Protein AF-A0A8J9WKY2-F1 (afdb_monomer)

Structure (mmCIF, N/CA/C/O backbone):
data_AF-A0A8J9WKY2-F1
#
_entry.id   AF-A0A8J9WKY2-F1
#
loop_
_atom_site.group_PDB
_atom_site.id
_atom_site.type_symbol
_atom_site.label_atom_id
_atom_site.label_alt_id
_atom_site.label_comp_id
_atom_site.label_asym_id
_atom_site.label_entity_id
_atom_site.label_seq_id
_atom_site.pdbx_PDB_ins_code
_atom_site.Cartn_x
_atom_site.Cartn_y
_atom_site.Cartn_z
_atom_site.occupancy
_atom_site.B_iso_or_equiv
_atom_site.auth_seq_id
_atom_site.auth_comp_id
_atom_site.auth_asym_id
_atom_site.auth_atom_id
_atom_site.pdbx_PDB_model_num
ATOM 1 N N . MET A 1 1 ? 0.397 -22.992 -50.250 1.00 39.03 1 MET A N 1
ATOM 2 C CA . MET A 1 1 ? -0.017 -23.380 -48.882 1.00 39.03 1 MET A CA 1
ATOM 3 C C . MET A 1 1 ? 1.142 -24.067 -48.139 1.00 39.03 1 MET A C 1
ATOM 5 O O . MET A 1 1 ? 0.945 -25.138 -47.591 1.00 39.03 1 MET A O 1
ATOM 9 N N . GLY A 1 2 ? 2.361 -23.505 -48.153 1.00 41.91 2 GLY A N 1
ATOM 10 C CA . GLY A 1 2 ? 3.563 -24.201 -47.642 1.00 41.91 2 GLY A CA 1
ATOM 11 C C . GLY A 1 2 ? 4.344 -23.465 -46.550 1.00 41.91 2 GLY A C 1
ATOM 12 O O . GLY A 1 2 ? 5.405 -23.932 -46.164 1.00 41.91 2 GLY A O 1
ATOM 13 N N . ASP A 1 3 ? 3.845 -22.313 -46.098 1.00 52.16 3 ASP A N 1
ATOM 14 C CA . ASP A 1 3 ? 4.584 -21.382 -45.228 1.00 52.16 3 ASP A CA 1
ATOM 15 C C . ASP A 1 3 ? 3.915 -21.227 -43.847 1.00 52.16 3 ASP A C 1
ATOM 17 O O . ASP A 1 3 ? 4.568 -21.121 -42.812 1.00 52.16 3 ASP A O 1
ATOM 21 N N . SER A 1 4 ? 2.584 -21.365 -43.804 1.00 52.62 4 SER A N 1
ATOM 22 C CA . SER A 1 4 ? 1.796 -21.403 -42.566 1.00 52.62 4 SER A CA 1
ATOM 23 C C . SER A 1 4 ? 2.122 -22.598 -41.663 1.00 52.62 4 SER A C 1
ATOM 25 O O . SER A 1 4 ? 1.849 -22.531 -40.469 1.00 52.62 4 SER A O 1
ATOM 27 N N . SER A 1 5 ? 2.703 -23.679 -42.200 1.00 53.84 5 SER A N 1
ATOM 28 C CA . SER A 1 5 ? 3.117 -24.839 -41.402 1.00 53.84 5 SER A CA 1
ATOM 29 C C . SER A 1 5 ? 4.273 -24.497 -40.466 1.00 53.84 5 SER A C 1
ATOM 31 O O . SER A 1 5 ? 4.165 -24.793 -39.286 1.00 53.84 5 SER A O 1
ATOM 33 N N . LYS A 1 6 ? 5.320 -23.804 -40.939 1.00 56.31 6 LYS A N 1
ATOM 34 C CA . LYS A 1 6 ? 6.478 -23.421 -40.109 1.00 56.31 6 LYS A CA 1
ATOM 35 C C . LYS A 1 6 ? 6.109 -22.466 -38.976 1.00 56.31 6 LYS A C 1
ATOM 37 O O . LYS A 1 6 ? 6.626 -22.597 -37.872 1.00 56.31 6 LYS A O 1
ATOM 42 N N . GLY A 1 7 ? 5.192 -21.529 -39.230 1.00 64.88 7 GLY A N 1
ATOM 43 C CA . GLY A 1 7 ? 4.640 -20.669 -38.178 1.00 64.88 7 GLY A CA 1
ATOM 44 C C . GLY A 1 7 ? 3.908 -21.478 -37.102 1.00 64.88 7 GLY A C 1
ATOM 45 O O . GLY A 1 7 ? 4.120 -21.251 -35.911 1.00 64.88 7 GLY A O 1
ATOM 46 N N . LEU A 1 8 ? 3.115 -22.475 -37.517 1.00 64.38 8 LEU A N 1
ATOM 47 C CA . LEU A 1 8 ? 2.490 -23.436 -36.605 1.00 64.38 8 LEU A CA 1
ATOM 48 C C . LEU A 1 8 ? 3.523 -24.302 -35.871 1.00 64.38 8 LEU A C 1
ATOM 50 O O . LEU A 1 8 ? 3.321 -24.617 -34.709 1.00 64.38 8 LEU A O 1
ATOM 54 N N . GLU A 1 9 ? 4.614 -24.681 -36.530 1.00 70.75 9 GLU A N 1
ATOM 55 C CA . GLU A 1 9 ? 5.664 -25.560 -36.009 1.00 70.75 9 GLU A CA 1
ATOM 56 C C . GLU A 1 9 ? 6.474 -24.870 -34.901 1.00 70.75 9 GLU A C 1
ATOM 58 O O . GLU A 1 9 ? 6.654 -25.443 -33.830 1.00 70.75 9 GLU A O 1
ATOM 63 N N . VAL A 1 10 ? 6.857 -23.601 -35.092 1.00 76.06 10 VAL A N 1
ATOM 64 C CA . VAL A 1 10 ? 7.509 -22.780 -34.053 1.00 76.06 10 VAL A CA 1
ATOM 65 C C . VAL A 1 10 ? 6.550 -22.483 -32.896 1.00 76.06 10 VAL A C 1
ATOM 67 O O . VAL A 1 10 ? 6.930 -22.617 -31.733 1.00 76.06 10 VAL A O 1
ATOM 70 N N . ALA A 1 11 ? 5.287 -22.144 -33.185 1.00 72.75 11 ALA A N 1
ATOM 71 C CA . ALA A 1 11 ? 4.273 -21.972 -32.143 1.00 72.75 11 ALA A CA 1
ATOM 72 C C . ALA A 1 11 ? 4.028 -23.280 -31.367 1.00 72.75 11 ALA A C 1
ATOM 74 O O . ALA A 1 11 ? 3.927 -23.261 -30.145 1.00 72.75 11 ALA A O 1
ATOM 75 N N . SER A 1 12 ? 4.005 -24.425 -32.052 1.00 79.19 12 SER A N 1
ATOM 76 C CA . S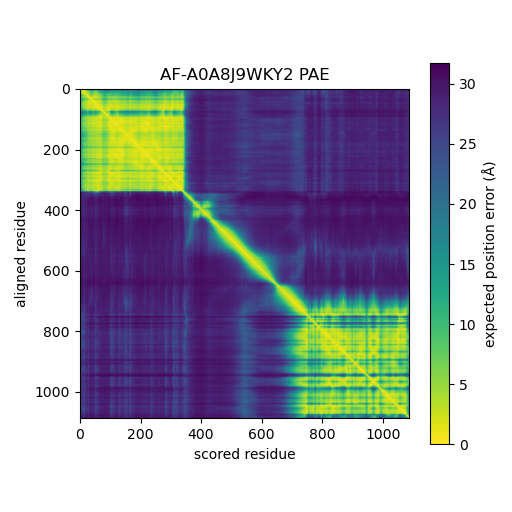ER A 1 12 ? 3.874 -25.752 -31.450 1.00 79.19 12 SER A CA 1
ATOM 77 C C . SER A 1 12 ? 5.086 -26.115 -30.596 1.00 79.19 12 SER A C 1
ATOM 79 O O . SER A 1 12 ? 4.906 -26.697 -29.537 1.00 79.19 12 SER A O 1
ATOM 81 N N . GLN A 1 13 ? 6.307 -25.766 -31.005 1.00 83.62 13 GLN A N 1
ATOM 82 C CA . GLN A 1 13 ? 7.512 -26.002 -30.201 1.00 83.62 13 GLN A CA 1
ATOM 83 C C . GLN A 1 13 ? 7.544 -25.134 -28.935 1.00 83.62 13 GLN A C 1
ATOM 85 O O . GLN A 1 13 ? 8.032 -25.591 -27.907 1.00 83.62 13 GLN A O 1
ATOM 90 N N . ALA A 1 14 ? 6.998 -23.914 -28.982 1.00 79.00 14 ALA A N 1
ATOM 91 C CA . ALA A 1 14 ? 6.914 -23.026 -27.822 1.00 79.00 14 ALA A CA 1
ATOM 92 C C . ALA A 1 14 ? 5.740 -23.350 -26.874 1.00 79.00 14 ALA A C 1
ATOM 94 O O . ALA A 1 14 ? 5.879 -23.220 -25.662 1.00 79.00 14 ALA A O 1
ATOM 95 N N . VAL A 1 15 ? 4.581 -23.756 -27.411 1.00 81.12 15 VAL A N 1
ATOM 96 C CA . VAL A 1 15 ? 3.341 -23.993 -26.640 1.00 81.12 15 VAL A CA 1
ATOM 97 C C . VAL A 1 15 ? 3.188 -25.454 -26.205 1.00 81.12 15 VAL A C 1
ATOM 99 O O . VAL A 1 15 ? 2.638 -25.711 -25.139 1.00 81.12 15 VAL A O 1
ATOM 102 N N . LEU A 1 16 ? 3.683 -26.409 -26.999 1.00 88.44 16 LEU A N 1
ATOM 103 C CA . LEU A 1 16 ? 3.688 -27.847 -26.691 1.00 88.44 16 LEU A CA 1
ATOM 104 C C . LEU A 1 16 ? 5.102 -28.340 -26.330 1.00 88.44 16 LEU A C 1
ATOM 106 O O . LEU A 1 16 ? 5.445 -29.497 -26.580 1.00 88.44 16 LEU A O 1
ATOM 110 N N . ALA A 1 17 ? 5.929 -27.461 -25.755 1.00 89.19 17 ALA A N 1
ATOM 111 C CA . ALA A 1 17 ? 7.214 -27.840 -25.181 1.00 89.19 17 ALA A CA 1
ATOM 112 C C . ALA A 1 17 ? 6.994 -28.925 -24.103 1.00 89.19 17 ALA A C 1
ATOM 114 O O . ALA A 1 17 ? 6.207 -28.697 -23.178 1.00 89.19 17 ALA A O 1
ATOM 115 N N . PRO A 1 18 ? 7.647 -30.099 -24.191 1.00 90.69 18 PRO A N 1
ATOM 116 C CA . PRO A 1 18 ? 7.490 -31.138 -23.183 1.00 90.69 18 PRO A CA 1
ATOM 117 C C . PRO A 1 18 ? 8.097 -30.670 -21.858 1.00 90.69 18 PRO A C 1
ATOM 119 O O . PRO A 1 18 ? 9.254 -30.251 -21.809 1.00 90.69 18 PRO A O 1
ATOM 122 N N . SER A 1 19 ? 7.321 -30.749 -20.778 1.00 92.69 19 SER A N 1
ATOM 123 C CA . SER A 1 19 ? 7.819 -30.488 -19.430 1.00 92.69 19 SER A CA 1
ATOM 124 C C . SER A 1 19 ? 8.717 -31.626 -18.948 1.00 92.69 19 SER A C 1
ATOM 126 O O . SER A 1 19 ? 8.475 -32.796 -19.253 1.00 92.69 19 SER A O 1
ATOM 128 N N . GLU A 1 20 ? 9.696 -31.297 -18.109 1.00 93.38 20 GLU A N 1
ATOM 129 C CA . GLU A 1 20 ? 10.358 -32.294 -17.266 1.00 93.38 20 GLU A CA 1
ATOM 130 C C . GLU A 1 20 ? 9.335 -32.970 -16.332 1.00 93.38 20 GLU A C 1
ATOM 132 O O . GLU A 1 20 ? 8.250 -32.440 -16.071 1.00 93.38 20 GLU A O 1
ATOM 137 N N . SER A 1 21 ? 9.658 -34.169 -15.844 1.00 93.31 21 SER A N 1
ATOM 138 C CA . SER A 1 21 ? 8.813 -34.848 -14.855 1.00 93.31 21 SER A CA 1
ATOM 139 C C . SER A 1 21 ? 8.978 -34.190 -13.488 1.00 93.31 21 SER A C 1
ATOM 141 O O . SER A 1 21 ? 10.100 -33.925 -13.060 1.00 93.31 21 SER A O 1
ATOM 143 N N . MET A 1 22 ? 7.865 -33.944 -12.795 1.00 92.31 22 MET A N 1
ATOM 144 C CA . MET A 1 22 ? 7.902 -33.472 -11.409 1.00 92.31 22 MET A CA 1
ATOM 145 C C . MET A 1 22 ? 8.553 -34.532 -10.497 1.00 92.31 22 MET A C 1
ATOM 147 O O . MET A 1 22 ? 8.372 -35.724 -10.755 1.00 92.31 22 MET A O 1
ATOM 151 N N . PRO A 1 23 ? 9.262 -34.127 -9.425 1.00 93.38 23 PRO A N 1
ATOM 152 C CA . PRO A 1 23 ? 9.736 -35.045 -8.390 1.00 93.38 23 PRO A CA 1
ATOM 153 C C . PRO A 1 23 ? 8.607 -35.896 -7.789 1.00 93.38 23 PRO A C 1
ATOM 155 O O . PRO A 1 23 ? 7.474 -35.427 -7.667 1.00 93.38 23 PRO A O 1
ATOM 158 N N . GLU A 1 24 ? 8.909 -37.132 -7.383 1.00 90.44 24 GLU A N 1
ATOM 159 C CA . GLU A 1 24 ? 7.914 -38.063 -6.813 1.00 90.44 24 GLU A CA 1
ATOM 160 C C . GLU A 1 24 ? 7.335 -37.581 -5.467 1.00 90.44 24 GLU A C 1
ATOM 162 O O . GLU A 1 24 ? 6.226 -37.964 -5.097 1.00 90.44 24 GLU A O 1
ATOM 167 N N . ASP A 1 25 ? 8.056 -36.711 -4.756 1.00 89.88 25 ASP A N 1
ATOM 168 C CA . ASP A 1 25 ? 7.657 -36.059 -3.505 1.00 89.88 25 ASP A CA 1
ATOM 169 C C . ASP A 1 25 ? 6.923 -34.714 -3.708 1.00 89.88 25 ASP A C 1
ATOM 171 O O . ASP A 1 25 ? 6.557 -34.050 -2.735 1.00 89.88 25 ASP A O 1
ATOM 175 N N . ALA A 1 26 ? 6.671 -34.295 -4.954 1.00 87.00 26 ALA A N 1
ATOM 176 C CA . ALA A 1 26 ? 6.008 -33.027 -5.245 1.00 87.00 26 ALA A CA 1
ATOM 177 C C . ALA A 1 26 ? 4.523 -33.032 -4.824 1.00 87.00 26 ALA A C 1
ATOM 179 O O . ALA A 1 26 ? 3.677 -33.685 -5.440 1.00 87.00 26 ALA A O 1
ATOM 180 N N . GLU A 1 27 ? 4.181 -32.238 -3.802 1.00 87.88 27 GLU A N 1
ATOM 181 C CA . GLU A 1 27 ? 2.801 -32.098 -3.324 1.00 87.88 27 GLU A CA 1
ATOM 182 C C . GLU A 1 27 ? 1.845 -31.615 -4.430 1.00 87.88 27 GLU A C 1
ATOM 184 O O . GLU A 1 27 ? 1.977 -30.516 -4.976 1.00 87.88 27 GLU A O 1
ATOM 189 N N . THR A 1 28 ? 0.817 -32.415 -4.718 1.00 92.75 28 THR A N 1
ATOM 190 C CA . THR A 1 28 ? -0.254 -32.040 -5.645 1.00 92.75 28 THR A CA 1
ATOM 191 C C . THR A 1 28 ? -1.238 -31.071 -4.992 1.00 92.75 28 THR A C 1
ATOM 193 O O . THR A 1 28 ? -1.707 -31.290 -3.868 1.00 92.75 28 THR A O 1
ATOM 196 N N . VAL A 1 29 ? -1.571 -29.998 -5.721 1.00 96.00 29 VAL A N 1
ATOM 197 C CA . VAL A 1 29 ? -2.501 -28.957 -5.263 1.00 96.00 29 VAL A CA 1
ATOM 198 C C . VAL A 1 29 ? -3.912 -29.530 -5.144 1.00 96.00 29 VAL A C 1
ATOM 200 O O . VAL A 1 29 ? -4.512 -29.931 -6.140 1.00 96.00 29 VAL A O 1
ATOM 203 N N . ALA A 1 30 ? -4.450 -29.529 -3.927 1.00 93.38 30 ALA A N 1
ATOM 204 C CA . ALA A 1 30 ? -5.821 -29.917 -3.621 1.00 93.38 30 ALA A CA 1
ATOM 205 C C . ALA A 1 30 ? -6.302 -29.173 -2.368 1.00 93.38 30 ALA A C 1
ATOM 207 O O . ALA A 1 30 ? -5.606 -29.144 -1.352 1.00 93.38 30 ALA A O 1
ATOM 208 N N . GLY A 1 31 ? -7.496 -28.584 -2.447 1.00 93.44 31 GLY A N 1
ATOM 209 C CA . GLY A 1 31 ? -8.202 -28.051 -1.281 1.00 93.44 31 GLY A CA 1
ATOM 210 C C . GLY A 1 31 ? -8.982 -29.136 -0.534 1.00 93.44 31 GLY A C 1
ATOM 211 O O . GLY A 1 31 ? -8.993 -30.299 -0.940 1.00 93.44 31 GLY A O 1
ATOM 212 N N . TRP A 1 32 ? -9.659 -28.746 0.545 1.00 95.25 32 TRP A N 1
ATOM 213 C CA . TRP A 1 32 ? -10.620 -29.611 1.227 1.00 95.25 32 TRP A CA 1
ATOM 214 C C . TRP A 1 32 ? -11.818 -29.939 0.332 1.00 95.25 32 TRP A C 1
ATOM 216 O O . TRP A 1 32 ? -12.404 -29.046 -0.285 1.00 95.25 32 TRP A O 1
ATOM 226 N N . ASP A 1 33 ? -12.199 -31.213 0.312 1.00 93.75 33 ASP A N 1
ATOM 227 C CA . ASP A 1 33 ? -13.456 -31.668 -0.265 1.00 93.75 33 ASP A CA 1
ATOM 228 C C . ASP A 1 33 ? -14.569 -31.609 0.792 1.00 93.75 33 ASP A C 1
ATOM 230 O O . ASP A 1 33 ? -14.520 -32.304 1.805 1.00 93.75 33 ASP A O 1
ATOM 234 N N . PHE A 1 34 ? -15.593 -30.793 0.546 1.00 93.94 34 PHE A N 1
ATOM 235 C CA . PHE A 1 34 ? -16.729 -30.656 1.458 1.00 93.94 34 PHE A CA 1
ATOM 236 C C . PHE A 1 34 ? -17.770 -31.780 1.332 1.00 93.94 34 PHE A C 1
ATOM 238 O O . PHE A 1 34 ? -18.591 -31.910 2.244 1.00 93.94 34 PHE A O 1
ATOM 245 N N . ASP A 1 35 ? -17.721 -32.616 0.287 1.00 94.00 35 ASP A N 1
ATOM 246 C CA . ASP A 1 35 ? -18.555 -33.824 0.198 1.00 94.00 35 ASP A CA 1
ATOM 247 C C . ASP A 1 35 ? -18.036 -34.919 1.152 1.00 94.00 35 ASP A C 1
ATOM 249 O O . ASP A 1 35 ? -18.829 -35.644 1.757 1.00 94.00 35 ASP A O 1
ATOM 253 N N . SER A 1 36 ? -16.722 -34.946 1.415 1.00 88.06 36 SER A N 1
ATOM 254 C CA . SER A 1 36 ? -16.096 -35.687 2.525 1.00 88.06 36 SER A CA 1
ATOM 255 C C . SER A 1 36 ? -16.476 -35.156 3.922 1.00 88.06 36 SER A C 1
ATOM 257 O O . SER A 1 36 ? -16.178 -35.798 4.931 1.00 88.06 36 SER A O 1
ATOM 259 N N . GLY A 1 37 ? -17.171 -34.015 4.009 1.00 88.44 37 GLY A N 1
ATOM 260 C CA . GLY A 1 37 ? -17.813 -33.519 5.226 1.00 88.44 37 GLY A CA 1
ATOM 261 C C . GLY A 1 37 ? -17.356 -32.134 5.692 1.00 88.44 37 GLY A C 1
ATOM 262 O O . GLY A 1 37 ? -16.606 -31.412 5.034 1.00 88.44 37 GLY A O 1
ATOM 263 N N . ARG A 1 38 ? -17.847 -31.742 6.874 1.00 90.50 38 ARG A N 1
ATOM 264 C CA . ARG A 1 38 ? -17.578 -30.440 7.515 1.00 90.50 38 ARG A CA 1
ATOM 265 C C . ARG A 1 38 ? -16.648 -30.586 8.718 1.00 90.50 38 ARG A C 1
ATOM 267 O O . ARG A 1 38 ? -16.989 -30.162 9.819 1.00 90.50 38 ARG A O 1
ATOM 274 N N . ASP A 1 39 ? -15.505 -31.219 8.493 1.00 92.50 39 ASP A N 1
ATOM 275 C CA . ASP A 1 39 ? -14.421 -31.267 9.470 1.00 92.50 39 ASP A CA 1
ATOM 276 C C . ASP A 1 39 ? -13.560 -29.994 9.385 1.00 92.50 39 ASP A C 1
ATOM 278 O O . ASP A 1 39 ? -13.265 -29.500 8.295 1.00 92.50 39 ASP A O 1
ATOM 282 N N . LEU A 1 40 ? -13.173 -29.454 10.541 1.00 92.69 40 LEU A N 1
ATOM 283 C CA . LEU A 1 40 ? -12.284 -28.299 10.632 1.00 92.69 40 LEU A CA 1
ATOM 284 C C . LEU A 1 40 ? -10.812 -28.722 10.593 1.00 92.69 40 LEU A C 1
ATOM 286 O O . LEU A 1 40 ? -10.012 -28.016 9.984 1.00 92.69 40 LEU A O 1
ATOM 290 N N . ASP A 1 41 ? -10.455 -29.865 11.183 1.00 91.62 41 ASP A N 1
ATOM 291 C CA . ASP A 1 41 ? -9.060 -30.310 11.242 1.00 91.62 41 ASP A CA 1
ATOM 292 C C . ASP A 1 41 ? -8.588 -30.780 9.859 1.00 91.62 41 ASP A C 1
ATOM 294 O O . ASP A 1 41 ? -7.526 -30.367 9.391 1.00 91.62 41 ASP A O 1
ATOM 298 N N . GLY A 1 42 ? -9.426 -31.523 9.130 1.00 90.94 42 GLY A N 1
ATOM 299 C CA . GLY A 1 42 ? -9.240 -31.829 7.713 1.00 90.94 42 GLY A CA 1
ATOM 300 C C . GLY A 1 42 ? -9.169 -30.581 6.823 1.00 90.94 42 GLY A C 1
ATOM 301 O O . GLY A 1 42 ? -8.277 -30.481 5.974 1.00 90.94 42 GLY A O 1
ATOM 302 N N . LEU A 1 43 ? -10.035 -29.583 7.051 1.00 94.06 43 LEU A N 1
ATOM 303 C CA . LEU A 1 43 ? -9.990 -28.310 6.321 1.00 94.06 43 LEU A CA 1
ATOM 304 C C . LEU A 1 43 ? -8.669 -27.563 6.556 1.00 94.06 43 LEU A C 1
ATOM 306 O O . LEU A 1 43 ? -8.035 -27.138 5.588 1.00 94.06 43 LEU A O 1
ATOM 310 N N . LEU A 1 44 ? -8.223 -27.429 7.807 1.00 92.94 44 LEU A N 1
ATOM 311 C CA . LEU A 1 44 ? -6.952 -26.782 8.149 1.00 92.94 44 LEU A CA 1
ATOM 312 C C . LEU A 1 44 ? -5.749 -27.591 7.634 1.00 92.94 44 LEU A C 1
ATOM 314 O O . LEU A 1 44 ? -4.821 -27.011 7.072 1.00 92.94 44 LEU A O 1
ATOM 318 N N . GLY A 1 45 ? -5.789 -28.923 7.723 1.00 91.50 45 GLY A N 1
ATOM 319 C CA . GLY A 1 45 ? -4.772 -29.816 7.160 1.00 91.50 45 GLY A CA 1
ATOM 320 C C . GLY A 1 45 ? -4.651 -29.706 5.636 1.00 91.50 45 GLY A C 1
ATOM 321 O O . GLY A 1 45 ? -3.543 -29.731 5.097 1.00 91.50 45 GLY A O 1
ATOM 322 N N . SER A 1 46 ? -5.765 -29.486 4.927 1.00 93.81 46 SER A N 1
ATOM 323 C CA . SER A 1 46 ? -5.754 -29.251 3.476 1.00 93.81 46 SER A CA 1
ATOM 324 C C . SER A 1 46 ? -5.019 -27.968 3.067 1.00 93.81 46 SER A C 1
ATOM 326 O O . SER A 1 46 ? -4.571 -27.854 1.923 1.00 93.81 46 SER A O 1
ATOM 328 N N . MET A 1 47 ? -4.850 -27.002 3.983 1.00 94.75 47 MET A N 1
ATOM 329 C CA . MET A 1 47 ? -4.283 -25.694 3.648 1.00 94.75 47 MET A CA 1
ATOM 330 C C . MET A 1 47 ? -2.844 -25.795 3.134 1.00 94.75 47 MET A C 1
ATOM 332 O O . MET A 1 47 ? -2.512 -25.089 2.183 1.00 94.75 47 MET A O 1
ATOM 336 N N . LEU A 1 48 ? -2.047 -26.747 3.645 1.00 92.88 48 LEU A N 1
ATOM 337 C CA . LEU A 1 48 ? -0.716 -27.091 3.117 1.00 92.88 48 LEU A CA 1
ATOM 338 C C . LEU A 1 48 ? -0.712 -27.212 1.585 1.00 92.88 48 LEU A C 1
ATOM 340 O O . LEU A 1 48 ? 0.112 -26.584 0.921 1.00 92.88 48 LEU A O 1
ATOM 344 N N . ARG A 1 49 ? -1.693 -27.927 1.024 1.00 94.81 49 ARG A N 1
ATOM 345 C CA . ARG A 1 49 ? -1.807 -28.229 -0.413 1.00 94.81 49 ARG A CA 1
ATOM 346 C C . ARG A 1 49 ? -2.808 -27.340 -1.162 1.00 94.81 49 ARG A C 1
ATOM 348 O O . ARG A 1 49 ? -3.004 -27.513 -2.360 1.00 94.81 49 ARG A O 1
ATOM 355 N N . THR A 1 50 ? -3.406 -26.351 -0.495 1.00 95.56 50 THR A N 1
ATOM 356 C CA . THR A 1 50 ? -4.385 -25.423 -1.097 1.00 95.56 50 THR A CA 1
ATOM 357 C C . THR A 1 50 ? -3.723 -24.292 -1.904 1.00 95.56 50 THR A C 1
ATOM 359 O O . THR A 1 50 ? -4.329 -23.755 -2.831 1.00 95.56 50 THR A O 1
ATOM 362 N N . GLY A 1 51 ? -2.470 -23.931 -1.603 1.00 91.06 51 GLY A N 1
ATOM 363 C CA . GLY A 1 51 ? -1.709 -22.917 -2.339 1.00 91.06 51 GLY A CA 1
ATOM 364 C C . GLY A 1 51 ? -1.762 -21.503 -1.746 1.00 91.06 51 GLY A C 1
ATOM 365 O O . GLY A 1 51 ? -2.579 -21.161 -0.889 1.00 91.06 51 GLY A O 1
ATOM 366 N N . PHE A 1 52 ? -0.856 -20.645 -2.228 1.00 92.94 52 PHE A N 1
ATOM 367 C CA . PHE A 1 52 ? -0.649 -19.272 -1.739 1.00 92.94 52 PHE A CA 1
ATOM 368 C C . PHE A 1 52 ? -0.545 -19.214 -0.198 1.00 92.94 52 PHE A C 1
ATOM 370 O O . PHE A 1 52 ? 0.199 -19.997 0.385 1.00 92.94 52 PHE A O 1
ATOM 377 N N . GLN A 1 53 ? -1.262 -18.299 0.468 1.00 87.38 53 GLN A N 1
ATOM 378 C CA . GLN A 1 53 ? -1.159 -18.137 1.923 1.00 87.38 53 GLN A CA 1
ATOM 379 C C . GLN A 1 53 ? -1.801 -19.271 2.728 1.00 87.38 53 GLN A C 1
ATOM 381 O O . GLN A 1 53 ? -1.444 -19.442 3.885 1.00 87.38 53 GLN A O 1
ATOM 386 N N . ALA A 1 54 ? -2.663 -20.102 2.132 1.00 93.31 54 ALA A N 1
ATOM 387 C CA . ALA A 1 54 ? -3.106 -21.325 2.800 1.00 93.31 54 ALA A CA 1
ATOM 388 C C . ALA A 1 54 ? -1.909 -22.275 3.010 1.00 93.31 54 ALA A C 1
ATOM 390 O O . ALA A 1 54 ? -1.703 -22.780 4.111 1.00 93.31 54 ALA A O 1
ATOM 391 N N . THR A 1 55 ? -1.036 -22.415 2.004 1.00 94.00 55 THR A N 1
ATOM 392 C CA . THR A 1 55 ? 0.220 -23.168 2.149 1.00 94.00 55 THR A CA 1
ATOM 393 C C . THR A 1 55 ? 1.162 -22.507 3.158 1.00 94.00 55 THR A C 1
ATOM 395 O O . THR A 1 55 ? 1.782 -23.216 3.948 1.00 94.00 55 THR A O 1
ATOM 398 N N . SER A 1 56 ? 1.248 -21.170 3.194 1.00 93.25 56 SER A N 1
ATOM 399 C CA . SER A 1 56 ? 2.015 -20.448 4.227 1.00 93.25 56 SER A CA 1
ATOM 400 C C . SER A 1 56 ? 1.496 -20.746 5.637 1.00 93.25 56 SER A C 1
ATOM 402 O O . SER A 1 56 ? 2.286 -21.085 6.512 1.00 93.25 56 SER A O 1
ATOM 404 N N . PHE A 1 57 ? 0.178 -20.693 5.849 1.00 94.50 57 PHE A N 1
ATOM 405 C CA . PHE A 1 57 ? -0.465 -21.027 7.119 1.00 94.50 57 PHE A CA 1
ATOM 406 C C . PHE A 1 57 ? -0.222 -22.491 7.517 1.00 94.50 57 PHE A C 1
ATOM 408 O O . PHE A 1 57 ? 0.221 -22.761 8.630 1.00 94.50 57 PHE A O 1
ATOM 415 N N . GLY A 1 58 ? -0.419 -23.442 6.597 1.00 94.25 58 GLY A N 1
ATOM 416 C CA . GLY A 1 58 ? -0.154 -24.861 6.850 1.00 94.25 58 GLY A CA 1
ATOM 417 C C . GLY A 1 58 ? 1.306 -25.129 7.239 1.00 94.25 58 GLY A C 1
ATOM 418 O O . GLY A 1 58 ? 1.576 -25.863 8.189 1.00 94.25 58 GLY A O 1
ATOM 419 N N . ARG A 1 59 ? 2.260 -24.471 6.565 1.00 95.12 59 ARG A N 1
ATOM 420 C CA . ARG A 1 59 ? 3.691 -24.537 6.909 1.00 95.12 59 ARG A CA 1
ATOM 421 C C . ARG A 1 59 ? 3.997 -23.874 8.252 1.00 95.12 59 ARG A C 1
ATOM 423 O O . ARG A 1 59 ? 4.818 -24.393 8.999 1.00 95.12 59 ARG A O 1
ATOM 430 N N . ALA A 1 60 ? 3.325 -22.774 8.589 1.00 95.88 60 ALA A N 1
ATOM 431 C CA . ALA A 1 60 ? 3.457 -22.112 9.885 1.00 95.88 60 ALA A CA 1
ATOM 432 C C . ALA A 1 60 ? 2.969 -23.009 11.037 1.00 95.88 60 ALA A C 1
ATOM 434 O O . ALA A 1 60 ? 3.643 -23.095 12.062 1.00 95.88 60 ALA A O 1
ATOM 435 N N . VAL A 1 61 ? 1.857 -23.731 10.854 1.00 95.00 61 VAL A N 1
ATOM 436 C CA . VAL A 1 61 ? 1.381 -24.751 11.807 1.00 95.00 61 VAL A CA 1
ATOM 437 C C . VAL A 1 61 ? 2.401 -25.888 11.944 1.00 95.00 61 VAL A C 1
ATOM 439 O O . VAL A 1 61 ? 2.746 -26.263 13.063 1.00 95.00 61 VAL A O 1
ATOM 442 N N . ALA A 1 62 ? 2.943 -26.398 10.833 1.00 94.50 62 ALA A N 1
ATOM 443 C CA . ALA A 1 62 ? 3.950 -27.462 10.857 1.00 94.50 62 ALA A CA 1
ATOM 444 C C . ALA A 1 62 ? 5.261 -27.046 11.561 1.00 94.50 62 ALA A C 1
ATOM 446 O O . ALA A 1 62 ? 5.800 -27.815 12.356 1.00 94.50 62 ALA A O 1
ATOM 447 N N . GLU A 1 63 ? 5.760 -25.829 11.320 1.00 96.75 63 GLU A N 1
ATOM 448 C CA . GLU A 1 63 ? 6.972 -25.303 11.968 1.00 96.75 63 GLU A CA 1
ATOM 449 C C . GLU A 1 63 ? 6.733 -24.978 13.458 1.00 96.75 63 GLU A C 1
ATOM 451 O O . GLU A 1 63 ? 7.598 -25.254 14.286 1.00 96.75 63 GLU A O 1
ATOM 456 N N . ILE A 1 64 ? 5.547 -24.486 13.848 1.00 97.00 64 ILE A N 1
ATOM 457 C CA . ILE A 1 64 ? 5.181 -24.318 15.269 1.00 97.00 64 ILE A CA 1
ATOM 458 C C . ILE A 1 64 ? 5.089 -25.677 15.978 1.00 97.00 64 ILE A C 1
ATOM 460 O O . ILE A 1 64 ? 5.617 -25.820 17.081 1.00 97.00 64 ILE A O 1
ATOM 464 N N . ASN A 1 65 ? 4.499 -26.697 15.349 1.00 96.31 65 ASN A N 1
ATOM 465 C CA . ASN A 1 65 ? 4.474 -28.045 15.920 1.00 96.31 65 ASN A CA 1
ATOM 466 C C . ASN A 1 65 ? 5.894 -28.619 16.050 1.00 96.31 65 ASN A C 1
ATOM 468 O O . ASN A 1 65 ? 6.240 -29.135 17.107 1.00 96.31 65 ASN A O 1
ATOM 472 N N . ARG A 1 66 ? 6.780 -28.404 15.064 1.00 96.25 66 ARG A N 1
ATOM 473 C CA . ARG A 1 66 ? 8.216 -28.732 15.184 1.00 96.25 66 ARG A CA 1
ATOM 474 C C . ARG A 1 66 ? 8.888 -28.044 16.382 1.00 96.25 66 ARG A C 1
ATOM 476 O O . ARG A 1 66 ? 9.649 -28.705 17.087 1.00 96.25 66 ARG A O 1
ATOM 483 N N . MET A 1 67 ? 8.571 -26.778 16.685 1.00 96.25 67 MET A N 1
ATOM 484 C CA . MET A 1 67 ? 9.040 -26.130 17.925 1.00 96.25 67 MET A CA 1
ATOM 485 C C . MET A 1 67 ? 8.510 -26.839 19.184 1.00 96.25 67 MET A C 1
ATOM 487 O O . MET A 1 67 ? 9.269 -27.066 20.131 1.00 96.25 67 MET A O 1
ATOM 491 N N . ILE A 1 68 ? 7.215 -27.167 19.218 1.00 95.06 68 ILE A N 1
ATOM 492 C CA . ILE A 1 68 ? 6.525 -27.764 20.375 1.00 95.06 68 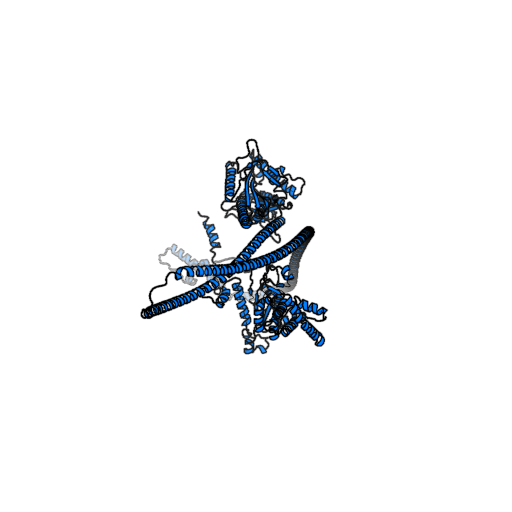ILE A CA 1
ATOM 493 C C . ILE A 1 68 ? 6.975 -29.209 20.633 1.00 95.06 68 ILE A C 1
ATOM 495 O O . ILE A 1 68 ? 7.088 -29.618 21.797 1.00 95.06 68 ILE A O 1
ATOM 499 N N . ASP A 1 69 ? 7.263 -29.972 19.581 1.00 96.06 69 ASP A N 1
ATOM 500 C CA . ASP A 1 69 ? 7.547 -31.406 19.645 1.00 96.06 69 ASP A CA 1
ATOM 501 C C . ASP A 1 69 ? 9.033 -31.737 19.792 1.00 96.06 69 ASP A C 1
ATOM 503 O O . ASP A 1 69 ? 9.341 -32.698 20.494 1.00 96.06 69 ASP A O 1
ATOM 507 N N . TRP A 1 70 ? 9.948 -30.908 19.269 1.00 96.19 70 TRP A N 1
ATOM 508 C CA . TRP A 1 70 ? 11.396 -31.140 19.375 1.00 96.19 70 TRP A CA 1
ATOM 509 C C . TRP A 1 70 ? 11.870 -31.344 20.820 1.00 96.19 70 TRP A C 1
ATOM 511 O O . TRP A 1 70 ? 11.533 -30.574 21.737 1.00 96.19 70 TRP A O 1
ATOM 521 N N . ARG A 1 71 ? 12.709 -32.359 21.017 1.00 94.88 71 ARG A N 1
ATOM 522 C CA . ARG A 1 71 ? 13.412 -32.660 22.263 1.00 94.88 71 ARG A CA 1
ATOM 523 C C . ARG A 1 71 ? 14.911 -32.758 22.012 1.00 94.88 71 ARG A C 1
ATOM 525 O O . ARG A 1 71 ? 15.367 -33.148 20.943 1.00 94.88 71 ARG A O 1
ATOM 532 N N . LEU A 1 72 ? 15.699 -32.540 23.060 1.00 93.44 72 LEU A N 1
ATOM 533 C CA . LEU A 1 72 ? 17.143 -32.789 23.008 1.00 93.44 72 LEU A CA 1
ATOM 534 C C . LEU A 1 72 ? 17.488 -34.283 22.809 1.00 93.44 72 LEU A C 1
ATOM 536 O O . LEU A 1 72 ? 18.622 -34.615 22.474 1.00 93.44 72 LEU A O 1
ATOM 540 N N . SER A 1 73 ? 16.535 -35.202 23.007 1.00 91.06 73 SER A N 1
ATOM 541 C CA . SER A 1 73 ? 16.705 -36.628 22.676 1.00 91.06 73 SER A CA 1
ATOM 542 C C . SER A 1 73 ? 16.852 -36.893 21.182 1.00 91.06 73 SER A C 1
ATOM 544 O O . SER A 1 73 ? 17.354 -37.950 20.809 1.00 91.06 73 SER A O 1
ATOM 546 N N . ASP A 1 74 ? 16.416 -35.946 20.357 1.00 89.00 74 ASP A N 1
ATOM 547 C CA . ASP A 1 74 ? 16.307 -36.095 18.910 1.00 89.00 74 ASP A CA 1
ATOM 548 C C . ASP A 1 74 ? 17.627 -35.684 18.224 1.00 89.00 74 ASP A C 1
ATOM 550 O O . ASP A 1 74 ? 17.870 -36.017 17.066 1.00 89.00 74 ASP A O 1
ATOM 554 N N . GLU A 1 75 ? 18.511 -35.004 18.968 1.00 86.56 75 GLU A N 1
ATOM 555 C CA . GLU A 1 75 ? 19.866 -34.631 18.561 1.00 86.56 75 GLU A CA 1
ATOM 556 C C . GLU A 1 75 ? 20.917 -35.582 19.173 1.00 86.56 75 GLU A C 1
ATOM 558 O O . GLU A 1 75 ? 20.842 -35.900 20.373 1.00 86.56 75 GLU A O 1
ATOM 563 N N . PRO A 1 76 ? 21.959 -35.976 18.415 1.00 83.12 76 PRO A N 1
ATOM 564 C CA . PRO A 1 76 ? 23.077 -36.751 18.950 1.00 83.12 76 PRO A CA 1
ATOM 565 C C . PRO A 1 76 ? 23.818 -35.978 20.052 1.00 83.12 76 PRO A C 1
ATOM 567 O O . PRO A 1 76 ? 23.896 -34.752 20.019 1.00 83.12 76 PRO A O 1
ATOM 570 N N . VAL A 1 77 ? 24.398 -36.698 21.019 1.00 81.75 77 VAL A N 1
ATOM 571 C CA . VAL A 1 77 ? 25.171 -36.084 22.113 1.00 81.75 77 VAL A CA 1
ATOM 572 C C . VAL A 1 77 ? 26.472 -35.494 21.562 1.00 81.75 77 VAL A C 1
ATOM 574 O O . VAL A 1 77 ? 27.351 -36.229 21.107 1.00 81.75 77 VAL A O 1
ATOM 577 N N . GLY A 1 78 ? 26.601 -34.169 21.604 1.00 75.38 78 GLY A N 1
ATOM 578 C CA . GLY A 1 78 ? 27.797 -33.456 21.161 1.00 75.38 78 GLY A CA 1
ATOM 579 C C . GLY A 1 78 ? 28.999 -33.659 22.100 1.00 75.38 78 GLY A C 1
ATOM 580 O O . GLY A 1 78 ? 28.821 -33.777 23.313 1.00 75.38 78 GLY A O 1
ATOM 581 N N . PRO A 1 79 ? 30.247 -33.632 21.587 1.00 72.25 79 PRO A N 1
ATOM 582 C CA . PRO A 1 79 ? 31.451 -33.933 22.376 1.00 72.25 79 PRO A CA 1
ATOM 583 C C . PRO A 1 79 ? 31.752 -32.916 23.492 1.00 72.25 79 PRO A C 1
ATOM 585 O O . PRO A 1 79 ? 32.517 -33.224 24.400 1.00 72.25 79 PRO A O 1
ATOM 588 N N . ASN A 1 80 ? 31.144 -31.727 23.426 1.00 72.50 80 ASN A N 1
ATOM 589 C CA . ASN A 1 80 ? 31.310 -30.629 24.382 1.00 72.50 80 ASN A CA 1
ATOM 590 C C . ASN A 1 80 ? 30.006 -30.307 25.150 1.00 72.50 80 ASN A C 1
ATOM 592 O O . ASN A 1 80 ? 29.882 -29.214 25.704 1.00 72.50 80 ASN A O 1
ATOM 596 N N . GLU A 1 81 ? 29.005 -31.197 25.149 1.00 76.44 81 GLU A N 1
ATOM 597 C CA . GLU A 1 81 ? 27.786 -30.994 25.945 1.00 76.44 81 GLU A CA 1
ATOM 598 C C . GLU A 1 81 ? 28.048 -31.144 27.455 1.00 76.44 81 GLU A C 1
ATOM 600 O O . GLU A 1 81 ? 28.868 -31.950 27.896 1.00 76.44 81 GLU A O 1
ATOM 605 N N . ASP A 1 82 ? 27.325 -30.364 28.266 1.00 80.56 82 ASP A N 1
ATOM 606 C CA . ASP A 1 82 ? 27.384 -30.456 29.729 1.00 80.56 82 ASP A CA 1
ATOM 607 C C . ASP A 1 82 ? 26.875 -31.841 30.188 1.00 80.56 82 ASP A C 1
ATOM 609 O O . ASP A 1 82 ? 25.725 -32.182 29.882 1.00 80.56 82 ASP A O 1
ATOM 613 N N . PRO A 1 83 ? 27.666 -32.625 30.956 1.00 82.50 83 PRO A N 1
ATOM 614 C CA . PRO A 1 83 ? 27.319 -33.989 31.352 1.00 82.50 83 PRO A CA 1
ATOM 615 C C . PRO A 1 83 ? 25.945 -34.173 32.009 1.00 82.50 83 PRO A C 1
ATOM 617 O O . PRO A 1 83 ? 25.394 -35.275 31.950 1.00 82.50 83 PRO A O 1
ATOM 620 N N . LYS A 1 84 ? 25.342 -33.123 32.592 1.00 83.88 84 LYS A N 1
ATOM 621 C CA . LYS A 1 84 ? 23.969 -33.191 33.130 1.00 83.88 84 LYS A CA 1
ATOM 622 C C . LYS A 1 84 ? 22.908 -33.504 32.062 1.00 83.88 84 LYS A C 1
ATOM 624 O O . LYS A 1 84 ? 21.845 -34.020 32.402 1.00 83.88 84 LYS A O 1
ATOM 629 N N . TYR A 1 85 ? 23.196 -33.242 30.784 1.00 83.44 85 TYR A N 1
ATOM 630 C CA . TYR A 1 85 ? 22.325 -33.533 29.640 1.00 83.44 85 TYR A CA 1
ATOM 631 C C . TYR A 1 85 ? 22.641 -34.864 28.934 1.00 83.44 85 TYR A C 1
ATOM 633 O O . TYR A 1 85 ? 22.011 -35.178 27.925 1.00 83.44 85 TYR A O 1
ATOM 641 N N . ASN A 1 86 ? 23.559 -35.684 29.458 1.00 82.00 86 ASN A N 1
ATOM 642 C CA . ASN A 1 86 ? 23.894 -36.981 28.850 1.00 82.00 86 ASN A CA 1
ATOM 643 C C . ASN A 1 86 ? 22.892 -38.096 29.214 1.00 82.00 86 ASN A C 1
ATOM 645 O O . ASN A 1 86 ? 22.894 -39.158 28.598 1.00 82.00 86 ASN A O 1
ATOM 649 N N . SER A 1 87 ? 22.017 -37.870 30.200 1.00 85.44 87 SER A N 1
ATOM 650 C CA . SER A 1 87 ? 20.953 -38.812 30.571 1.00 85.44 87 SER A CA 1
ATOM 651 C C . SER A 1 87 ? 19.790 -38.765 29.565 1.00 85.44 87 SER A C 1
ATOM 653 O O . SER A 1 87 ? 19.185 -37.698 29.414 1.00 85.44 87 SER A O 1
ATOM 655 N N . PRO A 1 88 ? 19.386 -39.890 28.935 1.00 84.50 88 PRO A N 1
ATOM 656 C CA . PRO A 1 88 ? 18.254 -39.918 28.001 1.00 84.50 88 PRO A CA 1
ATOM 657 C C . PRO A 1 88 ? 16.945 -39.396 28.610 1.00 84.50 88 PRO A C 1
ATOM 659 O O . PRO A 1 88 ? 16.189 -38.689 27.947 1.00 84.50 88 PRO A O 1
ATOM 662 N N . ALA A 1 89 ? 16.710 -39.672 29.899 1.00 87.94 89 ALA A N 1
ATOM 663 C CA . ALA A 1 89 ? 15.534 -39.193 30.624 1.00 87.94 89 ALA A CA 1
ATOM 664 C C . ALA A 1 89 ? 15.528 -37.665 30.823 1.00 87.94 89 ALA A C 1
ATOM 666 O O . ALA A 1 89 ? 14.457 -37.072 30.915 1.00 87.94 89 ALA A O 1
ATOM 667 N N . VAL A 1 90 ? 16.705 -37.026 30.862 1.00 88.19 90 VAL A N 1
ATOM 668 C CA . VAL A 1 90 ? 16.831 -35.560 30.878 1.00 88.19 90 VAL A CA 1
ATOM 669 C C . VAL A 1 90 ? 16.671 -35.008 29.461 1.00 88.19 90 VAL A C 1
ATOM 671 O O . VAL A 1 90 ? 15.883 -34.085 29.265 1.00 88.19 90 VAL A O 1
ATOM 674 N N . ARG A 1 91 ? 17.335 -35.599 28.453 1.00 91.31 91 ARG A N 1
ATOM 675 C CA . ARG A 1 91 ? 17.224 -35.165 27.044 1.00 91.31 91 ARG A CA 1
ATOM 676 C C . ARG A 1 91 ? 15.772 -35.151 26.550 1.00 91.31 91 ARG A C 1
ATOM 678 O O . ARG A 1 91 ? 15.342 -34.154 25.981 1.00 91.31 91 ARG A O 1
ATOM 685 N N . GLY A 1 92 ? 14.995 -36.193 26.856 1.00 89.81 92 GLY A N 1
ATOM 686 C CA . GLY A 1 92 ? 13.572 -36.281 26.496 1.00 89.81 92 GLY A CA 1
ATOM 687 C C . GLY A 1 92 ? 12.646 -35.282 27.214 1.00 89.81 92 GLY A C 1
ATOM 688 O O . GLY A 1 92 ? 11.491 -35.133 26.821 1.00 89.81 92 GLY A O 1
ATOM 689 N N . GLN A 1 93 ? 13.125 -34.579 28.250 1.00 91.38 93 GLN A N 1
ATOM 690 C CA . GLN A 1 93 ? 12.384 -33.510 28.938 1.00 91.38 93 GLN A CA 1
ATOM 691 C C . GLN A 1 93 ? 12.789 -32.103 28.469 1.00 91.38 93 GLN A C 1
ATOM 693 O O . GLN A 1 93 ? 11.998 -31.166 28.592 1.00 91.38 93 GLN A O 1
ATOM 698 N N . VAL A 1 94 ? 13.995 -31.934 27.915 1.00 91.88 94 VAL A N 1
ATOM 699 C CA . VAL A 1 94 ? 14.481 -30.645 27.404 1.00 91.88 94 VAL A CA 1
ATOM 700 C C . VAL A 1 94 ? 13.808 -30.329 26.063 1.00 91.88 94 VAL A C 1
ATOM 702 O O . VAL A 1 94 ? 14.062 -30.994 25.063 1.00 91.88 94 VAL A O 1
ATOM 705 N N . ARG A 1 95 ? 12.959 -29.294 26.050 1.00 94.81 95 ARG A N 1
ATOM 706 C CA . ARG A 1 95 ? 12.237 -28.783 24.867 1.00 94.81 95 ARG A CA 1
ATOM 707 C C . ARG A 1 95 ? 12.925 -27.568 24.238 1.00 94.81 95 ARG A C 1
ATOM 709 O O . ARG A 1 95 ? 13.811 -26.968 24.856 1.00 94.81 95 ARG A O 1
ATOM 716 N N . SER A 1 96 ? 12.471 -27.154 23.053 1.00 95.75 96 SER A N 1
ATOM 717 C CA . SER A 1 96 ? 12.890 -25.886 22.437 1.00 95.75 96 SER A CA 1
ATOM 718 C C . SER A 1 96 ? 12.519 -24.698 23.336 1.00 95.75 96 SER A C 1
ATOM 720 O O . SER A 1 96 ? 11.696 -24.839 24.244 1.00 95.75 96 SER A O 1
ATOM 722 N N . LYS A 1 97 ? 13.165 -23.547 23.139 1.00 97.44 97 LYS A N 1
ATOM 723 C CA . LYS A 1 97 ? 12.919 -22.302 23.873 1.00 97.44 97 LYS A CA 1
ATOM 724 C C . LYS A 1 97 ? 12.212 -21.296 22.971 1.00 97.44 97 LYS A C 1
ATOM 726 O O . LYS A 1 97 ? 12.810 -20.845 21.993 1.00 97.44 97 LYS A O 1
ATOM 731 N N . ILE A 1 98 ? 10.962 -20.960 23.278 1.00 98.50 98 ILE A N 1
ATOM 732 C CA . ILE A 1 98 ? 10.096 -20.209 22.357 1.00 98.50 98 ILE A CA 1
ATOM 733 C C . ILE A 1 98 ? 9.987 -18.739 22.781 1.00 98.50 98 ILE A C 1
ATOM 735 O O . ILE A 1 98 ? 9.505 -18.422 23.871 1.00 98.50 98 ILE A O 1
ATOM 739 N N . PHE A 1 99 ? 10.409 -17.847 21.884 1.00 98.69 99 PHE A N 1
ATOM 740 C CA . PHE A 1 99 ? 10.240 -16.399 21.974 1.00 98.69 99 PHE A CA 1
ATOM 741 C C . PHE A 1 99 ? 8.976 -15.984 21.211 1.00 98.69 99 PHE A C 1
ATOM 743 O O . PHE A 1 99 ? 8.869 -16.241 20.010 1.00 98.69 99 PHE A O 1
ATOM 750 N N . LEU A 1 100 ? 8.043 -15.310 21.885 1.00 98.75 100 LEU A N 1
ATOM 751 C CA . LEU A 1 100 ? 6.808 -14.788 21.298 1.00 98.75 100 LEU A CA 1
ATOM 752 C C . LEU A 1 100 ? 6.838 -13.250 21.266 1.00 98.75 100 LEU A C 1
ATOM 754 O O . LEU A 1 100 ? 6.696 -12.589 22.296 1.00 98.75 100 LEU A O 1
ATOM 758 N N . GLY A 1 101 ? 7.023 -12.683 20.074 1.00 98.50 101 GLY A N 1
ATOM 759 C CA . GLY A 1 101 ? 6.963 -11.240 19.828 1.00 98.50 101 GLY A CA 1
ATOM 760 C C . GLY A 1 101 ? 5.586 -10.809 19.319 1.00 98.50 101 GLY A C 1
ATOM 761 O O . GLY A 1 101 ? 5.056 -11.438 18.403 1.00 98.50 101 GLY A O 1
ATOM 762 N N . PHE A 1 102 ? 5.008 -9.737 19.864 1.00 98.56 102 PHE A N 1
ATOM 763 C CA . PHE A 1 102 ? 3.727 -9.187 19.397 1.00 98.56 102 PHE A CA 1
ATOM 764 C C . PHE A 1 102 ? 3.640 -7.658 19.512 1.00 98.56 102 PHE A C 1
ATOM 766 O O . PHE A 1 102 ? 4.348 -7.030 20.297 1.00 98.56 102 PHE A O 1
ATOM 773 N N . THR A 1 103 ? 2.766 -7.043 18.712 1.00 98.06 103 THR A N 1
ATOM 774 C CA . THR A 1 103 ? 2.504 -5.592 18.717 1.00 98.06 103 THR A CA 1
ATOM 775 C C . THR A 1 103 ? 1.276 -5.221 19.558 1.00 98.06 103 THR A C 1
ATOM 777 O O . THR A 1 103 ? 0.329 -6.004 19.661 1.00 98.06 103 THR A O 1
ATOM 780 N N . SER A 1 104 ? 1.256 -4.000 20.119 1.00 97.75 104 SER A N 1
ATOM 781 C CA . SER A 1 104 ? 0.206 -3.508 21.041 1.00 97.75 104 SER A CA 1
ATOM 782 C C . SER A 1 104 ? -1.227 -3.821 20.593 1.00 97.75 104 SER A C 1
ATOM 784 O O . SER A 1 104 ? -2.022 -4.337 21.372 1.00 97.75 104 SER A O 1
ATOM 786 N N . ASN A 1 105 ? -1.534 -3.585 19.311 1.00 97.31 105 ASN A N 1
ATOM 787 C CA . ASN A 1 105 ? -2.872 -3.737 18.729 1.00 97.31 105 ASN A CA 1
ATOM 788 C C . ASN A 1 105 ? -3.462 -5.158 18.852 1.00 97.31 105 ASN A C 1
ATOM 790 O O . ASN A 1 105 ? -4.680 -5.333 18.785 1.00 97.31 105 ASN A O 1
ATOM 794 N N . LEU A 1 106 ? -2.618 -6.181 19.026 1.00 98.00 106 LEU A N 1
ATOM 795 C CA . LEU A 1 106 ? -3.063 -7.557 19.249 1.00 98.00 106 LEU A CA 1
ATOM 796 C C . LEU A 1 106 ? -3.591 -7.752 20.677 1.00 98.00 106 LEU A C 1
ATOM 798 O O . LEU A 1 106 ? -4.564 -8.482 20.863 1.00 98.00 106 LEU A O 1
ATOM 802 N N . ILE A 1 107 ? -3.036 -7.034 21.657 1.00 98.50 107 ILE A N 1
ATOM 803 C CA . ILE A 1 107 ? -3.536 -7.002 23.037 1.00 98.50 107 ILE A CA 1
ATOM 804 C C . ILE A 1 107 ? -4.790 -6.129 23.161 1.00 98.50 107 ILE A C 1
ATOM 806 O O . ILE A 1 107 ? -5.697 -6.486 23.913 1.00 98.50 107 ILE A O 1
ATOM 810 N N . SER A 1 108 ? -4.916 -5.058 22.369 1.00 98.00 108 SER A N 1
ATOM 811 C CA . SER A 1 108 ? -6.170 -4.299 22.221 1.00 98.00 108 SER A CA 1
ATOM 812 C C . SER A 1 108 ? -7.304 -5.190 21.693 1.00 98.00 108 SER A C 1
ATOM 814 O O . SER A 1 108 ? -8.443 -5.117 22.156 1.00 98.00 108 SER A O 1
ATOM 816 N N . SER A 1 109 ? -6.989 -6.095 20.760 1.00 97.94 109 SER A N 1
ATOM 817 C CA . SER A 1 109 ? -7.924 -7.074 20.183 1.00 97.94 109 SER A CA 1
ATOM 818 C C . SER A 1 109 ? -8.222 -8.278 21.102 1.00 97.94 109 SER A C 1
ATOM 820 O O . SER A 1 109 ? -7.700 -8.375 22.211 1.00 97.94 109 SER A O 1
ATOM 822 N N . GLY A 1 110 ? -9.040 -9.226 20.624 1.00 96.88 110 GLY A N 1
ATOM 823 C CA . GLY A 1 110 ? -9.270 -10.530 21.274 1.00 96.88 110 GLY A CA 1
ATOM 824 C C . GLY A 1 110 ? -8.125 -11.549 21.119 1.00 96.88 110 GLY A C 1
ATOM 825 O O . GLY A 1 110 ? -8.210 -12.672 21.616 1.00 96.88 110 GLY A O 1
ATOM 826 N N . VAL A 1 111 ? -7.032 -11.194 20.429 1.00 98.25 111 VAL A N 1
ATOM 827 C CA . VAL A 1 111 ? -5.812 -12.025 20.384 1.00 98.25 111 VAL A CA 1
ATOM 828 C C . VAL A 1 111 ? -5.117 -12.051 21.756 1.00 98.25 111 VAL A C 1
ATOM 830 O O . VAL A 1 111 ? -4.471 -13.047 22.084 1.00 98.25 111 VAL A O 1
ATOM 833 N N . ARG A 1 112 ? -5.347 -11.047 22.622 1.00 98.62 112 ARG A N 1
ATOM 834 C CA . ARG A 1 112 ? -4.968 -11.067 24.049 1.00 98.62 112 ARG A CA 1
ATOM 835 C C . ARG A 1 112 ? -5.327 -12.381 24.729 1.00 98.62 112 ARG A C 1
ATOM 837 O O . ARG A 1 112 ? -4.466 -13.001 25.343 1.00 98.62 112 ARG A O 1
ATOM 844 N N . GLU A 1 113 ? -6.571 -12.832 24.605 1.00 98.44 113 GLU A N 1
ATOM 845 C CA . GLU A 1 113 ? -7.058 -14.020 25.308 1.00 98.44 113 GLU A CA 1
ATOM 846 C C . GLU A 1 113 ? -6.351 -15.306 24.844 1.00 98.44 113 GLU A C 1
ATOM 848 O O . GLU A 1 113 ? -6.247 -16.251 25.633 1.00 98.44 113 GLU A O 1
ATOM 853 N N . HIS A 1 114 ? -5.806 -15.311 23.621 1.00 98.50 114 HIS A N 1
ATOM 854 C CA . HIS A 1 114 ? -4.993 -16.383 23.041 1.00 98.50 114 HIS A CA 1
ATOM 855 C C . HIS A 1 114 ? -3.539 -16.317 23.542 1.00 98.50 114 HIS A C 1
ATOM 857 O O . HIS A 1 114 ? -3.010 -17.317 24.022 1.00 98.50 114 HIS A O 1
ATOM 863 N N . ILE A 1 115 ? -2.913 -15.132 23.533 1.00 98.69 115 ILE A N 1
ATOM 864 C CA . ILE A 1 115 ? -1.569 -14.909 24.106 1.00 98.69 115 ILE A CA 1
ATOM 865 C C . ILE A 1 115 ? -1.566 -15.281 25.598 1.00 98.69 115 ILE A C 1
ATOM 867 O O . ILE A 1 115 ? -0.720 -16.047 26.056 1.00 98.69 115 ILE A O 1
ATOM 871 N N . ARG A 1 116 ? -2.581 -14.826 26.341 1.00 98.75 116 ARG A N 1
ATOM 872 C CA . ARG A 1 116 ? -2.830 -15.177 27.746 1.00 98.75 116 ARG A CA 1
ATOM 873 C C . ARG A 1 116 ? -2.919 -16.689 27.943 1.00 98.75 116 ARG A C 1
ATOM 875 O O . ARG A 1 116 ? -2.372 -17.174 28.924 1.00 98.75 116 ARG A O 1
ATOM 882 N N . TYR A 1 117 ? -3.552 -17.437 27.034 1.00 98.81 117 TYR A N 1
ATOM 883 C CA . TYR A 1 117 ? -3.622 -18.901 27.116 1.00 98.81 117 TYR A CA 1
ATOM 884 C C . TYR A 1 117 ? -2.232 -19.546 26.970 1.00 98.81 117 TYR A C 1
ATOM 886 O O . TYR A 1 117 ? -1.835 -20.324 27.838 1.00 98.81 117 TYR A O 1
ATOM 894 N N . LEU A 1 118 ? -1.454 -19.167 25.948 1.00 98.56 118 LEU A N 1
ATOM 895 C CA . LEU A 1 118 ? -0.090 -19.684 25.744 1.00 98.56 118 LEU A CA 1
ATOM 896 C C . LEU A 1 118 ? 0.800 -19.442 26.976 1.00 98.56 118 LEU A C 1
ATOM 898 O O . LEU A 1 118 ? 1.512 -20.338 27.432 1.00 98.56 118 LEU A O 1
ATOM 902 N N . VAL A 1 119 ? 0.712 -18.242 27.552 1.00 98.62 119 VAL A N 1
ATOM 903 C CA . VAL A 1 119 ? 1.478 -17.828 28.735 1.00 98.62 119 VAL A CA 1
ATOM 904 C C . VAL A 1 119 ? 0.990 -18.542 29.998 1.00 98.62 119 VAL A C 1
ATOM 906 O O . VAL A 1 119 ? 1.809 -19.060 30.756 1.00 98.62 119 VAL A O 1
ATOM 909 N N . GLN A 1 120 ? -0.328 -18.647 30.208 1.00 98.50 120 GLN A N 1
ATOM 910 C CA . GLN A 1 120 ? -0.960 -19.377 31.317 1.00 98.50 120 GLN A CA 1
ATOM 911 C C . GLN A 1 120 ? -0.530 -20.850 31.356 1.00 98.50 120 GLN A C 1
ATOM 913 O O . GLN A 1 120 ? -0.250 -21.376 32.435 1.00 98.50 120 GLN A O 1
ATOM 918 N N . HIS A 1 121 ? -0.429 -21.494 30.192 1.00 98.25 121 HIS A N 1
ATOM 919 C CA . HIS A 1 121 ? -0.090 -22.913 30.057 1.00 98.25 121 HIS A CA 1
ATOM 920 C C . HIS A 1 121 ? 1.405 -23.196 29.810 1.00 98.25 121 HIS A C 1
ATOM 922 O O . HIS A 1 121 ? 1.759 -24.338 29.522 1.00 98.25 121 HIS A O 1
ATOM 928 N N . LYS A 1 122 ? 2.291 -22.196 29.966 1.00 97.12 122 LYS A N 1
ATOM 929 C CA . LYS A 1 122 ? 3.755 -22.318 29.771 1.00 97.12 122 LYS A CA 1
ATOM 930 C C . LYS A 1 122 ? 4.156 -22.877 28.395 1.00 97.12 122 LYS A C 1
ATOM 932 O O . LYS A 1 122 ? 5.094 -23.661 28.282 1.00 97.12 122 LYS A O 1
ATOM 937 N N . MET A 1 123 ? 3.438 -22.471 27.349 1.00 97.62 123 MET A N 1
ATOM 938 C CA . MET A 1 123 ? 3.710 -22.857 25.957 1.00 97.62 123 MET A CA 1
ATOM 939 C C . MET A 1 123 ? 4.769 -21.967 25.281 1.00 97.62 123 MET A C 1
ATOM 941 O O . MET A 1 123 ? 5.163 -22.237 24.152 1.00 97.62 123 MET A O 1
ATOM 945 N N . VAL A 1 124 ? 5.223 -20.910 25.963 1.00 98.00 124 VAL A N 1
ATOM 946 C CA . VAL A 1 124 ? 6.266 -19.971 25.522 1.00 98.00 124 VAL A CA 1
ATOM 947 C C . VAL A 1 124 ? 7.181 -19.616 26.697 1.00 98.00 124 VAL A C 1
ATOM 949 O O . VAL A 1 124 ? 6.731 -19.610 27.843 1.00 98.00 124 VAL A O 1
ATOM 952 N N . ASP A 1 125 ? 8.455 -19.327 26.420 1.00 98.25 125 ASP A N 1
ATOM 953 C CA . ASP A 1 125 ? 9.479 -19.044 27.437 1.00 98.25 125 ASP A CA 1
ATOM 954 C C . ASP A 1 125 ? 9.721 -17.546 27.652 1.00 98.25 125 ASP A C 1
ATOM 956 O O . ASP A 1 125 ? 10.032 -17.139 28.767 1.00 98.25 125 ASP A O 1
ATOM 960 N N . VAL A 1 126 ? 9.617 -16.734 26.594 1.00 98.62 126 VAL A N 1
ATOM 961 C CA . VAL A 1 126 ? 9.964 -15.301 26.601 1.00 98.62 126 VAL A CA 1
ATOM 962 C C . VAL A 1 126 ? 8.945 -14.515 25.780 1.00 98.62 126 VAL A C 1
ATOM 964 O O . VAL A 1 126 ? 8.623 -14.921 24.662 1.00 98.62 126 VAL A O 1
ATOM 967 N N . LEU A 1 127 ? 8.477 -13.371 26.290 1.00 98.75 127 LEU A N 1
ATOM 968 C CA . LEU A 1 127 ? 7.639 -12.430 25.537 1.00 98.75 127 LEU A CA 1
ATOM 969 C C . LEU A 1 127 ? 8.399 -11.148 25.187 1.00 98.75 127 LEU A C 1
ATOM 971 O O . LEU A 1 127 ? 9.216 -10.667 25.974 1.00 98.75 127 LEU A O 1
ATOM 975 N N . VAL A 1 128 ? 8.060 -10.543 24.046 1.00 98.75 128 VAL A N 1
ATOM 976 C CA . VAL A 1 128 ? 8.497 -9.183 23.690 1.00 98.75 128 VAL A CA 1
ATOM 977 C C . VAL A 1 128 ? 7.335 -8.382 23.107 1.00 98.75 128 VAL A C 1
ATOM 979 O O . VAL A 1 128 ? 6.661 -8.839 22.185 1.00 98.75 128 VAL A O 1
ATOM 982 N N . THR A 1 129 ? 7.117 -7.170 23.621 1.00 98.56 129 THR A N 1
ATOM 983 C CA . THR A 1 129 ? 6.039 -6.269 23.176 1.00 98.56 129 THR A CA 1
ATOM 984 C C . THR A 1 129 ? 6.430 -4.793 23.302 1.00 98.56 129 THR A C 1
ATOM 986 O O . THR A 1 129 ? 7.392 -4.434 23.978 1.00 98.56 129 THR A O 1
ATOM 989 N N . THR A 1 130 ? 5.670 -3.918 22.650 1.00 97.38 130 THR A N 1
ATOM 990 C CA . THR A 1 130 ? 5.616 -2.463 22.890 1.00 97.38 130 THR A CA 1
ATOM 991 C C . THR A 1 130 ? 4.725 -2.128 24.100 1.00 97.38 130 THR A C 1
ATOM 993 O O . THR A 1 130 ? 3.916 -2.970 24.502 1.00 97.38 130 THR A O 1
ATOM 996 N N . ALA A 1 131 ? 4.851 -0.923 24.681 1.00 97.50 131 ALA A N 1
ATOM 997 C CA . ALA A 1 131 ? 4.202 -0.553 25.953 1.00 97.50 131 ALA A CA 1
ATOM 998 C C . ALA A 1 131 ? 2.673 -0.695 25.934 1.00 97.50 131 ALA A C 1
ATOM 1000 O O . ALA A 1 131 ? 2.108 -1.273 26.861 1.00 97.50 131 ALA A O 1
ATOM 1001 N N . GLY A 1 132 ? 2.023 -0.301 24.831 1.00 96.69 132 GLY A N 1
ATOM 1002 C CA . GLY A 1 132 ? 0.592 -0.536 24.595 1.00 96.69 132 GLY A CA 1
ATOM 1003 C C . GLY A 1 132 ? 0.145 -1.990 24.837 1.00 96.69 132 GLY A C 1
ATOM 1004 O O . GLY A 1 132 ? -0.937 -2.228 25.362 1.00 96.69 132 GLY A O 1
ATOM 1005 N N . GLY A 1 133 ? 0.994 -2.979 24.530 1.00 97.44 133 GLY A N 1
ATOM 1006 C CA . GLY A 1 133 ? 0.715 -4.402 24.771 1.00 97.44 133 GLY A CA 1
ATOM 1007 C C . GLY A 1 133 ? 0.911 -4.876 26.219 1.00 97.44 133 GLY A C 1
ATOM 1008 O O . GLY A 1 133 ? 0.590 -6.018 26.533 1.00 97.44 133 GLY A O 1
ATOM 1009 N N . ILE A 1 134 ? 1.414 -4.015 27.102 1.00 98.44 134 ILE A N 1
ATOM 1010 C CA . ILE A 1 134 ? 1.431 -4.213 28.557 1.00 98.44 134 ILE A CA 1
ATOM 1011 C C . ILE A 1 134 ? 0.262 -3.455 29.176 1.00 98.44 134 ILE A C 1
ATOM 1013 O O . ILE A 1 134 ? -0.548 -4.043 29.888 1.00 98.44 134 ILE A O 1
ATOM 1017 N N . GLU A 1 135 ? 0.148 -2.156 28.899 1.00 97.31 135 GLU A N 1
ATOM 1018 C CA . GLU A 1 135 ? -0.879 -1.323 29.522 1.00 97.31 135 GLU A CA 1
ATOM 1019 C C . GLU A 1 135 ? -2.290 -1.748 29.108 1.00 97.31 135 GLU A C 1
ATOM 1021 O O . GLU A 1 135 ? -3.127 -1.876 29.989 1.00 97.31 135 GLU A O 1
ATOM 1026 N N . GLU A 1 136 ? -2.574 -2.096 27.845 1.00 98.06 136 GLU A N 1
ATOM 1027 C CA . GLU A 1 136 ? -3.922 -2.558 27.474 1.00 98.06 136 GLU A CA 1
ATOM 1028 C C . GLU A 1 136 ? -4.291 -3.922 28.085 1.00 98.06 136 GLU A C 1
ATOM 1030 O O . GLU A 1 136 ? -5.474 -4.198 28.283 1.00 98.06 136 GLU A O 1
ATOM 1035 N N . ASP A 1 137 ? -3.317 -4.759 28.461 1.00 98.69 137 ASP A N 1
ATOM 1036 C CA . ASP A 1 137 ? -3.582 -6.000 29.203 1.00 98.69 137 ASP A CA 1
ATOM 1037 C C . ASP A 1 137 ? -4.028 -5.726 30.650 1.00 98.69 137 ASP A C 1
ATOM 1039 O O . ASP A 1 137 ? -4.935 -6.391 31.167 1.00 98.69 137 ASP A O 1
ATOM 1043 N N . LEU A 1 138 ? -3.404 -4.729 31.281 1.00 98.56 138 LEU A N 1
ATOM 1044 C CA . LEU A 1 138 ? -3.690 -4.277 32.642 1.00 98.56 138 LEU A CA 1
ATOM 1045 C C . LEU A 1 138 ? -4.986 -3.451 32.678 1.00 98.56 138 LEU A C 1
ATOM 1047 O O . LEU A 1 138 ? -5.882 -3.741 33.466 1.00 98.56 138 LEU A O 1
ATOM 1051 N N . ILE A 1 139 ? -5.140 -2.491 31.762 1.00 98.38 139 ILE A N 1
ATOM 1052 C CA . ILE A 1 139 ? -6.326 -1.641 31.592 1.00 98.38 139 ILE A CA 1
ATOM 1053 C C . ILE A 1 139 ? -7.575 -2.495 31.345 1.00 98.38 139 ILE A C 1
ATOM 1055 O O . ILE A 1 139 ? -8.610 -2.222 31.948 1.00 98.38 139 ILE A O 1
ATOM 1059 N N . LYS A 1 140 ? -7.494 -3.578 30.557 1.00 98.38 140 LYS A N 1
ATOM 1060 C CA . LYS A 1 140 ? -8.616 -4.520 30.365 1.00 98.38 140 LYS A CA 1
ATOM 1061 C C . LYS A 1 140 ? -9.058 -5.259 31.632 1.00 98.38 140 LYS A C 1
ATOM 1063 O O . LYS A 1 140 ? -10.159 -5.805 31.651 1.00 98.38 140 LYS A O 1
ATOM 1068 N N . CYS A 1 141 ? -8.243 -5.272 32.688 1.00 98.25 141 CYS A N 1
ATOM 1069 C CA . CYS A 1 141 ? -8.642 -5.771 34.006 1.00 98.25 141 CYS A CA 1
ATOM 1070 C C . CYS A 1 141 ? -9.387 -4.713 34.846 1.00 98.25 141 CYS A C 1
ATOM 1072 O O . CYS A 1 141 ? -10.013 -5.075 35.840 1.00 98.25 141 CYS A O 1
ATOM 1074 N N . LEU A 1 142 ? -9.324 -3.434 34.450 1.00 97.50 142 LEU A N 1
ATOM 1075 C CA . LEU A 1 142 ? -9.934 -2.280 35.125 1.00 97.50 142 LEU A CA 1
ATOM 1076 C C . LEU A 1 142 ? -11.181 -1.759 34.382 1.00 97.50 142 LEU A C 1
ATOM 1078 O O . LEU A 1 142 ? -12.136 -1.313 35.014 1.00 97.50 142 LEU A O 1
ATOM 1082 N N . GLY A 1 143 ? -11.206 -1.843 33.047 1.00 96.12 143 GLY A N 1
ATOM 1083 C CA . GLY A 1 143 ? -12.348 -1.455 32.218 1.00 96.12 143 GLY A CA 1
ATOM 1084 C C . GLY A 1 143 ? -12.302 -2.050 30.800 1.00 96.12 143 GLY A C 1
ATOM 1085 O O . GLY A 1 143 ? -11.223 -2.201 30.226 1.00 96.12 143 GLY A O 1
ATOM 1086 N N . PRO A 1 144 ? -13.457 -2.384 30.194 1.00 96.06 144 PRO A N 1
ATOM 1087 C CA . PRO A 1 144 ? -13.516 -3.073 28.905 1.00 96.06 144 PRO A CA 1
ATOM 1088 C C . PRO A 1 144 ? -13.179 -2.176 27.701 1.00 96.06 144 PRO A C 1
ATOM 1090 O O . PRO A 1 144 ? -13.468 -0.976 27.685 1.00 96.06 144 PRO A O 1
ATOM 1093 N N . THR A 1 145 ? -12.643 -2.808 26.655 1.00 97.44 145 THR A N 1
ATOM 1094 C CA . THR A 1 145 ? -12.514 -2.267 25.291 1.00 97.44 145 THR A CA 1
ATOM 1095 C C . THR A 1 145 ? -13.734 -2.683 24.466 1.00 97.44 145 THR A C 1
ATOM 1097 O O . THR A 1 145 ? -14.172 -3.829 24.554 1.00 97.44 145 THR A O 1
ATOM 1100 N N . TYR A 1 146 ? -14.268 -1.785 23.637 1.00 97.94 146 TYR A N 1
ATOM 1101 C CA . TYR A 1 146 ? -15.481 -2.017 22.843 1.00 97.94 146 TYR A CA 1
ATOM 1102 C C . TYR A 1 146 ? -15.186 -2.102 21.341 1.00 97.94 146 TYR A C 1
ATOM 1104 O O . TYR A 1 146 ? -14.216 -1.527 20.853 1.00 97.94 146 TYR A O 1
ATOM 1112 N N . THR A 1 147 ? -16.059 -2.761 20.580 1.00 97.44 147 THR A N 1
ATOM 1113 C CA . THR A 1 147 ? -16.064 -2.689 19.110 1.00 97.44 147 THR A CA 1
ATOM 1114 C C . THR A 1 147 ? -16.680 -1.378 18.619 1.00 97.44 147 THR A C 1
ATOM 1116 O O . THR A 1 147 ? -17.717 -0.944 19.119 1.00 97.44 147 THR A O 1
ATOM 1119 N N . GLY A 1 148 ? -16.071 -0.782 17.600 1.00 94.62 148 GLY A N 1
ATOM 1120 C CA . GLY A 1 148 ? -16.553 0.367 16.836 1.00 94.62 148 GLY A CA 1
ATOM 1121 C C . GLY A 1 148 ? -16.209 0.195 15.352 1.00 94.62 148 GLY A C 1
ATOM 1122 O O . GLY A 1 148 ? -16.247 -0.918 14.832 1.00 94.62 148 GLY A O 1
ATOM 1123 N N . ASP A 1 149 ? -15.852 1.285 14.669 1.00 93.38 149 ASP A N 1
ATOM 1124 C CA . ASP A 1 149 ? -15.521 1.280 13.237 1.00 93.38 149 ASP A CA 1
ATOM 1125 C C . ASP A 1 149 ? -14.306 2.183 12.930 1.00 93.38 149 ASP A C 1
ATOM 1127 O O . ASP A 1 149 ? -14.079 3.188 13.611 1.00 93.38 149 ASP A O 1
ATOM 1131 N N . PHE A 1 150 ? -13.521 1.831 11.904 1.00 91.81 150 PHE A N 1
ATOM 1132 C CA . PHE A 1 150 ? -12.347 2.593 11.449 1.00 91.81 150 PHE A CA 1
ATOM 1133 C C . PHE A 1 150 ? -12.672 4.037 11.027 1.00 91.81 150 PHE A C 1
ATOM 1135 O O . PHE A 1 150 ? -11.832 4.924 11.185 1.00 91.81 150 PHE A O 1
ATOM 1142 N N . HIS A 1 151 ? -13.874 4.285 10.503 1.00 91.75 151 HIS A N 1
ATOM 1143 C CA . HIS A 1 151 ? -14.303 5.566 9.940 1.00 91.75 151 HIS A CA 1
ATOM 1144 C C . HIS A 1 151 ? -14.875 6.533 10.992 1.00 91.75 151 HIS A C 1
ATOM 1146 O O . HIS A 1 151 ? -15.233 7.665 10.658 1.00 91.75 151 HIS A O 1
ATOM 1152 N N . LEU A 1 152 ? -14.953 6.131 12.269 1.00 84.38 152 LEU A N 1
ATOM 1153 C CA . LEU A 1 152 ? -15.428 7.003 13.345 1.00 84.38 152 LEU A CA 1
ATOM 1154 C C . LEU A 1 152 ? -14.524 8.240 13.484 1.00 84.38 152 LEU A C 1
ATOM 1156 O O . LEU A 1 152 ? -13.318 8.140 13.750 1.00 84.38 152 LEU A O 1
ATOM 1160 N N . LYS A 1 153 ? -15.132 9.420 13.314 1.00 92.44 153 LYS A N 1
ATOM 1161 C CA . LYS A 1 153 ? -14.456 10.721 13.260 1.00 92.44 153 LYS A CA 1
ATOM 1162 C C . LYS A 1 153 ? -13.755 11.047 14.579 1.00 92.44 153 LYS A C 1
ATOM 1164 O O . LYS A 1 153 ? -14.399 11.237 15.612 1.00 92.44 153 LYS A O 1
ATOM 1169 N N . GLY A 1 154 ? -12.432 11.217 14.527 1.00 89.00 154 GLY A N 1
ATOM 1170 C CA . GLY A 1 154 ? -11.604 11.487 15.711 1.00 89.00 154 GLY A CA 1
ATOM 1171 C C . GLY A 1 154 ? -12.046 12.711 16.524 1.00 89.00 154 GLY A C 1
ATOM 1172 O O . GLY A 1 154 ? -12.028 12.666 17.749 1.00 89.00 154 GLY A O 1
ATOM 1173 N N . ALA A 1 155 ? -12.530 13.773 15.869 1.00 91.25 155 ALA A N 1
ATOM 1174 C CA . ALA A 1 155 ? -13.025 14.975 16.547 1.00 91.25 155 ALA A CA 1
ATOM 1175 C C . ALA A 1 155 ? -14.305 14.736 17.378 1.00 91.25 155 ALA A C 1
ATOM 1177 O O . ALA A 1 155 ? -14.499 15.379 18.409 1.00 91.25 155 ALA A O 1
ATOM 1178 N N . GLU A 1 156 ? -15.176 13.817 16.956 1.00 92.69 156 GLU A N 1
ATOM 1179 C CA . GLU A 1 156 ? -16.401 13.457 17.684 1.00 92.69 156 GLU A CA 1
ATOM 1180 C C . GLU A 1 156 ? -16.088 12.481 18.826 1.00 92.69 156 GLU A C 1
ATOM 1182 O O . GLU A 1 156 ? -16.602 12.639 19.933 1.00 92.69 156 GLU A O 1
ATOM 1187 N N . LEU A 1 157 ? -15.180 11.527 18.592 1.00 94.38 157 LEU A N 1
ATOM 1188 C CA . LEU A 1 157 ? -14.681 10.618 19.626 1.00 94.38 157 LEU A CA 1
ATOM 1189 C C . LEU A 1 157 ? -13.935 11.367 20.742 1.00 94.38 157 LEU A C 1
ATOM 1191 O O . LEU A 1 157 ? -14.248 11.172 21.916 1.00 94.38 157 LEU A O 1
ATOM 1195 N N . ARG A 1 158 ? -13.034 12.301 20.401 1.00 91.69 158 ARG A N 1
ATOM 1196 C CA . ARG A 1 158 ? -12.284 13.094 21.391 1.00 91.69 158 ARG A CA 1
ATOM 1197 C C . ARG A 1 158 ? -13.199 13.967 22.251 1.00 91.69 158 ARG A C 1
ATOM 1199 O O . ARG A 1 158 ? -12.998 14.019 23.460 1.00 91.69 158 ARG A O 1
ATOM 1206 N N . LYS A 1 159 ? -14.240 14.582 21.669 1.00 94.25 159 LYS A N 1
ATOM 1207 C CA . LYS A 1 159 ? -15.280 15.321 22.420 1.00 94.25 159 LYS A CA 1
ATOM 1208 C C . LYS A 1 159 ? -16.060 14.440 23.404 1.00 94.25 159 LYS A C 1
ATOM 1210 O O . LYS A 1 159 ? -16.587 14.954 24.382 1.00 94.25 159 LYS A O 1
ATOM 1215 N N . ARG A 1 160 ? -16.138 13.131 23.147 1.00 95.56 160 ARG A N 1
ATOM 1216 C CA . ARG A 1 160 ? -16.815 12.130 23.988 1.00 95.56 160 ARG A CA 1
ATOM 1217 C C . ARG A 1 160 ? -15.871 11.395 24.948 1.00 95.56 160 ARG A C 1
ATOM 1219 O O . ARG A 1 160 ? -16.325 10.492 25.641 1.00 95.56 160 ARG A O 1
ATOM 1226 N N . GLY A 1 161 ? -14.578 11.733 24.973 1.00 94.56 161 GLY A N 1
ATOM 1227 C CA . GLY A 1 161 ? -13.582 11.014 25.774 1.00 94.56 161 GLY A CA 1
ATOM 1228 C C . GLY A 1 161 ? -13.373 9.561 25.330 1.00 94.56 161 GLY A C 1
ATOM 1229 O O . GLY A 1 161 ? -13.152 8.697 26.171 1.00 94.56 161 GLY A O 1
ATOM 1230 N N . LEU A 1 162 ? -13.485 9.275 24.029 1.00 96.94 162 LEU A N 1
ATOM 1231 C CA . LEU A 1 162 ? -13.261 7.949 23.447 1.00 96.94 162 LEU A CA 1
ATOM 1232 C C . LEU A 1 162 ? -11.993 7.959 22.585 1.00 96.94 162 LEU A C 1
ATOM 1234 O O . LEU A 1 162 ? -11.841 8.820 21.719 1.00 96.94 162 LEU A O 1
ATOM 1238 N N . ASN A 1 163 ? -11.119 6.974 22.781 1.00 96.62 163 ASN A N 1
ATOM 1239 C CA . ASN A 1 163 ? -9.926 6.752 21.961 1.00 96.62 163 ASN A CA 1
ATOM 1240 C C . ASN A 1 163 ? -10.181 5.590 20.996 1.00 96.62 163 ASN A C 1
ATOM 1242 O O . ASN A 1 163 ? -10.919 4.665 21.340 1.00 96.62 163 ASN A O 1
ATOM 1246 N N . ARG A 1 164 ? -9.596 5.626 19.791 1.00 97.75 164 ARG A N 1
ATOM 1247 C CA . ARG A 1 164 ? -9.816 4.608 18.751 1.00 97.75 164 ARG A CA 1
ATOM 1248 C C . ARG A 1 164 ? -8.533 3.861 18.403 1.00 97.75 164 ARG A C 1
ATOM 1250 O O . ARG A 1 164 ? -7.570 4.477 17.960 1.00 97.75 164 ARG A O 1
ATOM 1257 N N . VAL A 1 165 ? -8.575 2.534 18.504 1.00 96.88 165 VAL A N 1
ATOM 1258 C CA . VAL A 1 165 ? -7.496 1.621 18.100 1.00 96.88 165 VAL A CA 1
ATOM 1259 C C . VAL A 1 165 ? -8.005 0.775 16.933 1.00 96.88 165 VAL A C 1
ATOM 1261 O O . VAL A 1 165 ? -8.715 -0.208 17.121 1.00 96.88 165 VAL A O 1
ATOM 1264 N N . GLY A 1 166 ? -7.727 1.196 15.696 1.00 96.44 166 GLY A N 1
ATOM 1265 C CA . GLY A 1 166 ? -8.310 0.567 14.503 1.00 96.44 166 GLY A CA 1
ATOM 1266 C C . GLY A 1 166 ? -9.835 0.736 14.457 1.00 96.44 166 GLY A C 1
ATOM 1267 O O . GLY A 1 166 ? -10.312 1.864 14.313 1.00 96.44 166 GLY A O 1
ATOM 1268 N N . ASN A 1 167 ? -10.577 -0.365 14.604 1.00 96.62 167 ASN A N 1
ATOM 1269 C CA . ASN A 1 167 ? -12.032 -0.413 14.804 1.00 96.62 167 ASN A CA 1
ATOM 1270 C C . ASN A 1 167 ? -12.443 -0.702 16.263 1.00 96.62 167 ASN A C 1
ATOM 1272 O O . ASN A 1 167 ? -13.569 -1.124 16.506 1.00 96.62 167 ASN A O 1
ATOM 1276 N N . LEU A 1 168 ? -11.558 -0.506 17.237 1.00 97.88 168 LEU A N 1
ATOM 1277 C CA . LEU A 1 168 ? -11.844 -0.672 18.664 1.00 97.88 168 LEU A CA 1
ATOM 1278 C C . LEU A 1 168 ? -11.918 0.689 19.364 1.00 97.88 168 LEU A C 1
ATOM 1280 O O . LEU A 1 168 ? -11.299 1.656 18.917 1.00 97.88 168 LEU A O 1
ATOM 1284 N N . LEU A 1 169 ? -12.664 0.764 20.465 1.00 97.94 169 LEU A N 1
ATOM 1285 C CA . LEU A 1 169 ? -12.862 1.967 21.271 1.00 97.94 169 LEU A CA 1
ATOM 1286 C C . LEU A 1 169 ? -12.467 1.722 22.733 1.00 97.94 169 LEU A C 1
ATOM 1288 O O . LEU A 1 169 ? -13.009 0.828 23.386 1.00 97.94 169 LEU A O 1
ATOM 1292 N N . VAL A 1 170 ? -11.566 2.560 23.251 1.00 97.81 170 VAL A N 1
ATOM 1293 C CA . VAL A 1 170 ? -11.127 2.570 24.657 1.00 97.81 170 VAL A CA 1
ATOM 1294 C C . VAL A 1 170 ? -11.559 3.897 25.297 1.00 97.81 170 VAL A C 1
ATOM 1296 O O . VAL A 1 170 ? -11.049 4.955 24.907 1.00 97.81 170 VAL A O 1
ATOM 1299 N N . PRO A 1 171 ? -12.512 3.897 26.246 1.00 98.12 171 PRO A N 1
ATOM 1300 C CA . PRO A 1 171 ? -12.915 5.110 26.957 1.00 98.12 171 PRO A CA 1
ATOM 1301 C C . PRO A 1 171 ? -11.790 5.700 27.822 1.00 98.12 171 PRO A C 1
ATOM 1303 O O . PRO A 1 171 ? -11.035 4.966 28.456 1.00 98.12 171 PRO A O 1
ATOM 1306 N N . ASN A 1 172 ? -11.719 7.033 27.921 1.00 95.75 172 ASN A N 1
ATOM 1307 C CA . ASN A 1 172 ? -10.771 7.746 28.792 1.00 95.75 172 ASN A CA 1
ATOM 1308 C C . ASN A 1 172 ? -10.865 7.305 30.260 1.00 95.75 172 ASN A C 1
ATOM 1310 O O . ASN A 1 172 ? -9.848 7.263 30.941 1.00 95.75 172 ASN A O 1
ATOM 1314 N N . SER A 1 173 ? -12.059 6.936 30.738 1.00 97.00 173 SER A N 1
ATOM 1315 C CA . SER A 1 173 ? -12.271 6.425 32.099 1.00 97.00 173 SER A CA 1
ATOM 1316 C C . SER A 1 173 ? -11.391 5.219 32.433 1.00 97.00 173 SER A C 1
ATOM 1318 O O . SER A 1 173 ? -10.994 5.061 33.582 1.00 97.00 173 SER A O 1
ATOM 1320 N N . ASN A 1 174 ? -11.054 4.393 31.438 1.00 96.94 174 ASN A N 1
ATOM 1321 C CA . ASN A 1 174 ? -10.201 3.224 31.628 1.00 96.94 174 ASN A CA 1
ATOM 1322 C C . ASN A 1 174 ? -8.741 3.643 31.897 1.00 96.94 174 ASN A C 1
ATOM 1324 O O . ASN A 1 174 ? -8.062 3.007 32.697 1.00 96.94 174 ASN A O 1
ATOM 1328 N N . TYR A 1 175 ? -8.280 4.737 31.277 1.00 96.12 175 TYR A N 1
ATOM 1329 C CA . TYR A 1 175 ? -6.962 5.329 31.529 1.00 96.12 175 TYR A CA 1
ATOM 1330 C C . TYR A 1 175 ? -6.918 6.105 32.856 1.00 96.12 175 TYR A C 1
ATOM 1332 O O . TYR A 1 175 ? -5.908 6.057 33.547 1.00 96.12 175 TYR A O 1
ATOM 1340 N N . CYS A 1 176 ? -8.016 6.751 33.268 1.00 95.44 176 CYS A N 1
ATOM 1341 C CA . CYS A 1 176 ? -8.121 7.351 34.606 1.00 95.44 176 CYS A CA 1
ATOM 1342 C C . CYS A 1 176 ? -8.026 6.284 35.710 1.00 95.44 176 CYS A C 1
ATOM 1344 O O . CYS A 1 176 ? -7.206 6.410 36.612 1.00 95.44 176 CYS A O 1
ATOM 1346 N N . ALA A 1 177 ? -8.777 5.182 35.583 1.00 97.25 177 ALA A N 1
ATOM 1347 C CA . ALA A 1 177 ? -8.682 4.051 36.509 1.00 97.25 177 ALA A CA 1
ATOM 1348 C C . ALA A 1 177 ? -7.278 3.408 36.526 1.00 97.25 177 ALA A C 1
ATOM 1350 O O . ALA A 1 177 ? -6.866 2.841 37.537 1.00 97.25 177 ALA A O 1
ATOM 1351 N N . PHE A 1 178 ? -6.534 3.502 35.419 1.00 98.19 178 PHE A N 1
ATOM 1352 C CA . PHE A 1 178 ? -5.142 3.065 35.338 1.00 98.19 178 PHE A CA 1
ATOM 1353 C C . PHE A 1 178 ? -4.171 4.031 36.034 1.00 98.19 178 PHE A C 1
ATOM 1355 O O . PHE A 1 178 ? -3.257 3.541 36.690 1.00 98.19 178 PHE A O 1
ATOM 1362 N N . GLU A 1 179 ? -4.382 5.357 35.985 1.00 97.06 179 GLU A N 1
ATOM 1363 C CA . GLU A 1 179 ? -3.638 6.311 36.834 1.00 97.06 179 GLU A CA 1
ATOM 1364 C C . GLU A 1 179 ? -3.837 5.976 38.319 1.00 97.06 179 GLU A C 1
ATOM 1366 O O . GLU A 1 179 ? -2.853 5.764 39.033 1.00 97.06 179 GLU A O 1
ATOM 1371 N N . ASP A 1 180 ? -5.097 5.864 38.756 1.00 97.19 180 ASP A N 1
ATOM 1372 C CA . ASP A 1 180 ? -5.467 5.569 40.148 1.00 97.19 180 ASP A CA 1
ATOM 1373 C C . ASP A 1 180 ? -4.833 4.260 40.655 1.00 97.19 180 ASP A C 1
ATOM 1375 O O . ASP A 1 180 ? -4.400 4.171 41.806 1.00 97.19 180 ASP A O 1
ATOM 1379 N N . TRP A 1 181 ? -4.753 3.241 39.791 1.00 98.50 181 TRP A N 1
ATOM 1380 C CA . TRP A 1 181 ? -4.161 1.942 40.114 1.00 98.50 181 TRP A CA 1
ATOM 1381 C C . TRP A 1 181 ? -2.623 1.939 40.075 1.00 98.50 181 TRP A C 1
ATOM 1383 O O . TRP A 1 181 ? -1.996 1.322 40.938 1.00 98.50 181 TRP A O 1
ATOM 1393 N N . VAL A 1 182 ? -1.993 2.604 39.098 1.00 98.12 182 VAL A N 1
ATOM 1394 C CA . VAL A 1 182 ? -0.540 2.492 38.876 1.00 98.12 182 VAL A CA 1
ATOM 1395 C C . VAL A 1 182 ? 0.284 3.479 39.705 1.00 98.12 182 VAL A C 1
ATOM 1397 O O . VAL A 1 182 ? 1.405 3.146 40.091 1.00 98.12 182 VAL A O 1
ATOM 1400 N N . MET A 1 183 ? -0.251 4.662 40.034 1.00 97.31 183 MET A N 1
ATOM 1401 C CA . MET A 1 183 ? 0.479 5.691 40.795 1.00 97.31 183 MET A CA 1
ATOM 1402 C C . MET A 1 183 ? 1.037 5.169 42.138 1.00 97.31 183 MET A C 1
ATOM 1404 O O . MET A 1 183 ? 2.246 5.301 42.346 1.00 97.31 183 MET A O 1
ATOM 1408 N N . PRO A 1 184 ? 0.257 4.477 43.002 1.00 97.88 184 PRO A N 1
ATOM 1409 C CA . PRO A 1 184 ? 0.778 3.932 44.261 1.00 97.88 184 PRO A CA 1
ATOM 1410 C C . PRO A 1 184 ? 1.823 2.822 44.067 1.00 97.88 184 PRO A C 1
ATOM 1412 O O . PRO A 1 184 ? 2.648 2.578 44.950 1.00 97.88 184 PRO A O 1
ATOM 1415 N N . ILE A 1 185 ? 1.803 2.137 42.916 1.00 98.31 185 ILE A N 1
ATOM 1416 C CA . ILE A 1 185 ? 2.805 1.123 42.573 1.00 98.31 185 ILE A CA 1
ATOM 1417 C C . ILE A 1 185 ? 4.123 1.813 42.216 1.00 98.31 185 ILE A C 1
ATOM 1419 O O . ILE A 1 185 ? 5.164 1.385 42.706 1.00 98.31 185 ILE A O 1
ATOM 1423 N N . LEU A 1 186 ? 4.097 2.897 41.429 1.00 98.00 186 LEU A N 1
ATOM 1424 C CA . LEU A 1 186 ? 5.292 3.681 41.083 1.00 98.00 186 LEU A CA 1
ATOM 1425 C C . LEU A 1 186 ? 5.967 4.285 42.329 1.00 98.00 186 LEU A C 1
ATOM 1427 O O . LEU A 1 186 ? 7.191 4.183 42.457 1.00 98.00 186 LEU A O 1
ATOM 1431 N N . ASP A 1 187 ? 5.181 4.790 43.289 1.00 97.69 187 ASP A N 1
ATOM 1432 C CA . ASP A 1 187 ? 5.683 5.230 44.601 1.00 97.69 187 ASP A CA 1
ATOM 1433 C C . ASP A 1 187 ? 6.418 4.092 45.339 1.00 97.69 187 ASP A C 1
ATOM 1435 O O . ASP A 1 187 ? 7.500 4.291 45.905 1.00 97.69 187 ASP A O 1
ATOM 1439 N N . ALA A 1 188 ? 5.862 2.874 45.307 1.00 97.81 188 ALA A N 1
ATOM 1440 C CA . ALA A 1 188 ? 6.488 1.691 45.894 1.00 97.81 188 ALA A CA 1
ATOM 1441 C C . ALA A 1 188 ? 7.769 1.274 45.148 1.00 97.81 188 ALA A C 1
ATOM 1443 O O . ALA A 1 188 ? 8.776 1.006 45.804 1.00 97.81 188 ALA A O 1
ATOM 1444 N N . LEU A 1 189 ? 7.783 1.296 43.805 1.00 98.00 189 LEU A N 1
ATOM 1445 C CA . LEU A 1 189 ? 8.993 1.037 43.009 1.00 98.00 189 LEU A CA 1
ATOM 1446 C C . LEU A 1 189 ? 10.115 1.998 43.408 1.00 98.00 189 LEU A C 1
ATOM 1448 O O . LEU A 1 189 ? 11.242 1.569 43.669 1.00 98.00 189 LEU A O 1
ATOM 1452 N N . LYS A 1 190 ? 9.808 3.299 43.491 1.00 97.12 190 LYS A N 1
ATOM 1453 C CA . LYS A 1 190 ? 10.795 4.323 43.836 1.00 97.12 190 LYS A CA 1
ATOM 1454 C C . LYS A 1 190 ? 11.332 4.114 45.254 1.00 97.12 190 LYS A C 1
ATOM 1456 O O . LYS A 1 190 ? 12.544 4.114 45.457 1.00 97.12 190 LYS A O 1
ATOM 1461 N N . LYS A 1 191 ? 10.455 3.838 46.221 1.00 97.06 191 LYS A N 1
ATOM 1462 C CA . LYS A 1 191 ? 10.850 3.535 47.604 1.00 97.06 191 LYS A CA 1
ATOM 1463 C C . LYS A 1 191 ? 11.723 2.277 47.703 1.00 97.06 191 LYS A C 1
ATOM 1465 O O . LYS A 1 191 ? 12.672 2.250 48.481 1.00 97.06 191 LYS A O 1
ATOM 1470 N N . GLU A 1 192 ? 11.440 1.242 46.918 1.00 97.75 192 GLU A N 1
ATOM 1471 C CA . GLU A 1 192 ? 12.251 0.017 46.856 1.00 97.75 192 GLU A CA 1
ATOM 1472 C C . GLU A 1 192 ? 13.604 0.241 46.151 1.00 97.75 192 GLU A C 1
ATOM 1474 O O . GLU A 1 192 ? 14.600 -0.388 46.515 1.00 97.75 192 GLU A O 1
ATOM 1479 N N . GLN A 1 193 ? 13.680 1.177 45.201 1.00 97.62 193 GLN A N 1
ATOM 1480 C CA . GLN A 1 193 ? 14.936 1.635 44.601 1.00 97.62 193 GLN A CA 1
ATOM 1481 C C . GLN A 1 193 ? 15.794 2.407 45.618 1.00 97.62 193 GLN A C 1
ATOM 1483 O O . GLN A 1 193 ? 16.972 2.097 45.779 1.00 97.62 193 GLN A O 1
ATOM 1488 N N . GLU A 1 194 ? 15.212 3.375 46.334 1.00 95.88 194 GLU A N 1
ATOM 1489 C CA . GLU A 1 194 ? 15.919 4.219 47.312 1.00 95.88 194 GLU A CA 1
ATOM 1490 C C . GLU A 1 194 ? 16.353 3.451 48.571 1.00 95.88 194 GLU A C 1
ATOM 1492 O O . GLU A 1 194 ? 17.474 3.628 49.041 1.00 95.88 194 GLU A O 1
ATOM 1497 N N . VAL A 1 195 ? 15.485 2.594 49.124 1.00 96.44 195 VAL A N 1
ATOM 1498 C CA . VAL A 1 195 ? 15.726 1.920 50.416 1.00 96.44 195 VAL A CA 1
ATOM 1499 C C . VAL A 1 195 ? 16.462 0.586 50.263 1.00 96.44 195 VAL A C 1
ATOM 1501 O O . VAL A 1 195 ? 17.216 0.207 51.155 1.00 96.44 195 VAL A O 1
ATOM 1504 N N . GLN A 1 196 ? 16.248 -0.142 49.161 1.00 96.31 196 GLN A N 1
ATOM 1505 C CA . GLN A 1 196 ? 16.810 -1.490 48.960 1.00 96.31 196 GLN A CA 1
ATOM 1506 C C . GLN A 1 196 ? 17.872 -1.541 47.847 1.00 96.31 196 GLN A C 1
ATOM 1508 O O . GLN A 1 196 ? 18.469 -2.590 47.620 1.00 96.31 196 GLN A O 1
ATOM 1513 N N . GLY A 1 197 ? 18.115 -0.431 47.137 1.00 95.44 197 GLY A N 1
ATOM 1514 C CA . GLY A 1 197 ? 19.023 -0.391 45.986 1.00 95.44 197 GLY A CA 1
ATOM 1515 C C . GLY A 1 197 ? 18.482 -1.111 44.744 1.00 95.44 197 GLY A C 1
ATOM 1516 O O . GLY A 1 197 ? 19.260 -1.477 43.860 1.00 95.44 197 GLY A O 1
ATOM 1517 N N . THR A 1 198 ? 17.167 -1.351 44.676 1.00 96.06 198 THR A N 1
ATOM 1518 C CA . THR A 1 198 ? 16.534 -2.134 43.605 1.00 96.06 198 THR A CA 1
ATOM 1519 C C . THR A 1 198 ? 16.682 -1.444 42.253 1.00 96.06 198 THR A C 1
ATOM 1521 O O . THR A 1 198 ? 16.078 -0.403 42.008 1.00 96.06 198 THR A O 1
ATOM 1524 N N . LYS A 1 199 ? 17.451 -2.049 41.344 1.00 96.75 199 LYS A N 1
ATOM 1525 C CA . LYS A 1 199 ? 17.544 -1.604 39.949 1.00 96.75 199 LYS A CA 1
ATOM 1526 C C . LYS A 1 199 ? 16.341 -2.113 39.166 1.00 96.75 199 LYS A C 1
ATOM 1528 O O . LYS A 1 199 ? 16.247 -3.316 38.907 1.00 96.75 199 LYS A O 1
ATOM 1533 N N . TRP A 1 200 ? 15.438 -1.210 38.799 1.00 97.94 200 TRP A N 1
ATOM 1534 C CA . TRP A 1 200 ? 14.310 -1.515 37.924 1.00 97.94 200 TRP A CA 1
ATOM 1535 C C . TRP A 1 200 ? 14.742 -1.554 36.460 1.00 97.94 200 TRP A C 1
ATOM 1537 O O . TRP A 1 200 ? 15.612 -0.803 36.035 1.00 97.94 200 TRP A O 1
ATOM 1547 N N . THR A 1 201 ? 14.100 -2.428 35.696 1.00 98.25 201 THR A N 1
ATOM 1548 C CA . THR A 1 201 ? 14.206 -2.574 34.237 1.00 98.25 201 THR A CA 1
ATOM 1549 C C . THR A 1 201 ? 12.793 -2.829 33.702 1.00 98.25 201 THR A C 1
ATOM 1551 O O . THR A 1 201 ? 11.926 -3.193 34.508 1.00 98.25 201 THR A O 1
ATOM 1554 N N . PRO A 1 202 ? 12.504 -2.677 32.396 1.00 98.31 202 PRO A N 1
ATOM 1555 C CA . PRO A 1 202 ? 11.165 -2.932 31.877 1.00 98.31 202 PRO A CA 1
ATOM 1556 C C . PRO A 1 202 ? 10.612 -4.304 32.263 1.00 98.31 202 PRO A C 1
ATOM 1558 O O . PRO A 1 202 ? 9.525 -4.357 32.835 1.00 98.31 202 PRO A O 1
ATOM 1561 N N . SER A 1 203 ? 11.367 -5.393 32.088 1.00 98.19 203 SER A N 1
ATOM 1562 C CA . SER A 1 203 ? 10.895 -6.727 32.487 1.00 98.19 203 SER A CA 1
ATOM 1563 C C . SER A 1 203 ? 10.581 -6.846 33.986 1.00 98.19 203 SER A C 1
ATOM 1565 O O . SER A 1 203 ? 9.548 -7.414 34.344 1.00 98.19 203 SER A O 1
ATOM 1567 N N . LYS A 1 204 ? 11.387 -6.241 34.873 1.00 98.44 204 LYS A N 1
ATOM 1568 C CA . LYS A 1 204 ? 11.132 -6.212 36.329 1.00 98.44 204 LYS A CA 1
ATOM 1569 C C . LYS A 1 204 ? 9.898 -5.380 36.693 1.00 98.44 204 LYS A C 1
ATOM 1571 O O . LYS A 1 204 ? 9.140 -5.768 37.581 1.00 98.44 204 LYS A O 1
ATOM 1576 N N . VAL A 1 205 ? 9.681 -4.253 36.011 1.00 98.38 205 VAL A N 1
ATOM 1577 C CA . VAL A 1 205 ? 8.494 -3.402 36.200 1.00 98.38 205 VAL A CA 1
ATOM 1578 C C . VAL A 1 205 ? 7.240 -4.138 35.734 1.00 98.38 205 VAL A C 1
ATOM 1580 O O . VAL A 1 205 ? 6.273 -4.216 36.484 1.00 98.38 205 VAL A O 1
ATOM 1583 N N . VAL A 1 206 ? 7.261 -4.760 34.553 1.00 98.38 206 VAL A N 1
ATOM 1584 C CA . VAL A 1 206 ? 6.121 -5.530 34.024 1.00 98.38 206 VAL A CA 1
ATOM 1585 C C . VAL A 1 206 ? 5.812 -6.750 34.897 1.00 98.38 206 VAL A C 1
ATOM 1587 O O . VAL A 1 206 ? 4.649 -7.001 35.206 1.00 98.38 206 VAL A O 1
ATOM 1590 N N . ALA A 1 207 ? 6.838 -7.460 35.374 1.00 98.56 207 ALA A N 1
ATOM 1591 C CA . ALA A 1 207 ? 6.704 -8.540 36.352 1.00 98.56 207 ALA A CA 1
ATOM 1592 C C . ALA A 1 207 ? 6.024 -8.066 37.652 1.00 98.56 207 ALA A C 1
ATOM 1594 O O . ALA A 1 207 ? 5.136 -8.740 38.184 1.00 98.56 207 ALA A O 1
ATOM 1595 N N . ARG A 1 208 ? 6.379 -6.870 38.142 1.00 98.44 208 ARG A N 1
ATOM 1596 C CA . ARG A 1 208 ? 5.733 -6.251 39.305 1.00 98.44 208 ARG A CA 1
ATOM 1597 C C . ARG A 1 208 ? 4.286 -5.844 39.018 1.00 98.44 208 ARG A C 1
ATOM 1599 O O . ARG A 1 208 ? 3.417 -6.191 39.808 1.00 98.44 208 ARG A O 1
ATOM 1606 N N . LEU A 1 209 ? 3.996 -5.201 37.888 1.00 98.56 209 LEU A N 1
ATOM 1607 C CA . LEU A 1 209 ? 2.625 -4.848 37.488 1.00 98.56 209 LEU A CA 1
ATOM 1608 C C . LEU A 1 209 ? 1.735 -6.097 37.336 1.00 98.56 209 LEU A C 1
ATOM 1610 O O . LEU A 1 209 ? 0.603 -6.109 37.814 1.00 98.56 209 LEU A O 1
ATOM 1614 N N . GLY A 1 210 ? 2.269 -7.183 36.767 1.00 98.38 210 GLY A N 1
ATOM 1615 C CA . GLY A 1 210 ? 1.606 -8.489 36.696 1.00 98.38 210 GLY A CA 1
ATOM 1616 C C . GLY A 1 210 ? 1.330 -9.118 38.068 1.00 98.38 210 GLY A C 1
ATOM 1617 O O . GLY A 1 210 ? 0.301 -9.766 38.257 1.00 98.38 210 GLY A O 1
ATOM 1618 N N . LYS A 1 211 ? 2.203 -8.890 39.058 1.00 98.50 211 LYS A N 1
ATOM 1619 C CA . LYS A 1 211 ? 1.961 -9.291 40.452 1.00 98.50 211 LYS A CA 1
ATOM 1620 C C . LYS A 1 211 ? 0.821 -8.482 41.082 1.00 98.50 211 LYS A C 1
ATOM 1622 O O . LYS A 1 211 ? -0.070 -9.080 41.677 1.00 98.50 211 LYS A O 1
ATOM 1627 N N . GLU A 1 212 ? 0.848 -7.154 40.952 1.00 98.62 212 GLU A N 1
ATOM 1628 C CA . GLU A 1 212 ? -0.112 -6.260 41.623 1.00 98.62 212 GLU A CA 1
ATOM 1629 C C . GLU A 1 212 ? -1.512 -6.278 40.982 1.00 98.62 212 GLU A C 1
ATOM 1631 O O . GLU A 1 212 ? -2.502 -6.094 41.686 1.00 98.62 212 GLU A O 1
ATOM 1636 N N . ILE A 1 213 ? -1.638 -6.548 39.673 1.00 98.44 213 ILE A N 1
ATOM 1637 C CA . ILE A 1 213 ? -2.961 -6.635 39.021 1.00 98.44 213 ILE A CA 1
ATOM 1638 C C . ILE A 1 213 ? -3.732 -7.887 39.470 1.00 98.44 213 ILE A C 1
ATOM 1640 O O . ILE A 1 213 ? -4.960 -7.893 39.460 1.00 98.44 213 ILE A O 1
ATOM 1644 N N . ASN A 1 214 ? -3.006 -8.944 39.867 1.00 98.12 214 ASN A N 1
ATOM 1645 C CA . ASN A 1 214 ? -3.500 -10.180 40.490 1.00 98.12 214 ASN A CA 1
ATOM 1646 C C . ASN A 1 214 ? -4.734 -10.827 39.807 1.00 98.12 214 ASN A C 1
ATOM 1648 O O . ASN A 1 214 ? -5.555 -11.478 40.455 1.00 98.12 214 ASN A O 1
ATOM 1652 N N . ASN A 1 215 ? -4.887 -10.637 38.493 1.00 98.38 215 ASN A N 1
ATOM 1653 C CA . ASN A 1 215 ? -6.100 -10.970 37.750 1.00 98.38 215 ASN A CA 1
ATOM 1654 C C . ASN A 1 215 ? -5.825 -12.093 36.728 1.00 98.38 215 ASN A C 1
ATOM 1656 O O . ASN A 1 215 ? -5.018 -11.894 35.819 1.00 98.38 215 ASN A O 1
ATOM 1660 N N . PRO A 1 216 ? -6.516 -13.250 36.792 1.00 98.19 216 PRO A N 1
ATOM 1661 C CA . PRO A 1 216 ? -6.264 -14.385 35.898 1.00 98.19 216 PRO A CA 1
ATOM 1662 C C . PRO A 1 216 ? -6.680 -14.158 34.431 1.00 98.19 216 PRO A C 1
ATOM 1664 O O . PRO A 1 216 ? -6.478 -15.054 33.611 1.00 98.19 216 PRO A O 1
ATOM 1667 N N . SER A 1 217 ? -7.236 -12.995 34.074 1.00 98.06 217 SER A N 1
ATOM 1668 C CA . SER A 1 217 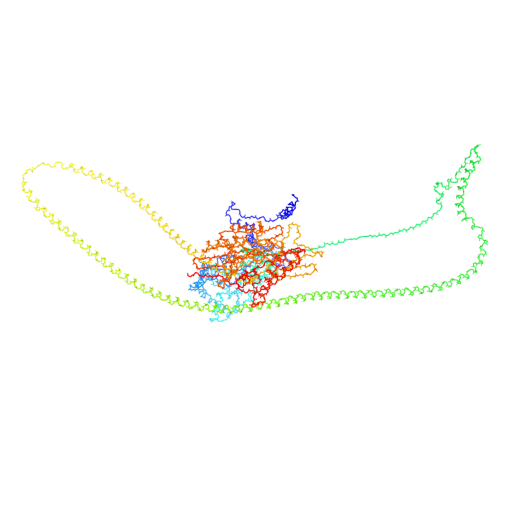? -7.416 -12.583 32.673 1.00 98.06 217 SER A CA 1
ATOM 1669 C C . SER A 1 217 ? -6.192 -11.878 32.068 1.00 98.06 217 SER A C 1
ATOM 1671 O O . SER A 1 217 ? -6.135 -11.747 30.849 1.00 98.06 217 SER A O 1
ATOM 1673 N N . SER A 1 218 ? -5.221 -11.446 32.882 1.00 98.69 218 SER A N 1
ATOM 1674 C CA . SER A 1 218 ? -4.030 -10.712 32.431 1.00 98.69 218 SER A CA 1
ATOM 1675 C C . SER A 1 218 ? -2.925 -11.642 31.910 1.00 98.69 218 SER A C 1
ATOM 1677 O O . SER A 1 218 ? -2.569 -12.638 32.546 1.00 98.69 218 SER A O 1
ATOM 1679 N N . VAL A 1 219 ? -2.335 -11.276 30.770 1.00 98.75 219 VAL A N 1
ATOM 1680 C CA . VAL A 1 219 ? -1.072 -11.828 30.253 1.00 98.75 219 VAL A CA 1
ATOM 1681 C C . VAL A 1 219 ? 0.062 -11.597 31.256 1.00 98.75 219 VAL A C 1
ATOM 1683 O O . VAL A 1 219 ? 0.756 -12.546 31.617 1.00 98.75 219 VAL A O 1
ATOM 1686 N N . CYS A 1 220 ? 0.227 -10.362 31.742 1.00 98.69 220 CYS A N 1
ATOM 1687 C CA . CYS A 1 220 ? 1.287 -9.978 32.680 1.00 98.69 220 CYS A CA 1
ATOM 1688 C C . CYS A 1 220 ? 1.213 -10.765 34.000 1.00 98.69 220 CYS A C 1
ATOM 1690 O O . CYS A 1 220 ? 2.243 -11.205 34.514 1.00 98.69 220 CYS A O 1
ATOM 1692 N N . TYR A 1 221 ? 0.004 -11.008 34.519 1.00 98.75 221 TYR A N 1
ATOM 1693 C CA . TYR A 1 221 ? -0.222 -11.856 35.693 1.00 98.75 221 TYR A CA 1
ATOM 1694 C C . TYR A 1 221 ? 0.297 -13.281 35.491 1.00 98.75 221 TYR A C 1
ATOM 1696 O O . TYR A 1 221 ? 1.065 -13.791 36.314 1.00 98.75 221 TYR A O 1
ATOM 1704 N N . TRP A 1 222 ? -0.091 -13.932 34.390 1.00 98.81 222 TRP A N 1
ATOM 1705 C CA . TRP A 1 222 ? 0.357 -15.296 34.115 1.00 98.81 222 TRP A CA 1
ATOM 1706 C C . TRP A 1 222 ? 1.848 -15.365 33.806 1.00 98.81 222 TRP A C 1
ATOM 1708 O O . TRP A 1 222 ? 2.491 -16.314 34.245 1.00 98.81 222 TRP A O 1
ATOM 1718 N N . ALA A 1 223 ? 2.411 -14.361 33.131 1.00 98.69 223 ALA A N 1
ATOM 1719 C CA . ALA A 1 223 ? 3.838 -14.292 32.843 1.00 98.69 223 ALA A CA 1
ATOM 1720 C C . ALA A 1 223 ? 4.663 -14.254 34.139 1.00 98.69 223 ALA A C 1
ATOM 1722 O O . ALA A 1 223 ? 5.504 -15.127 34.362 1.00 98.69 223 ALA A O 1
ATOM 1723 N N . GLN A 1 224 ? 4.328 -13.338 35.056 1.00 98.06 224 GLN A N 1
ATOM 1724 C CA . GLN A 1 224 ? 4.938 -13.271 36.385 1.00 98.06 224 GLN A CA 1
ATOM 1725 C C . GLN A 1 224 ? 4.741 -14.574 37.174 1.00 98.06 224 GLN A C 1
ATOM 1727 O O . GLN A 1 224 ? 5.692 -15.118 37.734 1.00 98.06 224 GLN A O 1
ATOM 1732 N N . ARG A 1 225 ? 3.516 -15.116 37.207 1.00 98.19 225 ARG A N 1
ATOM 1733 C CA . ARG A 1 225 ? 3.198 -16.349 37.948 1.00 98.19 225 ARG A CA 1
ATOM 1734 C C . ARG A 1 225 ? 3.932 -17.583 37.407 1.00 98.19 225 ARG A C 1
ATOM 1736 O O . ARG A 1 225 ? 4.190 -18.516 38.167 1.00 98.19 225 ARG A O 1
ATOM 1743 N N . ASN A 1 226 ? 4.273 -17.591 36.120 1.00 98.38 226 ASN A N 1
ATOM 1744 C CA . ASN A 1 226 ? 4.960 -18.696 35.457 1.00 98.38 226 ASN A CA 1
ATOM 1745 C C . ASN A 1 226 ? 6.477 -18.498 35.296 1.00 98.38 226 ASN A C 1
ATOM 1747 O O . ASN A 1 226 ? 7.133 -19.450 34.866 1.00 98.38 226 ASN A O 1
ATOM 1751 N N . ASN A 1 227 ? 7.018 -17.342 35.706 1.00 98.06 227 ASN A N 1
ATOM 1752 C CA . ASN A 1 227 ? 8.409 -16.908 35.515 1.00 98.06 227 ASN A CA 1
ATOM 1753 C C . ASN A 1 227 ? 8.806 -16.814 34.023 1.00 98.06 227 ASN A C 1
ATOM 1755 O O . ASN A 1 227 ? 9.845 -17.318 33.601 1.00 98.06 227 ASN A O 1
ATOM 1759 N N . ILE A 1 228 ? 7.945 -16.171 33.232 1.00 98.62 228 ILE A N 1
ATOM 1760 C CA . ILE A 1 228 ? 8.155 -15.832 31.819 1.00 98.62 228 ILE A CA 1
ATOM 1761 C C . ILE A 1 228 ? 8.458 -14.322 31.759 1.00 98.62 228 ILE A C 1
ATOM 1763 O O . ILE A 1 228 ? 7.573 -13.532 32.098 1.00 98.62 228 ILE A O 1
ATOM 1767 N N . PRO A 1 229 ? 9.672 -13.881 31.376 1.00 98.38 229 PRO A N 1
ATOM 1768 C CA . PRO A 1 229 ? 9.977 -12.459 31.252 1.00 98.38 229 PRO A CA 1
ATOM 1769 C C . PRO A 1 229 ? 9.228 -11.819 30.075 1.00 98.38 229 PRO A C 1
ATOM 1771 O O . PRO A 1 229 ? 9.083 -12.420 29.007 1.00 98.38 229 PRO A O 1
ATOM 1774 N N . ILE A 1 230 ? 8.793 -10.571 30.269 1.00 98.62 230 ILE A N 1
ATOM 1775 C CA . ILE A 1 230 ? 8.232 -9.712 29.219 1.00 98.62 230 ILE A CA 1
ATOM 1776 C C . ILE A 1 230 ? 9.193 -8.549 28.986 1.00 98.62 230 ILE A C 1
ATOM 1778 O O . ILE A 1 230 ? 9.284 -7.651 29.819 1.00 98.62 230 ILE A O 1
ATOM 1782 N N . PHE A 1 231 ? 9.897 -8.545 27.858 1.00 98.69 231 PHE A N 1
ATOM 1783 C CA . PHE A 1 231 ? 10.793 -7.448 27.495 1.00 98.69 231 PHE A CA 1
ATOM 1784 C C . PHE A 1 231 ? 10.044 -6.357 26.725 1.00 98.69 231 PHE A C 1
ATOM 1786 O O . PHE A 1 231 ? 9.264 -6.641 25.811 1.00 98.69 231 PHE A O 1
ATOM 1793 N N . CYS A 1 232 ? 10.303 -5.095 27.074 1.00 97.69 232 CYS A N 1
ATOM 1794 C CA . CYS A 1 232 ? 9.712 -3.936 26.409 1.00 97.69 232 CYS A CA 1
ATOM 1795 C C . CYS A 1 232 ? 10.735 -2.794 26.281 1.00 97.69 232 CYS A C 1
ATOM 1797 O O . CYS A 1 232 ? 10.841 -1.959 27.181 1.00 97.69 232 CYS A O 1
ATOM 1799 N N . PRO A 1 233 ? 11.491 -2.724 25.167 1.00 86.88 233 PRO A N 1
ATOM 1800 C CA . PRO A 1 233 ? 12.545 -1.717 24.986 1.00 86.88 233 PRO A CA 1
ATOM 1801 C C . PRO A 1 233 ? 12.043 -0.268 24.947 1.00 86.88 233 PRO A C 1
ATOM 1803 O O . PRO A 1 233 ? 12.823 0.655 25.149 1.00 86.88 233 PRO A O 1
ATOM 1806 N N . ALA A 1 234 ? 10.749 -0.077 24.679 1.00 92.94 234 ALA A N 1
ATOM 1807 C CA . ALA A 1 234 ? 10.078 1.215 24.587 1.00 92.94 234 ALA A CA 1
ATOM 1808 C C . ALA A 1 234 ? 8.924 1.303 25.605 1.00 92.94 234 ALA A C 1
ATOM 1810 O O . ALA A 1 234 ? 7.796 1.624 25.245 1.00 92.94 234 ALA A O 1
ATOM 1811 N N . LEU A 1 235 ? 9.189 0.977 26.878 1.00 95.69 235 LEU A N 1
ATOM 1812 C CA . LEU A 1 235 ? 8.183 0.979 27.958 1.00 95.69 235 LEU A CA 1
ATOM 1813 C C . LEU A 1 235 ? 7.490 2.343 28.156 1.00 95.69 235 LEU A C 1
ATOM 1815 O O . LEU A 1 235 ? 6.365 2.403 28.640 1.00 95.69 235 LEU A O 1
ATOM 1819 N N . THR A 1 236 ? 8.159 3.434 27.784 1.00 95.75 236 THR A N 1
ATOM 1820 C CA . THR A 1 236 ? 7.655 4.809 27.896 1.00 95.75 236 THR A CA 1
ATOM 1821 C C . THR A 1 236 ? 6.802 5.265 26.704 1.00 95.75 236 THR A C 1
ATOM 1823 O O . THR A 1 236 ? 6.347 6.402 26.704 1.00 95.75 236 THR A O 1
ATOM 1826 N N . ASP A 1 237 ? 6.598 4.424 25.686 1.00 96.12 237 ASP A N 1
ATOM 1827 C CA . ASP A 1 237 ? 5.840 4.743 24.463 1.00 96.12 237 ASP A CA 1
ATOM 1828 C C . ASP A 1 237 ? 4.357 4.336 24.600 1.00 96.12 237 ASP A C 1
ATOM 1830 O O . ASP A 1 237 ? 3.867 3.417 23.937 1.00 96.12 237 ASP A O 1
ATOM 1834 N N . GLY A 1 238 ? 3.662 4.959 25.557 1.00 94.25 238 GLY A N 1
ATOM 1835 C CA . GLY A 1 238 ? 2.275 4.644 25.916 1.00 94.25 238 GLY A CA 1
ATOM 1836 C C . GLY A 1 238 ? 1.805 5.344 27.195 1.00 94.25 238 GLY A C 1
ATOM 1837 O O . GLY A 1 238 ? 2.551 6.105 27.813 1.00 94.25 238 GLY A O 1
ATOM 1838 N N . SER A 1 239 ? 0.580 5.047 27.630 1.00 94.88 239 SER A N 1
ATOM 1839 C CA . SER A 1 239 ? -0.003 5.568 28.870 1.00 94.88 239 SER A CA 1
ATOM 1840 C C . SER A 1 239 ? 0.802 5.196 30.119 1.00 94.88 239 SER A C 1
ATOM 1842 O O . SER A 1 239 ? 0.840 5.984 31.061 1.00 94.88 239 SER A O 1
ATOM 1844 N N . LEU A 1 240 ? 1.495 4.053 30.153 1.00 95.38 240 LEU A N 1
ATOM 1845 C CA . LEU A 1 240 ? 2.432 3.753 31.243 1.00 95.38 240 LEU A CA 1
ATOM 1846 C C . LEU A 1 240 ? 3.594 4.765 31.280 1.00 95.38 240 LEU A C 1
ATOM 1848 O O . LEU A 1 240 ? 4.036 5.153 32.362 1.00 95.38 240 LEU A O 1
ATOM 1852 N N . GLY A 1 241 ? 4.030 5.250 30.115 1.00 96.00 241 GLY A N 1
ATOM 1853 C CA . GLY A 1 241 ? 4.964 6.367 29.976 1.00 96.00 241 GLY A CA 1
ATOM 1854 C C . GLY A 1 241 ? 4.403 7.680 30.518 1.00 96.00 241 GLY A C 1
ATOM 1855 O O . GLY A 1 241 ? 5.084 8.329 31.310 1.00 96.00 241 GLY A O 1
ATOM 1856 N N . ASP A 1 242 ? 3.154 8.026 30.182 1.00 94.81 242 ASP A N 1
ATOM 1857 C CA . ASP A 1 242 ? 2.462 9.202 30.741 1.00 94.81 242 ASP A CA 1
ATOM 1858 C C . ASP A 1 242 ? 2.404 9.142 32.277 1.00 94.81 242 ASP A C 1
ATOM 1860 O O . ASP A 1 242 ? 2.691 10.127 32.959 1.00 94.81 242 ASP A O 1
ATOM 1864 N N . MET A 1 243 ? 2.092 7.972 32.848 1.00 96.88 243 MET A N 1
ATOM 1865 C CA . MET A 1 243 ? 2.010 7.805 34.303 1.00 96.88 243 MET A CA 1
ATOM 1866 C C . MET A 1 243 ? 3.380 7.874 34.980 1.00 96.88 243 MET A C 1
ATOM 1868 O O . MET A 1 243 ? 3.500 8.502 36.032 1.00 96.88 243 MET A O 1
ATOM 1872 N N . ILE A 1 244 ? 4.431 7.320 34.367 1.00 96.06 244 ILE A N 1
ATOM 1873 C CA . ILE A 1 244 ? 5.813 7.510 34.832 1.00 96.06 244 ILE A CA 1
ATOM 1874 C C . ILE A 1 244 ? 6.188 8.999 34.771 1.00 96.06 244 ILE A C 1
ATOM 1876 O O . ILE A 1 244 ? 6.709 9.533 35.749 1.00 96.06 244 ILE A O 1
ATOM 1880 N N . PHE A 1 245 ? 5.868 9.695 33.676 1.00 96.12 245 PHE A N 1
ATOM 1881 C CA . PHE A 1 245 ? 6.111 11.129 33.501 1.00 96.12 245 PHE A CA 1
ATOM 1882 C C . PHE A 1 245 ? 5.408 11.962 34.582 1.00 96.12 245 PHE A C 1
ATOM 1884 O O . PHE A 1 245 ? 6.082 12.691 35.311 1.00 96.12 245 PHE A O 1
ATOM 1891 N N . PHE A 1 246 ? 4.094 11.811 34.779 1.00 94.31 246 PHE A N 1
ATOM 1892 C CA . PHE A 1 246 ? 3.361 12.525 35.832 1.00 94.31 246 PHE A CA 1
ATOM 1893 C C . PHE A 1 246 ? 3.866 12.168 37.240 1.00 94.31 246 PHE A C 1
ATOM 1895 O O . PHE A 1 246 ? 3.973 13.052 38.095 1.00 94.31 246 PHE A O 1
ATOM 1902 N N . HIS A 1 247 ? 4.250 10.909 37.481 1.00 96.81 247 HIS A N 1
ATOM 1903 C CA . HIS A 1 247 ? 4.899 10.497 38.725 1.00 96.81 247 HIS A CA 1
ATOM 1904 C C . HIS A 1 247 ? 6.231 11.235 38.950 1.00 96.81 247 HIS A C 1
ATOM 1906 O O . HIS A 1 247 ? 6.488 11.633 40.081 1.00 96.81 247 HIS A O 1
ATOM 1912 N N . THR A 1 248 ? 7.050 11.530 37.926 1.00 92.44 248 THR A N 1
ATOM 1913 C CA . THR A 1 248 ? 8.305 12.293 38.142 1.00 92.44 248 THR A CA 1
ATOM 1914 C C . THR A 1 248 ? 8.098 13.702 38.708 1.00 92.44 248 THR A C 1
ATOM 1916 O O . THR A 1 248 ? 8.972 14.181 39.425 1.00 92.44 248 THR A O 1
ATOM 1919 N N . TYR A 1 249 ? 6.954 14.351 38.465 1.00 92.75 249 TYR A N 1
ATOM 1920 C CA . TYR A 1 249 ? 6.641 15.657 39.068 1.00 92.75 249 TYR A CA 1
ATOM 1921 C C . TYR A 1 249 ? 6.095 15.536 40.495 1.00 92.75 249 TYR A C 1
ATOM 1923 O O . TYR A 1 249 ? 6.326 16.425 41.312 1.00 92.75 249 TYR A O 1
ATOM 1931 N N . LYS A 1 250 ? 5.378 14.445 40.802 1.00 91.12 250 LYS A N 1
ATOM 1932 C CA . LYS A 1 250 ? 4.834 14.163 42.142 1.00 91.12 250 LYS A CA 1
ATOM 1933 C C . LYS A 1 250 ? 5.925 13.633 43.092 1.00 91.12 250 LYS A C 1
ATOM 1935 O O . LYS A 1 250 ? 5.980 14.033 44.251 1.00 91.12 250 LYS A O 1
ATOM 1940 N N . ASN A 1 251 ? 6.788 12.745 42.597 1.00 91.56 251 ASN A N 1
ATOM 1941 C CA . ASN A 1 251 ? 7.785 11.993 43.358 1.00 91.56 251 ASN A CA 1
ATOM 1942 C C . ASN A 1 251 ? 9.032 11.666 42.483 1.00 91.56 251 ASN A C 1
ATOM 1944 O O . ASN A 1 251 ? 9.200 10.538 42.007 1.00 91.56 251 ASN A O 1
ATOM 1948 N N . PRO A 1 252 ? 9.921 12.646 42.218 1.00 91.94 252 PRO A N 1
ATOM 1949 C CA . PRO A 1 252 ? 11.048 12.497 41.288 1.00 91.94 252 PRO A CA 1
ATOM 1950 C C . PRO A 1 252 ? 12.072 11.443 41.727 1.00 91.94 252 PRO A C 1
ATOM 1952 O O . PRO A 1 252 ? 12.340 11.286 42.918 1.00 91.94 252 PRO A O 1
ATOM 1955 N N . GLY A 1 253 ? 12.711 10.776 40.757 1.00 87.06 253 GLY A N 1
ATOM 1956 C CA . GLY A 1 253 ? 13.902 9.938 40.982 1.00 87.06 253 GLY A CA 1
ATOM 1957 C C . GLY A 1 253 ? 13.764 8.437 40.697 1.00 87.06 253 GLY A C 1
ATOM 1958 O O . GLY A 1 253 ? 14.741 7.714 40.874 1.00 87.06 253 GLY A O 1
ATOM 1959 N N . LEU A 1 254 ? 12.606 7.948 40.240 1.00 95.69 254 LEU A N 1
ATOM 1960 C CA . LEU A 1 254 ? 12.481 6.574 39.726 1.00 95.69 254 LEU A CA 1
ATOM 1961 C C . LEU A 1 254 ? 13.315 6.415 38.440 1.00 95.69 254 LEU A C 1
ATOM 1963 O O . LEU A 1 254 ? 13.199 7.232 37.528 1.00 95.69 254 LEU A O 1
ATOM 1967 N N . VAL A 1 255 ? 14.140 5.369 38.364 1.00 96.19 255 VAL A N 1
ATOM 1968 C CA . VAL A 1 255 ? 15.021 5.057 37.229 1.00 96.19 255 VAL A CA 1
ATOM 1969 C C . VAL A 1 255 ? 14.745 3.634 36.754 1.00 96.19 255 VAL A C 1
ATOM 1971 O O . VAL A 1 255 ? 14.746 2.694 37.544 1.00 96.19 255 VAL A O 1
ATOM 1974 N N . ILE A 1 256 ? 14.536 3.476 35.447 1.00 96.44 256 ILE A N 1
ATOM 1975 C CA . ILE A 1 256 ? 14.294 2.187 34.794 1.00 96.44 256 ILE A CA 1
ATOM 1976 C C . ILE A 1 256 ? 15.415 1.979 33.770 1.00 96.44 256 ILE A C 1
ATOM 1978 O O . ILE A 1 256 ? 15.482 2.695 32.773 1.00 96.44 256 ILE A O 1
ATOM 1982 N N . ASP A 1 257 ? 16.316 1.033 34.030 1.00 95.00 257 ASP A N 1
ATOM 1983 C CA . ASP A 1 257 ? 17.446 0.732 33.151 1.00 95.00 257 ASP A CA 1
ATOM 1984 C C . ASP A 1 257 ? 17.025 -0.169 31.981 1.00 95.00 257 ASP A C 1
ATOM 1986 O O . ASP A 1 257 ? 16.486 -1.262 32.163 1.00 95.00 257 ASP A O 1
ATOM 1990 N N . LEU A 1 258 ? 17.308 0.289 30.762 1.00 93.94 258 LEU A N 1
ATOM 1991 C CA . LEU A 1 258 ? 17.120 -0.478 29.531 1.00 93.94 258 LEU A CA 1
ATOM 1992 C C . LEU A 1 258 ? 18.313 -1.406 29.247 1.00 93.94 258 LEU A C 1
ATOM 1994 O O . LEU A 1 258 ? 18.151 -2.426 28.579 1.00 93.94 258 LEU A O 1
ATOM 1998 N N . VAL A 1 259 ? 19.514 -1.078 29.737 1.00 94.19 259 VAL A N 1
ATOM 1999 C CA . VAL A 1 259 ? 20.758 -1.786 29.400 1.00 94.19 259 VAL A CA 1
ATOM 2000 C C . VAL A 1 259 ? 20.819 -3.152 30.080 1.00 94.19 259 VAL A C 1
ATOM 2002 O O . VAL A 1 259 ? 21.174 -4.138 29.432 1.00 94.19 259 VAL A O 1
ATOM 2005 N N . GLU A 1 260 ? 20.426 -3.253 31.352 1.00 95.81 260 GLU A N 1
ATOM 2006 C CA . GLU A 1 260 ? 20.260 -4.547 32.019 1.00 95.81 260 GLU A CA 1
ATOM 2007 C C . GLU A 1 260 ? 19.191 -5.421 31.326 1.00 95.81 260 GLU A C 1
ATOM 2009 O O . GLU A 1 260 ? 19.430 -6.611 31.140 1.00 95.81 260 GLU A O 1
ATOM 2014 N N . ASP A 1 261 ? 18.079 -4.857 30.838 1.00 96.00 261 ASP A N 1
ATOM 2015 C CA . ASP A 1 261 ? 17.044 -5.619 30.110 1.00 96.00 261 ASP A CA 1
ATOM 2016 C C . ASP A 1 261 ? 17.542 -6.151 28.750 1.00 96.00 261 ASP A C 1
ATOM 2018 O O . ASP A 1 261 ? 17.294 -7.309 28.409 1.00 96.00 261 ASP A O 1
ATOM 2022 N N . ILE A 1 262 ? 18.326 -5.354 28.009 1.00 95.50 262 ILE A N 1
ATOM 2023 C CA . ILE A 1 262 ? 19.004 -5.791 26.773 1.00 95.50 262 ILE A CA 1
ATOM 2024 C C . ILE A 1 262 ? 19.979 -6.943 27.063 1.00 95.50 262 ILE A C 1
ATOM 2026 O O . ILE A 1 262 ? 20.087 -7.885 26.275 1.00 95.50 262 ILE A O 1
ATOM 2030 N N . ARG A 1 263 ? 20.689 -6.902 28.199 1.00 96.12 263 ARG A N 1
ATOM 2031 C CA . ARG A 1 263 ? 21.549 -8.019 28.621 1.00 96.12 263 ARG A CA 1
ATOM 2032 C C . ARG A 1 263 ? 20.729 -9.262 28.951 1.00 96.12 263 ARG A C 1
ATOM 2034 O O . ARG A 1 263 ? 21.116 -10.341 28.519 1.00 96.12 263 ARG A O 1
ATOM 2041 N N . LEU A 1 264 ? 19.615 -9.111 29.668 1.00 97.06 264 LEU A N 1
ATOM 2042 C CA . LEU A 1 264 ? 18.743 -10.218 30.061 1.00 97.06 264 LEU A CA 1
ATOM 2043 C C . LEU A 1 264 ? 18.173 -10.957 28.839 1.00 97.06 264 LEU A C 1
ATOM 2045 O O . LEU A 1 264 ? 18.338 -12.169 28.761 1.00 97.06 264 LEU A O 1
ATOM 2049 N N . ILE A 1 265 ? 17.593 -10.272 27.845 1.00 97.44 265 ILE A N 1
ATOM 2050 C CA . ILE A 1 265 ? 17.048 -10.964 26.657 1.00 97.44 265 ILE A CA 1
ATOM 2051 C C . ILE A 1 265 ? 18.135 -11.632 25.796 1.00 97.44 265 ILE A C 1
ATOM 2053 O O . ILE A 1 265 ? 17.931 -12.735 25.285 1.00 97.44 265 ILE A O 1
ATOM 2057 N N . ASN A 1 266 ? 19.311 -11.009 25.662 1.00 97.44 266 ASN A N 1
ATOM 2058 C CA . ASN A 1 266 ? 20.438 -11.617 24.951 1.00 97.44 266 ASN A CA 1
ATOM 2059 C C . ASN A 1 266 ? 20.946 -12.859 25.702 1.00 97.44 266 ASN A C 1
ATOM 2061 O O . ASN A 1 266 ? 21.231 -13.882 25.080 1.00 97.44 266 ASN A O 1
ATOM 2065 N N . ASP A 1 267 ? 20.997 -12.801 27.036 1.00 95.94 267 ASP A N 1
ATOM 2066 C CA . ASP A 1 267 ? 21.306 -13.940 27.900 1.00 95.94 267 ASP A CA 1
ATOM 2067 C C . ASP A 1 267 ? 20.255 -15.060 27.783 1.00 95.94 267 ASP A C 1
ATOM 2069 O O . ASP A 1 267 ? 20.634 -16.231 27.772 1.00 95.94 267 ASP A O 1
ATOM 2073 N N . GLU A 1 268 ? 18.962 -14.743 27.631 1.00 96.75 268 GLU A N 1
ATOM 2074 C CA . GLU A 1 268 ? 17.913 -15.748 27.402 1.00 96.75 268 GLU A CA 1
ATOM 2075 C C . GLU A 1 268 ? 18.159 -16.564 26.118 1.00 96.75 268 GLU A C 1
ATOM 2077 O O . GLU A 1 268 ? 17.852 -17.760 26.097 1.00 96.75 268 GLU A O 1
ATOM 2082 N N . ALA A 1 269 ? 18.721 -15.954 25.068 1.00 95.06 269 ALA A N 1
ATOM 2083 C CA . ALA A 1 269 ? 19.057 -16.628 23.811 1.00 95.06 269 ALA A CA 1
ATOM 2084 C C . ALA A 1 269 ? 20.424 -17.339 23.866 1.00 95.06 269 ALA A C 1
ATOM 2086 O O . ALA A 1 269 ? 20.518 -18.517 23.520 1.00 95.06 269 ALA A O 1
ATOM 2087 N N . LEU A 1 270 ? 21.468 -16.662 24.359 1.00 92.00 270 LEU A N 1
ATOM 2088 C CA . LEU A 1 270 ? 22.823 -17.212 24.517 1.00 92.00 270 LEU A CA 1
ATOM 2089 C C . LEU A 1 270 ? 22.836 -18.454 25.417 1.00 92.00 270 LEU A C 1
ATOM 2091 O O . LEU A 1 270 ? 23.407 -19.485 25.065 1.00 92.00 270 LEU A O 1
ATOM 2095 N N . LYS A 1 271 ? 22.162 -18.379 26.570 1.00 89.44 271 LYS A N 1
ATOM 2096 C CA . LYS A 1 271 ? 22.091 -19.458 27.568 1.00 89.44 271 LYS A CA 1
ATOM 2097 C C . LYS A 1 271 ? 20.973 -20.462 27.268 1.00 89.44 271 LYS A C 1
ATOM 2099 O O . LYS A 1 271 ? 20.627 -21.265 28.130 1.00 89.44 271 LYS A O 1
ATOM 2104 N N . ALA A 1 272 ? 20.382 -20.426 26.069 1.00 88.50 272 ALA A N 1
ATOM 2105 C CA . ALA A 1 272 ? 19.415 -21.436 25.653 1.00 88.50 272 ALA A CA 1
ATOM 2106 C C . ALA A 1 272 ? 20.075 -22.812 25.475 1.00 88.50 272 ALA A C 1
ATOM 2108 O O . ALA A 1 272 ? 19.443 -23.818 25.786 1.00 88.50 272 ALA A O 1
ATOM 2109 N N . ALA A 1 273 ? 21.328 -22.861 25.004 1.00 82.19 273 ALA A N 1
ATOM 2110 C CA . ALA A 1 273 ? 22.043 -24.103 24.711 1.00 82.19 273 ALA A CA 1
ATOM 2111 C C . ALA A 1 273 ? 22.043 -25.077 25.915 1.00 82.19 273 ALA A C 1
ATOM 2113 O O . ALA A 1 273 ? 22.341 -24.656 27.035 1.00 82.19 273 ALA A O 1
ATOM 2114 N N . PRO A 1 274 ? 21.721 -26.371 25.715 1.00 85.12 274 PRO A N 1
ATOM 2115 C CA . PRO A 1 274 ? 21.544 -27.074 24.435 1.00 85.12 274 PRO A CA 1
ATOM 2116 C C . PRO A 1 274 ? 20.138 -26.975 23.795 1.00 85.12 274 PRO A C 1
ATOM 2118 O O . PRO A 1 274 ? 19.888 -27.629 22.787 1.00 85.12 274 PRO A O 1
ATOM 2121 N N . ARG A 1 275 ? 19.198 -26.173 24.322 1.00 90.38 275 ARG A N 1
ATOM 2122 C CA . ARG A 1 275 ? 17.876 -25.970 23.690 1.00 90.38 275 ARG A CA 1
ATOM 2123 C C . ARG A 1 275 ? 18.024 -25.284 22.323 1.00 90.38 275 ARG A C 1
ATOM 2125 O O . ARG A 1 275 ? 18.709 -24.261 22.191 1.00 90.38 275 ARG A O 1
ATOM 2132 N N . LYS A 1 276 ? 17.295 -25.780 21.321 1.00 94.38 276 LYS A N 1
ATOM 2133 C CA . LYS A 1 276 ? 16.977 -25.007 20.110 1.00 94.38 276 LYS A CA 1
ATOM 2134 C C . LYS A 1 276 ? 16.085 -23.809 20.456 1.00 94.38 276 LYS A C 1
ATOM 2136 O O . LYS A 1 276 ? 15.311 -23.892 21.408 1.00 94.38 276 LYS A O 1
ATOM 2141 N N . THR A 1 277 ? 16.198 -22.696 19.734 1.00 97.75 277 THR A N 1
ATOM 2142 C CA . THR A 1 277 ? 15.354 -21.502 19.926 1.00 97.75 277 THR A CA 1
ATOM 2143 C C . THR A 1 277 ? 14.364 -21.339 18.776 1.00 97.75 277 THR A C 1
ATOM 2145 O O . THR A 1 277 ? 14.728 -21.444 17.608 1.00 97.75 277 THR A O 1
ATOM 2148 N N . GLY A 1 278 ? 13.099 -21.093 19.116 1.00 97.75 278 GLY A N 1
ATOM 2149 C CA . GLY A 1 278 ? 12.021 -20.826 18.165 1.00 97.75 278 GLY A CA 1
ATOM 2150 C C . GLY A 1 278 ? 11.506 -19.396 18.299 1.00 97.75 278 GLY A C 1
ATOM 2151 O O . GLY A 1 278 ? 11.388 -18.888 19.415 1.00 97.75 278 GLY A O 1
ATOM 2152 N N . MET A 1 279 ? 11.197 -18.743 17.179 1.00 98.38 279 MET A N 1
ATOM 2153 C CA . MET A 1 279 ? 10.617 -17.396 17.153 1.00 98.38 279 MET A CA 1
ATOM 2154 C C . MET A 1 279 ? 9.215 -17.423 16.545 1.00 98.38 279 MET A C 1
ATOM 2156 O O . MET A 1 279 ? 9.052 -17.796 15.386 1.00 98.38 279 MET A O 1
ATOM 2160 N N . ILE A 1 280 ? 8.213 -16.967 17.295 1.00 98.56 280 ILE A N 1
ATOM 2161 C CA . ILE A 1 280 ? 6.859 -16.705 16.795 1.00 98.56 280 ILE A CA 1
ATOM 2162 C C . ILE A 1 280 ? 6.648 -15.192 16.865 1.00 98.56 280 ILE A C 1
ATOM 2164 O O . ILE A 1 280 ? 6.726 -14.608 17.945 1.00 98.56 280 ILE A O 1
ATOM 2168 N N . ILE A 1 281 ? 6.433 -14.535 15.724 1.00 98.50 281 ILE A N 1
ATOM 2169 C CA . ILE A 1 281 ? 6.377 -13.068 15.648 1.00 98.50 281 ILE A CA 1
ATOM 2170 C C . ILE A 1 281 ? 5.085 -12.621 14.966 1.00 98.50 281 ILE A C 1
ATOM 2172 O O . ILE A 1 281 ? 4.891 -12.825 13.769 1.00 98.50 281 ILE A O 1
ATOM 2176 N N . LEU A 1 282 ? 4.210 -11.985 15.743 1.00 97.88 282 LEU A N 1
ATOM 2177 C CA . LEU A 1 282 ? 2.905 -11.490 15.318 1.00 97.88 282 LEU A CA 1
ATOM 2178 C C . LEU A 1 282 ? 2.990 -9.966 15.126 1.00 97.88 282 LEU A C 1
ATOM 2180 O O . LEU A 1 282 ? 2.950 -9.200 16.089 1.00 97.88 282 LEU A O 1
ATOM 2184 N N . GLY A 1 283 ? 3.146 -9.516 13.880 1.00 95.94 283 GLY A N 1
ATOM 2185 C CA . GLY A 1 283 ? 3.389 -8.109 13.543 1.00 95.94 283 GLY A CA 1
ATOM 2186 C C . GLY A 1 283 ? 4.850 -7.789 13.189 1.00 95.94 283 GLY A C 1
ATOM 2187 O O . GLY A 1 283 ? 5.493 -8.513 12.428 1.00 95.94 283 GLY A O 1
ATOM 2188 N N . GLY A 1 284 ? 5.358 -6.650 13.665 1.00 95.19 284 GLY A N 1
ATOM 2189 C CA . GLY A 1 284 ? 6.631 -6.069 13.220 1.00 95.19 284 GLY A CA 1
ATOM 2190 C C . GLY A 1 284 ? 7.263 -5.124 14.245 1.00 95.19 284 GLY A C 1
ATOM 2191 O O . GLY A 1 284 ? 7.067 -5.278 15.452 1.00 95.19 284 GLY A O 1
ATOM 2192 N N . GLY A 1 285 ? 8.016 -4.135 13.760 1.00 95.38 285 GLY A N 1
ATOM 2193 C CA . GLY A 1 285 ? 8.623 -3.084 14.581 1.00 95.38 285 GLY A CA 1
ATOM 2194 C C . GLY A 1 285 ? 9.582 -3.606 15.656 1.00 95.38 285 GLY A C 1
ATOM 2195 O O . GLY A 1 285 ? 10.249 -4.627 15.481 1.00 95.38 285 GLY A O 1
ATOM 2196 N N . VAL A 1 286 ? 9.638 -2.902 16.793 1.00 96.06 286 VAL A N 1
ATOM 2197 C CA . VAL A 1 286 ? 10.560 -3.201 17.906 1.00 96.06 286 VAL A CA 1
ATOM 2198 C C . VAL A 1 286 ? 10.409 -4.641 18.408 1.00 96.06 286 VAL A C 1
ATOM 2200 O O . VAL A 1 286 ? 11.417 -5.307 18.632 1.00 96.06 286 VAL A O 1
ATOM 2203 N N . ALA A 1 287 ? 9.177 -5.152 18.523 1.00 96.06 287 ALA A N 1
ATOM 2204 C CA . ALA A 1 287 ? 8.923 -6.517 18.984 1.00 96.06 287 ALA A CA 1
ATOM 2205 C C . ALA A 1 287 ? 9.538 -7.574 18.049 1.00 96.06 287 ALA A C 1
ATOM 2207 O O . ALA A 1 287 ? 10.177 -8.509 18.531 1.00 96.06 287 ALA A O 1
ATOM 2208 N N . LYS A 1 288 ? 9.433 -7.391 16.721 1.00 97.88 288 LYS A N 1
ATOM 2209 C CA . LYS A 1 288 ? 10.135 -8.244 15.748 1.00 97.88 288 LYS A CA 1
ATOM 2210 C C . LYS A 1 288 ? 11.648 -8.110 15.891 1.00 97.88 288 LYS A C 1
ATOM 2212 O O . LYS A 1 288 ? 12.336 -9.108 16.109 1.00 97.88 288 LYS A O 1
ATOM 2217 N N . HIS A 1 289 ? 12.169 -6.890 15.745 1.00 98.12 289 HIS A N 1
ATOM 2218 C CA . HIS A 1 289 ? 13.611 -6.689 15.633 1.00 98.12 289 HIS A CA 1
ATOM 2219 C C . HIS A 1 289 ? 14.351 -7.171 16.886 1.00 98.12 289 HIS A C 1
ATOM 2221 O O . HIS A 1 289 ? 15.402 -7.795 16.775 1.00 98.12 289 HIS A O 1
ATOM 2227 N N . HIS A 1 290 ? 13.793 -6.938 18.076 1.00 97.94 290 HIS A N 1
ATOM 2228 C CA . HIS A 1 290 ? 14.440 -7.279 19.339 1.00 97.94 290 HIS A CA 1
ATOM 2229 C C . HIS A 1 290 ? 14.511 -8.800 19.584 1.00 97.94 290 HIS A C 1
ATOM 2231 O O . HIS A 1 290 ? 15.566 -9.293 19.980 1.00 97.94 290 HIS A O 1
ATOM 2237 N N . VAL A 1 291 ? 13.460 -9.564 19.245 1.00 98.12 291 VAL A N 1
ATOM 2238 C CA . VAL A 1 291 ? 13.477 -11.046 19.286 1.00 98.12 291 VAL A CA 1
ATOM 2239 C C . VAL A 1 291 ? 14.530 -11.616 18.328 1.00 98.12 291 VAL A C 1
ATOM 2241 O O . VAL A 1 291 ? 15.338 -12.465 18.716 1.00 98.12 291 VAL A O 1
ATOM 2244 N N . CYS A 1 292 ? 14.568 -11.110 17.093 1.00 98.00 292 CYS A N 1
ATOM 2245 C CA . CYS A 1 292 ? 15.551 -11.514 16.088 1.00 98.00 292 CYS A CA 1
ATOM 2246 C C . CYS A 1 292 ? 16.991 -11.154 16.501 1.00 98.00 292 CYS A C 1
ATOM 2248 O O . CYS A 1 292 ? 17.911 -11.947 16.316 1.00 98.00 292 CYS A O 1
ATOM 2250 N N . ASN A 1 293 ? 17.200 -9.972 17.088 1.00 97.94 293 ASN A N 1
ATOM 2251 C CA . ASN A 1 293 ? 18.517 -9.492 17.511 1.00 97.94 293 ASN A CA 1
ATOM 2252 C C . ASN A 1 293 ? 19.043 -10.198 18.773 1.00 97.94 293 ASN A C 1
ATOM 2254 O O . ASN A 1 293 ? 20.254 -10.302 18.940 1.00 97.94 293 ASN A O 1
ATOM 2258 N N . ALA A 1 294 ? 18.169 -10.716 19.640 1.00 97.75 294 ALA A N 1
ATOM 2259 C CA . ALA A 1 294 ? 18.587 -11.606 20.721 1.00 97.75 294 ALA A CA 1
ATOM 2260 C C . ALA A 1 294 ? 19.080 -12.955 20.166 1.00 97.75 294 ALA A C 1
ATOM 2262 O O . ALA A 1 294 ? 20.144 -13.438 20.549 1.00 97.75 294 ALA A O 1
ATOM 2263 N N . ASN A 1 295 ? 18.359 -13.534 19.198 1.00 98.06 295 ASN A N 1
ATOM 2264 C CA . ASN A 1 295 ? 18.733 -14.814 18.584 1.00 98.06 295 ASN A CA 1
ATOM 2265 C C . ASN A 1 295 ? 19.993 -14.728 17.700 1.00 98.06 295 ASN A C 1
ATOM 2267 O O . ASN A 1 295 ? 20.742 -15.701 17.630 1.00 98.06 295 ASN A O 1
ATOM 2271 N N . LEU A 1 296 ? 20.305 -13.558 17.129 1.00 97.38 296 LEU A N 1
ATOM 2272 C CA . LEU A 1 296 ? 21.600 -13.279 16.488 1.00 97.38 296 LEU A CA 1
ATOM 2273 C C . LEU A 1 296 ? 22.798 -13.613 17.395 1.00 97.38 296 LEU A C 1
ATOM 2275 O O . LEU A 1 296 ? 23.791 -14.160 16.926 1.00 97.38 296 LEU A O 1
ATOM 2279 N N . MET A 1 297 ? 22.695 -13.364 18.705 1.00 95.38 297 MET A N 1
ATOM 2280 C CA . MET A 1 297 ? 23.781 -13.644 19.657 1.00 95.38 297 MET A CA 1
ATOM 2281 C C . MET A 1 297 ? 24.104 -15.147 19.763 1.00 95.38 297 MET A C 1
ATOM 2283 O O . MET A 1 297 ? 25.223 -15.514 20.108 1.00 95.38 297 MET A O 1
ATOM 2287 N N . LYS A 1 298 ? 23.146 -16.020 19.422 1.00 93.31 298 LYS A N 1
ATOM 2288 C CA . LYS A 1 298 ? 23.291 -17.485 19.352 1.00 93.31 298 LYS A CA 1
ATOM 2289 C C . LYS A 1 298 ? 23.657 -17.979 17.932 1.00 93.31 298 LYS A C 1
ATOM 2291 O O . LYS A 1 298 ? 23.601 -19.176 17.665 1.00 93.31 298 LYS A O 1
ATOM 2296 N N . ASN A 1 299 ? 24.018 -17.070 17.020 1.00 94.62 299 ASN A N 1
ATOM 2297 C CA . ASN A 1 299 ? 24.169 -17.314 15.579 1.00 94.62 299 ASN A CA 1
ATOM 2298 C C . ASN A 1 299 ? 22.879 -17.838 14.907 1.00 94.62 299 ASN A C 1
ATOM 2300 O O . ASN A 1 299 ? 22.915 -18.734 14.061 1.00 94.62 299 ASN A O 1
ATOM 2304 N N . GLY A 1 300 ? 21.740 -17.272 15.315 1.00 96.06 300 GLY A N 1
ATOM 2305 C CA . GLY A 1 300 ? 20.434 -17.445 14.685 1.00 96.06 300 GLY A CA 1
ATOM 2306 C C . GLY A 1 300 ? 19.478 -18.370 15.437 1.00 96.06 300 GLY A C 1
ATOM 2307 O O . GLY A 1 300 ? 19.886 -19.285 16.152 1.00 96.06 300 GLY A O 1
ATOM 2308 N N . ALA A 1 301 ? 18.177 -18.135 15.249 1.00 97.56 301 ALA A N 1
ATOM 2309 C CA . ALA A 1 301 ? 17.131 -19.051 15.702 1.00 97.56 301 ALA A CA 1
ATOM 2310 C C . ALA A 1 301 ? 17.054 -20.314 14.829 1.00 97.56 301 ALA A C 1
ATOM 2312 O O . ALA A 1 301 ? 17.255 -20.251 13.613 1.00 97.56 301 ALA A O 1
ATOM 2313 N N . ASP A 1 302 ? 16.715 -21.437 15.461 1.00 97.25 302 ASP A N 1
ATOM 2314 C CA . ASP A 1 302 ? 16.567 -22.755 14.835 1.00 97.25 302 ASP A CA 1
ATOM 2315 C C . ASP A 1 302 ? 15.217 -22.932 14.115 1.00 97.25 302 ASP A C 1
ATOM 2317 O O . ASP A 1 302 ? 15.131 -23.679 13.144 1.00 97.25 302 ASP A O 1
ATOM 2321 N N . PHE A 1 303 ? 14.176 -22.227 14.573 1.00 98.00 303 PHE A N 1
ATOM 2322 C CA . PHE A 1 303 ? 12.834 -22.224 13.979 1.00 98.00 303 PHE A CA 1
ATOM 2323 C C . PHE A 1 303 ? 12.272 -20.795 13.938 1.00 98.00 303 PHE A C 1
ATOM 2325 O O . PHE A 1 303 ? 12.486 -20.025 14.882 1.00 98.00 303 PHE A O 1
ATOM 2332 N N . ALA A 1 304 ? 11.502 -20.425 12.907 1.00 98.19 304 ALA A N 1
ATOM 2333 C CA . ALA A 1 304 ? 10.871 -19.098 12.864 1.00 98.19 304 ALA A CA 1
ATOM 2334 C C . ALA A 1 304 ? 9.556 -19.039 12.070 1.00 98.19 304 ALA A C 1
ATOM 2336 O O . ALA A 1 304 ? 9.484 -19.468 10.921 1.00 98.19 304 ALA A O 1
ATOM 2337 N N . VAL A 1 305 ? 8.538 -18.408 12.659 1.00 98.38 305 VAL A N 1
ATOM 2338 C CA . VAL A 1 305 ? 7.240 -18.131 12.030 1.00 98.38 305 VAL A CA 1
ATOM 2339 C C . VAL A 1 305 ? 6.857 -16.668 12.246 1.00 98.38 305 VAL A C 1
ATOM 2341 O O . VAL A 1 305 ? 6.690 -16.208 13.376 1.00 98.38 305 VAL A O 1
ATOM 2344 N N . PHE A 1 306 ? 6.709 -15.928 11.149 1.00 97.94 306 PHE A N 1
ATOM 2345 C CA . PHE A 1 306 ? 6.281 -14.530 11.128 1.00 97.94 306 PHE A CA 1
ATOM 2346 C C . PHE A 1 306 ? 4.856 -14.433 10.558 1.00 97.94 306 PHE A C 1
ATOM 2348 O O . PHE A 1 306 ? 4.581 -14.953 9.480 1.00 97.94 306 PHE A O 1
ATOM 2355 N N . VAL A 1 307 ? 3.954 -13.719 11.231 1.00 97.06 307 VAL A N 1
ATOM 2356 C CA . VAL A 1 307 ? 2.587 -13.452 10.749 1.00 97.06 307 VAL A CA 1
ATOM 2357 C C . VAL A 1 307 ? 2.380 -11.943 10.737 1.00 97.06 307 VAL A C 1
ATOM 2359 O O . VAL A 1 307 ? 2.198 -11.332 11.793 1.00 97.06 307 VAL A O 1
ATOM 2362 N N . ASN A 1 308 ? 2.471 -11.306 9.562 1.00 94.56 308 ASN A N 1
ATOM 2363 C CA . ASN A 1 308 ? 2.306 -9.852 9.456 1.00 94.56 308 ASN A CA 1
ATOM 2364 C C . ASN A 1 308 ? 1.823 -9.363 8.079 1.00 94.56 308 ASN A C 1
ATOM 2366 O O . ASN A 1 308 ? 1.805 -10.089 7.090 1.00 94.56 308 ASN A O 1
ATOM 2370 N N . THR A 1 309 ? 1.404 -8.098 8.028 1.00 94.81 309 THR A N 1
ATOM 2371 C CA . THR A 1 309 ? 0.860 -7.439 6.828 1.00 94.81 309 THR A CA 1
ATOM 2372 C C . THR A 1 309 ? 1.863 -6.512 6.132 1.00 94.81 309 THR A C 1
ATOM 2374 O O . THR A 1 309 ? 1.492 -5.809 5.193 1.00 94.81 309 THR A O 1
ATOM 2377 N N . ALA A 1 310 ? 3.122 -6.466 6.574 1.00 89.75 310 ALA A N 1
ATOM 2378 C CA . ALA A 1 310 ? 4.129 -5.530 6.073 1.00 89.75 310 ALA A CA 1
ATOM 2379 C C . ALA A 1 310 ? 4.926 -6.122 4.894 1.00 89.75 310 ALA A C 1
ATOM 2381 O O . ALA A 1 310 ? 5.169 -7.333 4.841 1.00 89.75 310 ALA A O 1
ATOM 2382 N N . GLN A 1 311 ? 5.321 -5.263 3.948 1.00 85.94 311 GLN A N 1
ATOM 2383 C CA . GLN A 1 311 ? 5.831 -5.648 2.626 1.00 85.94 311 GLN A CA 1
ATOM 2384 C C . GLN A 1 311 ? 7.301 -5.275 2.437 1.00 85.94 311 GLN A C 1
ATOM 2386 O O . GLN A 1 311 ? 7.725 -4.224 2.888 1.00 85.94 311 GLN A O 1
ATOM 2391 N N . GLU A 1 312 ? 8.060 -6.087 1.703 1.00 87.94 312 GLU A N 1
ATOM 2392 C CA . GLU A 1 312 ? 9.503 -5.866 1.500 1.00 87.94 312 GLU A CA 1
ATOM 2393 C C . GLU A 1 312 ? 9.851 -4.621 0.659 1.00 87.94 312 GLU A C 1
ATOM 2395 O O . GLU A 1 312 ? 10.975 -4.133 0.731 1.00 87.94 312 GLU A O 1
ATOM 2400 N N . PHE A 1 313 ? 8.908 -4.084 -0.129 1.00 83.19 313 PHE A N 1
ATOM 2401 C CA . PHE A 1 313 ? 9.193 -3.015 -1.099 1.00 83.19 313 PHE A CA 1
ATOM 2402 C C . PHE A 1 313 ? 9.575 -1.666 -0.464 1.00 83.19 313 PHE A C 1
ATOM 2404 O O . PHE A 1 313 ? 10.135 -0.820 -1.156 1.00 83.19 313 PHE A O 1
ATOM 2411 N N . ASP A 1 314 ? 9.245 -1.445 0.812 1.00 83.19 314 ASP A N 1
ATOM 2412 C CA . ASP A 1 314 ? 9.555 -0.207 1.539 1.00 83.19 314 ASP A CA 1
ATOM 2413 C C . ASP A 1 314 ? 10.892 -0.261 2.302 1.00 83.19 314 ASP A C 1
ATOM 2415 O O . ASP A 1 314 ? 11.290 0.729 2.916 1.00 83.19 314 ASP A O 1
ATOM 2419 N N . GLY A 1 315 ? 11.597 -1.400 2.259 1.00 86.94 315 GLY A N 1
ATOM 2420 C CA . GLY A 1 315 ? 12.871 -1.604 2.953 1.00 86.94 315 GLY A CA 1
ATOM 2421 C C . GLY A 1 315 ? 12.770 -1.672 4.483 1.00 86.94 315 GLY A C 1
ATOM 2422 O O . GLY A 1 315 ? 13.792 -1.586 5.163 1.00 86.94 315 GLY A O 1
ATOM 2423 N N . SER A 1 316 ? 11.570 -1.798 5.060 1.00 92.81 316 SER A N 1
ATOM 2424 C CA . SER A 1 316 ? 11.396 -1.862 6.515 1.00 92.81 316 SER A CA 1
ATOM 2425 C C . SER A 1 316 ? 11.686 -3.255 7.092 1.00 92.81 316 SER A C 1
ATOM 2427 O O . SER A 1 316 ? 11.250 -4.269 6.549 1.00 92.81 316 SER A O 1
ATOM 2429 N N . ASP A 1 317 ? 12.305 -3.326 8.282 1.00 93.44 317 ASP A N 1
ATOM 2430 C CA . ASP A 1 317 ? 12.464 -4.602 9.013 1.00 93.44 317 ASP A CA 1
ATOM 2431 C C . ASP A 1 317 ? 11.101 -5.278 9.269 1.00 93.44 317 ASP A C 1
ATOM 2433 O O . ASP A 1 317 ? 10.992 -6.501 9.215 1.00 93.44 317 ASP A O 1
ATOM 2437 N N . SER A 1 318 ? 10.028 -4.507 9.477 1.00 93.12 318 SER A N 1
ATOM 2438 C CA . SER A 1 318 ? 8.661 -5.044 9.541 1.00 93.12 318 SER A CA 1
ATOM 2439 C C . SER A 1 318 ? 8.283 -5.808 8.264 1.00 93.12 318 SER A C 1
ATOM 2441 O O . SER A 1 318 ? 7.693 -6.892 8.338 1.00 93.12 318 SER A O 1
ATOM 2443 N N . GLY A 1 319 ? 8.608 -5.233 7.104 1.00 91.81 319 GLY A N 1
ATOM 2444 C CA . GLY A 1 319 ? 8.291 -5.735 5.774 1.00 91.81 319 GLY A CA 1
ATOM 2445 C C . GLY A 1 319 ? 9.179 -6.869 5.272 1.00 91.81 319 GLY A C 1
ATOM 2446 O O . GLY A 1 319 ? 8.695 -7.708 4.507 1.00 91.81 319 GLY A O 1
ATOM 2447 N N . ALA A 1 320 ? 10.414 -6.948 5.770 1.00 93.38 320 ALA A N 1
ATOM 2448 C CA . ALA A 1 320 ? 11.408 -7.976 5.472 1.00 93.38 320 ALA A CA 1
ATOM 2449 C C . ALA A 1 320 ? 10.837 -9.408 5.390 1.00 93.38 320 ALA A C 1
ATOM 2451 O O . ALA A 1 320 ? 9.920 -9.804 6.133 1.00 93.38 320 ALA A O 1
ATOM 2452 N N . ARG A 1 321 ? 11.416 -10.219 4.497 1.00 94.62 321 ARG A N 1
ATOM 2453 C CA . ARG A 1 321 ? 11.231 -11.680 4.487 1.00 94.62 321 ARG A CA 1
ATOM 2454 C C . ARG A 1 321 ? 12.148 -12.335 5.536 1.00 94.62 321 ARG A C 1
ATOM 2456 O O . ARG A 1 321 ? 13.178 -11.760 5.877 1.00 94.62 321 ARG A O 1
ATOM 2463 N N . PRO A 1 322 ? 11.832 -13.545 6.040 1.00 95.31 322 PRO A N 1
ATOM 2464 C CA . PRO A 1 322 ? 12.715 -14.245 6.979 1.00 95.31 322 PRO A CA 1
ATOM 2465 C C . PRO A 1 322 ? 14.103 -14.545 6.390 1.00 95.31 322 PRO A C 1
ATOM 2467 O O . PRO A 1 322 ? 15.085 -14.550 7.116 1.00 95.31 322 PRO A O 1
ATOM 2470 N N . ASP A 1 323 ? 14.176 -14.710 5.070 1.00 94.38 323 ASP A N 1
ATOM 2471 C CA . ASP A 1 323 ? 15.394 -14.839 4.257 1.00 94.38 323 ASP A CA 1
ATOM 2472 C C . ASP A 1 323 ? 16.405 -13.690 4.489 1.00 94.38 323 ASP A C 1
ATOM 2474 O O . ASP A 1 323 ? 17.599 -13.914 4.661 1.00 94.38 323 ASP A O 1
ATOM 2478 N N . GLU A 1 324 ? 15.927 -12.453 4.651 1.00 95.19 324 GLU A N 1
ATOM 2479 C CA . GLU A 1 324 ? 16.776 -11.314 5.028 1.00 95.19 324 GLU A CA 1
ATOM 2480 C C . GLU A 1 324 ? 17.318 -11.471 6.461 1.00 95.19 324 GLU A C 1
ATOM 2482 O O . GLU A 1 324 ? 18.481 -11.202 6.750 1.00 95.19 324 GLU A O 1
ATOM 2487 N N . ALA A 1 325 ? 16.504 -11.989 7.385 1.00 95.88 325 ALA A N 1
ATOM 2488 C CA . ALA A 1 325 ? 16.974 -12.312 8.730 1.00 95.88 325 ALA A CA 1
ATOM 2489 C C . ALA A 1 325 ? 17.984 -13.484 8.740 1.00 95.88 325 ALA A C 1
ATOM 2491 O O . ALA A 1 325 ? 18.794 -13.553 9.667 1.00 95.88 325 ALA A O 1
ATOM 2492 N N . VAL A 1 326 ? 18.010 -14.344 7.712 1.00 96.38 326 VAL A N 1
ATOM 2493 C CA . VAL A 1 326 ? 19.090 -15.326 7.503 1.00 96.38 326 VAL A CA 1
ATOM 2494 C C . VAL A 1 326 ? 20.384 -14.632 7.067 1.00 96.38 326 VAL A C 1
ATOM 2496 O O . VAL A 1 326 ? 21.430 -14.927 7.641 1.00 96.38 326 VAL A O 1
ATOM 2499 N N . SER A 1 327 ? 20.349 -13.653 6.150 1.00 94.38 327 SER A N 1
ATOM 2500 C CA . SER A 1 327 ? 21.576 -12.942 5.729 1.00 94.38 327 SER A CA 1
ATOM 2501 C C . SER A 1 327 ? 22.239 -12.140 6.857 1.00 94.38 327 SER A C 1
ATOM 2503 O O . SER A 1 327 ? 23.447 -11.921 6.827 1.00 94.38 327 SER A O 1
ATOM 2505 N N . TRP A 1 328 ? 21.472 -11.732 7.873 1.00 96.31 328 TRP A N 1
ATOM 2506 C CA . TRP A 1 328 ? 21.996 -11.125 9.104 1.00 96.31 328 TRP A CA 1
ATOM 2507 C C . TRP A 1 328 ? 22.492 -12.135 10.156 1.00 96.31 328 TRP A C 1
ATOM 2509 O O . TRP A 1 328 ? 23.045 -11.701 11.161 1.00 96.31 328 TRP A O 1
ATOM 2519 N N . GLY A 1 329 ? 22.240 -13.441 10.006 1.00 95.69 329 GLY A N 1
ATOM 2520 C CA . GLY A 1 329 ? 22.468 -14.441 11.063 1.00 95.69 329 GLY A CA 1
ATOM 2521 C C . GLY A 1 329 ? 21.472 -14.370 12.233 1.00 95.69 329 GLY A C 1
ATOM 2522 O O . GLY A 1 329 ? 21.714 -14.943 13.292 1.00 95.69 329 GLY A O 1
ATOM 2523 N N . LYS A 1 330 ? 20.343 -13.664 12.072 1.00 97.38 330 LYS A N 1
ATOM 2524 C CA . LYS A 1 330 ? 19.236 -13.600 13.053 1.00 97.38 330 LYS A CA 1
ATOM 2525 C C . LYS A 1 330 ? 18.381 -14.883 13.022 1.00 97.38 330 LYS A C 1
ATOM 2527 O O . LYS A 1 330 ? 17.794 -15.268 14.033 1.00 97.38 330 LYS A O 1
ATOM 2532 N N . ILE A 1 331 ? 18.344 -15.564 11.876 1.00 98.06 331 ILE A N 1
ATOM 2533 C CA . ILE A 1 331 ? 17.813 -16.921 11.662 1.00 98.06 331 ILE A CA 1
ATOM 2534 C C . ILE A 1 331 ? 18.955 -17.778 11.097 1.00 98.06 331 ILE A C 1
ATOM 2536 O O . ILE A 1 331 ? 19.806 -17.257 10.376 1.00 98.06 331 ILE A O 1
ATOM 2540 N N . ARG A 1 332 ? 19.009 -19.073 11.428 1.00 95.88 332 ARG A N 1
ATOM 2541 C CA . ARG A 1 332 ? 20.028 -19.979 10.878 1.00 95.88 332 ARG A CA 1
ATOM 2542 C C . ARG A 1 332 ? 19.771 -20.317 9.405 1.00 95.88 332 ARG A C 1
ATOM 2544 O O . ARG A 1 332 ? 18.627 -20.414 8.975 1.00 95.88 332 ARG A O 1
ATOM 2551 N N . ALA A 1 333 ? 20.838 -20.588 8.653 1.00 92.88 333 ALA A N 1
ATOM 2552 C CA . ALA A 1 333 ? 20.757 -20.984 7.241 1.00 92.88 333 ALA A CA 1
ATOM 2553 C C . ALA A 1 333 ? 20.187 -22.401 6.997 1.00 92.88 333 ALA A C 1
ATOM 2555 O O . ALA A 1 333 ? 19.872 -22.736 5.860 1.00 92.88 333 ALA A O 1
ATOM 2556 N N . ASP A 1 334 ? 20.055 -23.226 8.041 1.00 91.69 334 ASP A N 1
ATOM 2557 C CA . ASP A 1 334 ? 19.438 -24.562 8.013 1.00 91.69 334 ASP A CA 1
ATOM 2558 C C . ASP A 1 334 ? 18.006 -24.594 8.594 1.00 91.69 334 ASP A C 1
ATOM 2560 O O . ASP A 1 334 ? 17.370 -25.650 8.620 1.00 91.69 334 ASP A O 1
ATOM 2564 N N . ALA A 1 335 ? 17.476 -23.446 9.033 1.00 93.50 335 ALA A N 1
ATOM 2565 C CA . ALA A 1 335 ? 16.088 -23.314 9.467 1.00 93.50 335 ALA A CA 1
ATOM 2566 C C . ALA A 1 335 ? 15.114 -23.349 8.271 1.00 93.50 335 ALA A C 1
ATOM 2568 O O . ALA A 1 335 ? 15.494 -23.105 7.125 1.00 93.50 335 ALA A O 1
ATOM 2569 N N . GLN A 1 336 ? 13.824 -23.582 8.536 1.00 93.25 336 GLN A N 1
ATOM 2570 C CA . GLN A 1 336 ? 12.763 -23.580 7.516 1.00 93.25 336 GLN A CA 1
ATOM 2571 C C . GLN A 1 336 ? 11.745 -22.451 7.774 1.00 93.25 336 GLN A C 1
ATOM 2573 O O . GLN A 1 336 ? 10.568 -22.717 8.021 1.00 93.25 336 GLN A O 1
ATOM 2578 N N . PRO A 1 337 ? 12.180 -21.175 7.760 1.00 93.81 337 PRO A N 1
ATOM 2579 C CA . PRO A 1 337 ? 11.391 -20.083 8.304 1.00 93.81 337 PRO A CA 1
ATOM 2580 C C . PRO A 1 337 ? 10.193 -19.715 7.418 1.00 93.81 337 PRO A C 1
ATOM 2582 O O . PRO A 1 337 ? 10.299 -19.600 6.195 1.00 93.81 337 PRO A O 1
ATOM 2585 N N . VAL A 1 338 ? 9.049 -19.451 8.049 1.00 93.25 338 VAL A N 1
ATOM 2586 C CA . VAL A 1 338 ? 7.773 -19.187 7.368 1.00 93.25 338 VAL A CA 1
ATOM 2587 C C . VAL A 1 338 ? 7.324 -17.741 7.592 1.00 93.25 338 VAL A C 1
ATOM 2589 O O . VAL A 1 338 ? 7.431 -17.217 8.700 1.00 93.25 338 VAL A O 1
ATOM 2592 N N . LYS A 1 339 ? 6.775 -17.093 6.554 1.00 91.62 339 LYS A N 1
ATOM 2593 C CA . LYS A 1 339 ? 6.042 -15.823 6.680 1.00 91.62 339 LYS A CA 1
ATOM 2594 C C . LYS A 1 339 ? 4.649 -15.958 6.069 1.00 91.62 339 LYS A C 1
ATOM 2596 O O . LYS A 1 339 ? 4.540 -16.178 4.865 1.00 91.62 339 LYS A O 1
ATOM 2601 N N . ASP A 1 340 ? 3.607 -15.789 6.878 1.00 82.44 340 ASP A N 1
ATOM 2602 C CA . ASP A 1 340 ? 2.233 -15.618 6.395 1.00 82.44 340 ASP A CA 1
ATOM 2603 C C . ASP A 1 340 ? 1.941 -14.120 6.182 1.00 82.44 340 ASP A C 1
ATOM 2605 O O . ASP A 1 340 ? 2.290 -13.278 7.017 1.00 82.44 340 ASP A O 1
ATOM 2609 N N . VAL A 1 341 ? 1.377 -13.785 5.014 1.00 69.50 341 VAL A N 1
ATOM 2610 C CA . VAL A 1 341 ? 1.345 -12.424 4.448 1.00 69.50 341 VAL A CA 1
ATOM 2611 C C . VAL A 1 341 ? -0.010 -12.121 3.800 1.00 69.50 341 VAL A C 1
ATOM 2613 O O . VAL A 1 341 ? -0.259 -12.401 2.623 1.00 69.50 341 VAL A O 1
ATOM 2616 N N . ASN A 1 342 ? -0.904 -11.505 4.570 1.00 50.72 342 ASN A N 1
ATOM 2617 C CA . ASN A 1 342 ? -2.302 -11.296 4.185 1.00 50.72 342 ASN A CA 1
ATOM 2618 C C . ASN A 1 342 ? -2.470 -10.073 3.245 1.00 50.72 342 ASN A C 1
ATOM 2620 O O . ASN A 1 342 ? -2.597 -8.940 3.709 1.00 50.72 342 ASN A O 1
ATOM 2624 N N . VAL A 1 343 ? -2.371 -10.283 1.918 1.00 40.06 343 VAL A N 1
ATOM 2625 C CA . VAL A 1 343 ? -2.075 -9.220 0.923 1.00 40.06 343 VAL A CA 1
ATOM 2626 C C . VAL A 1 343 ? -2.797 -9.359 -0.428 1.00 40.06 343 VAL A C 1
ATOM 2628 O O . VAL A 1 343 ? -2.852 -10.432 -1.032 1.00 40.06 343 VAL A O 1
ATOM 2631 N N . ARG A 1 344 ? -3.235 -8.217 -0.985 1.00 31.62 344 ARG A N 1
ATOM 2632 C CA . ARG A 1 344 ? -3.562 -8.048 -2.418 1.00 31.62 344 ARG A CA 1
ATOM 2633 C C . ARG A 1 344 ? -2.268 -7.979 -3.263 1.00 31.62 344 ARG A C 1
ATOM 2635 O O . ARG A 1 344 ? -1.485 -7.054 -3.095 1.00 31.62 344 ARG A O 1
ATOM 2642 N N . LYS A 1 345 ? -2.067 -8.949 -4.173 1.00 31.62 345 LYS A N 1
ATOM 2643 C CA . LYS A 1 345 ? -0.928 -9.086 -5.133 1.00 31.62 345 LYS A CA 1
ATOM 2644 C C . LYS A 1 345 ? -0.707 -7.802 -5.979 1.00 31.62 345 LYS A C 1
ATOM 2646 O O . LYS A 1 345 ? -1.663 -7.060 -6.174 1.00 31.62 345 LYS A O 1
ATOM 2651 N N . ARG A 1 346 ? 0.473 -7.498 -6.558 1.00 28.73 346 ARG A N 1
ATOM 2652 C CA . ARG A 1 346 ? 1.527 -8.304 -7.256 1.00 28.73 346 ARG A CA 1
ATOM 2653 C C . ARG A 1 346 ? 2.949 -7.809 -6.853 1.00 28.73 346 ARG A C 1
ATOM 2655 O O . ARG A 1 346 ? 3.067 -6.631 -6.559 1.00 28.73 346 ARG A O 1
ATOM 2662 N N . LYS A 1 347 ? 3.992 -8.642 -6.634 1.00 31.42 347 LYS A N 1
ATOM 2663 C CA . LYS A 1 347 ? 4.884 -9.419 -7.561 1.00 31.42 347 LYS A CA 1
ATOM 2664 C C . LYS A 1 347 ? 5.674 -8.562 -8.582 1.00 31.42 347 LYS A C 1
ATOM 2666 O O . LYS A 1 347 ? 5.039 -7.751 -9.241 1.00 31.42 347 LYS A O 1
ATOM 2671 N N . GLY A 1 348 ? 6.985 -8.768 -8.828 1.00 28.98 348 GLY A N 1
ATOM 2672 C CA . GLY A 1 348 ? 7.970 -9.758 -8.300 1.00 28.98 348 GLY A CA 1
ATOM 2673 C C . GLY A 1 348 ? 9.403 -9.568 -8.889 1.00 28.98 348 GLY A C 1
ATOM 2674 O O . GLY A 1 348 ? 9.598 -8.602 -9.618 1.00 28.98 348 GLY A O 1
ATOM 2675 N N . MET A 1 349 ? 10.398 -10.440 -8.592 1.00 26.36 349 MET A N 1
ATOM 2676 C CA . MET A 1 349 ? 11.844 -10.170 -8.854 1.00 26.36 349 MET A CA 1
ATOM 2677 C C . MET A 1 349 ? 12.762 -11.431 -9.033 1.00 26.36 349 MET A C 1
ATOM 2679 O O . MET A 1 349 ? 12.577 -12.388 -8.288 1.00 26.36 349 MET A O 1
ATOM 2683 N N . THR A 1 350 ? 13.798 -11.369 -9.915 1.00 34.34 350 THR A N 1
ATOM 2684 C CA . THR A 1 350 ? 15.118 -12.128 -9.940 1.00 34.34 350 THR A CA 1
ATOM 2685 C C . THR A 1 350 ? 15.175 -13.689 -10.088 1.00 34.34 350 THR A C 1
ATOM 2687 O O . THR A 1 350 ? 14.163 -14.332 -9.845 1.00 34.34 350 THR A O 1
ATOM 2690 N N . SER A 1 351 ? 16.277 -14.409 -10.466 1.00 28.00 351 SER A N 1
ATOM 2691 C CA . SER A 1 351 ? 17.646 -14.079 -11.011 1.00 28.00 351 SER A CA 1
ATOM 2692 C C . SER A 1 351 ? 18.339 -15.147 -11.972 1.00 28.00 351 SER A C 1
ATOM 2694 O O . SER A 1 351 ? 17.839 -15.229 -13.090 1.00 28.00 351 SER A O 1
ATOM 2696 N N . PRO A 1 352 ? 19.492 -15.862 -11.726 1.00 36.00 352 PRO A N 1
ATOM 2697 C CA . PRO A 1 352 ? 20.671 -15.861 -12.650 1.00 36.00 352 PRO A CA 1
ATOM 2698 C C . PRO A 1 352 ? 21.322 -17.236 -13.080 1.00 36.00 352 PRO A C 1
ATOM 2700 O O . PRO A 1 352 ? 20.734 -18.295 -12.891 1.00 36.00 352 PRO A O 1
ATOM 2703 N N . GLN A 1 353 ? 22.547 -17.223 -13.671 1.00 29.47 353 GLN A N 1
ATOM 2704 C CA . GLN A 1 353 ? 23.300 -18.354 -14.312 1.00 29.47 353 GLN A CA 1
ATOM 2705 C C . GLN A 1 353 ? 24.544 -18.932 -13.542 1.00 29.47 353 GLN A C 1
ATOM 2707 O O . GLN A 1 353 ? 25.124 -18.215 -12.726 1.00 29.47 353 GLN A O 1
ATOM 2712 N N . PRO A 1 354 ? 25.049 -20.155 -13.890 1.00 30.78 354 PRO A N 1
ATOM 2713 C CA . PRO A 1 354 ? 26.350 -20.750 -13.464 1.00 30.78 354 PRO A CA 1
ATOM 2714 C C . PRO A 1 354 ? 27.418 -20.999 -14.598 1.00 30.78 354 PRO A C 1
ATOM 2716 O O . PRO A 1 354 ? 27.221 -20.566 -15.730 1.00 30.78 354 PRO A O 1
ATOM 2719 N N . LYS A 1 355 ? 28.572 -21.670 -14.317 1.00 29.17 355 LYS A N 1
ATOM 2720 C CA . LYS A 1 355 ? 29.801 -21.798 -15.184 1.00 29.17 355 LYS A CA 1
ATOM 2721 C C . LYS A 1 355 ? 30.490 -23.208 -15.215 1.00 29.17 355 LYS A C 1
ATOM 2723 O O . LYS A 1 355 ? 30.491 -23.857 -14.176 1.00 29.17 355 LYS A O 1
ATOM 2728 N N . GLY A 1 356 ? 31.260 -23.565 -16.281 1.00 27.14 356 GLY A N 1
ATOM 2729 C CA . GLY A 1 356 ? 32.630 -24.188 -16.164 1.00 27.14 356 GLY A CA 1
ATOM 2730 C C . GLY A 1 356 ? 33.096 -25.487 -16.927 1.00 27.14 356 GLY A C 1
ATOM 2731 O O . GLY A 1 356 ? 32.623 -26.566 -16.608 1.00 27.14 356 GLY A O 1
ATOM 2732 N N . GLY A 1 357 ? 34.163 -25.392 -17.772 1.00 25.16 357 GLY A N 1
ATOM 2733 C CA . GLY A 1 357 ? 35.269 -26.388 -18.068 1.00 25.16 357 GLY A CA 1
ATOM 2734 C C . GLY A 1 357 ? 35.029 -27.739 -18.827 1.00 25.16 357 GLY A C 1
ATOM 2735 O O . GLY A 1 357 ? 33.874 -28.085 -19.040 1.00 25.16 357 GLY A O 1
ATOM 2736 N N . PRO A 1 358 ? 36.060 -28.599 -19.139 1.00 40.62 358 PRO A N 1
ATOM 2737 C CA . PRO A 1 358 ? 37.476 -28.357 -19.570 1.00 40.62 358 PRO A CA 1
ATOM 2738 C C . PRO A 1 358 ? 38.162 -29.380 -20.593 1.00 40.62 358 PRO A C 1
ATOM 2740 O O . PRO A 1 358 ? 37.722 -30.509 -20.754 1.00 40.62 358 PRO A O 1
ATOM 2743 N N . ALA A 1 359 ? 39.338 -29.012 -21.170 1.00 27.88 359 ALA A N 1
ATOM 2744 C CA . ALA A 1 359 ? 40.584 -29.801 -21.515 1.00 27.88 359 ALA A CA 1
ATOM 2745 C C . ALA A 1 359 ? 40.804 -30.894 -22.657 1.00 27.88 359 ALA A C 1
ATOM 2747 O O . ALA A 1 359 ? 40.420 -32.049 -22.524 1.00 27.88 359 ALA A O 1
ATOM 2748 N N . ALA A 1 360 ? 41.701 -30.559 -23.629 1.00 30.53 360 ALA A N 1
ATOM 2749 C CA . ALA A 1 360 ? 42.978 -31.218 -24.109 1.00 30.53 360 ALA A CA 1
ATOM 2750 C C . ALA A 1 360 ? 43.145 -32.576 -24.906 1.00 30.53 360 ALA A C 1
ATOM 2752 O O . ALA A 1 360 ? 42.721 -33.626 -24.433 1.00 30.53 360 ALA A O 1
ATOM 2753 N N . LYS A 1 361 ? 43.986 -32.584 -25.998 1.00 25.64 361 LYS A N 1
ATOM 2754 C CA . LYS A 1 361 ? 45.052 -33.601 -26.388 1.00 25.64 361 LYS A CA 1
ATOM 2755 C C . LYS A 1 361 ? 45.863 -33.303 -27.708 1.00 25.64 361 LYS A C 1
ATOM 2757 O O . LYS A 1 361 ? 45.580 -32.307 -28.362 1.00 25.64 361 LYS A O 1
ATOM 2762 N N . ARG A 1 362 ? 46.909 -34.109 -28.058 1.00 34.97 362 ARG A N 1
ATOM 2763 C CA . ARG A 1 362 ? 47.966 -33.909 -29.127 1.00 34.97 362 ARG A CA 1
ATOM 2764 C C . ARG A 1 362 ? 48.651 -35.243 -29.591 1.00 34.97 362 ARG A C 1
ATOM 2766 O O . ARG A 1 362 ? 48.744 -36.110 -28.723 1.00 34.97 362 ARG A O 1
ATOM 2773 N N . PRO A 1 363 ? 49.146 -35.442 -30.856 1.00 40.47 363 PRO A N 1
ATOM 2774 C CA . PRO A 1 363 ? 50.358 -36.302 -31.120 1.00 40.47 363 PRO A CA 1
ATOM 2775 C C . PRO A 1 363 ? 51.204 -36.129 -32.453 1.00 40.47 363 PRO A C 1
ATOM 2777 O O . PRO A 1 363 ? 50.751 -35.488 -33.393 1.00 40.47 363 PRO A O 1
ATOM 2780 N N . ALA A 1 364 ? 52.359 -36.850 -32.540 1.00 30.81 364 ALA A N 1
ATOM 2781 C CA . ALA A 1 364 ? 53.056 -37.493 -33.718 1.00 30.81 364 ALA A CA 1
ATOM 2782 C C . ALA A 1 364 ? 54.090 -36.767 -34.669 1.00 30.81 364 ALA A C 1
ATOM 2784 O O . ALA A 1 364 ? 54.158 -35.542 -34.698 1.00 30.81 364 ALA A O 1
ATOM 2785 N N . ALA A 1 365 ? 54.945 -37.559 -35.388 1.00 39.22 365 ALA A N 1
ATOM 2786 C CA . ALA A 1 365 ? 56.159 -37.175 -36.187 1.00 39.22 365 ALA A CA 1
ATOM 2787 C C . ALA A 1 365 ? 56.669 -38.247 -37.240 1.00 39.22 365 ALA A C 1
ATOM 2789 O O . ALA A 1 365 ? 56.093 -39.331 -37.296 1.00 39.22 365 ALA A O 1
ATOM 2790 N N . SER A 1 366 ? 57.738 -37.977 -38.043 1.00 32.78 366 SER A N 1
ATOM 2791 C CA . SER A 1 366 ? 58.340 -38.806 -39.162 1.00 32.78 366 SER A CA 1
ATOM 2792 C C . SER A 1 366 ? 59.723 -38.237 -39.667 1.00 32.78 366 SER A C 1
ATOM 2794 O O . SER A 1 366 ? 60.016 -37.119 -39.255 1.00 32.78 366 SER A O 1
ATOM 2796 N N . SER A 1 367 ? 60.620 -38.764 -40.557 1.00 34.88 367 SER A N 1
ATOM 2797 C CA . SER A 1 367 ? 60.988 -40.072 -41.223 1.00 34.88 367 SER A CA 1
ATOM 2798 C C . SER A 1 367 ? 62.241 -39.920 -42.180 1.00 34.88 367 SER A C 1
ATOM 2800 O O . SER A 1 367 ? 62.478 -38.796 -42.611 1.00 34.88 367 SER A O 1
ATOM 2802 N N . GLY A 1 368 ? 62.984 -40.980 -42.613 1.00 38.66 368 GLY A N 1
ATOM 2803 C CA . GLY A 1 368 ? 64.073 -40.931 -43.660 1.00 38.66 368 GLY A CA 1
ATOM 2804 C C . GLY A 1 368 ? 64.648 -42.310 -44.184 1.00 38.66 368 GLY A C 1
ATOM 2805 O O . GLY A 1 368 ? 64.261 -43.319 -43.601 1.00 38.66 368 GLY A O 1
ATOM 2806 N N . PRO A 1 369 ? 65.507 -42.399 -45.253 1.00 41.97 369 PRO A N 1
ATOM 2807 C CA . PRO A 1 369 ? 66.013 -43.640 -45.962 1.00 41.97 369 PRO A CA 1
ATOM 2808 C C . PRO A 1 369 ? 67.595 -43.772 -45.999 1.00 41.97 369 PRO A C 1
ATOM 2810 O O . PRO A 1 369 ? 68.204 -42.988 -45.280 1.00 41.97 369 PRO A O 1
ATOM 2813 N N . SER A 1 370 ? 68.427 -44.570 -46.743 1.00 39.28 370 SER A N 1
ATOM 2814 C CA . SER A 1 370 ? 68.548 -45.797 -47.647 1.00 39.28 370 SER A CA 1
ATOM 2815 C C . SER A 1 370 ? 70.066 -45.920 -48.092 1.00 39.28 370 SER A C 1
ATOM 2817 O O . SER A 1 370 ? 70.746 -44.926 -47.858 1.00 39.28 370 SER A O 1
ATOM 2819 N N . LEU A 1 371 ? 70.761 -46.870 -48.788 1.00 40.50 371 LEU A N 1
ATOM 2820 C CA . LEU A 1 371 ? 70.808 -48.287 -49.332 1.00 40.50 371 LEU A CA 1
ATOM 2821 C C . LEU A 1 371 ? 72.289 -48.500 -49.894 1.00 40.50 371 LEU A C 1
ATOM 2823 O O . LEU A 1 371 ? 73.035 -47.533 -49.753 1.00 40.50 371 LEU A O 1
ATOM 2827 N N . ALA A 1 372 ? 72.919 -49.530 -50.532 1.00 41.97 372 ALA A N 1
ATOM 2828 C CA . ALA A 1 372 ? 72.844 -50.942 -51.071 1.00 41.97 372 ALA A CA 1
ATOM 2829 C C . ALA A 1 372 ? 74.336 -51.348 -51.495 1.00 41.97 372 ALA A C 1
ATOM 2831 O O . ALA A 1 372 ? 75.196 -50.508 -51.233 1.00 41.97 372 ALA A O 1
ATOM 2832 N N . GLU A 1 373 ? 74.879 -52.408 -52.168 1.00 46.12 373 GLU A N 1
ATOM 2833 C CA . GLU A 1 373 ? 74.750 -53.856 -52.616 1.00 46.12 373 GLU A CA 1
ATOM 2834 C C . GLU A 1 373 ? 76.106 -54.218 -53.375 1.00 46.12 373 GLU A C 1
ATOM 2836 O O . GLU A 1 373 ? 76.900 -53.289 -53.517 1.00 46.12 373 GLU A O 1
ATOM 2841 N N . SER A 1 374 ? 76.573 -55.376 -53.930 1.00 47.97 374 SER A N 1
ATOM 2842 C CA . SER A 1 374 ? 76.349 -56.866 -54.068 1.00 47.97 374 SER A CA 1
ATOM 2843 C C . SER A 1 374 ? 77.612 -57.523 -54.780 1.00 47.97 374 SER A C 1
ATOM 2845 O O . SER A 1 374 ? 78.539 -56.757 -55.043 1.00 47.97 374 SER A O 1
ATOM 2847 N N . VAL A 1 375 ? 77.731 -58.860 -55.076 1.00 50.88 375 VAL A N 1
ATOM 2848 C CA . VAL A 1 375 ? 78.397 -59.472 -56.311 1.00 50.88 375 VAL A CA 1
ATOM 2849 C C . VAL A 1 375 ? 78.580 -61.023 -56.368 1.00 50.88 375 VAL A C 1
ATOM 2851 O O . VAL A 1 375 ? 78.472 -61.581 -57.459 1.00 50.88 375 VAL A O 1
ATOM 2854 N N . TRP A 1 376 ? 78.880 -61.777 -55.290 1.00 58.31 376 TRP A N 1
ATOM 2855 C CA . TRP A 1 376 ? 79.011 -63.271 -55.391 1.00 58.31 376 TRP A CA 1
ATOM 2856 C C . TRP A 1 376 ? 77.669 -63.950 -55.733 1.00 58.31 376 TRP A C 1
ATOM 2858 O O . TRP A 1 376 ? 77.606 -65.061 -56.263 1.00 58.31 376 TRP A O 1
ATOM 2868 N N . ASP A 1 377 ? 76.598 -63.230 -55.438 1.00 56.03 377 ASP A N 1
ATOM 2869 C CA . ASP A 1 377 ? 75.200 -63.632 -55.482 1.00 56.03 377 ASP A CA 1
ATOM 2870 C C . ASP A 1 377 ? 74.726 -63.983 -56.908 1.00 56.03 377 ASP A C 1
ATOM 2872 O O . ASP A 1 377 ? 73.869 -64.851 -57.083 1.00 56.03 377 ASP A O 1
ATOM 2876 N N . ASP A 1 378 ? 75.365 -63.409 -57.936 1.00 54.09 378 ASP A N 1
ATOM 2877 C CA . ASP A 1 378 ? 75.044 -63.615 -59.357 1.00 54.09 378 ASP A CA 1
ATOM 2878 C C . ASP A 1 378 ? 75.283 -65.054 -59.865 1.00 54.09 378 ASP A C 1
ATOM 2880 O O . ASP A 1 378 ? 74.810 -65.401 -60.948 1.00 54.09 378 ASP A O 1
ATOM 2884 N N . TYR A 1 379 ? 76.014 -65.902 -59.124 1.00 56.44 379 TYR A N 1
ATOM 2885 C CA . TYR A 1 379 ? 76.281 -67.300 -59.518 1.00 56.44 379 TYR A CA 1
ATOM 2886 C C . TYR A 1 379 ? 75.707 -68.362 -58.570 1.00 56.44 379 TYR A C 1
ATOM 2888 O O . TYR A 1 379 ? 75.664 -69.535 -58.939 1.00 56.44 379 TYR A O 1
ATOM 2896 N N . SER A 1 380 ? 75.238 -67.989 -57.375 1.00 55.94 380 SER A N 1
ATOM 2897 C CA . SER A 1 380 ? 74.538 -68.919 -56.471 1.00 55.94 380 SER A CA 1
ATOM 2898 C C . SER A 1 380 ? 73.051 -69.072 -56.823 1.00 55.94 380 SER A C 1
ATOM 2900 O O . SER A 1 380 ? 72.430 -70.073 -56.466 1.00 55.94 380 SER A O 1
ATOM 2902 N N . ALA A 1 381 ? 72.492 -68.125 -57.585 1.00 56.31 381 ALA A N 1
ATOM 2903 C CA . ALA A 1 381 ? 71.087 -68.090 -57.989 1.00 56.31 381 ALA A CA 1
ATOM 2904 C C . ALA A 1 381 ? 70.628 -69.252 -58.904 1.00 56.31 381 ALA A C 1
ATOM 2906 O O . ALA A 1 381 ? 69.424 -69.483 -59.010 1.00 56.31 381 ALA A O 1
ATOM 2907 N N . GLU A 1 382 ? 71.541 -70.006 -59.537 1.00 56.50 382 GLU A N 1
ATOM 2908 C CA . GLU A 1 382 ? 71.192 -71.232 -60.288 1.00 56.50 382 GLU A CA 1
ATOM 2909 C C . GLU A 1 382 ? 70.985 -72.472 -59.385 1.00 56.50 382 GLU A C 1
ATOM 2911 O O . GLU A 1 382 ? 70.441 -73.473 -59.847 1.00 56.50 382 GLU A O 1
ATOM 2916 N N . GLY A 1 383 ? 71.341 -72.402 -58.094 1.00 59.19 383 GLY A N 1
ATOM 2917 C CA . GLY A 1 383 ? 70.941 -73.383 -57.073 1.00 59.19 383 GLY A CA 1
ATOM 2918 C C . GLY A 1 383 ? 71.873 -74.580 -56.828 1.00 59.19 383 GLY A C 1
ATOM 2919 O O . GLY A 1 383 ? 71.584 -75.374 -55.934 1.00 59.19 383 GLY A O 1
ATOM 2920 N N . ASP A 1 384 ? 72.982 -74.723 -57.558 1.00 58.81 384 ASP A N 1
ATOM 2921 C CA . ASP A 1 384 ? 73.983 -75.775 -57.315 1.00 58.81 384 ASP A CA 1
ATOM 2922 C C . ASP A 1 384 ? 74.886 -75.470 -56.104 1.00 58.81 384 ASP A C 1
ATOM 2924 O O . ASP A 1 384 ? 75.416 -74.364 -55.969 1.00 58.81 384 ASP A O 1
ATOM 2928 N N . THR A 1 385 ? 75.154 -76.470 -55.258 1.00 63.41 385 THR A N 1
ATOM 2929 C CA . THR A 1 385 ? 76.130 -76.342 -54.161 1.00 63.41 385 THR A CA 1
ATOM 2930 C C . THR A 1 385 ? 77.565 -76.682 -54.615 1.00 63.41 385 THR A C 1
ATOM 2932 O O . THR A 1 385 ? 77.767 -77.296 -55.672 1.00 63.41 385 THR A O 1
ATOM 2935 N N . PRO A 1 386 ? 78.608 -76.343 -53.822 1.00 61.25 386 PRO A N 1
ATOM 2936 C CA . PRO A 1 386 ? 79.988 -76.736 -54.128 1.00 61.25 386 PRO A CA 1
ATOM 2937 C C . PRO A 1 386 ? 80.190 -78.254 -54.252 1.00 61.25 386 PRO A C 1
ATOM 2939 O O . PRO A 1 386 ? 81.030 -78.700 -55.035 1.00 61.25 386 PRO A O 1
ATOM 2942 N N . GLU A 1 387 ? 79.411 -79.054 -53.518 1.00 61.88 387 GLU A N 1
ATOM 2943 C CA . GLU A 1 387 ? 79.482 -80.517 -53.563 1.00 61.88 387 GLU A CA 1
ATOM 2944 C C . GLU A 1 387 ? 78.752 -81.091 -54.789 1.00 61.88 387 GLU A C 1
ATOM 2946 O O . GLU A 1 387 ? 79.241 -82.056 -55.380 1.00 61.88 387 GLU A O 1
ATOM 2951 N N . ASP A 1 388 ? 77.669 -80.462 -55.260 1.00 63.25 388 ASP A N 1
ATOM 2952 C CA . ASP A 1 388 ? 77.034 -80.813 -56.544 1.00 63.25 388 ASP A CA 1
ATOM 2953 C C . ASP A 1 388 ? 77.991 -80.554 -57.717 1.00 63.25 388 ASP A C 1
ATOM 2955 O O . ASP A 1 388 ? 78.169 -81.400 -58.600 1.00 63.25 388 ASP A O 1
ATOM 2959 N N . CYS A 1 389 ? 78.696 -79.417 -57.677 1.00 62.06 389 CYS A N 1
ATOM 2960 C CA . CYS A 1 389 ? 79.700 -79.045 -58.675 1.00 62.06 389 CYS A CA 1
ATOM 2961 C C . CYS A 1 389 ? 80.893 -80.018 -58.726 1.00 62.06 389 CYS A C 1
ATOM 2963 O O . CYS A 1 389 ? 81.464 -80.220 -59.799 1.00 62.06 389 CYS A O 1
ATOM 2965 N N . LEU A 1 390 ? 81.258 -80.638 -57.597 1.00 63.19 390 LEU A N 1
ATOM 2966 C CA . LEU A 1 390 ? 82.305 -81.666 -57.520 1.00 63.19 390 LEU A CA 1
ATOM 2967 C C . LEU A 1 390 ? 81.822 -83.063 -57.945 1.00 63.19 390 LEU A C 1
ATOM 2969 O O . LEU A 1 390 ? 82.617 -83.853 -58.455 1.00 63.19 390 LEU A O 1
ATOM 2973 N N . ASN A 1 391 ? 80.538 -83.382 -57.755 1.00 61.59 391 ASN A N 1
ATOM 2974 C CA . ASN A 1 391 ? 79.979 -84.708 -58.044 1.00 61.59 391 ASN A CA 1
ATOM 2975 C C . ASN A 1 391 ? 79.391 -84.861 -59.464 1.00 61.59 391 ASN A C 1
ATOM 2977 O O . ASN A 1 391 ? 79.032 -85.976 -59.861 1.00 61.59 391 ASN A O 1
ATOM 2981 N N . TYR A 1 392 ? 79.314 -83.783 -60.252 1.00 66.50 392 TYR A N 1
ATOM 2982 C CA . TYR A 1 392 ? 78.737 -83.780 -61.601 1.00 66.50 392 TYR A CA 1
ATOM 2983 C C . TYR A 1 392 ? 79.481 -84.706 -62.592 1.00 66.50 392 TYR A C 1
ATOM 2985 O O . TYR A 1 392 ? 80.567 -84.402 -63.089 1.00 66.50 392 TYR A O 1
ATOM 2993 N N . LYS A 1 393 ? 78.869 -85.847 -62.942 1.00 60.22 393 LYS A N 1
ATOM 2994 C CA . LYS A 1 393 ? 79.449 -86.856 -63.851 1.00 60.22 393 LYS A CA 1
ATOM 2995 C C . LYS A 1 393 ? 79.018 -86.668 -65.308 1.00 60.22 393 LYS A C 1
ATOM 2997 O O . LYS A 1 393 ? 78.011 -87.219 -65.757 1.00 60.22 393 LYS A O 1
ATOM 3002 N N . LEU A 1 394 ? 79.855 -85.959 -66.066 1.00 64.75 394 LEU A N 1
ATOM 3003 C CA . LEU A 1 394 ? 79.742 -85.796 -67.520 1.00 64.75 394 LEU A CA 1
ATOM 3004 C C . LEU A 1 394 ? 79.539 -87.152 -68.232 1.00 64.75 394 LEU A C 1
ATOM 3006 O O . LEU A 1 394 ? 80.413 -88.018 -68.195 1.00 64.75 394 LEU A O 1
ATOM 3010 N N . THR A 1 395 ? 78.399 -87.333 -68.905 1.00 59.44 395 THR A N 1
ATOM 3011 C CA . THR A 1 395 ? 78.055 -88.576 -69.619 1.00 59.44 395 THR A CA 1
ATOM 3012 C C . THR A 1 395 ? 77.816 -88.310 -71.106 1.00 59.44 395 THR A C 1
ATOM 3014 O O . THR A 1 395 ? 76.886 -87.600 -71.473 1.00 59.44 395 THR A O 1
ATOM 3017 N N . LEU A 1 396 ? 78.647 -88.905 -71.968 1.00 64.75 396 LEU A N 1
ATOM 3018 C CA . LEU A 1 396 ? 78.582 -88.781 -73.431 1.00 64.75 396 LEU A CA 1
ATOM 3019 C C . LEU A 1 396 ? 78.257 -90.140 -74.068 1.00 64.75 396 LEU A C 1
ATOM 3021 O O . LEU A 1 396 ? 78.717 -91.182 -73.593 1.00 64.75 396 LEU A O 1
ATOM 3025 N N . LYS A 1 397 ? 77.477 -90.151 -75.152 1.00 59.72 397 LYS A N 1
ATOM 3026 C CA . LYS A 1 397 ? 77.070 -91.364 -75.876 1.00 59.72 397 LYS A CA 1
ATOM 3027 C C . LYS A 1 397 ? 77.879 -91.528 -77.164 1.00 59.72 397 LYS A C 1
ATOM 3029 O O . LYS A 1 397 ? 78.321 -90.576 -77.801 1.00 59.72 397 LYS A O 1
ATOM 3034 N N . LYS A 1 398 ? 78.074 -92.783 -77.582 1.00 58.62 398 LYS A N 1
ATOM 3035 C CA . LYS A 1 398 ? 79.064 -93.198 -78.603 1.00 58.62 398 LYS A CA 1
ATOM 3036 C C . LYS A 1 398 ? 78.736 -92.802 -80.064 1.00 58.62 398 LYS A C 1
ATOM 3038 O O . LYS A 1 398 ? 79.247 -93.431 -80.987 1.00 58.62 398 LYS A O 1
ATOM 3043 N N . LYS A 1 399 ? 77.862 -91.810 -80.271 1.00 54.12 399 LYS A N 1
ATOM 3044 C CA . LYS A 1 399 ? 77.469 -91.224 -81.568 1.00 54.12 399 LYS A CA 1
ATOM 3045 C C . LYS A 1 399 ? 77.248 -89.697 -81.517 1.00 54.12 399 LYS A C 1
ATOM 3047 O O . LYS A 1 399 ? 76.793 -89.136 -82.511 1.00 54.12 399 LYS A O 1
ATOM 3052 N N . ASP A 1 400 ? 77.541 -89.030 -80.400 1.00 59.69 400 ASP A N 1
ATOM 3053 C CA . ASP A 1 400 ? 77.262 -87.596 -80.247 1.00 59.69 400 ASP A CA 1
ATOM 3054 C C . ASP A 1 400 ? 78.179 -86.738 -81.141 1.00 59.69 400 ASP A C 1
ATOM 3056 O O . ASP A 1 400 ? 79.342 -87.071 -81.378 1.00 59.69 400 ASP A O 1
ATOM 3060 N N . SER A 1 401 ? 77.645 -85.634 -81.677 1.00 58.66 401 SER A N 1
ATOM 3061 C CA . SER A 1 401 ? 78.339 -84.829 -82.691 1.00 58.66 401 SER A CA 1
ATOM 3062 C C . SER A 1 401 ? 79.391 -83.884 -82.095 1.00 58.66 401 SER A C 1
ATOM 3064 O O . SER A 1 401 ? 79.252 -83.402 -80.969 1.00 58.66 401 SER A O 1
ATOM 3066 N N . ALA A 1 402 ? 80.421 -83.543 -82.878 1.00 62.78 402 ALA A N 1
ATOM 3067 C CA . ALA A 1 402 ? 81.520 -82.679 -82.431 1.00 62.78 402 ALA A CA 1
ATOM 3068 C C . ALA A 1 402 ? 81.073 -81.270 -81.978 1.00 62.78 402 ALA A C 1
ATOM 3070 O O . ALA A 1 402 ? 81.724 -80.671 -81.123 1.00 62.78 402 ALA A O 1
ATOM 3071 N N . ALA A 1 403 ? 79.956 -80.753 -82.506 1.00 62.62 403 ALA A N 1
ATOM 3072 C CA . ALA A 1 403 ? 79.362 -79.499 -82.039 1.00 62.62 403 ALA A CA 1
ATOM 3073 C C . ALA A 1 403 ? 78.773 -79.654 -80.625 1.00 62.62 403 ALA A C 1
ATOM 3075 O O . ALA A 1 403 ? 79.114 -78.891 -79.723 1.00 62.62 403 ALA A O 1
ATOM 3076 N N . THR A 1 404 ? 77.969 -80.701 -80.418 1.00 63.75 404 THR A N 1
ATOM 3077 C CA . THR A 1 404 ? 77.314 -81.021 -79.139 1.00 63.75 404 THR A CA 1
ATOM 3078 C C . THR A 1 404 ? 78.332 -81.251 -78.018 1.00 63.75 404 THR A C 1
ATOM 3080 O O . THR A 1 404 ? 78.175 -80.727 -76.918 1.00 63.75 404 THR A O 1
ATOM 3083 N N . VAL A 1 405 ? 79.427 -81.969 -78.303 1.00 63.91 405 VAL A N 1
ATOM 3084 C CA . VAL A 1 405 ? 80.517 -82.193 -77.334 1.00 63.91 405 VAL A CA 1
ATOM 3085 C C . VAL A 1 405 ? 81.145 -80.868 -76.884 1.00 63.91 405 VAL A C 1
ATOM 3087 O O . VAL A 1 405 ? 81.396 -80.679 -75.691 1.00 63.91 405 VAL A O 1
ATOM 3090 N N . LYS A 1 406 ? 81.380 -79.933 -77.816 1.00 65.44 406 LYS A N 1
ATOM 3091 C CA . LYS A 1 406 ? 82.009 -78.635 -77.526 1.00 65.44 406 LYS A CA 1
ATOM 3092 C C . LYS A 1 406 ? 81.150 -77.770 -76.600 1.00 65.44 406 LYS A C 1
ATOM 3094 O O . LYS A 1 406 ? 81.691 -77.148 -75.691 1.00 65.44 406 LYS A O 1
ATOM 3099 N N . GLU A 1 407 ? 79.838 -77.749 -76.814 1.00 65.69 407 GLU A N 1
ATOM 3100 C CA . GLU A 1 407 ? 78.885 -76.947 -76.038 1.00 65.69 407 GLU A CA 1
ATOM 3101 C C . GLU A 1 407 ? 78.735 -77.454 -74.595 1.00 65.69 407 GLU A C 1
ATOM 3103 O O . GLU A 1 407 ? 78.951 -76.697 -73.646 1.00 65.69 407 GLU A O 1
ATOM 3108 N N . VAL A 1 408 ? 78.489 -78.758 -74.418 1.00 66.00 408 VAL A N 1
ATOM 3109 C CA . VAL A 1 408 ? 78.351 -79.380 -73.087 1.00 66.00 408 VAL A CA 1
ATOM 3110 C C . VAL A 1 408 ? 79.652 -79.255 -72.278 1.00 66.00 408 VAL A C 1
ATOM 3112 O O . VAL A 1 408 ? 79.620 -78.958 -71.083 1.00 66.00 408 VAL A O 1
ATOM 3115 N N . THR A 1 409 ? 80.812 -79.393 -72.932 1.00 63.44 409 THR A N 1
ATOM 3116 C CA . THR A 1 409 ? 82.121 -79.202 -72.283 1.00 63.44 409 THR A CA 1
ATOM 3117 C C . THR A 1 409 ? 82.352 -77.744 -71.861 1.00 63.44 409 THR A C 1
ATOM 3119 O O . THR A 1 409 ? 82.939 -77.502 -70.806 1.00 63.44 409 THR A O 1
ATOM 3122 N N . LEU A 1 410 ? 81.869 -76.755 -72.627 1.00 64.81 410 LEU A N 1
ATOM 3123 C CA . LEU A 1 410 ? 82.032 -75.336 -72.283 1.00 64.81 410 LEU A CA 1
ATOM 3124 C C . LEU A 1 410 ? 81.262 -74.946 -71.013 1.00 64.81 410 LEU A C 1
ATOM 3126 O O . LEU A 1 410 ? 81.764 -74.150 -70.219 1.00 64.81 410 LEU A O 1
ATOM 3130 N N . SER A 1 411 ? 80.067 -75.514 -70.815 1.00 64.25 411 SER A N 1
ATOM 3131 C CA . SER A 1 411 ? 79.267 -75.298 -69.602 1.00 64.25 411 SER A CA 1
ATOM 3132 C C . SER A 1 411 ? 79.984 -75.843 -68.359 1.00 64.25 411 SER A C 1
ATOM 3134 O O . SER A 1 411 ? 80.197 -75.120 -67.383 1.00 64.25 411 SER A O 1
ATOM 3136 N N . TYR A 1 412 ? 80.488 -77.080 -68.440 1.00 67.06 412 TYR A N 1
ATOM 3137 C CA . TYR A 1 412 ? 81.252 -77.715 -67.361 1.00 67.06 412 TYR A CA 1
ATOM 3138 C C . TYR A 1 412 ? 82.520 -76.917 -66.983 1.00 67.06 412 TYR A C 1
ATOM 3140 O O . TYR A 1 412 ? 82.816 -76.736 -65.801 1.00 67.06 412 TYR A O 1
ATOM 3148 N N . ILE A 1 413 ? 83.219 -76.336 -67.968 1.00 65.12 413 ILE A N 1
ATOM 3149 C CA . ILE A 1 413 ? 84.393 -75.472 -67.736 1.00 65.12 413 ILE A CA 1
ATOM 3150 C C . ILE A 1 413 ? 84.043 -74.182 -66.968 1.00 65.12 413 ILE A C 1
ATOM 3152 O O . ILE A 1 413 ? 84.872 -73.710 -66.188 1.00 65.12 413 ILE A O 1
ATOM 3156 N N . LYS A 1 414 ? 82.843 -73.602 -67.140 1.00 66.56 414 LYS A N 1
ATOM 3157 C CA . LYS A 1 414 ? 82.424 -72.425 -66.351 1.00 66.56 414 LYS A CA 1
ATOM 3158 C C . LYS A 1 414 ? 82.237 -72.774 -64.872 1.00 66.56 414 LYS A C 1
ATOM 3160 O O . LYS A 1 414 ? 82.800 -72.085 -64.024 1.00 66.56 414 LYS A O 1
ATOM 3165 N N . ARG A 1 415 ? 81.528 -73.867 -64.570 1.00 65.88 415 ARG A N 1
ATOM 3166 C CA . ARG A 1 415 ? 81.278 -74.323 -63.187 1.00 65.88 415 ARG A CA 1
ATOM 3167 C C . ARG A 1 415 ? 82.581 -74.637 -62.443 1.00 65.88 415 ARG A C 1
ATOM 3169 O O . ARG A 1 415 ? 82.798 -74.139 -61.340 1.00 65.88 415 ARG A O 1
ATOM 3176 N N . LEU A 1 416 ? 83.513 -75.338 -63.096 1.00 61.81 416 LEU A N 1
ATOM 3177 C CA . LEU A 1 416 ? 84.848 -75.603 -62.541 1.00 61.81 416 LEU A CA 1
ATOM 3178 C C . LEU A 1 416 ? 85.673 -74.327 -62.283 1.00 61.81 416 LEU A C 1
ATOM 3180 O O . LEU A 1 416 ? 86.470 -74.300 -61.347 1.00 61.81 416 LEU A O 1
ATOM 3184 N N . ARG A 1 417 ? 85.488 -73.254 -63.068 1.00 62.34 417 ARG A N 1
ATOM 3185 C CA . ARG A 1 417 ? 86.164 -71.969 -62.815 1.00 62.34 417 ARG A CA 1
ATOM 3186 C C . ARG A 1 417 ? 85.624 -71.253 -61.579 1.00 62.34 417 ARG A C 1
ATOM 3188 O O . ARG A 1 417 ? 86.438 -70.759 -60.806 1.00 62.34 417 ARG A O 1
ATOM 3195 N N . ALA A 1 418 ? 84.307 -71.216 -61.370 1.00 61.91 418 ALA A N 1
ATOM 3196 C CA . ALA A 1 418 ? 83.712 -70.583 -60.186 1.00 61.91 418 ALA A CA 1
ATOM 3197 C C . ALA A 1 418 ? 84.194 -71.256 -58.885 1.00 61.91 418 ALA A C 1
ATOM 3199 O O . ALA A 1 418 ? 84.685 -70.584 -57.977 1.00 61.91 418 ALA A O 1
ATOM 3200 N N . LEU A 1 419 ? 84.175 -72.594 -58.849 1.00 62.41 419 LEU A N 1
ATOM 3201 C CA . LEU A 1 419 ? 84.723 -73.383 -57.741 1.00 62.41 419 LEU A CA 1
ATOM 3202 C C . LEU A 1 419 ? 86.237 -73.152 -57.546 1.00 62.41 419 LEU A C 1
ATOM 3204 O O . LEU A 1 419 ? 86.721 -73.093 -56.415 1.00 62.41 419 LEU A O 1
ATOM 3208 N N . GLY A 1 420 ? 86.982 -72.970 -58.642 1.00 60.94 420 GLY A N 1
ATOM 3209 C CA . GLY A 1 420 ? 88.414 -72.667 -58.618 1.00 60.94 420 GLY A CA 1
ATOM 3210 C C . GLY A 1 420 ? 88.761 -71.373 -57.874 1.00 60.94 420 GLY A C 1
ATOM 3211 O O . GLY A 1 420 ? 89.689 -71.377 -57.071 1.00 60.94 420 GLY A O 1
ATOM 3212 N N . TRP A 1 421 ? 87.997 -70.290 -58.070 1.00 62.47 421 TRP A N 1
ATOM 3213 C CA . TRP A 1 421 ? 88.205 -69.033 -57.329 1.00 62.47 421 TRP A CA 1
ATOM 3214 C C . TRP A 1 421 ? 87.914 -69.180 -55.828 1.00 62.47 421 TRP A C 1
ATOM 3216 O O . TRP A 1 421 ? 88.639 -68.616 -55.009 1.00 62.47 421 TRP A O 1
ATOM 3226 N N . HIS A 1 422 ? 86.911 -69.982 -55.456 1.00 61.16 422 HIS A N 1
ATOM 3227 C CA . HIS A 1 422 ? 86.578 -70.251 -54.053 1.00 61.16 422 HIS A CA 1
ATOM 3228 C C . HIS A 1 422 ? 87.696 -71.023 -53.322 1.00 61.16 422 HIS A C 1
ATOM 3230 O O . HIS A 1 422 ? 88.071 -70.670 -52.204 1.00 61.16 422 HIS A O 1
ATOM 3236 N N . LEU A 1 423 ? 88.275 -72.047 -53.962 1.00 59.88 423 LEU A N 1
ATOM 3237 C CA . LEU A 1 423 ? 89.378 -72.832 -53.389 1.00 59.88 423 LEU A CA 1
ATOM 3238 C C . LEU A 1 423 ? 90.725 -72.088 -53.398 1.00 59.88 423 LEU A C 1
ATOM 3240 O O . LEU A 1 423 ? 91.509 -72.241 -52.461 1.00 59.88 423 LEU A O 1
ATOM 3244 N N . HIS A 1 424 ? 90.984 -71.243 -54.402 1.00 57.53 424 HIS A N 1
ATOM 3245 C CA . HIS A 1 424 ? 92.207 -70.434 -54.490 1.00 57.53 424 HIS A CA 1
ATOM 3246 C C . HIS A 1 424 ? 92.395 -69.536 -53.255 1.00 57.53 424 HIS A C 1
ATOM 3248 O O . HIS A 1 424 ? 93.473 -69.541 -52.660 1.00 57.53 424 HIS A O 1
ATOM 3254 N N . PHE A 1 425 ? 91.332 -68.848 -52.818 1.00 57.28 425 PHE A N 1
ATOM 3255 C CA . PHE A 1 425 ? 91.346 -67.976 -51.634 1.00 57.28 425 PHE A CA 1
ATOM 3256 C C . PHE A 1 425 ? 91.480 -68.719 -50.291 1.00 57.28 425 PHE A C 1
ATOM 3258 O O . PHE A 1 425 ? 91.869 -68.113 -49.291 1.00 57.28 425 PHE A O 1
ATOM 3265 N N . GLN A 1 426 ? 91.167 -70.019 -50.242 1.00 57.31 426 GLN A N 1
ATOM 3266 C CA . GLN A 1 426 ? 91.327 -70.847 -49.040 1.00 57.31 426 GLN A CA 1
ATOM 3267 C C . GLN A 1 426 ? 92.761 -71.390 -48.908 1.00 57.31 426 GLN A C 1
ATOM 3269 O O . GLN A 1 426 ? 93.326 -71.387 -47.815 1.00 57.31 426 GLN A O 1
ATOM 3274 N N . CYS A 1 427 ? 93.378 -71.836 -50.008 1.00 52.31 427 CYS A N 1
ATOM 3275 C CA . CYS A 1 427 ? 94.671 -72.528 -49.952 1.00 52.31 427 CYS A CA 1
ATOM 3276 C C . CYS A 1 427 ? 95.900 -71.613 -49.794 1.00 52.31 427 CYS A C 1
ATOM 3278 O O . CYS A 1 427 ? 96.887 -72.054 -49.201 1.00 52.31 427 CYS A O 1
ATOM 3280 N N . GLU A 1 428 ? 95.865 -70.353 -50.247 1.00 49.69 428 GLU A N 1
ATOM 3281 C CA . GLU A 1 428 ? 97.010 -69.432 -50.078 1.00 49.69 428 GLU A CA 1
ATOM 3282 C C . GLU A 1 428 ? 97.354 -69.154 -48.602 1.00 49.69 428 GLU A C 1
ATOM 3284 O O . GLU A 1 428 ? 98.507 -68.888 -48.272 1.00 49.69 428 GLU A O 1
ATOM 3289 N N . ARG A 1 429 ? 96.384 -69.289 -47.689 1.00 51.62 429 ARG A N 1
ATOM 3290 C CA . ARG A 1 429 ? 96.532 -68.958 -46.260 1.00 51.62 429 ARG A CA 1
ATOM 3291 C C . ARG A 1 429 ? 97.125 -70.061 -45.371 1.00 51.62 429 ARG A C 1
ATOM 3293 O O . ARG A 1 429 ? 97.164 -69.875 -44.159 1.00 51.62 429 ARG A O 1
ATOM 3300 N N . VAL A 1 430 ? 97.524 -71.213 -45.923 1.00 52.47 430 VAL A N 1
ATOM 3301 C CA . VAL A 1 430 ? 97.922 -72.392 -45.112 1.00 52.47 430 VAL A CA 1
ATOM 3302 C C . VAL A 1 430 ? 99.241 -73.046 -45.570 1.00 52.47 430 VAL A C 1
ATOM 3304 O O . VAL A 1 430 ? 99.819 -73.847 -44.839 1.00 52.47 430 VAL A O 1
ATOM 3307 N N . GLY A 1 431 ? 99.752 -72.717 -46.764 1.00 54.09 431 GLY A N 1
ATOM 3308 C CA . GLY A 1 431 ? 100.886 -73.435 -47.371 1.00 54.09 431 GLY A CA 1
ATOM 3309 C C . GLY A 1 431 ? 102.294 -72.870 -47.127 1.00 54.09 431 GLY A C 1
ATOM 3310 O O . GLY A 1 431 ? 103.260 -73.630 -47.182 1.00 54.09 431 GLY A O 1
ATOM 3311 N N . MET A 1 432 ? 102.449 -71.560 -46.897 1.00 49.59 432 MET A N 1
ATOM 3312 C CA . MET A 1 432 ? 103.755 -70.881 -47.053 1.00 49.59 432 MET A CA 1
ATOM 3313 C C . MET A 1 432 ? 104.549 -70.665 -45.747 1.00 49.59 432 MET A C 1
ATOM 3315 O O . MET A 1 432 ? 105.769 -70.493 -45.791 1.00 49.59 432 MET A O 1
ATOM 3319 N N . ASP A 1 433 ? 103.903 -70.765 -44.582 1.00 54.00 433 ASP A N 1
ATOM 3320 C CA . ASP A 1 433 ? 104.440 -70.310 -43.283 1.00 54.00 433 ASP A CA 1
ATOM 3321 C C . ASP A 1 433 ? 105.577 -71.153 -42.668 1.00 54.00 433 ASP A C 1
ATOM 3323 O O . ASP A 1 433 ? 106.070 -70.824 -41.589 1.00 54.00 433 ASP A O 1
ATOM 3327 N N . ARG A 1 434 ? 106.017 -72.255 -43.300 1.00 52.84 434 ARG A N 1
ATOM 3328 C CA . ARG A 1 434 ? 106.903 -73.243 -42.638 1.00 52.84 434 ARG A CA 1
ATOM 3329 C C . ARG A 1 434 ? 108.285 -73.472 -43.259 1.00 52.84 434 ARG A C 1
ATOM 3331 O O . ARG A 1 434 ? 109.057 -74.251 -42.709 1.00 52.84 434 ARG A O 1
ATOM 3338 N N . ALA A 1 435 ? 108.626 -72.793 -44.355 1.00 53.62 435 ALA A N 1
ATOM 3339 C CA . ALA A 1 435 ? 109.958 -72.897 -44.976 1.00 53.62 435 ALA A CA 1
ATOM 3340 C C . ALA A 1 435 ? 110.633 -71.540 -45.242 1.00 53.62 435 ALA A C 1
ATOM 3342 O O . ALA A 1 435 ? 111.847 -71.432 -45.096 1.00 53.62 435 ALA A O 1
ATOM 3343 N N . ALA A 1 436 ? 109.869 -70.491 -45.568 1.00 56.44 436 ALA A N 1
ATOM 3344 C CA . ALA A 1 436 ? 110.422 -69.150 -45.784 1.00 56.44 436 ALA A CA 1
ATOM 3345 C C . ALA A 1 436 ? 110.863 -68.459 -44.475 1.00 56.44 436 ALA A C 1
ATOM 3347 O O . ALA A 1 436 ? 111.844 -67.714 -44.466 1.00 56.44 436 ALA A O 1
ATOM 3348 N N . LEU A 1 437 ? 110.167 -68.740 -43.365 1.00 55.75 437 LEU A N 1
ATOM 3349 C CA . LEU A 1 437 ? 110.317 -68.028 -42.089 1.00 55.75 437 LEU A CA 1
ATOM 3350 C C . LEU A 1 437 ? 111.758 -68.004 -41.553 1.00 55.75 437 LEU A C 1
ATOM 3352 O O . LEU A 1 437 ? 112.209 -66.975 -41.059 1.00 55.75 437 LEU A O 1
ATOM 3356 N N . GLN A 1 438 ? 112.492 -69.117 -41.665 1.00 60.28 438 GLN A N 1
ATOM 3357 C CA . GLN A 1 438 ? 113.796 -69.253 -41.009 1.00 60.28 438 GLN A CA 1
ATOM 3358 C C . GLN A 1 438 ? 114.905 -68.427 -41.681 1.00 60.28 438 GLN A C 1
ATOM 3360 O O . GLN A 1 438 ? 115.781 -67.931 -40.985 1.00 60.28 438 GLN A O 1
ATOM 3365 N N . SER A 1 439 ? 114.857 -68.243 -43.007 1.00 56.66 439 SER A N 1
ATOM 3366 C CA . SER A 1 439 ? 115.851 -67.428 -43.730 1.00 56.66 439 SER A CA 1
ATOM 3367 C C . SER A 1 439 ? 115.494 -65.939 -43.761 1.00 56.66 439 SER A C 1
ATOM 3369 O O . SER A 1 439 ? 116.381 -65.108 -43.957 1.00 56.66 439 SER A O 1
ATOM 3371 N N . ALA A 1 440 ? 114.216 -65.593 -43.577 1.00 59.56 440 ALA A N 1
ATOM 3372 C CA . ALA A 1 440 ? 113.788 -64.208 -43.394 1.00 59.56 440 ALA A CA 1
ATOM 3373 C C . ALA A 1 440 ? 114.202 -63.680 -42.009 1.00 59.56 440 ALA A C 1
ATOM 3375 O O . ALA A 1 440 ? 114.736 -62.577 -41.914 1.00 59.56 440 ALA A O 1
ATOM 3376 N N . TYR A 1 441 ? 114.031 -64.498 -40.962 1.00 66.06 441 TYR A N 1
ATOM 3377 C CA . TYR A 1 441 ? 114.306 -64.149 -39.564 1.00 66.06 441 TYR A CA 1
ATOM 3378 C C . TYR A 1 441 ? 115.694 -63.519 -39.349 1.00 66.06 441 TYR A C 1
ATOM 3380 O O . TYR A 1 441 ? 115.784 -62.415 -38.815 1.00 66.06 441 TYR A O 1
ATOM 3388 N N . ASP A 1 442 ? 116.763 -64.159 -39.832 1.00 62.91 442 ASP A N 1
ATOM 3389 C CA . ASP A 1 442 ? 118.138 -63.677 -39.624 1.00 62.91 442 ASP A CA 1
ATOM 3390 C C . ASP A 1 442 ? 118.450 -62.373 -40.388 1.00 62.91 442 ASP A C 1
ATOM 3392 O O . ASP A 1 442 ? 119.319 -61.606 -39.978 1.00 62.91 442 ASP A O 1
ATOM 3396 N N . THR A 1 443 ? 117.713 -62.078 -41.466 1.00 64.19 443 THR A N 1
ATOM 3397 C CA . THR A 1 443 ? 117.821 -60.797 -42.191 1.00 64.19 443 THR A CA 1
ATOM 3398 C C . THR A 1 443 ? 117.006 -59.702 -41.492 1.00 64.19 443 THR A C 1
ATOM 3400 O O . THR A 1 443 ? 117.448 -58.560 -41.367 1.00 64.19 443 THR A O 1
ATOM 3403 N N . GLU A 1 444 ? 115.819 -60.050 -40.990 1.00 58.78 444 GLU A N 1
ATOM 3404 C CA . GLU A 1 444 ? 114.900 -59.109 -40.350 1.00 58.78 444 GLU A CA 1
ATOM 3405 C C . GLU A 1 444 ? 115.361 -58.691 -38.943 1.00 58.78 444 GLU A C 1
ATOM 3407 O O . GLU A 1 444 ? 115.106 -57.562 -38.528 1.00 58.78 444 GLU A O 1
ATOM 3412 N N . VAL A 1 445 ? 116.103 -59.541 -38.221 1.00 69.19 445 VAL A N 1
ATOM 3413 C CA . VAL A 1 445 ? 116.733 -59.180 -36.935 1.00 69.19 445 VAL A CA 1
ATOM 3414 C C . VAL A 1 445 ? 117.682 -57.985 -37.081 1.00 69.19 445 VAL A C 1
ATOM 3416 O O . VAL A 1 445 ? 117.701 -57.127 -36.197 1.00 69.19 445 VAL A O 1
ATOM 3419 N N . GLN A 1 446 ? 118.418 -57.887 -38.193 1.00 63.69 446 GLN A N 1
ATOM 3420 C CA . GLN A 1 446 ? 119.328 -56.767 -38.431 1.00 63.69 446 GLN A CA 1
ATOM 3421 C C . GLN A 1 446 ? 118.561 -55.483 -38.793 1.00 63.69 446 GLN A C 1
ATOM 3423 O O . GLN A 1 446 ? 118.824 -54.441 -38.202 1.00 63.69 446 GLN A O 1
ATOM 3428 N N . GLY A 1 447 ? 117.556 -55.558 -39.678 1.00 63.88 447 GLY A N 1
ATOM 3429 C CA . GLY A 1 447 ? 116.713 -54.399 -40.025 1.00 63.88 447 GLY A CA 1
ATOM 3430 C C . GLY A 1 447 ? 115.923 -53.846 -38.831 1.00 63.88 447 GLY A C 1
ATOM 3431 O O . GLY A 1 447 ? 115.906 -52.639 -38.587 1.00 63.88 447 GLY A O 1
ATOM 3432 N N . ARG A 1 448 ? 115.374 -54.735 -37.990 1.00 60.25 448 ARG A N 1
ATOM 3433 C CA . ARG A 1 448 ? 114.662 -54.368 -36.752 1.00 60.25 448 ARG A CA 1
ATOM 3434 C C . ARG A 1 448 ? 115.544 -53.676 -35.705 1.00 60.25 448 ARG A C 1
ATOM 3436 O O . ARG A 1 448 ? 114.992 -53.117 -34.756 1.00 60.25 448 ARG A O 1
ATOM 3443 N N . ALA A 1 449 ? 116.874 -53.703 -35.826 1.00 63.81 449 ALA A N 1
ATOM 3444 C CA . ALA A 1 449 ? 117.752 -52.908 -34.967 1.00 63.81 449 ALA A CA 1
ATOM 3445 C C . ALA A 1 449 ? 117.697 -51.416 -35.346 1.00 63.81 449 ALA A C 1
ATOM 3447 O O . ALA A 1 449 ? 117.497 -50.569 -34.471 1.00 63.81 449 ALA A O 1
ATOM 3448 N N . ASP A 1 450 ? 117.784 -51.113 -36.643 1.00 60.50 450 ASP A N 1
ATOM 3449 C CA . ASP A 1 450 ? 117.784 -49.746 -37.172 1.00 60.50 450 ASP A CA 1
ATOM 3450 C C . ASP A 1 450 ? 116.370 -49.124 -37.140 1.00 60.50 450 ASP A C 1
ATOM 3452 O O . ASP A 1 450 ? 116.191 -48.005 -36.645 1.00 60.50 450 ASP A O 1
ATOM 3456 N N . ASP A 1 451 ? 115.330 -49.879 -37.519 1.00 59.66 451 ASP A N 1
ATOM 3457 C CA . ASP A 1 451 ? 113.923 -49.433 -37.436 1.00 59.66 451 ASP A CA 1
ATOM 3458 C C . ASP A 1 451 ? 113.487 -49.099 -35.998 1.00 59.66 451 ASP A C 1
ATOM 3460 O O . ASP A 1 451 ? 112.671 -48.199 -35.756 1.00 59.66 451 ASP A O 1
ATOM 3464 N N . LYS A 1 452 ? 114.047 -49.806 -35.009 1.00 65.69 452 LYS A N 1
ATOM 3465 C CA . LYS A 1 452 ? 113.775 -49.562 -33.587 1.00 65.69 452 LYS A CA 1
ATOM 3466 C C . LYS A 1 452 ? 114.382 -48.244 -33.104 1.00 65.69 452 LYS A C 1
ATOM 3468 O O . LYS A 1 452 ? 113.777 -47.593 -32.250 1.00 65.69 452 LYS A O 1
ATOM 3473 N N . ALA A 1 453 ? 115.517 -47.816 -33.659 1.00 64.12 453 ALA A N 1
ATOM 3474 C CA . ALA A 1 453 ? 116.082 -46.497 -33.378 1.00 64.12 453 ALA A CA 1
ATOM 3475 C C . ALA A 1 453 ? 115.193 -45.374 -33.948 1.00 64.12 453 ALA A C 1
ATOM 3477 O O . ALA A 1 453 ? 114.888 -44.411 -33.239 1.00 64.12 453 ALA A O 1
ATOM 3478 N N . ALA A 1 454 ? 114.695 -45.533 -35.180 1.00 63.56 454 ALA A N 1
ATOM 3479 C CA . ALA A 1 454 ? 113.768 -44.580 -35.797 1.00 63.56 454 ALA A CA 1
ATOM 3480 C C . ALA A 1 454 ? 112.434 -44.487 -35.028 1.00 63.56 454 ALA A C 1
ATOM 3482 O O . ALA A 1 454 ? 111.956 -43.392 -34.714 1.00 63.56 454 ALA A O 1
ATOM 3483 N N . SER A 1 455 ? 111.871 -45.634 -34.639 1.00 62.09 455 SER A N 1
ATOM 3484 C CA . SER A 1 455 ? 110.619 -45.707 -33.879 1.00 62.09 455 SER A CA 1
ATOM 3485 C C . SER A 1 455 ? 110.738 -45.122 -32.466 1.00 62.09 455 SER A C 1
ATOM 3487 O O . SER A 1 455 ? 109.794 -44.491 -31.999 1.00 62.09 455 SER A O 1
ATOM 3489 N N . LEU A 1 456 ? 111.891 -45.241 -31.792 1.00 65.81 456 LEU A N 1
ATOM 3490 C CA . LEU A 1 456 ? 112.131 -44.576 -30.501 1.00 65.81 456 LEU A CA 1
ATOM 3491 C C . LEU A 1 456 ? 112.153 -43.042 -30.621 1.00 65.81 456 LEU A C 1
ATOM 3493 O O . LEU A 1 456 ? 111.618 -42.357 -29.749 1.00 65.81 456 LEU A O 1
ATOM 3497 N N . SER A 1 457 ? 112.701 -42.499 -31.713 1.00 66.62 457 SER A N 1
ATOM 3498 C CA . SER A 1 457 ? 112.652 -41.056 -31.990 1.00 66.62 457 SER A CA 1
ATOM 3499 C C . SER A 1 457 ? 111.217 -40.575 -32.257 1.00 66.62 457 SER A C 1
ATOM 3501 O O . SER A 1 457 ? 110.769 -39.593 -31.660 1.00 66.62 457 SER A O 1
ATOM 3503 N N . SER A 1 458 ? 110.454 -41.314 -33.072 1.00 65.94 458 SER A N 1
ATOM 3504 C CA . SER A 1 458 ? 109.046 -41.001 -33.357 1.00 65.94 458 SER A CA 1
ATOM 3505 C C . SER A 1 458 ? 108.152 -41.105 -32.111 1.00 65.94 458 SER A C 1
ATOM 3507 O O . SER A 1 458 ? 107.337 -40.218 -31.859 1.00 65.94 458 SER A O 1
ATOM 3509 N N . ALA A 1 459 ? 108.354 -42.125 -31.271 1.00 64.31 459 ALA A N 1
ATOM 3510 C CA . ALA A 1 459 ? 107.614 -42.302 -30.021 1.00 64.31 459 ALA A CA 1
ATOM 3511 C C . ALA A 1 459 ? 107.868 -41.167 -29.011 1.00 64.31 459 ALA A C 1
ATOM 3513 O O . ALA A 1 459 ? 106.941 -40.755 -28.310 1.00 64.31 459 ALA A O 1
ATOM 3514 N N . ALA A 1 460 ? 109.090 -40.622 -28.955 1.00 68.12 460 ALA A N 1
ATOM 3515 C CA . ALA A 1 460 ? 109.403 -39.459 -28.123 1.00 68.12 460 ALA A CA 1
ATOM 3516 C C . ALA A 1 460 ? 108.671 -38.192 -28.608 1.00 68.12 460 ALA A C 1
ATOM 3518 O O . ALA A 1 460 ? 108.092 -37.467 -27.798 1.00 68.12 460 ALA A O 1
ATOM 3519 N N . ALA A 1 461 ? 108.622 -37.963 -29.926 1.00 70.00 461 ALA A N 1
ATOM 3520 C CA . ALA A 1 461 ? 107.872 -36.852 -30.516 1.00 70.00 461 ALA A CA 1
ATOM 3521 C C . ALA A 1 461 ? 106.354 -36.979 -30.269 1.00 70.00 461 ALA A C 1
ATOM 3523 O O . ALA A 1 461 ? 105.717 -36.021 -29.829 1.00 70.00 461 ALA A O 1
ATOM 3524 N N . LEU A 1 462 ? 105.788 -38.176 -30.464 1.00 69.31 462 LEU A N 1
ATOM 3525 C CA . LEU A 1 462 ? 104.374 -38.458 -30.188 1.00 69.31 462 LEU A CA 1
ATOM 3526 C C . LEU A 1 462 ? 104.028 -38.318 -28.699 1.00 69.31 462 LEU A C 1
ATOM 3528 O O . LEU A 1 462 ? 102.990 -37.752 -28.373 1.00 69.31 462 LEU A O 1
ATOM 3532 N N . SER A 1 463 ? 104.905 -38.747 -27.786 1.00 72.00 463 SER A N 1
ATOM 3533 C CA . SER A 1 463 ? 104.708 -38.539 -26.341 1.00 72.00 463 SER A CA 1
ATOM 3534 C C . SER A 1 463 ? 104.669 -37.050 -25.980 1.00 72.00 463 SER A C 1
ATOM 3536 O O . SER A 1 463 ? 103.863 -36.641 -25.147 1.00 72.00 463 SER A O 1
ATOM 3538 N N . SER A 1 464 ? 105.484 -36.221 -26.643 1.00 72.75 464 SER A N 1
ATOM 3539 C CA . SER A 1 464 ? 105.456 -34.767 -26.456 1.00 72.75 464 SER A CA 1
ATOM 3540 C C . SER A 1 464 ? 104.167 -34.131 -26.993 1.00 72.75 464 SER A C 1
ATOM 3542 O O . SER A 1 464 ? 103.614 -33.251 -26.336 1.00 72.75 464 SER A O 1
ATOM 3544 N N . GLN A 1 465 ? 103.650 -34.587 -28.141 1.00 75.00 465 GLN A N 1
ATOM 3545 C CA . GLN A 1 465 ? 102.353 -34.133 -28.663 1.00 75.00 465 GLN A CA 1
ATOM 3546 C C . GLN A 1 465 ? 101.179 -34.580 -27.783 1.00 75.00 465 GLN A C 1
ATOM 3548 O O . GLN A 1 465 ? 100.281 -33.783 -27.525 1.00 75.00 465 GLN A O 1
ATOM 3553 N N . ILE A 1 466 ? 101.198 -35.813 -27.268 1.00 74.12 466 ILE A N 1
ATOM 3554 C CA . ILE A 1 466 ? 100.179 -36.310 -26.332 1.00 74.12 466 ILE A CA 1
ATOM 3555 C C . ILE A 1 466 ? 100.181 -35.478 -25.043 1.00 74.12 466 ILE A C 1
ATOM 3557 O O . ILE A 1 466 ? 99.108 -35.128 -24.563 1.00 74.12 466 ILE A O 1
ATOM 3561 N N . ALA A 1 467 ? 101.351 -35.095 -24.520 1.00 75.00 467 ALA A N 1
ATOM 3562 C CA . ALA A 1 467 ? 101.442 -34.213 -23.356 1.00 75.00 467 ALA A CA 1
ATOM 3563 C C . ALA A 1 467 ? 100.866 -32.805 -23.626 1.00 75.00 467 ALA A C 1
ATOM 3565 O O . ALA A 1 467 ? 100.149 -32.280 -22.776 1.00 75.00 467 ALA A O 1
ATOM 3566 N N . SER A 1 468 ? 101.112 -32.223 -24.812 1.00 77.31 468 SER A N 1
ATOM 3567 C CA . SER A 1 468 ? 100.500 -30.943 -25.229 1.00 77.31 468 SER A CA 1
ATOM 3568 C C . SER A 1 468 ? 98.977 -31.052 -25.296 1.00 77.31 468 SER A C 1
ATOM 3570 O O . SER A 1 468 ? 98.268 -30.308 -24.625 1.00 77.31 468 SER A O 1
ATOM 3572 N N . LEU A 1 469 ? 98.467 -32.061 -26.009 1.00 77.38 469 LEU A N 1
ATOM 3573 C CA . LEU A 1 469 ? 97.031 -32.290 -26.177 1.00 77.38 469 LEU A CA 1
ATOM 3574 C C . LEU A 1 469 ? 96.327 -32.641 -24.856 1.00 77.38 469 LEU A C 1
ATOM 3576 O O . LEU A 1 469 ? 95.154 -32.323 -24.689 1.00 77.38 469 LEU A O 1
ATOM 3580 N N . GLN A 1 470 ? 97.017 -33.268 -23.899 1.00 77.88 470 GLN A N 1
ATOM 3581 C CA . GLN A 1 470 ? 96.489 -33.501 -22.550 1.00 77.88 470 GLN A CA 1
ATOM 3582 C C . GLN A 1 470 ? 96.431 -32.217 -21.712 1.00 77.88 470 GLN A C 1
ATOM 3584 O O . GLN A 1 470 ? 95.484 -32.056 -20.943 1.00 77.88 470 GLN A O 1
ATOM 3589 N N . ALA A 1 471 ? 97.386 -31.295 -21.875 1.00 77.25 471 ALA A N 1
ATOM 3590 C CA . ALA A 1 471 ? 97.333 -29.977 -21.245 1.00 77.25 471 ALA A CA 1
ATOM 3591 C C . ALA A 1 471 ? 96.213 -29.110 -21.848 1.00 77.25 471 ALA A C 1
ATOM 3593 O O . ALA A 1 471 ? 95.380 -28.594 -21.106 1.00 77.25 471 ALA A O 1
ATOM 3594 N N . GLU A 1 472 ? 96.125 -29.042 -23.179 1.00 78.56 472 GLU A N 1
ATOM 3595 C CA . GLU A 1 472 ? 95.056 -28.343 -23.908 1.00 78.56 472 GLU A CA 1
ATOM 3596 C C . GLU A 1 472 ? 93.669 -28.910 -23.556 1.00 78.56 472 GLU A C 1
ATOM 3598 O O . GLU A 1 472 ? 92.730 -28.156 -23.302 1.00 78.56 472 GLU A O 1
ATOM 3603 N N . LEU A 1 473 ? 93.526 -30.238 -23.459 1.00 76.69 473 LEU A N 1
ATOM 3604 C CA . LEU A 1 473 ? 92.276 -30.878 -23.040 1.00 76.69 473 LEU A CA 1
ATOM 3605 C C . LEU A 1 473 ? 91.914 -30.557 -21.581 1.00 76.69 473 LEU A C 1
ATOM 3607 O O . LEU A 1 473 ? 90.734 -30.383 -21.282 1.00 76.69 473 LEU A O 1
ATOM 3611 N N . ALA A 1 474 ? 92.893 -30.470 -20.676 1.00 79.38 474 ALA A N 1
ATOM 3612 C CA . ALA A 1 474 ? 92.653 -30.082 -19.287 1.00 79.38 474 ALA A CA 1
ATOM 3613 C C . ALA A 1 474 ? 92.228 -28.606 -19.172 1.00 79.38 474 ALA A C 1
ATOM 3615 O O . ALA A 1 474 ? 91.277 -28.303 -18.454 1.00 79.38 474 ALA A O 1
ATOM 3616 N N . GLU A 1 475 ? 92.868 -27.708 -19.926 1.00 81.31 475 GLU A N 1
ATOM 3617 C CA . GLU A 1 475 ? 92.504 -26.288 -20.006 1.00 81.31 475 GLU A CA 1
ATOM 3618 C C . GLU A 1 475 ? 91.086 -26.103 -20.572 1.00 81.31 475 GLU A C 1
ATOM 3620 O O . GLU A 1 475 ? 90.261 -25.421 -19.965 1.00 81.31 475 GLU A O 1
ATOM 3625 N N . GLN A 1 476 ? 90.748 -26.796 -21.666 1.00 76.38 476 GLN A N 1
ATOM 3626 C CA . GLN A 1 476 ? 89.395 -26.791 -22.238 1.00 76.38 476 GLN A CA 1
ATOM 3627 C C . GLN A 1 476 ? 88.343 -27.387 -21.287 1.00 76.38 476 GLN A C 1
ATOM 3629 O O . GLN A 1 476 ? 87.217 -26.893 -21.230 1.00 76.38 476 GLN A O 1
ATOM 3634 N N . GLN A 1 477 ? 88.678 -28.429 -20.516 1.00 79.31 477 GLN A N 1
ATOM 3635 C CA . GLN A 1 477 ? 87.764 -28.993 -19.514 1.00 79.31 477 GLN A CA 1
ATOM 3636 C C . GLN A 1 477 ? 87.519 -28.035 -18.342 1.00 79.31 477 GLN A C 1
ATOM 3638 O O . GLN A 1 477 ? 86.381 -27.936 -17.877 1.00 79.31 477 GLN A O 1
ATOM 3643 N N . GLU A 1 478 ? 88.543 -27.320 -17.875 1.00 80.25 478 GLU A N 1
ATOM 3644 C CA . GLU A 1 478 ? 88.401 -26.368 -16.771 1.00 80.25 478 GLU A CA 1
ATOM 3645 C C . GLU A 1 478 ? 87.682 -25.084 -17.215 1.00 80.25 478 GLU A C 1
ATOM 3647 O O . GLU A 1 478 ? 86.793 -24.608 -16.511 1.00 80.25 478 GLU A O 1
ATOM 3652 N N . GLU A 1 479 ? 87.951 -24.582 -18.423 1.00 80.38 479 GLU A N 1
ATOM 3653 C CA . GLU A 1 479 ? 87.196 -23.471 -19.013 1.00 80.38 479 GLU A CA 1
ATOM 3654 C C . GLU A 1 479 ? 85.723 -23.855 -19.251 1.00 80.38 479 GLU A C 1
ATOM 3656 O O . GLU A 1 479 ? 84.822 -23.084 -18.925 1.00 80.38 479 GLU A O 1
ATOM 3661 N N . CYS A 1 480 ? 85.444 -25.081 -19.708 1.00 74.25 480 CYS A N 1
ATOM 3662 C CA . CYS A 1 480 ? 84.074 -25.584 -19.850 1.00 74.25 480 CYS A CA 1
ATOM 3663 C C . CYS A 1 480 ? 83.355 -25.730 -18.491 1.00 74.25 480 CYS A C 1
ATOM 3665 O O . CYS A 1 480 ? 82.170 -25.412 -18.385 1.00 74.25 480 CYS A O 1
ATOM 3667 N N . ARG A 1 481 ? 84.060 -26.117 -17.413 1.00 79.06 481 ARG A N 1
ATOM 3668 C CA . ARG A 1 481 ? 83.521 -26.061 -16.036 1.00 79.06 481 ARG A CA 1
ATOM 3669 C C . ARG A 1 481 ? 83.240 -24.628 -15.590 1.00 79.06 481 ARG A C 1
ATOM 3671 O O . ARG A 1 481 ? 82.193 -24.379 -14.995 1.00 79.06 481 ARG A O 1
ATOM 3678 N N . ARG A 1 482 ? 84.150 -23.693 -15.880 1.00 81.62 482 ARG A N 1
ATOM 3679 C CA . ARG A 1 482 ? 84.024 -22.271 -15.530 1.00 81.62 482 ARG A CA 1
ATOM 3680 C C . ARG A 1 482 ? 82.796 -21.655 -16.203 1.00 81.62 482 ARG A C 1
ATOM 3682 O O . ARG A 1 482 ? 81.966 -21.061 -15.521 1.00 81.62 482 ARG A O 1
ATOM 3689 N N . GLN A 1 483 ? 82.619 -21.909 -17.500 1.00 80.31 483 GLN A N 1
ATOM 3690 C CA . GLN A 1 483 ? 81.443 -21.501 -18.270 1.00 80.31 483 GLN A CA 1
ATOM 3691 C C . GLN A 1 483 ? 80.157 -22.196 -17.794 1.00 80.31 483 GLN A C 1
ATOM 3693 O O . GLN A 1 483 ? 79.118 -21.549 -17.699 1.00 80.31 483 GLN A O 1
ATOM 3698 N N . ALA A 1 484 ? 80.200 -23.483 -17.428 1.00 77.88 484 ALA A N 1
ATOM 3699 C CA . ALA A 1 484 ? 79.038 -24.177 -16.866 1.00 77.88 484 ALA A CA 1
ATOM 3700 C C . ALA A 1 484 ? 78.589 -23.574 -15.520 1.00 77.88 484 ALA A C 1
ATOM 3702 O O . ALA A 1 484 ? 77.391 -23.393 -15.302 1.00 77.88 484 ALA A O 1
ATOM 3703 N N . ALA A 1 485 ? 79.532 -23.213 -14.643 1.00 80.25 485 ALA A N 1
ATOM 3704 C CA . ALA A 1 485 ? 79.244 -22.529 -13.382 1.00 80.25 485 ALA A CA 1
ATOM 3705 C C . ALA A 1 485 ? 78.708 -21.100 -13.604 1.00 80.25 485 ALA A C 1
ATOM 3707 O O . ALA A 1 485 ? 77.751 -20.694 -12.946 1.00 80.25 485 ALA A O 1
ATOM 3708 N N . GLU A 1 486 ? 79.267 -20.362 -14.567 1.00 83.06 486 GLU A N 1
ATOM 3709 C CA . GLU A 1 486 ? 78.802 -19.026 -14.960 1.00 83.06 486 GLU A CA 1
ATOM 3710 C C . GLU A 1 486 ? 77.369 -19.069 -15.520 1.00 83.06 486 GLU A C 1
ATOM 3712 O O . GLU A 1 486 ? 76.500 -18.332 -15.055 1.00 83.06 486 GLU A O 1
ATOM 3717 N N . VAL A 1 487 ? 77.065 -20.020 -16.414 1.00 78.06 487 VAL A N 1
ATOM 3718 C CA . VAL A 1 487 ? 75.698 -20.290 -16.897 1.00 78.06 487 VAL A CA 1
ATOM 3719 C C . VAL A 1 487 ? 74.760 -20.669 -15.748 1.00 78.06 487 VAL A C 1
ATOM 3721 O O . VAL A 1 487 ? 73.597 -20.260 -15.753 1.00 78.06 487 VAL A O 1
ATOM 3724 N N . GLN A 1 488 ? 75.229 -21.410 -14.742 1.00 78.12 488 GLN A N 1
ATOM 3725 C CA . GLN A 1 488 ? 74.414 -21.781 -13.583 1.00 78.12 488 GLN A CA 1
ATOM 3726 C C . GLN A 1 488 ? 74.118 -20.574 -12.669 1.00 78.12 488 GLN A C 1
ATOM 3728 O O . GLN A 1 488 ? 72.975 -20.430 -12.226 1.00 78.12 488 GLN A O 1
ATOM 3733 N N . SER A 1 489 ? 75.083 -19.663 -12.466 1.00 80.31 489 SER A N 1
ATOM 3734 C CA . SER A 1 489 ? 74.867 -18.383 -11.764 1.00 80.31 489 SER A CA 1
ATOM 3735 C C . SER A 1 489 ? 73.885 -17.495 -12.524 1.00 80.31 489 SER A C 1
ATOM 3737 O O . SER A 1 489 ? 72.846 -17.124 -11.982 1.00 80.31 489 SER A O 1
ATOM 3739 N N . LEU A 1 490 ? 74.134 -17.260 -13.816 1.00 81.19 490 LEU A N 1
ATOM 3740 C CA . LEU A 1 490 ? 73.271 -16.451 -14.680 1.00 81.19 490 LEU A CA 1
ATOM 3741 C C . LEU A 1 490 ? 71.856 -17.035 -14.801 1.00 81.19 490 LEU A C 1
ATOM 3743 O O . LEU A 1 490 ? 70.887 -16.285 -14.885 1.00 81.19 490 LEU A O 1
ATOM 3747 N N . THR A 1 491 ? 71.696 -18.361 -14.750 1.00 76.94 491 THR A N 1
ATOM 3748 C CA . THR A 1 491 ? 70.370 -19.005 -14.706 1.00 76.94 491 THR A CA 1
ATOM 3749 C C . THR A 1 491 ? 69.659 -18.744 -13.376 1.00 76.94 491 THR A C 1
ATOM 3751 O O . THR A 1 491 ? 68.453 -18.500 -13.375 1.00 76.94 491 THR A O 1
ATOM 3754 N N . SER A 1 492 ? 70.383 -18.752 -12.252 1.00 78.62 492 SER A N 1
ATOM 3755 C CA . SER A 1 492 ? 69.845 -18.401 -10.929 1.00 78.62 492 SER A CA 1
ATOM 3756 C C . SER A 1 492 ? 69.443 -16.922 -10.856 1.00 78.62 492 SER A C 1
ATOM 3758 O O . SER A 1 492 ? 68.333 -16.593 -10.433 1.00 78.62 492 SER A O 1
ATOM 3760 N N . GLU A 1 493 ? 70.294 -16.026 -11.358 1.00 81.94 493 GLU A N 1
ATOM 3761 C CA . GLU A 1 493 ? 70.024 -14.589 -11.471 1.00 81.94 493 GLU A CA 1
ATOM 3762 C C . GLU A 1 493 ? 68.836 -14.306 -12.399 1.00 81.94 493 GLU A C 1
ATOM 3764 O O . GLU A 1 493 ? 67.945 -13.544 -12.030 1.00 81.94 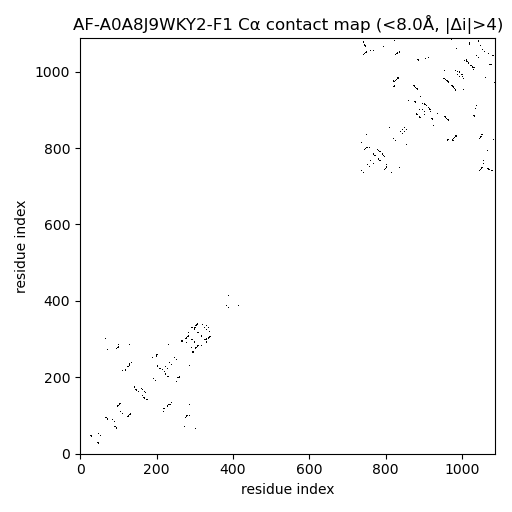493 GLU A O 1
ATOM 3769 N N . LEU A 1 494 ? 68.738 -14.986 -13.547 1.00 76.88 494 LEU A N 1
ATOM 3770 C CA . LEU A 1 494 ? 67.582 -14.906 -14.445 1.00 76.88 494 LEU A CA 1
ATOM 3771 C C . LEU A 1 494 ? 66.297 -15.415 -13.773 1.00 76.88 494 LEU A C 1
ATOM 3773 O O . LEU A 1 494 ? 65.222 -14.867 -14.015 1.00 76.88 494 LEU A O 1
ATOM 3777 N N . HIS A 1 495 ? 66.378 -16.446 -12.927 1.00 79.88 495 HIS A N 1
ATOM 3778 C CA . HIS A 1 495 ? 65.226 -16.959 -12.180 1.00 79.88 495 HIS A CA 1
ATOM 3779 C C . HIS A 1 495 ? 64.779 -15.975 -11.087 1.00 79.88 495 HIS A C 1
ATOM 3781 O O . HIS A 1 495 ? 63.584 -15.727 -10.933 1.00 79.88 495 HIS A O 1
ATOM 3787 N N . SER A 1 496 ? 65.736 -15.357 -10.387 1.00 77.94 496 SER A N 1
ATOM 3788 C CA . SER A 1 496 ? 65.506 -14.269 -9.429 1.00 77.94 496 SER A CA 1
ATOM 3789 C C . SER A 1 496 ? 64.866 -13.049 -10.105 1.00 77.94 496 SER A C 1
ATOM 3791 O O . SER A 1 496 ? 63.812 -12.579 -9.675 1.00 77.94 496 SER A O 1
ATOM 3793 N N . ALA A 1 497 ? 65.431 -12.599 -11.229 1.00 77.31 497 ALA A N 1
ATOM 3794 C CA . ALA A 1 497 ? 64.928 -11.476 -12.013 1.00 77.31 497 ALA A CA 1
ATOM 3795 C C . ALA A 1 497 ? 63.522 -11.742 -12.567 1.00 77.31 497 ALA A C 1
ATOM 3797 O O . ALA A 1 497 ? 62.650 -10.890 -12.433 1.00 77.31 497 ALA A O 1
ATOM 3798 N N . ARG A 1 498 ? 63.254 -12.939 -13.111 1.00 79.31 498 ARG A N 1
ATOM 3799 C CA . ARG A 1 498 ? 61.910 -13.335 -13.575 1.00 79.31 498 ARG A CA 1
ATOM 3800 C C . ARG A 1 498 ? 60.893 -13.426 -12.446 1.00 79.31 498 ARG A C 1
ATOM 3802 O O . ARG A 1 498 ? 59.734 -13.089 -12.664 1.00 79.31 498 ARG A O 1
ATOM 3809 N N . LYS A 1 499 ? 61.302 -13.857 -11.248 1.00 79.56 499 LYS A N 1
ATOM 3810 C CA . LYS A 1 499 ? 60.424 -13.814 -10.076 1.00 79.56 499 LYS A CA 1
ATOM 3811 C C . LYS A 1 499 ? 60.117 -12.366 -9.691 1.00 79.56 499 LYS A C 1
ATOM 3813 O O . LYS A 1 499 ? 58.952 -12.026 -9.552 1.00 79.56 499 LYS A O 1
ATOM 3818 N N . SER A 1 500 ? 61.132 -11.506 -9.612 1.00 76.94 500 SER A N 1
ATOM 3819 C CA . SER A 1 500 ? 60.945 -10.076 -9.345 1.00 76.94 500 SER A CA 1
ATOM 3820 C C . SER A 1 500 ? 60.065 -9.396 -10.403 1.00 76.94 500 SER A C 1
ATOM 3822 O O . SER A 1 500 ? 59.227 -8.575 -10.047 1.00 76.94 500 SER A O 1
ATOM 3824 N N . GLU A 1 501 ? 60.190 -9.771 -11.680 1.00 74.25 501 GLU A N 1
ATOM 3825 C CA . GLU A 1 501 ? 59.324 -9.304 -12.767 1.00 74.25 501 GLU A CA 1
ATOM 3826 C C . GLU A 1 501 ? 57.878 -9.803 -12.604 1.00 74.25 501 GLU A C 1
ATOM 3828 O O . GLU A 1 501 ? 56.943 -9.040 -12.827 1.00 74.25 501 GLU A O 1
ATOM 3833 N N . ALA A 1 502 ? 57.669 -11.056 -12.189 1.00 76.44 502 ALA A N 1
ATOM 3834 C CA . ALA A 1 502 ? 56.339 -11.607 -11.929 1.00 76.44 502 ALA A CA 1
ATOM 3835 C C . ALA A 1 502 ? 55.669 -10.955 -10.708 1.00 76.44 502 ALA A C 1
ATOM 3837 O O . ALA A 1 502 ? 54.514 -10.540 -10.800 1.00 76.44 502 ALA A O 1
ATOM 3838 N N . ASP A 1 503 ? 56.404 -10.795 -9.605 1.00 78.56 503 ASP A N 1
ATOM 3839 C CA . ASP A 1 503 ? 55.938 -10.120 -8.390 1.00 78.56 503 ASP A CA 1
ATOM 3840 C C . ASP A 1 503 ? 55.614 -8.636 -8.695 1.00 78.56 503 ASP A C 1
ATOM 3842 O O . ASP A 1 503 ? 54.577 -8.114 -8.274 1.00 78.56 503 ASP A O 1
ATOM 3846 N N . ALA A 1 504 ? 56.433 -7.964 -9.519 1.00 75.25 504 ALA A N 1
ATOM 3847 C CA . ALA A 1 504 ? 56.178 -6.600 -9.990 1.00 75.25 504 ALA A CA 1
ATOM 3848 C C . ALA A 1 504 ? 54.970 -6.508 -10.939 1.00 75.25 504 ALA A C 1
ATOM 3850 O O . ALA A 1 504 ? 54.149 -5.610 -10.777 1.00 75.25 504 ALA A O 1
ATOM 3851 N N . ARG A 1 505 ? 54.806 -7.440 -11.889 1.00 78.50 505 ARG A N 1
ATOM 3852 C CA . ARG A 1 505 ? 53.624 -7.519 -12.772 1.00 78.50 505 ARG A CA 1
ATOM 3853 C C . ARG A 1 505 ? 52.339 -7.747 -11.978 1.00 78.50 505 ARG A C 1
ATOM 3855 O O . ARG A 1 505 ? 51.348 -7.085 -12.255 1.00 78.50 505 ARG A O 1
ATOM 3862 N N . HIS A 1 506 ? 52.366 -8.622 -10.972 1.00 78.25 506 HIS A N 1
ATOM 3863 C CA . HIS A 1 506 ? 51.241 -8.836 -10.058 1.00 78.25 506 HIS A CA 1
ATOM 3864 C C . HIS A 1 506 ? 50.919 -7.563 -9.264 1.00 78.25 506 HIS A C 1
ATOM 3866 O O . HIS A 1 506 ? 49.759 -7.175 -9.158 1.00 78.25 506 HIS A O 1
ATOM 3872 N N . THR A 1 507 ? 51.943 -6.864 -8.765 1.00 78.88 507 THR A N 1
ATOM 3873 C CA . THR A 1 507 ? 51.769 -5.577 -8.070 1.00 78.88 507 THR A CA 1
ATOM 3874 C C . THR A 1 507 ? 51.178 -4.505 -8.993 1.00 78.88 507 THR A C 1
ATOM 3876 O O . THR A 1 507 ? 50.274 -3.783 -8.584 1.00 78.88 507 THR A O 1
ATOM 3879 N N . ILE A 1 508 ? 51.636 -4.421 -10.248 1.00 75.00 508 ILE A N 1
ATOM 3880 C CA . ILE A 1 508 ? 51.086 -3.507 -11.261 1.00 75.00 508 ILE A CA 1
ATOM 3881 C C . ILE A 1 508 ? 49.623 -3.849 -11.546 1.00 75.00 508 ILE A C 1
ATOM 3883 O O . ILE A 1 508 ? 48.788 -2.959 -11.452 1.00 75.00 508 ILE A O 1
ATOM 3887 N N . GLN A 1 509 ? 49.288 -5.121 -11.784 1.00 75.81 509 GLN A N 1
ATOM 3888 C CA . GLN A 1 509 ? 47.904 -5.549 -12.010 1.00 75.81 509 GLN A CA 1
ATOM 3889 C C . GLN A 1 509 ? 46.998 -5.199 -10.816 1.00 75.81 509 GLN A C 1
ATOM 3891 O O . GLN A 1 509 ? 45.915 -4.663 -11.014 1.00 75.81 509 GLN A O 1
ATOM 3896 N N . GLN A 1 510 ? 47.447 -5.414 -9.574 1.00 72.06 510 GLN A N 1
ATOM 3897 C CA . GLN A 1 510 ? 46.685 -5.022 -8.378 1.00 72.06 510 GLN A CA 1
ATOM 3898 C C . GLN A 1 510 ? 46.508 -3.499 -8.251 1.00 72.06 510 GLN A C 1
ATOM 3900 O O . GLN A 1 510 ? 45.479 -3.040 -7.756 1.00 72.06 510 GLN A O 1
ATOM 3905 N N . LEU A 1 511 ? 47.485 -2.705 -8.699 1.00 75.19 511 LEU A N 1
ATOM 3906 C CA . LEU A 1 511 ? 47.378 -1.245 -8.749 1.00 75.19 511 LEU A CA 1
ATOM 3907 C C . LEU A 1 511 ? 46.483 -0.765 -9.902 1.00 75.19 511 LEU A C 1
ATOM 3909 O O . LEU A 1 511 ? 45.784 0.227 -9.731 1.00 75.19 511 LEU A O 1
ATOM 3913 N N . GLU A 1 512 ? 46.454 -1.464 -11.037 1.00 74.00 512 GLU A N 1
ATOM 3914 C CA . GLU A 1 512 ? 45.560 -1.187 -12.170 1.00 74.00 512 GLU A CA 1
ATOM 3915 C C . GLU A 1 512 ? 44.104 -1.559 -11.841 1.00 74.00 512 GLU A C 1
ATOM 3917 O O . GLU A 1 512 ? 43.206 -0.745 -12.048 1.00 74.00 512 GLU A O 1
ATOM 3922 N N . GLU A 1 513 ? 43.864 -2.726 -11.236 1.00 74.69 513 GLU A N 1
ATOM 3923 C CA . GLU A 1 513 ? 42.557 -3.142 -10.704 1.00 74.69 513 GLU A CA 1
ATOM 3924 C C . GLU A 1 513 ? 42.083 -2.193 -9.588 1.00 74.69 513 GLU A C 1
ATOM 3926 O O . GLU A 1 513 ? 40.927 -1.764 -9.572 1.00 74.69 513 GLU A O 1
ATOM 3931 N N . GLY A 1 514 ? 42.989 -1.792 -8.687 1.00 74.38 514 GLY A N 1
ATOM 3932 C CA . GLY A 1 514 ? 42.717 -0.797 -7.650 1.00 74.38 514 GLY A CA 1
ATOM 3933 C C . GLY A 1 514 ? 42.408 0.595 -8.213 1.00 74.38 514 GLY A C 1
ATOM 3934 O O . GLY A 1 514 ? 41.487 1.256 -7.735 1.00 74.38 514 GLY A O 1
ATOM 3935 N N . ALA A 1 515 ? 43.122 1.031 -9.255 1.00 69.38 515 ALA A N 1
ATOM 3936 C CA . ALA A 1 515 ? 42.880 2.303 -9.933 1.00 69.38 515 ALA A CA 1
ATOM 3937 C C . ALA A 1 515 ? 41.574 2.294 -10.742 1.00 69.38 515 ALA A C 1
ATOM 3939 O O . ALA A 1 515 ? 40.870 3.301 -10.748 1.00 69.38 515 ALA A O 1
ATOM 3940 N N . ALA A 1 516 ? 41.214 1.171 -11.370 1.00 72.44 516 ALA A N 1
ATOM 3941 C CA . ALA A 1 516 ? 39.924 0.997 -12.035 1.00 72.44 516 ALA A CA 1
ATOM 3942 C C . ALA A 1 516 ? 38.768 1.065 -11.025 1.00 72.44 516 ALA A C 1
ATOM 3944 O O . ALA A 1 516 ? 37.846 1.857 -11.206 1.00 72.44 516 ALA A O 1
ATOM 3945 N N . CYS A 1 517 ? 38.870 0.337 -9.908 1.00 73.44 517 CYS A N 1
ATOM 3946 C CA . CYS A 1 517 ? 37.900 0.388 -8.812 1.00 73.44 517 CYS A CA 1
ATOM 3947 C C . CYS A 1 517 ? 37.774 1.804 -8.215 1.00 73.44 517 CYS A C 1
ATOM 3949 O O . CYS A 1 517 ? 36.668 2.298 -7.997 1.00 73.44 517 CYS A O 1
ATOM 3951 N N . ALA A 1 518 ? 38.893 2.511 -8.015 1.00 68.88 518 ALA A N 1
ATOM 3952 C CA . ALA A 1 518 ? 38.883 3.903 -7.567 1.00 68.88 518 ALA A CA 1
ATOM 3953 C C . ALA A 1 518 ? 38.270 4.858 -8.611 1.00 68.88 518 ALA A C 1
ATOM 3955 O O . ALA A 1 518 ? 37.569 5.797 -8.238 1.00 68.88 518 ALA A O 1
ATOM 3956 N N . ALA A 1 519 ? 38.488 4.625 -9.909 1.00 70.75 519 ALA A N 1
ATOM 3957 C CA . ALA A 1 519 ? 37.884 5.412 -10.982 1.00 70.75 519 ALA A CA 1
ATOM 3958 C C . ALA A 1 519 ? 36.366 5.186 -11.082 1.00 70.75 519 ALA A C 1
ATOM 3960 O O . ALA A 1 519 ? 35.626 6.158 -11.232 1.00 70.75 519 ALA A O 1
ATOM 3961 N N . GLU A 1 520 ? 35.888 3.947 -10.925 1.00 71.75 520 GLU A N 1
ATOM 3962 C CA . GLU A 1 520 ? 34.455 3.636 -10.823 1.00 71.75 520 GLU A CA 1
ATOM 3963 C C . GLU A 1 520 ? 33.829 4.287 -9.582 1.00 71.75 520 GLU A C 1
ATOM 3965 O O . GLU A 1 520 ? 32.791 4.936 -9.693 1.00 71.75 520 GLU A O 1
ATOM 3970 N N . GLN A 1 521 ? 34.488 4.213 -8.419 1.00 74.69 521 GLN A N 1
ATOM 3971 C CA . GLN A 1 521 ? 34.031 4.896 -7.202 1.00 74.69 521 GLN A CA 1
ATOM 3972 C C . GLN A 1 521 ? 33.993 6.421 -7.367 1.00 74.69 521 GLN A C 1
ATOM 3974 O O . GLN A 1 521 ? 33.044 7.056 -6.915 1.00 74.69 521 GLN A O 1
ATOM 3979 N N . ILE A 1 522 ? 34.977 7.029 -8.037 1.00 71.56 522 ILE A N 1
ATOM 3980 C CA . ILE A 1 522 ? 34.979 8.472 -8.325 1.00 71.56 522 ILE A CA 1
ATOM 3981 C C . ILE A 1 522 ? 33.868 8.837 -9.317 1.00 71.56 522 ILE A C 1
ATOM 3983 O O . ILE A 1 522 ? 33.200 9.849 -9.113 1.00 71.56 522 ILE A O 1
ATOM 3987 N N . ALA A 1 523 ? 33.628 8.030 -10.353 1.00 71.81 523 ALA A N 1
ATOM 3988 C CA . ALA A 1 523 ? 32.549 8.258 -11.313 1.00 71.81 523 ALA A CA 1
ATOM 3989 C C . ALA A 1 523 ? 31.162 8.136 -10.656 1.00 71.81 523 ALA A C 1
ATOM 3991 O O . ALA A 1 523 ? 30.303 8.995 -10.863 1.00 71.81 523 ALA A O 1
ATOM 3992 N N . GLU A 1 524 ? 30.957 7.123 -9.813 1.00 71.06 524 GLU A N 1
ATOM 3993 C CA . GLU A 1 524 ? 29.719 6.924 -9.055 1.00 71.06 524 GLU A CA 1
ATOM 3994 C C . GLU A 1 524 ? 29.528 8.022 -7.990 1.00 71.06 524 GLU A C 1
ATOM 3996 O O . GLU A 1 524 ? 28.439 8.576 -7.884 1.00 71.06 524 GLU A O 1
ATOM 4001 N N . LEU A 1 525 ? 30.581 8.458 -7.286 1.00 71.06 525 LEU A N 1
ATOM 4002 C CA . LEU A 1 525 ? 30.504 9.612 -6.378 1.00 71.06 525 LEU A CA 1
ATOM 4003 C C . LEU A 1 525 ? 30.213 10.927 -7.121 1.00 71.06 525 LEU A C 1
ATOM 4005 O O . LEU A 1 525 ? 29.425 11.737 -6.638 1.00 71.06 525 LEU A O 1
ATOM 4009 N N . GLN A 1 526 ? 30.788 11.153 -8.307 1.00 71.81 526 GLN A N 1
ATOM 4010 C CA . GLN A 1 526 ? 30.466 12.322 -9.138 1.00 71.81 526 GLN A CA 1
ATOM 4011 C C . GLN A 1 526 ? 29.006 12.293 -9.608 1.00 71.81 526 GLN A C 1
ATOM 4013 O O . GLN A 1 526 ? 28.312 13.305 -9.523 1.00 71.81 526 GLN A O 1
ATOM 4018 N N . LYS A 1 527 ? 28.516 11.127 -10.036 1.00 73.12 527 LYS A N 1
ATOM 4019 C CA . LYS A 1 527 ? 27.116 10.878 -10.407 1.00 73.12 527 LYS A CA 1
ATOM 4020 C C . LYS A 1 527 ? 26.166 11.088 -9.221 1.00 73.12 527 LYS A C 1
ATOM 4022 O O . LYS A 1 527 ? 25.150 11.761 -9.379 1.00 73.12 527 LYS A O 1
ATOM 4027 N N . GLN A 1 528 ? 26.526 10.629 -8.022 1.00 73.19 528 GLN A N 1
ATOM 4028 C CA . GLN A 1 528 ? 25.783 10.896 -6.785 1.00 73.19 528 GLN A CA 1
ATOM 4029 C C . GLN A 1 528 ? 25.801 12.381 -6.404 1.00 73.19 528 GLN A C 1
ATOM 4031 O O . GLN A 1 528 ? 24.770 12.905 -5.990 1.00 73.19 528 GLN A O 1
ATOM 4036 N N . VAL A 1 529 ? 26.914 13.098 -6.593 1.00 75.19 529 VAL A N 1
ATOM 4037 C CA . VAL A 1 529 ? 26.993 14.556 -6.375 1.00 75.19 529 VAL A CA 1
ATOM 4038 C C . VAL A 1 529 ? 26.118 15.321 -7.372 1.00 75.19 529 VAL A C 1
ATOM 4040 O O . VAL A 1 529 ? 25.388 16.222 -6.956 1.00 75.19 529 VAL A O 1
ATOM 4043 N N . VAL A 1 530 ? 26.122 14.952 -8.659 1.00 76.06 530 VAL A N 1
ATOM 4044 C CA . VAL A 1 530 ? 25.227 15.540 -9.674 1.00 76.06 530 VAL A CA 1
ATOM 4045 C C . VAL A 1 530 ? 23.768 15.255 -9.322 1.00 76.06 530 VAL A C 1
ATOM 4047 O O . VAL A 1 530 ? 22.998 16.199 -9.160 1.00 76.06 530 VAL A O 1
ATOM 4050 N N . SER A 1 531 ? 23.409 13.990 -9.080 1.00 69.75 531 SER A N 1
ATOM 4051 C CA . SER A 1 531 ? 22.055 13.594 -8.676 1.00 69.75 531 SER A CA 1
ATOM 4052 C C . SER A 1 531 ? 21.601 14.298 -7.395 1.00 69.75 531 SER A C 1
ATOM 4054 O O . SER A 1 531 ? 20.447 14.705 -7.307 1.00 69.75 531 SER A O 1
ATOM 4056 N N . THR A 1 532 ? 22.480 14.474 -6.405 1.00 66.00 532 THR A N 1
ATOM 4057 C CA . THR A 1 532 ? 22.154 15.161 -5.144 1.00 66.00 532 THR A CA 1
ATOM 4058 C C . THR A 1 532 ? 21.980 16.663 -5.357 1.00 66.00 532 THR A C 1
ATOM 4060 O O . THR A 1 532 ? 21.085 17.259 -4.764 1.00 66.00 532 THR A O 1
ATOM 4063 N N . ASN A 1 533 ? 22.777 17.287 -6.229 1.00 73.19 533 ASN A N 1
ATOM 4064 C CA . ASN A 1 533 ? 22.628 18.696 -6.599 1.00 73.19 533 ASN A CA 1
ATOM 4065 C C . ASN A 1 533 ? 21.329 18.935 -7.391 1.00 73.19 533 ASN A C 1
ATOM 4067 O O . ASN A 1 533 ? 20.589 19.871 -7.098 1.00 73.19 533 ASN A O 1
ATOM 4071 N N . GLU A 1 534 ? 20.988 18.056 -8.335 1.00 71.81 534 GLU A N 1
ATOM 4072 C CA . GLU A 1 534 ? 19.712 18.095 -9.058 1.00 71.81 534 GLU A CA 1
ATOM 4073 C C . GLU A 1 534 ? 18.518 17.886 -8.117 1.00 71.81 534 GLU A C 1
ATOM 4075 O O . GLU A 1 534 ? 17.558 18.661 -8.162 1.00 71.81 534 GLU A O 1
ATOM 4080 N N . LEU A 1 535 ? 18.597 16.914 -7.200 1.00 68.19 535 LEU A N 1
ATOM 4081 C CA . LEU A 1 535 ? 17.574 16.678 -6.179 1.00 68.19 535 LEU A CA 1
ATOM 4082 C C . LEU A 1 535 ? 17.448 17.871 -5.217 1.00 68.19 535 LEU A C 1
ATOM 4084 O O . LEU A 1 535 ? 16.336 18.260 -4.867 1.00 68.19 535 LEU A O 1
ATOM 4088 N N . HIS A 1 536 ? 18.561 18.503 -4.834 1.00 71.00 536 HIS A N 1
ATOM 4089 C CA . HIS A 1 536 ? 18.579 19.698 -3.988 1.00 71.00 536 HIS A CA 1
ATOM 4090 C C . HIS A 1 536 ? 17.982 20.919 -4.702 1.00 71.00 536 HIS A C 1
ATOM 4092 O O . HIS A 1 536 ? 17.171 21.637 -4.117 1.00 71.00 536 HIS A O 1
ATOM 4098 N N . GLN A 1 537 ? 18.300 21.136 -5.981 1.00 70.88 537 GLN A N 1
ATOM 4099 C CA . GLN A 1 537 ? 17.688 22.197 -6.786 1.00 70.88 537 GLN A CA 1
ATOM 4100 C C . GLN A 1 537 ? 16.196 21.948 -7.022 1.00 70.88 537 GLN A C 1
ATOM 4102 O O . GLN A 1 537 ? 15.405 22.887 -6.948 1.00 70.88 537 GLN A O 1
ATOM 4107 N N . SER A 1 538 ? 15.800 20.700 -7.285 1.00 65.88 538 SER A N 1
ATOM 4108 C CA . SER A 1 538 ? 14.394 20.313 -7.432 1.00 65.88 538 SER A CA 1
ATOM 4109 C C . SER A 1 538 ? 13.629 20.524 -6.123 1.00 65.88 538 SER A C 1
ATOM 4111 O O . SER A 1 538 ? 12.593 21.183 -6.115 1.00 65.88 538 SER A O 1
ATOM 4113 N N . SER A 1 539 ? 14.203 20.092 -4.996 1.00 60.09 539 SER A N 1
ATOM 4114 C CA . SER A 1 539 ? 13.675 20.332 -3.650 1.00 60.09 539 SER A CA 1
ATOM 4115 C C . SER A 1 539 ? 13.577 21.828 -3.329 1.00 60.09 539 SER A C 1
ATOM 4117 O O . SER A 1 539 ? 12.563 22.282 -2.817 1.00 60.09 539 SER A O 1
ATOM 4119 N N . THR A 1 540 ? 14.564 22.638 -3.725 1.00 66.81 540 THR A N 1
ATOM 4120 C CA . THR A 1 540 ? 14.535 24.100 -3.538 1.00 66.81 540 THR A CA 1
ATOM 4121 C C . THR A 1 540 ? 13.407 24.753 -4.344 1.00 66.81 540 THR A C 1
ATOM 4123 O O . THR A 1 540 ? 12.668 25.579 -3.806 1.00 66.81 540 THR A O 1
ATOM 4126 N N . ARG A 1 541 ? 13.208 24.349 -5.609 1.00 71.69 541 ARG A N 1
ATOM 4127 C CA . ARG A 1 541 ? 12.070 24.801 -6.436 1.00 71.69 541 ARG A CA 1
ATOM 4128 C C . ARG A 1 541 ? 10.732 24.351 -5.841 1.00 71.69 541 ARG A C 1
ATOM 4130 O O . ARG A 1 541 ? 9.800 25.146 -5.784 1.00 71.69 541 ARG A O 1
ATOM 4137 N N . TYR A 1 542 ? 10.653 23.114 -5.353 1.00 62.56 542 TYR A N 1
ATOM 4138 C CA . TYR A 1 542 ? 9.463 22.559 -4.708 1.00 62.56 542 TYR A CA 1
ATOM 4139 C C . TYR A 1 542 ? 9.132 23.269 -3.385 1.00 62.56 542 TYR A C 1
ATOM 4141 O O . TYR A 1 542 ? 7.974 23.583 -3.137 1.00 62.56 542 TYR A O 1
ATOM 4149 N N . CYS A 1 543 ? 10.134 23.623 -2.576 1.00 63.47 543 CYS A N 1
ATOM 4150 C CA . CYS A 1 543 ? 9.969 24.439 -1.372 1.00 63.47 543 CYS A CA 1
ATOM 4151 C C . CYS A 1 543 ? 9.478 25.858 -1.693 1.00 63.47 543 CYS A C 1
ATOM 4153 O O . CYS A 1 543 ? 8.594 26.354 -0.998 1.00 63.47 543 CYS A O 1
ATOM 4155 N N . ALA A 1 544 ? 9.982 26.493 -2.757 1.00 69.19 544 ALA A N 1
ATOM 4156 C CA . ALA A 1 544 ? 9.481 27.794 -3.210 1.00 69.19 544 ALA A CA 1
ATOM 4157 C C . ALA A 1 544 ? 8.016 27.707 -3.688 1.00 69.19 544 ALA A C 1
ATOM 4159 O O . ALA A 1 544 ? 7.180 28.506 -3.269 1.00 69.19 544 ALA A O 1
ATOM 4160 N N . GLN A 1 545 ? 7.675 26.685 -4.480 1.00 67.88 545 GLN A N 1
ATOM 4161 C CA . GLN A 1 545 ? 6.297 26.416 -4.912 1.00 67.88 545 GLN A CA 1
ATOM 4162 C C . GLN A 1 545 ? 5.369 26.072 -3.737 1.00 67.88 545 GLN A C 1
ATOM 4164 O O . GLN A 1 545 ? 4.214 26.487 -3.728 1.00 67.88 545 GLN A O 1
ATOM 4169 N N . LEU A 1 546 ? 5.861 25.365 -2.714 1.00 65.56 546 LEU A N 1
ATOM 4170 C CA . LEU A 1 546 ? 5.127 25.122 -1.471 1.00 65.56 546 LEU A CA 1
ATOM 4171 C C . LEU A 1 546 ? 4.927 26.405 -0.660 1.00 65.56 546 LEU A C 1
ATOM 4173 O O . LEU A 1 546 ? 3.875 26.556 -0.053 1.00 65.56 546 LEU A O 1
ATOM 4177 N N . GLN A 1 547 ? 5.886 27.332 -0.634 1.00 67.56 547 GLN A N 1
ATOM 4178 C CA . GLN A 1 547 ? 5.710 28.633 0.023 1.00 67.56 547 GLN A CA 1
ATOM 4179 C C . GLN A 1 547 ? 4.650 29.483 -0.692 1.00 67.56 547 GLN A C 1
ATOM 4181 O O . GLN A 1 547 ? 3.759 30.013 -0.032 1.00 67.56 547 GLN A O 1
ATOM 4186 N N . GLU A 1 548 ? 4.682 29.539 -2.025 1.00 71.38 548 GLU A N 1
ATOM 4187 C CA . GLU A 1 548 ? 3.669 30.223 -2.840 1.00 71.38 548 GLU A CA 1
ATOM 4188 C C . GLU A 1 548 ? 2.277 29.580 -2.673 1.00 71.38 548 GLU A C 1
ATOM 4190 O O . GLU A 1 548 ? 1.298 30.267 -2.377 1.00 71.38 548 GLU A O 1
ATOM 4195 N N . TYR A 1 549 ? 2.187 28.248 -2.743 1.00 63.97 549 TYR A N 1
ATOM 4196 C CA . TYR A 1 549 ? 0.942 27.506 -2.523 1.00 63.97 549 TYR A CA 1
ATOM 4197 C C . TYR A 1 549 ? 0.411 27.637 -1.086 1.00 63.97 549 TYR A C 1
ATOM 4199 O O . TYR A 1 549 ? -0.797 27.745 -0.891 1.00 63.97 549 TYR A O 1
ATOM 4207 N N . ASN A 1 550 ? 1.286 27.689 -0.076 1.00 66.75 550 ASN A N 1
ATOM 4208 C CA . ASN A 1 550 ? 0.884 27.946 1.309 1.00 66.75 550 ASN A CA 1
ATOM 4209 C C . ASN A 1 550 ? 0.383 29.383 1.509 1.00 66.75 550 ASN A C 1
ATOM 4211 O O . ASN A 1 550 ? -0.545 29.576 2.288 1.00 66.75 550 ASN A O 1
ATOM 4215 N N . ALA A 1 551 ? 0.928 30.377 0.800 1.00 71.62 551 ALA A N 1
ATOM 4216 C CA . ALA A 1 551 ? 0.405 31.745 0.835 1.00 71.62 551 ALA A CA 1
ATOM 4217 C C . ALA A 1 551 ? -1.002 31.831 0.205 1.00 71.62 551 ALA A C 1
ATOM 4219 O O . ALA A 1 551 ? -1.895 32.475 0.764 1.00 71.62 551 ALA A O 1
ATOM 4220 N N . VAL A 1 552 ? -1.239 31.115 -0.903 1.00 74.69 552 VAL A N 1
ATOM 4221 C CA . VAL A 1 552 ? -2.585 30.965 -1.490 1.00 74.69 552 VAL A CA 1
ATOM 4222 C C . VAL A 1 552 ? -3.524 30.244 -0.518 1.00 74.69 552 VAL A C 1
ATOM 4224 O O . VAL A 1 552 ? -4.586 30.775 -0.211 1.00 74.69 552 VAL A O 1
ATOM 4227 N N . LEU A 1 553 ? -3.117 29.109 0.065 1.00 66.94 553 LEU A N 1
ATOM 4228 C CA . LEU A 1 553 ? -3.925 28.386 1.058 1.00 66.94 553 LEU A CA 1
ATOM 4229 C C . LEU A 1 553 ? -4.225 29.209 2.318 1.00 66.94 553 LEU A C 1
ATOM 4231 O O . LEU A 1 553 ? -5.308 29.069 2.875 1.00 66.94 553 LEU A O 1
ATOM 4235 N N . GLN A 1 554 ? -3.305 30.060 2.780 1.00 69.38 554 GLN A N 1
ATOM 4236 C CA . GLN A 1 554 ? -3.565 30.985 3.889 1.00 69.38 554 GLN A CA 1
ATOM 4237 C C . GLN A 1 554 ? -4.599 32.049 3.500 1.00 69.38 554 GLN A C 1
ATOM 4239 O O . GLN A 1 554 ? -5.495 32.334 4.292 1.00 69.38 554 GLN A O 1
ATOM 4244 N N . THR A 1 555 ? -4.529 32.570 2.272 1.00 76.81 555 THR A N 1
ATOM 4245 C CA . THR A 1 555 ? -5.517 33.519 1.729 1.00 76.81 555 THR A CA 1
ATOM 4246 C C . THR A 1 555 ? -6.903 32.872 1.613 1.00 76.81 555 THR A C 1
ATOM 4248 O O . THR A 1 555 ? -7.884 33.417 2.120 1.00 76.81 555 THR A O 1
ATOM 4251 N N . ASP A 1 556 ? -6.982 31.668 1.039 1.00 70.31 556 ASP A N 1
ATOM 4252 C CA . ASP A 1 556 ? -8.222 30.893 0.909 1.00 70.31 556 ASP A CA 1
ATOM 4253 C C . ASP A 1 556 ? -8.797 30.504 2.281 1.00 70.31 556 ASP A C 1
ATOM 4255 O O . ASP A 1 556 ? -10.003 30.615 2.509 1.00 70.31 556 ASP A O 1
ATOM 4259 N N . ALA A 1 557 ? -7.952 30.089 3.232 1.00 63.72 557 ALA A N 1
ATOM 4260 C CA . ALA A 1 557 ? -8.373 29.764 4.593 1.00 63.72 557 ALA A CA 1
ATOM 4261 C C . ALA A 1 557 ? -8.893 30.996 5.347 1.00 63.72 557 ALA A C 1
ATOM 4263 O O . ALA A 1 557 ? -9.862 30.881 6.100 1.00 63.72 557 ALA A O 1
ATOM 4264 N N . GLN A 1 558 ? -8.304 32.175 5.126 1.00 74.94 558 GLN A N 1
ATOM 4265 C CA . GLN A 1 558 ? -8.780 33.428 5.709 1.00 74.94 558 GLN A CA 1
ATOM 4266 C C . GLN A 1 558 ? -10.143 33.832 5.124 1.00 74.94 558 GLN A C 1
ATOM 4268 O O . GLN A 1 558 ? -11.075 34.073 5.891 1.00 74.94 558 GLN A O 1
ATOM 4273 N N . ALA A 1 559 ? -10.312 33.784 3.798 1.00 75.25 559 ALA A N 1
ATOM 4274 C CA . ALA A 1 559 ? -11.603 34.029 3.148 1.00 75.25 559 ALA A CA 1
ATOM 4275 C C . ALA A 1 559 ? -12.684 33.015 3.583 1.00 75.25 559 ALA A C 1
ATOM 4277 O O . ALA A 1 559 ? -13.830 33.383 3.846 1.00 75.25 559 ALA A O 1
ATOM 4278 N N . THR A 1 560 ? -12.317 31.738 3.735 1.00 72.88 560 THR A N 1
ATOM 4279 C CA . THR A 1 560 ? -13.222 30.687 4.236 1.00 72.88 560 THR A CA 1
ATOM 4280 C C . THR A 1 560 ? -13.590 30.912 5.707 1.00 72.88 560 THR A C 1
ATOM 4282 O O . THR A 1 560 ? -14.725 30.656 6.102 1.00 72.88 560 THR A O 1
ATOM 4285 N N . SER A 1 561 ? -12.668 31.429 6.526 1.00 70.00 561 SER A N 1
ATOM 4286 C CA . SER A 1 561 ? -12.921 31.800 7.926 1.00 70.00 561 SER A CA 1
ATOM 4287 C C . SER A 1 561 ? -13.914 32.965 8.039 1.00 70.00 561 SER A C 1
ATOM 4289 O O . SER A 1 561 ? -14.831 32.926 8.861 1.00 70.00 561 SER A O 1
ATOM 4291 N N . GLU A 1 562 ? -13.803 33.968 7.165 1.00 75.94 562 GLU A N 1
ATOM 4292 C CA . GLU A 1 562 ? -14.751 35.087 7.092 1.00 75.94 562 GLU A CA 1
ATOM 4293 C C . GLU A 1 562 ? -16.150 34.628 6.637 1.00 75.94 562 GLU A C 1
ATOM 4295 O O . GLU A 1 562 ? -17.150 35.019 7.243 1.00 75.94 562 GLU A O 1
ATOM 4300 N N . GLN A 1 563 ? -16.237 33.714 5.661 1.00 76.12 563 GLN A N 1
ATOM 4301 C CA . GLN A 1 563 ? -17.503 33.068 5.283 1.00 76.12 563 GLN A CA 1
ATOM 4302 C C . GLN A 1 563 ? -18.100 32.228 6.424 1.00 76.12 563 GLN A C 1
ATOM 4304 O O . GLN A 1 563 ? -19.300 32.315 6.692 1.00 76.12 563 GLN A O 1
ATOM 4309 N N . LEU A 1 564 ? -17.276 31.448 7.137 1.00 70.44 564 LEU A N 1
ATOM 4310 C CA . LEU A 1 564 ? -17.713 30.658 8.291 1.00 70.44 564 LEU A CA 1
ATOM 4311 C C . LEU A 1 564 ? -18.285 31.561 9.392 1.00 70.44 564 LEU A C 1
ATOM 4313 O O . LEU A 1 564 ? -19.316 31.233 9.978 1.00 70.44 564 LEU A O 1
ATOM 4317 N N . LYS A 1 565 ? -17.653 32.714 9.638 1.00 76.31 565 LYS A N 1
ATOM 4318 C CA . LYS A 1 565 ? -18.121 33.705 10.608 1.00 76.31 565 LYS A CA 1
ATOM 4319 C C . LYS A 1 565 ? -19.499 34.260 10.228 1.00 76.31 565 LYS A C 1
ATOM 4321 O O . LYS A 1 565 ? -20.387 34.261 11.076 1.00 76.31 565 LYS A O 1
ATOM 4326 N N . GLY A 1 566 ? -19.711 34.634 8.963 1.00 76.94 566 GLY A N 1
ATOM 4327 C CA . GLY A 1 566 ? -21.028 35.061 8.470 1.00 76.94 566 GLY A CA 1
ATOM 4328 C C . GLY A 1 566 ? -22.109 33.989 8.666 1.00 76.94 566 GLY A C 1
ATOM 4329 O O . GLY A 1 566 ? -23.172 34.269 9.216 1.00 76.94 566 GLY A O 1
ATOM 4330 N N . LEU A 1 567 ? -21.802 32.730 8.338 1.00 74.31 567 LEU A N 1
ATOM 4331 C CA . LEU A 1 567 ? -22.708 31.595 8.567 1.00 74.31 567 LEU A CA 1
ATOM 4332 C C . LEU A 1 567 ? -22.962 31.314 10.063 1.00 74.31 567 LEU A C 1
ATOM 4334 O O . LEU A 1 567 ? -24.026 30.810 10.426 1.00 74.31 567 LEU A O 1
ATOM 4338 N N . GLN A 1 568 ? -22.020 31.635 10.956 1.00 68.81 568 GLN A N 1
ATOM 4339 C CA . GLN A 1 568 ? -22.238 31.566 12.406 1.00 68.81 568 GLN A CA 1
ATOM 4340 C C . GLN A 1 568 ? -23.144 32.697 12.916 1.00 68.81 568 GLN A C 1
ATOM 4342 O O . GLN A 1 568 ? -23.958 32.450 13.807 1.00 68.81 568 GLN A O 1
ATOM 4347 N N . GLU A 1 569 ? -23.046 33.898 12.345 1.00 76.25 569 GLU A N 1
ATOM 4348 C CA . 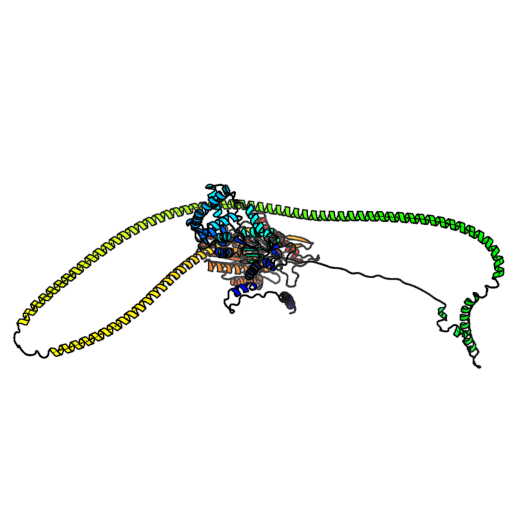GLU A 1 569 ? -23.921 35.035 12.659 1.00 76.25 569 GLU A CA 1
ATOM 4349 C C . GLU A 1 569 ? -25.366 34.766 12.181 1.00 76.25 569 GLU A C 1
ATOM 4351 O O . GLU A 1 569 ? -26.306 34.889 12.971 1.00 76.25 569 GLU A O 1
ATOM 4356 N N . GLU A 1 570 ? -25.557 34.255 10.956 1.00 76.44 570 GLU A N 1
ATOM 4357 C CA . GLU A 1 570 ? -26.870 33.785 10.471 1.00 76.44 570 GLU A CA 1
ATOM 4358 C C . GLU A 1 570 ? -27.441 32.646 11.330 1.00 76.44 570 GLU A C 1
ATOM 4360 O O . GLU A 1 570 ? -28.631 32.638 11.660 1.00 76.44 570 GLU A O 1
ATOM 4365 N N . LYS A 1 571 ? -26.594 31.699 11.754 1.00 73.12 571 LYS A N 1
ATOM 4366 C CA . LYS A 1 571 ? -27.000 30.601 12.639 1.00 73.12 571 LYS A CA 1
ATOM 4367 C C . LYS A 1 571 ? -27.424 31.082 14.031 1.00 73.12 571 LYS A C 1
ATOM 4369 O O . LYS A 1 571 ? -28.340 30.484 14.596 1.00 73.12 571 LYS A O 1
ATOM 4374 N N . SER A 1 572 ? -26.794 32.124 14.588 1.00 72.81 572 SER A N 1
ATOM 4375 C CA . SER A 1 572 ? -27.246 32.726 15.857 1.00 72.81 572 SER A CA 1
ATOM 4376 C C . SER A 1 572 ? -28.664 33.258 15.700 1.00 72.81 572 SER A C 1
ATOM 4378 O O . SER A 1 572 ? -29.562 32.845 16.431 1.00 72.81 572 SER A O 1
ATOM 4380 N N . LYS A 1 573 ? -28.890 34.053 14.648 1.00 79.31 573 LYS A N 1
ATOM 4381 C CA . LYS A 1 573 ? -30.195 34.637 14.335 1.00 79.31 573 LYS A CA 1
ATOM 4382 C C . LYS A 1 573 ? -31.285 33.576 14.145 1.00 79.31 573 LYS A C 1
ATOM 4384 O O . LYS A 1 573 ? -32.317 33.647 14.802 1.00 79.31 573 LYS A O 1
ATOM 4389 N N . MET A 1 574 ? -31.031 32.527 13.355 1.00 76.06 574 MET A N 1
ATOM 4390 C CA . MET A 1 574 ? -31.976 31.404 13.233 1.00 76.06 574 MET A CA 1
ATOM 4391 C C . MET A 1 574 ? -32.225 30.682 14.568 1.00 76.06 574 MET A C 1
ATOM 4393 O O . MET A 1 574 ? -33.326 30.188 14.804 1.00 76.06 574 MET A O 1
ATOM 4397 N N . SER A 1 575 ? -31.232 30.605 15.459 1.00 72.38 575 SER A N 1
ATOM 4398 C CA . SER A 1 575 ? -31.411 30.013 16.790 1.00 72.38 575 SER A CA 1
ATOM 4399 C C . SER A 1 575 ? -32.254 30.896 17.720 1.00 72.38 575 SER A C 1
ATOM 4401 O O . SER A 1 575 ? -32.981 30.363 18.560 1.00 72.38 575 SER A O 1
ATOM 4403 N N . GLU A 1 576 ? -32.180 32.219 17.570 1.00 79.38 576 GLU A N 1
ATOM 4404 C CA . GLU A 1 576 ? -33.024 33.197 18.267 1.00 79.38 576 GLU A CA 1
ATOM 4405 C C . GLU A 1 576 ? -34.471 33.143 17.743 1.00 79.38 576 GLU A C 1
ATOM 4407 O O . GLU A 1 576 ? -35.406 33.038 18.540 1.00 79.38 576 GLU A O 1
ATOM 4412 N N . ASP A 1 577 ? -34.663 33.071 16.421 1.00 78.38 577 ASP A N 1
ATOM 4413 C CA . ASP A 1 577 ? -35.975 32.872 15.786 1.00 78.38 577 ASP A CA 1
ATOM 4414 C C . ASP A 1 577 ? -36.630 31.549 16.244 1.00 78.38 577 ASP A C 1
ATOM 4416 O O . ASP A 1 577 ? -37.806 31.517 16.615 1.00 78.38 577 ASP A O 1
ATOM 4420 N N . ILE A 1 578 ? -35.864 30.450 16.312 1.00 74.94 578 ILE A N 1
ATOM 4421 C CA . ILE A 1 578 ? -36.336 29.155 16.840 1.00 74.94 578 ILE A CA 1
ATOM 4422 C C . ILE A 1 578 ? -36.703 29.245 18.331 1.00 74.94 578 ILE A C 1
ATOM 4424 O O . ILE A 1 578 ? -37.670 28.609 18.761 1.00 74.94 578 ILE A O 1
ATOM 4428 N N . ALA A 1 579 ? -35.968 30.020 19.134 1.00 74.69 579 ALA A N 1
ATOM 4429 C CA . ALA A 1 579 ? -36.306 30.238 20.540 1.00 74.69 579 ALA A CA 1
ATOM 4430 C C . ALA A 1 579 ? -37.613 31.040 20.691 1.00 74.69 579 ALA A C 1
ATOM 4432 O O . ALA A 1 579 ? -38.472 30.662 21.491 1.00 74.69 579 ALA A O 1
ATOM 4433 N N . MET A 1 580 ? -37.805 32.079 19.871 1.00 79.94 580 MET A N 1
ATOM 4434 C CA . MET A 1 580 ? -39.040 32.867 19.825 1.00 79.94 580 MET A CA 1
ATOM 4435 C C . MET A 1 580 ? -40.246 32.001 19.428 1.00 79.94 580 MET A C 1
ATOM 4437 O O . MET A 1 580 ? -41.264 32.007 20.121 1.00 79.94 580 MET A O 1
ATOM 4441 N N . LEU A 1 581 ? -40.113 31.195 18.368 1.00 78.75 581 LEU A N 1
ATOM 4442 C CA . LEU A 1 581 ? -41.158 30.277 17.903 1.00 78.75 581 LEU A CA 1
ATOM 4443 C C . LEU A 1 581 ? -41.511 29.206 18.947 1.00 78.75 581 LEU A C 1
ATOM 4445 O O . LEU A 1 581 ? -42.682 28.889 19.137 1.00 78.75 581 LEU A O 1
ATOM 4449 N N . ARG A 1 582 ? -40.533 28.672 19.690 1.00 78.31 582 ARG A N 1
ATOM 4450 C CA . ARG A 1 582 ? -40.815 27.764 20.820 1.00 78.31 582 ARG A CA 1
ATOM 4451 C C . ARG A 1 582 ? -41.617 28.452 21.927 1.00 78.31 582 ARG A C 1
ATOM 4453 O O . ARG A 1 582 ? -42.515 27.832 22.493 1.00 78.31 582 ARG A O 1
ATOM 4460 N N . GLY A 1 583 ? -41.337 29.728 22.198 1.00 78.06 583 GLY A N 1
ATOM 4461 C CA . GLY A 1 583 ? -42.123 30.546 23.123 1.00 78.06 583 GLY A CA 1
ATOM 4462 C C . GLY A 1 583 ? -43.581 30.715 22.679 1.00 78.06 583 GLY A C 1
ATOM 4463 O O . GLY A 1 583 ? -44.489 30.560 23.496 1.00 78.06 583 GLY A O 1
ATOM 4464 N N . THR A 1 584 ? -43.830 30.968 21.388 1.00 79.94 584 THR A N 1
ATOM 4465 C CA . THR A 1 584 ? -45.206 31.094 20.870 1.00 79.94 584 THR A CA 1
ATOM 4466 C C . THR A 1 584 ? -45.956 29.762 20.873 1.00 79.94 584 THR A C 1
ATOM 4468 O O . THR A 1 584 ? -47.136 29.746 21.221 1.00 79.94 584 THR A O 1
ATOM 4471 N N . VAL A 1 585 ? -45.289 28.637 20.584 1.00 76.06 585 VAL A N 1
ATOM 4472 C CA . VAL A 1 585 ? -45.889 27.293 20.697 1.00 76.06 585 VAL A CA 1
ATOM 4473 C C . VAL A 1 585 ? -46.328 27.002 22.134 1.00 76.06 585 VAL A C 1
ATOM 4475 O O . VAL A 1 585 ? -47.491 26.669 22.342 1.00 76.06 585 VAL A O 1
ATOM 4478 N N . ALA A 1 586 ? -45.469 27.220 23.136 1.00 75.25 586 ALA A N 1
ATOM 4479 C CA . ALA A 1 586 ? -45.824 26.989 24.541 1.00 75.25 586 ALA A CA 1
ATOM 4480 C C . ALA A 1 586 ? -46.996 27.877 25.021 1.00 75.25 586 ALA A C 1
ATOM 4482 O O . ALA A 1 586 ? -47.851 27.441 25.801 1.00 75.25 586 ALA A O 1
ATOM 4483 N N . ALA A 1 587 ? -47.083 29.118 24.527 1.00 76.81 587 ALA A N 1
ATOM 4484 C CA . ALA A 1 587 ? -48.216 30.003 24.798 1.00 76.81 587 ALA A CA 1
ATOM 4485 C C . ALA A 1 587 ? -49.525 29.484 24.168 1.00 76.81 587 ALA A C 1
ATOM 4487 O O . ALA A 1 587 ? -50.567 29.481 24.829 1.00 76.81 587 ALA A O 1
ATOM 4488 N N . LEU A 1 588 ? -49.474 28.993 22.925 1.00 76.81 588 LEU A N 1
ATOM 4489 C CA . LEU A 1 588 ? -50.622 28.397 22.232 1.00 76.81 588 LEU A CA 1
ATOM 4490 C C . LEU A 1 588 ? -51.071 27.080 22.883 1.00 76.81 588 LEU A C 1
ATOM 4492 O O . LEU A 1 588 ? -52.269 26.869 23.056 1.00 76.81 588 LEU A O 1
ATOM 4496 N N . GLU A 1 589 ? -50.142 26.224 23.315 1.00 76.88 589 GLU A N 1
ATOM 4497 C CA . GLU A 1 589 ? -50.449 25.004 24.077 1.00 76.88 589 GLU A CA 1
ATOM 4498 C C . GLU A 1 589 ? -51.158 25.329 25.401 1.00 76.88 589 GLU A C 1
ATOM 4500 O O . GLU A 1 589 ? -52.147 24.682 25.751 1.00 76.88 589 GLU A O 1
ATOM 4505 N N . THR A 1 590 ? -50.721 26.387 26.093 1.00 77.44 590 THR A N 1
ATOM 4506 C CA . THR A 1 590 ? -51.353 26.873 27.331 1.00 77.44 590 THR A CA 1
ATOM 4507 C C . THR A 1 590 ? -52.779 27.385 27.077 1.00 77.44 590 THR A C 1
ATOM 4509 O O . THR A 1 590 ? -53.706 27.034 27.812 1.00 77.44 590 THR A O 1
ATOM 4512 N N . GLN A 1 591 ? -52.997 28.160 26.007 1.00 78.69 591 GLN A N 1
ATOM 4513 C CA . GLN A 1 591 ? -54.338 28.605 25.600 1.00 78.69 591 GLN A CA 1
ATOM 4514 C C . GLN A 1 591 ? -55.244 27.428 25.208 1.00 78.69 591 GLN A C 1
ATOM 4516 O O . GLN A 1 591 ? -56.420 27.396 25.573 1.00 78.69 591 GLN A O 1
ATOM 4521 N N . LEU A 1 592 ? -54.702 26.432 24.504 1.00 74.69 592 LEU A N 1
ATOM 4522 C CA . LEU A 1 592 ? -55.440 25.255 24.052 1.00 74.69 592 LEU A CA 1
ATOM 4523 C C . LEU A 1 592 ? -55.802 24.320 25.222 1.00 74.69 592 LEU A C 1
ATOM 4525 O O . LEU A 1 592 ? -56.881 23.725 25.222 1.00 74.69 592 LEU A O 1
ATOM 4529 N N . ALA A 1 593 ? -54.965 24.247 26.262 1.00 76.00 593 ALA A N 1
ATOM 4530 C CA . ALA A 1 593 ? -55.303 23.592 27.526 1.00 76.00 593 ALA A CA 1
ATOM 4531 C C . ALA A 1 593 ? -56.451 24.311 28.264 1.00 76.00 593 ALA A C 1
ATOM 4533 O O . ALA A 1 593 ? -57.391 23.653 28.715 1.00 76.00 593 ALA A O 1
ATOM 4534 N N . ALA A 1 594 ? -56.431 25.648 28.326 1.00 76.25 594 ALA A N 1
ATOM 4535 C CA . ALA A 1 594 ? -57.515 26.434 28.923 1.00 76.25 594 ALA A CA 1
ATOM 4536 C C . ALA A 1 594 ? -58.845 26.282 28.154 1.00 76.25 594 ALA A C 1
ATOM 4538 O O . ALA A 1 594 ? -59.896 26.098 28.768 1.00 76.25 594 ALA A O 1
ATOM 4539 N N . LEU A 1 595 ? -58.800 26.275 26.817 1.00 73.38 595 LEU A N 1
ATOM 4540 C CA . LEU A 1 595 ? -59.962 26.005 25.962 1.00 73.38 595 LEU A CA 1
ATOM 4541 C C . LEU A 1 595 ? -60.530 24.595 26.175 1.00 73.38 595 LEU A C 1
ATOM 4543 O O . LEU A 1 595 ? -61.743 24.447 26.296 1.00 73.38 595 LEU A O 1
ATOM 4547 N N . ARG A 1 596 ? -59.679 23.567 26.306 1.00 78.88 596 ARG A N 1
ATOM 4548 C CA . ARG A 1 596 ? -60.123 22.203 26.653 1.00 78.88 596 ARG A CA 1
ATOM 4549 C C . ARG A 1 596 ? -60.819 22.151 28.015 1.00 78.88 596 ARG A C 1
ATOM 4551 O O . ARG A 1 596 ? -61.881 21.544 28.118 1.00 78.88 596 ARG A O 1
ATOM 4558 N N . ALA A 1 597 ? -60.274 22.823 29.031 1.00 74.06 597 ALA A N 1
ATOM 4559 C CA . ALA A 1 597 ? -60.902 22.903 30.351 1.00 74.06 597 ALA A CA 1
ATOM 4560 C C . ALA A 1 597 ? -62.280 23.597 30.295 1.00 74.06 597 ALA A C 1
ATOM 4562 O O . ALA A 1 597 ? -63.239 23.118 30.905 1.00 74.06 597 ALA A O 1
ATOM 4563 N N . ALA A 1 598 ? -62.409 24.668 29.501 1.00 75.25 598 ALA A N 1
ATOM 4564 C CA . ALA A 1 598 ? -63.686 25.339 29.258 1.00 75.25 598 ALA A CA 1
ATOM 4565 C C . ALA A 1 598 ? -64.706 24.430 28.543 1.00 75.25 598 ALA A C 1
ATOM 4567 O O . ALA A 1 598 ? -65.872 24.402 28.939 1.00 75.25 598 ALA A O 1
ATOM 4568 N N . CYS A 1 599 ? -64.279 23.633 27.554 1.00 70.50 599 CYS A N 1
ATOM 4569 C CA . CYS A 1 599 ? -65.137 22.635 26.906 1.00 70.50 599 CYS A CA 1
ATOM 4570 C C . CYS A 1 599 ? -65.645 21.584 27.904 1.00 70.50 599 CYS A C 1
ATOM 4572 O O . CYS A 1 599 ? -66.854 21.391 27.998 1.00 70.50 599 CYS A O 1
ATOM 4574 N N . THR A 1 600 ? -64.771 20.984 28.720 1.00 74.06 600 THR A N 1
ATOM 4575 C CA . THR A 1 600 ? -65.199 19.979 29.715 1.00 74.06 600 THR A CA 1
ATOM 4576 C C . THR A 1 600 ? -66.139 20.550 30.784 1.00 74.06 600 THR A C 1
ATOM 4578 O O . THR A 1 600 ? -67.032 19.855 31.270 1.00 74.06 600 THR A O 1
ATOM 4581 N N . ALA A 1 601 ? -66.004 21.839 31.124 1.00 73.19 601 ALA A N 1
ATOM 4582 C CA . ALA A 1 601 ? -66.948 22.524 32.004 1.00 73.19 601 ALA A CA 1
ATOM 4583 C C . ALA A 1 601 ? -68.321 22.731 31.331 1.00 73.19 601 ALA A C 1
ATOM 4585 O O . ALA A 1 601 ? -69.354 22.520 31.968 1.00 73.19 601 ALA A O 1
ATOM 4586 N N . ALA A 1 602 ? -68.349 23.089 30.043 1.00 70.50 602 ALA A N 1
ATOM 4587 C CA . ALA A 1 602 ? -69.586 23.221 29.271 1.00 70.50 602 ALA A CA 1
ATOM 4588 C C . ALA A 1 602 ? -70.299 21.868 29.070 1.00 70.50 602 ALA A C 1
ATOM 4590 O O . ALA A 1 602 ? -71.519 21.788 29.219 1.00 70.50 602 ALA A O 1
ATOM 4591 N N . GLU A 1 603 ? -69.550 20.792 28.819 1.00 70.94 603 GLU A N 1
ATOM 4592 C CA . GLU A 1 603 ? -70.069 19.418 28.751 1.00 70.94 603 GLU A CA 1
ATOM 4593 C C . GLU A 1 603 ? -70.716 18.993 30.081 1.00 70.94 603 GLU A C 1
ATOM 4595 O O . GLU A 1 603 ? -71.824 18.455 30.084 1.00 70.94 603 GLU A O 1
ATOM 4600 N N . ALA A 1 604 ? -70.095 19.315 31.222 1.00 72.06 604 ALA A N 1
ATOM 4601 C CA . ALA A 1 604 ? -70.661 19.042 32.546 1.00 72.06 604 ALA A CA 1
ATOM 4602 C C . ALA A 1 604 ? -71.961 19.828 32.830 1.00 72.06 604 ALA A C 1
ATOM 4604 O O . ALA A 1 604 ? -72.874 19.304 33.475 1.00 72.06 604 ALA A O 1
ATOM 4605 N N . VAL A 1 605 ? -72.085 21.063 32.325 1.00 75.81 605 VAL A N 1
ATOM 4606 C CA . VAL A 1 605 ? -73.338 21.842 32.388 1.00 75.81 605 VAL A CA 1
ATOM 4607 C C . VAL A 1 605 ? -74.410 21.229 31.481 1.00 75.81 605 VAL A C 1
ATOM 4609 O O . VAL A 1 605 ? -75.547 21.050 31.919 1.00 75.81 605 VAL A O 1
ATOM 4612 N N . SER A 1 606 ? -74.050 20.822 30.259 1.00 69.00 606 SER A N 1
ATOM 4613 C CA . SER A 1 606 ? -74.959 20.132 29.332 1.00 69.00 606 SER A CA 1
ATOM 4614 C C . SER A 1 606 ? -75.479 18.810 29.912 1.00 69.00 606 SER A C 1
ATOM 4616 O O . SER A 1 606 ? -76.668 18.503 29.805 1.00 69.00 606 SER A O 1
ATOM 4618 N N . ALA A 1 607 ? -74.618 18.041 30.585 1.00 71.62 607 ALA A N 1
ATOM 4619 C CA . ALA A 1 607 ? -74.999 16.807 31.267 1.00 71.62 607 ALA A CA 1
ATOM 4620 C C . ALA A 1 607 ? -76.007 17.057 32.407 1.00 71.62 607 ALA A C 1
ATOM 4622 O O . ALA A 1 607 ? -76.977 16.309 32.538 1.00 71.62 607 ALA A O 1
ATOM 4623 N N . ARG A 1 608 ? -75.841 18.138 33.189 1.00 74.56 608 ARG A N 1
ATOM 4624 C CA . ARG A 1 608 ? -76.820 18.540 34.218 1.00 74.56 608 ARG A CA 1
ATOM 4625 C C . ARG A 1 608 ? -78.168 18.939 33.621 1.00 74.56 608 ARG A C 1
ATOM 4627 O O . ARG A 1 608 ? -79.181 18.399 34.050 1.00 74.56 608 ARG A O 1
ATOM 4634 N N . ALA A 1 609 ? -78.183 19.792 32.596 1.00 69.94 609 ALA A N 1
ATOM 4635 C CA . ALA A 1 609 ? -79.423 20.189 31.919 1.00 69.94 609 ALA A CA 1
ATOM 4636 C C . ALA A 1 609 ? -80.161 18.981 31.301 1.00 69.94 609 ALA A C 1
ATOM 4638 O O . ALA A 1 609 ? -81.391 18.904 31.327 1.00 69.94 609 ALA A O 1
ATOM 4639 N N . THR A 1 610 ? -79.414 17.990 30.801 1.00 71.44 610 THR A N 1
ATOM 4640 C CA . THR A 1 610 ? -79.973 16.722 30.302 1.00 71.44 610 THR A CA 1
ATOM 4641 C C . THR A 1 610 ? -80.607 15.900 31.433 1.00 71.44 610 THR A C 1
ATOM 4643 O O . THR A 1 610 ? -81.708 15.376 31.267 1.00 71.44 610 THR A O 1
ATOM 4646 N N . ALA A 1 611 ? -79.966 15.828 32.605 1.00 70.88 611 ALA A N 1
ATOM 4647 C CA . ALA A 1 611 ? -80.507 15.138 33.778 1.00 70.88 611 ALA A CA 1
ATOM 4648 C C . ALA A 1 611 ? -81.765 15.824 34.352 1.00 70.88 611 ALA A C 1
ATOM 4650 O O . ALA A 1 611 ? -82.736 15.143 34.680 1.00 70.88 611 ALA A O 1
ATOM 4651 N N . GLU A 1 612 ? -81.795 17.159 34.411 1.00 74.69 612 GLU A N 1
ATOM 4652 C CA . GLU A 1 612 ? -82.992 17.922 34.800 1.00 74.69 612 GLU A CA 1
ATOM 4653 C C . GLU A 1 612 ? -84.141 17.711 33.802 1.00 74.69 612 GLU A C 1
ATOM 4655 O O . GLU A 1 612 ? -85.279 17.478 34.209 1.00 74.69 612 GLU A O 1
ATOM 4660 N N . THR A 1 613 ? -83.841 17.679 32.498 1.00 68.88 613 THR A N 1
ATOM 4661 C CA . THR A 1 613 ? -84.831 17.382 31.447 1.00 68.88 613 THR A CA 1
ATOM 4662 C C . THR A 1 613 ? -85.446 15.987 31.623 1.00 68.88 613 THR A C 1
ATOM 4664 O O . THR A 1 613 ? -86.663 15.837 31.515 1.00 68.88 613 THR A O 1
ATOM 4667 N N . LEU A 1 614 ? -84.640 14.972 31.955 1.00 72.62 614 LEU A N 1
ATOM 4668 C CA . LEU A 1 614 ? -85.121 13.615 32.258 1.00 72.62 614 LEU A CA 1
ATOM 4669 C C . LEU A 1 614 ? -85.970 13.565 33.543 1.00 72.62 614 LEU A C 1
ATOM 4671 O O . LEU A 1 614 ? -86.982 12.862 33.588 1.00 72.62 614 LEU A O 1
ATOM 4675 N N . SER A 1 615 ? -85.615 14.345 34.571 1.00 73.94 615 SER A N 1
ATOM 4676 C CA . SER A 1 615 ? -86.419 14.465 35.796 1.00 73.94 615 SER A CA 1
ATOM 4677 C C . SER A 1 615 ? -87.793 15.086 35.514 1.00 73.94 615 SER A C 1
ATOM 4679 O O . SER A 1 615 ? -88.817 14.548 35.935 1.00 73.94 615 SER A O 1
ATOM 4681 N N . LEU A 1 616 ? -87.838 16.167 34.731 1.00 73.12 616 LEU A N 1
ATOM 4682 C CA . LEU A 1 616 ? -89.084 16.831 34.332 1.00 73.12 616 LEU A CA 1
ATOM 4683 C C . LEU A 1 616 ? -89.963 15.939 33.437 1.00 73.12 616 LEU A C 1
ATOM 4685 O O . LEU A 1 616 ? -91.188 15.970 33.552 1.00 73.12 616 LEU A O 1
ATOM 4689 N N . GLN A 1 617 ? -89.367 15.093 32.590 1.00 68.00 617 GLN A N 1
ATOM 4690 C CA . GLN A 1 617 ? -90.106 14.081 31.822 1.00 68.00 617 GLN A CA 1
ATOM 4691 C C . GLN A 1 617 ? -90.772 13.037 32.738 1.00 68.00 617 GLN A C 1
ATOM 4693 O O . GLN A 1 617 ? -91.947 12.725 32.540 1.00 68.00 617 GLN A O 1
ATOM 4698 N N . SER A 1 618 ? -90.073 12.569 33.780 1.00 67.56 618 SER A N 1
ATOM 4699 C CA . SER A 1 618 ? -90.614 11.661 34.809 1.00 67.56 618 SER A CA 1
ATOM 4700 C C . SER A 1 618 ? -91.782 12.278 35.594 1.00 67.56 618 SER A C 1
ATOM 4702 O O . SER A 1 618 ? -92.772 11.605 35.884 1.00 67.56 618 SER A O 1
ATOM 4704 N N . GLU A 1 619 ? -91.729 13.573 35.909 1.00 71.06 619 GLU A N 1
ATOM 4705 C CA . GLU A 1 619 ? -92.846 14.269 36.564 1.00 71.06 619 GLU A CA 1
ATOM 4706 C C . GLU A 1 619 ? -94.045 14.469 35.629 1.00 71.06 619 GLU A C 1
ATOM 4708 O O . GLU A 1 619 ? -95.188 14.219 36.021 1.00 71.06 619 GLU A O 1
ATOM 4713 N N . LEU A 1 620 ? -93.798 14.814 34.365 1.00 65.94 620 LEU A N 1
ATOM 4714 C CA . LEU A 1 620 ? -94.841 14.954 33.348 1.00 65.94 620 LEU A CA 1
ATOM 4715 C C . LEU A 1 620 ? -95.536 13.609 33.042 1.00 65.94 620 LEU A C 1
ATOM 4717 O O . LEU A 1 620 ? -96.730 13.579 32.735 1.00 65.94 620 LEU A O 1
ATOM 4721 N N . GLU A 1 621 ? -94.831 12.486 33.189 1.00 65.94 621 GLU A N 1
ATOM 4722 C CA . GLU A 1 621 ? -95.400 11.137 33.098 1.00 65.94 621 GLU A CA 1
ATOM 4723 C C . GLU A 1 621 ? -96.280 10.772 34.309 1.00 65.94 621 GLU A C 1
ATOM 4725 O O . GLU A 1 621 ? -97.366 10.216 34.129 1.00 65.94 621 GLU A O 1
ATOM 4730 N N . LYS A 1 622 ? -95.907 11.173 35.535 1.00 69.00 622 LYS A N 1
ATOM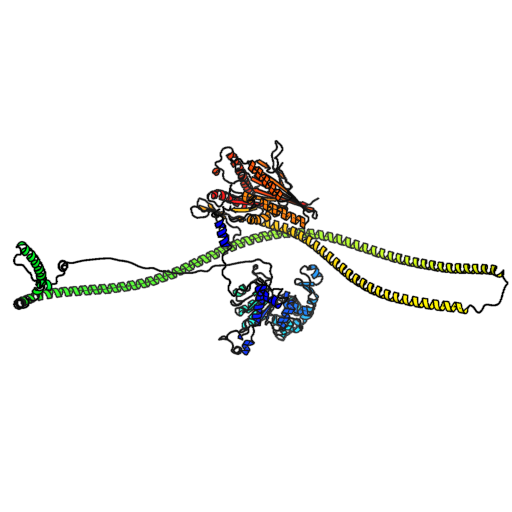 4731 C CA . LYS A 1 622 ? -96.775 11.028 36.725 1.00 69.00 622 LYS A CA 1
ATOM 4732 C C . LYS A 1 622 ? -98.100 11.778 36.544 1.00 69.00 622 LYS A C 1
ATOM 4734 O O . LYS A 1 622 ? -99.160 11.186 36.739 1.00 69.00 622 LYS A O 1
ATOM 4739 N N . VAL A 1 623 ? -98.051 13.029 36.075 1.00 68.81 623 VAL A N 1
ATOM 4740 C CA . VAL A 1 623 ? -99.249 13.851 35.803 1.00 68.81 623 VAL A CA 1
ATOM 4741 C C . VAL A 1 623 ? -100.137 13.231 34.710 1.00 68.81 623 VAL A C 1
ATOM 4743 O O . VAL A 1 623 ? -101.364 13.296 34.792 1.00 68.81 623 VAL A O 1
ATOM 4746 N N . ARG A 1 624 ? -99.554 12.564 33.701 1.00 64.25 624 ARG A N 1
ATOM 4747 C CA . ARG A 1 624 ? -100.323 11.802 32.695 1.00 64.25 624 ARG A CA 1
ATOM 4748 C C . ARG A 1 624 ? -101.043 10.595 33.303 1.00 64.25 624 ARG A C 1
ATOM 4750 O O . ARG A 1 624 ? -102.221 10.397 33.013 1.00 64.25 624 ARG A O 1
ATOM 4757 N N . ASN A 1 625 ? -100.371 9.833 34.164 1.00 63.47 625 ASN A N 1
ATOM 4758 C CA . ASN A 1 625 ? -100.958 8.670 34.839 1.00 63.47 625 ASN A CA 1
ATOM 4759 C C . ASN A 1 625 ? -102.085 9.065 35.811 1.00 63.47 625 ASN A C 1
ATOM 4761 O O . ASN A 1 625 ? -103.100 8.375 35.909 1.00 63.47 625 ASN A O 1
ATOM 4765 N N . GLU A 1 626 ? -101.956 10.212 36.476 1.00 64.31 626 GLU A N 1
ATOM 4766 C CA . GLU A 1 626 ? -103.002 10.774 37.337 1.00 64.31 626 GLU A CA 1
ATOM 4767 C C . GLU A 1 626 ? -104.228 11.237 36.528 1.00 64.31 626 GLU A C 1
ATOM 4769 O O . GLU A 1 626 ? -105.368 10.999 36.932 1.00 64.31 626 GLU A O 1
ATOM 4774 N N . ARG A 1 627 ? -104.015 11.768 35.313 1.00 60.84 627 ARG A N 1
ATOM 4775 C CA . ARG A 1 627 ? -105.101 12.076 34.365 1.00 60.84 627 ARG A CA 1
ATOM 4776 C C . ARG A 1 627 ? -105.819 10.828 33.831 1.00 60.84 627 ARG A C 1
ATOM 4778 O O . ARG A 1 627 ? -106.994 10.934 33.495 1.00 60.84 627 ARG A O 1
ATOM 4785 N N . SER A 1 628 ? -105.154 9.668 33.762 1.00 61.94 628 SER A N 1
ATOM 4786 C CA . SER A 1 628 ? -105.811 8.392 33.415 1.00 61.94 628 SER A CA 1
ATOM 4787 C C . SER A 1 628 ? -106.756 7.941 34.527 1.00 61.94 628 SER A C 1
ATOM 4789 O O . SER A 1 628 ? -107.937 7.726 34.277 1.00 61.94 628 SER A O 1
ATOM 4791 N N . ARG A 1 629 ? -106.276 7.924 35.781 1.00 60.62 629 ARG A N 1
ATOM 4792 C CA . ARG A 1 629 ? -107.071 7.500 36.950 1.00 60.62 629 ARG A CA 1
ATOM 4793 C C . ARG A 1 629 ? -108.375 8.283 37.132 1.00 60.62 629 ARG A C 1
ATOM 4795 O O . ARG A 1 629 ? -109.348 7.732 37.638 1.00 60.62 629 ARG A O 1
ATOM 4802 N N . LEU A 1 630 ? -108.401 9.554 36.726 1.00 57.88 630 LEU A N 1
ATOM 4803 C CA . LEU A 1 630 ? -109.601 10.398 36.760 1.00 57.88 630 LEU A CA 1
ATOM 4804 C C . LEU A 1 630 ? -110.571 10.157 35.585 1.00 57.88 630 LEU A C 1
ATOM 4806 O O . LEU A 1 630 ? -111.724 10.568 35.677 1.00 57.88 630 LEU A O 1
ATOM 4810 N N . ALA A 1 631 ? -110.142 9.481 34.515 1.00 57.75 631 ALA A N 1
ATOM 4811 C CA . ALA A 1 631 ? -111.021 9.002 33.447 1.00 57.75 631 ALA A CA 1
ATOM 4812 C C . ALA A 1 631 ? -111.636 7.635 33.803 1.00 57.75 631 ALA A C 1
ATOM 4814 O O . ALA A 1 631 ? -112.855 7.476 33.743 1.00 57.75 631 ALA A O 1
ATOM 4815 N N . ASP A 1 632 ? -110.813 6.688 34.270 1.00 56.44 632 ASP A N 1
ATOM 4816 C CA . ASP A 1 632 ? -111.224 5.311 34.609 1.00 56.44 632 ASP A CA 1
ATOM 4817 C C . ASP A 1 632 ? -112.329 5.263 35.694 1.00 56.44 632 ASP A C 1
ATOM 4819 O O . ASP A 1 632 ? -113.198 4.381 35.707 1.00 56.44 632 ASP A O 1
ATOM 4823 N N . ALA A 1 633 ? -112.325 6.255 36.593 1.00 56.38 633 ALA A N 1
ATOM 4824 C CA . ALA A 1 633 ? -113.303 6.422 37.668 1.00 56.38 633 ALA A CA 1
ATOM 4825 C C . ALA A 1 633 ? -114.709 6.856 37.198 1.00 56.38 633 ALA A C 1
ATOM 4827 O O . ALA A 1 633 ? -115.664 6.727 37.964 1.00 56.38 633 ALA A O 1
ATOM 4828 N N . LEU A 1 634 ? -114.855 7.371 35.970 1.00 49.72 634 LEU A N 1
ATOM 4829 C CA . LEU A 1 634 ? -116.125 7.897 35.454 1.00 49.72 634 LEU A CA 1
ATOM 4830 C C . LEU A 1 634 ? -116.975 6.829 34.741 1.00 49.72 634 LEU A C 1
ATOM 4832 O O . LEU A 1 634 ? -118.202 6.918 34.735 1.00 49.72 634 LEU A O 1
ATOM 4836 N N . GLU A 1 635 ? -116.335 5.819 34.148 1.00 54.50 635 GLU A N 1
ATOM 4837 C CA . GLU A 1 635 ? -116.999 4.820 33.298 1.00 54.50 635 GLU A CA 1
ATOM 4838 C C . GLU A 1 635 ? -117.486 3.596 34.093 1.00 54.50 635 GLU A C 1
ATOM 4840 O O . GLU A 1 635 ? -118.631 3.160 33.953 1.00 54.50 635 GLU A O 1
ATOM 4845 N N . THR A 1 636 ? -116.657 3.069 34.999 1.00 53.31 636 THR A N 1
ATOM 4846 C CA . THR A 1 636 ? -116.936 1.783 35.673 1.00 53.31 636 THR A CA 1
ATOM 4847 C C . THR A 1 636 ? -118.091 1.859 36.685 1.00 53.31 636 THR A C 1
ATOM 4849 O O . THR A 1 636 ? -118.747 0.855 36.958 1.00 53.31 636 THR A O 1
ATOM 4852 N N . ALA A 1 637 ? -118.420 3.054 37.189 1.00 48.72 637 ALA A N 1
ATOM 4853 C CA . ALA A 1 637 ? -119.573 3.275 38.068 1.00 48.72 637 ALA A CA 1
ATOM 4854 C C . ALA A 1 637 ? -120.939 3.082 37.368 1.00 48.72 637 ALA A C 1
ATOM 4856 O O . ALA A 1 637 ? -121.967 3.043 38.039 1.00 48.72 637 ALA A O 1
ATOM 4857 N N . GLN A 1 638 ? -120.977 2.953 36.035 1.00 45.59 638 GLN A N 1
ATOM 4858 C CA . GLN A 1 638 ? -122.225 2.804 35.276 1.00 45.59 638 GLN A CA 1
ATOM 4859 C C . GLN A 1 638 ? -122.750 1.363 35.183 1.00 45.59 638 GLN A C 1
ATOM 4861 O O . GLN A 1 638 ? -123.870 1.163 34.707 1.00 45.59 638 GLN A O 1
ATOM 4866 N N . LYS A 1 639 ? -121.974 0.352 35.606 1.00 43.00 639 LYS A N 1
ATOM 4867 C CA . LYS A 1 639 ? -122.404 -1.058 35.604 1.00 43.00 639 LYS A CA 1
ATOM 4868 C C . LYS A 1 639 ? -122.075 -1.781 36.905 1.00 43.00 639 LYS A C 1
ATOM 4870 O O . LYS A 1 639 ? -121.176 -2.614 36.994 1.00 43.00 639 LYS A O 1
ATOM 4875 N N . GLU A 1 640 ? -122.943 -1.530 37.879 1.00 44.69 640 GLU A N 1
ATOM 4876 C CA . GLU A 1 640 ? -123.424 -2.587 38.769 1.00 44.69 640 GLU A CA 1
ATOM 4877 C C . GLU A 1 640 ? -123.958 -3.805 37.971 1.00 44.69 640 GLU A C 1
ATOM 4879 O O . GLU A 1 640 ? -124.069 -3.782 36.745 1.00 44.69 640 GLU A O 1
ATOM 4884 N N . LEU A 1 641 ? -124.419 -4.829 38.703 1.00 37.41 641 LEU A N 1
ATOM 4885 C CA . LEU A 1 641 ? -125.268 -5.919 38.207 1.00 37.41 641 LEU A CA 1
ATOM 4886 C C . LEU A 1 641 ? -124.564 -6.971 37.315 1.00 37.41 641 LEU A C 1
ATOM 4888 O O . LEU A 1 641 ? -124.580 -6.878 36.089 1.00 37.41 641 LEU A O 1
ATOM 4892 N N . LYS A 1 642 ? -124.125 -8.090 37.930 1.00 35.12 642 LYS A N 1
ATOM 4893 C CA . LYS A 1 642 ? -124.840 -9.400 37.865 1.00 35.12 642 LYS A CA 1
ATOM 4894 C C . LYS A 1 642 ? -123.940 -10.621 38.179 1.00 35.12 642 LYS A C 1
ATOM 4896 O O . LYS A 1 642 ? -123.246 -11.104 37.295 1.00 35.12 642 LYS A O 1
ATOM 4901 N N . GLY A 1 643 ? -124.077 -11.200 39.383 1.00 36.66 643 GLY A N 1
ATOM 4902 C CA . GLY A 1 643 ? -123.412 -12.458 39.797 1.00 36.66 643 GLY A CA 1
ATOM 4903 C C . GLY A 1 643 ? -121.920 -12.271 40.124 1.00 36.66 643 GLY A C 1
ATOM 4904 O O . GLY A 1 643 ? -121.193 -11.675 39.346 1.00 36.66 643 GLY A O 1
ATOM 4905 N N . TYR A 1 644 ? -121.359 -12.656 41.271 1.00 35.47 644 TYR A N 1
ATOM 4906 C CA . TYR A 1 644 ? -121.779 -13.537 42.369 1.00 35.47 644 TYR A CA 1
ATOM 4907 C C . TYR A 1 644 ? -121.896 -15.033 42.017 1.00 35.47 644 TYR A C 1
ATOM 4909 O O . TYR A 1 644 ? -122.866 -15.444 41.389 1.00 35.47 644 TYR A O 1
ATOM 4917 N N . LYS A 1 645 ? -120.943 -15.799 42.583 1.00 41.97 645 LYS A N 1
ATOM 4918 C CA . LYS A 1 645 ? -120.767 -17.268 42.630 1.00 41.97 645 LYS A CA 1
ATOM 4919 C C . LYS A 1 645 ? -120.220 -18.005 41.394 1.00 41.97 645 LYS A C 1
ATOM 4921 O O . LYS A 1 645 ? -120.395 -17.587 40.262 1.00 41.97 645 LYS A O 1
ATOM 4926 N N . GLU A 1 646 ? -119.569 -19.128 41.734 1.00 43.38 646 GLU A N 1
ATOM 4927 C CA . GLU A 1 646 ? -119.186 -20.282 40.901 1.00 43.38 646 GLU A CA 1
ATOM 4928 C C . GLU A 1 646 ? -118.185 -20.052 39.746 1.00 43.38 646 GLU A C 1
ATOM 4930 O O . GLU A 1 646 ? -118.584 -19.898 38.603 1.00 43.38 646 GLU A O 1
ATOM 4935 N N . ASP A 1 647 ? -116.871 -20.125 40.050 1.00 41.81 647 ASP A N 1
ATOM 4936 C CA . ASP A 1 647 ? -115.961 -21.126 39.431 1.00 41.81 647 ASP A CA 1
ATOM 4937 C C . ASP A 1 647 ? -114.526 -21.128 40.031 1.00 41.81 647 ASP A C 1
ATOM 4939 O O . ASP A 1 647 ? -113.580 -20.546 39.505 1.00 41.81 647 ASP A O 1
ATOM 4943 N N . VAL A 1 648 ? -114.324 -21.821 41.161 1.00 51.66 648 VAL A N 1
ATOM 4944 C CA . VAL A 1 648 ? -112.998 -21.940 41.827 1.00 51.66 648 VAL A CA 1
ATOM 4945 C C . VAL A 1 648 ? -112.170 -23.134 41.302 1.00 51.66 648 VAL A C 1
ATOM 4947 O O . VAL A 1 648 ? -110.995 -23.280 41.630 1.00 51.66 648 VAL A O 1
ATOM 4950 N N . VAL A 1 649 ? -112.749 -23.999 40.460 1.00 51.31 649 VAL A N 1
ATOM 4951 C CA . VAL A 1 649 ? -112.189 -25.335 40.166 1.00 51.31 649 VAL A CA 1
ATOM 4952 C C . VAL A 1 649 ? -111.208 -25.365 38.979 1.00 51.31 649 VAL A C 1
ATOM 4954 O O . VAL A 1 649 ? -110.299 -26.193 38.975 1.00 51.31 649 VAL A O 1
ATOM 4957 N N . GLN A 1 650 ? -111.313 -24.466 37.990 1.00 47.88 650 GLN A N 1
ATOM 4958 C CA . GLN A 1 650 ? -110.478 -24.553 36.773 1.00 47.88 650 GLN A CA 1
ATOM 4959 C C . GLN A 1 650 ? -109.055 -23.969 36.900 1.00 47.88 650 GLN A C 1
ATOM 4961 O O . GLN A 1 650 ? -108.164 -24.356 36.140 1.00 47.88 650 GLN A O 1
ATOM 4966 N N . GLY A 1 651 ? -108.795 -23.068 37.856 1.00 52.66 651 GLY A N 1
ATOM 4967 C CA . GLY A 1 651 ? -107.535 -22.305 37.905 1.00 52.66 651 GLY A CA 1
ATOM 4968 C C . GLY A 1 651 ? -106.258 -23.155 38.032 1.00 52.66 651 GLY A C 1
ATOM 4969 O O . GLY A 1 651 ? -105.234 -22.839 37.425 1.00 52.66 651 GLY A O 1
ATOM 4970 N N . PHE A 1 652 ? -106.319 -24.270 38.768 1.00 50.88 652 PHE A N 1
ATOM 4971 C CA . PHE A 1 652 ? -105.134 -25.059 39.138 1.00 50.88 652 PHE A CA 1
ATOM 4972 C C . PHE A 1 652 ? -104.478 -25.846 37.990 1.00 50.88 652 PHE A C 1
ATOM 4974 O O . PHE A 1 652 ? -103.318 -26.241 38.110 1.00 50.88 652 PHE A O 1
ATOM 4981 N N . GLN A 1 653 ? -105.183 -26.081 36.878 1.00 54.91 653 GLN A N 1
ATOM 4982 C CA . GLN A 1 653 ? -104.623 -26.826 35.741 1.00 54.91 653 GLN A CA 1
ATOM 4983 C C . GLN A 1 653 ? -103.814 -25.928 34.788 1.00 54.91 653 GLN A C 1
ATOM 4985 O O . GLN A 1 653 ? -102.846 -26.391 34.186 1.00 54.91 653 GLN A O 1
ATOM 4990 N N . SER A 1 654 ? -104.148 -24.633 34.706 1.00 58.09 654 SER A N 1
ATOM 4991 C CA . SER A 1 654 ? -103.482 -23.670 33.814 1.00 58.09 654 SER A CA 1
ATOM 4992 C C . SER A 1 654 ? -102.040 -23.363 34.244 1.00 58.09 654 SER A C 1
ATOM 4994 O O . SER A 1 654 ? -101.123 -23.413 33.425 1.00 58.09 654 SER A O 1
ATOM 4996 N N . GLU A 1 655 ? -101.799 -23.120 35.538 1.00 61.03 655 GLU A N 1
ATOM 4997 C CA . GLU A 1 655 ? -100.446 -22.814 36.039 1.00 61.03 655 GLU A CA 1
ATOM 4998 C C . GLU A 1 655 ? -99.470 -23.989 35.906 1.00 61.03 655 GLU A C 1
ATOM 5000 O O . GLU A 1 655 ? -98.310 -23.799 35.534 1.00 61.03 655 GLU A O 1
ATOM 5005 N N . ARG A 1 656 ? -99.931 -25.228 36.124 1.00 59.62 656 ARG A N 1
ATOM 5006 C CA . ARG A 1 656 ? -99.060 -26.409 36.023 1.00 59.62 656 ARG A CA 1
ATOM 5007 C C . ARG A 1 656 ? -98.511 -26.618 34.605 1.00 59.62 656 ARG A C 1
ATOM 5009 O O . ARG A 1 656 ? -97.386 -27.093 34.459 1.00 59.62 656 ARG A O 1
ATOM 5016 N N . ALA A 1 657 ? -99.261 -26.221 33.574 1.00 63.28 657 ALA A N 1
ATOM 5017 C CA . ALA A 1 657 ? -98.789 -26.233 32.190 1.00 63.28 657 ALA A CA 1
ATOM 5018 C C . ALA A 1 657 ? -97.722 -25.150 31.929 1.00 63.28 657 ALA A C 1
ATOM 5020 O O . ALA A 1 657 ? -96.705 -25.427 31.289 1.00 63.28 657 ALA A O 1
ATOM 5021 N N . LYS A 1 658 ? -97.906 -23.935 32.469 1.00 70.25 658 LYS A N 1
ATOM 5022 C CA . LYS A 1 658 ? -96.940 -22.828 32.332 1.00 70.25 658 LYS A CA 1
ATOM 5023 C C . LYS A 1 658 ? -95.601 -23.142 33.000 1.00 70.25 658 LYS A C 1
ATOM 5025 O O . LYS A 1 658 ? -94.559 -22.870 32.408 1.00 70.25 658 LYS A O 1
ATOM 5030 N N . ALA A 1 659 ? -95.622 -23.747 34.189 1.00 65.56 659 ALA A N 1
ATOM 5031 C CA . ALA A 1 659 ? -94.413 -24.127 34.921 1.00 65.56 659 ALA A CA 1
ATOM 5032 C C . ALA A 1 659 ? -93.519 -25.085 34.108 1.00 65.56 659 ALA A C 1
ATOM 5034 O O . ALA A 1 659 ? -92.337 -24.811 33.913 1.00 65.56 659 ALA A O 1
ATOM 5035 N N . SER A 1 660 ? -94.101 -26.152 33.546 1.00 66.31 660 SER A N 1
ATOM 5036 C CA . SER A 1 660 ? -93.367 -27.121 32.717 1.00 66.31 660 SER A CA 1
ATOM 5037 C C . SER A 1 660 ? -92.813 -26.494 31.427 1.00 66.31 660 SER A C 1
ATOM 5039 O O . SER A 1 660 ? -91.668 -26.753 31.045 1.00 66.31 660 SER A O 1
ATOM 5041 N N . ALA A 1 661 ? -93.577 -25.600 30.786 1.00 69.94 661 ALA A N 1
ATOM 5042 C CA . ALA A 1 661 ? -93.089 -24.837 29.638 1.00 69.94 661 ALA A CA 1
ATOM 5043 C C . ALA A 1 661 ? -91.883 -23.948 30.010 1.00 69.94 661 ALA A C 1
ATOM 5045 O O . ALA A 1 661 ? -90.901 -23.901 29.264 1.00 69.94 661 ALA A O 1
ATOM 5046 N N . LEU A 1 662 ? -91.913 -23.294 31.176 1.00 70.56 662 LEU A N 1
ATOM 5047 C CA . LEU A 1 662 ? -90.829 -22.429 31.649 1.00 70.56 662 LEU A CA 1
ATOM 5048 C C . LEU A 1 662 ? -89.545 -23.210 31.981 1.00 70.56 662 LEU A C 1
ATOM 5050 O O . LEU A 1 662 ? -88.459 -22.769 31.600 1.00 70.56 662 LEU A O 1
ATOM 5054 N N . GLU A 1 663 ? -89.648 -24.383 32.614 1.00 70.25 663 GLU A N 1
ATOM 5055 C CA . GLU A 1 663 ? -88.495 -25.266 32.854 1.00 70.25 663 GLU A CA 1
ATOM 5056 C C . GLU A 1 663 ? -87.840 -25.709 31.540 1.00 70.25 663 GLU A C 1
ATOM 5058 O O . GLU A 1 663 ? -86.621 -25.597 31.390 1.00 70.25 663 GLU A O 1
ATOM 5063 N N . SER A 1 664 ? -88.639 -26.142 30.554 1.00 70.38 664 SER A N 1
ATOM 5064 C CA . SER A 1 664 ? -88.116 -26.582 29.251 1.00 70.38 664 SER A CA 1
ATOM 5065 C C . SER A 1 664 ? -87.346 -25.469 28.525 1.00 70.38 664 SER A C 1
ATOM 5067 O O . SER A 1 664 ? -86.245 -25.697 28.019 1.00 70.38 664 SER A O 1
ATOM 5069 N N . ARG A 1 665 ? -87.869 -24.235 28.560 1.00 77.25 665 ARG A N 1
ATOM 5070 C CA . ARG A 1 665 ? -87.227 -23.053 27.972 1.00 77.25 665 ARG A CA 1
ATOM 5071 C C . ARG A 1 665 ? -85.957 -22.650 28.722 1.00 77.25 665 ARG A C 1
ATOM 5073 O O . ARG A 1 665 ? -84.989 -22.235 28.092 1.00 77.25 665 ARG A O 1
ATOM 5080 N N . THR A 1 666 ? -85.940 -22.803 30.045 1.00 70.94 666 THR A N 1
ATOM 5081 C CA . THR A 1 666 ? -84.767 -22.504 30.881 1.00 70.94 666 THR A CA 1
ATOM 5082 C C . THR A 1 666 ? -83.632 -23.502 30.635 1.00 70.94 666 THR A C 1
ATOM 5084 O O . THR A 1 666 ? -82.483 -23.084 30.510 1.00 70.94 666 THR A O 1
ATOM 5087 N N . ARG A 1 667 ? -83.935 -24.802 30.477 1.00 73.69 667 ARG A N 1
ATOM 5088 C CA . ARG A 1 667 ? -82.933 -25.819 30.104 1.00 73.69 667 ARG A CA 1
ATOM 5089 C C . ARG A 1 667 ? -82.349 -25.559 28.711 1.00 73.69 667 ARG A C 1
ATOM 5091 O O . ARG A 1 667 ? -81.132 -25.489 28.586 1.00 73.69 667 ARG A O 1
ATOM 5098 N N . ALA A 1 668 ? -83.192 -25.318 27.705 1.00 74.38 668 ALA A N 1
ATOM 5099 C CA . ALA A 1 668 ? -82.725 -24.994 26.354 1.00 74.38 668 ALA A CA 1
ATOM 5100 C C . ALA A 1 668 ? -81.855 -23.718 26.322 1.00 74.38 668 ALA A C 1
ATOM 5102 O O . ALA A 1 668 ? -80.839 -23.670 25.632 1.00 74.38 668 ALA A O 1
ATOM 5103 N N . GLN A 1 669 ? -82.201 -22.694 27.113 1.00 74.69 669 GLN A N 1
ATOM 5104 C CA . GLN A 1 669 ? -81.377 -21.488 27.234 1.00 74.69 669 GLN A CA 1
ATOM 5105 C C . GLN A 1 669 ? -80.029 -21.763 27.921 1.00 74.69 669 GLN A C 1
ATOM 5107 O O . GLN A 1 669 ? -79.031 -21.151 27.548 1.00 74.69 669 GLN A O 1
ATOM 5112 N N . ALA A 1 670 ? -79.969 -22.678 28.894 1.00 70.81 670 ALA A N 1
ATOM 5113 C CA . ALA A 1 670 ? -78.715 -23.066 29.540 1.00 70.81 670 ALA A CA 1
ATOM 5114 C C . ALA A 1 670 ? -77.758 -23.776 28.564 1.00 70.81 670 ALA A C 1
ATOM 5116 O O . ALA A 1 670 ? -76.575 -23.450 28.547 1.00 70.81 670 ALA A O 1
ATOM 5117 N N . GLU A 1 671 ? -78.280 -24.664 27.712 1.00 74.75 671 GLU A N 1
ATOM 5118 C CA . GLU A 1 671 ? -77.518 -25.367 26.665 1.00 74.75 671 GLU A CA 1
ATOM 5119 C C . GLU A 1 671 ? -76.990 -24.399 25.584 1.00 74.75 671 GLU A C 1
ATOM 5121 O O . GLU A 1 671 ? -75.830 -24.480 25.175 1.00 74.75 671 GLU A O 1
ATOM 5126 N N . VAL A 1 672 ? -77.800 -23.414 25.173 1.00 77.88 672 VAL A N 1
ATOM 5127 C CA . VAL A 1 672 ? -77.359 -22.331 24.271 1.00 77.88 672 VAL A CA 1
ATOM 5128 C C . VAL A 1 672 ? -76.283 -21.455 24.928 1.00 77.88 672 VAL A C 1
ATOM 5130 O O . VAL A 1 672 ? -75.306 -21.082 24.277 1.00 77.88 672 VAL A O 1
ATOM 5133 N N . ASN A 1 673 ? -76.424 -21.147 26.220 1.00 72.38 673 ASN A N 1
ATOM 5134 C CA . ASN A 1 673 ? -75.459 -20.327 26.953 1.00 72.38 673 ASN A CA 1
ATOM 5135 C C . ASN A 1 673 ? -74.102 -21.032 27.137 1.00 72.38 673 ASN A C 1
ATOM 5137 O O . ASN A 1 673 ? -73.074 -20.355 27.081 1.00 72.38 673 ASN A O 1
ATOM 5141 N N . THR A 1 674 ? -74.061 -22.358 27.325 1.00 76.56 674 THR A N 1
ATOM 5142 C CA . THR A 1 674 ? -72.791 -23.104 27.386 1.00 76.56 674 THR A CA 1
ATOM 5143 C C . THR A 1 674 ? -72.107 -23.180 26.023 1.00 76.56 674 THR A C 1
ATOM 5145 O O . THR A 1 674 ? -70.918 -22.880 25.945 1.00 76.56 674 THR A O 1
ATOM 5148 N N . GLY A 1 675 ? -72.842 -23.452 24.938 1.00 77.56 675 GLY A N 1
ATOM 5149 C CA . GLY A 1 675 ? -72.270 -23.429 23.582 1.00 77.56 675 GLY A CA 1
ATOM 5150 C C . GLY A 1 675 ? -71.705 -22.056 23.183 1.00 77.56 675 GLY A C 1
ATOM 5151 O O . GLY A 1 675 ? -70.632 -21.967 22.585 1.00 77.56 675 GLY A O 1
ATOM 5152 N N . LEU A 1 676 ? -72.374 -20.964 23.576 1.00 78.62 676 LEU A N 1
ATOM 5153 C CA . LEU A 1 676 ? -71.856 -19.600 23.400 1.00 78.62 676 LEU A CA 1
ATOM 5154 C C . LEU A 1 676 ? -70.599 -19.324 24.241 1.00 78.62 676 LEU A C 1
ATOM 5156 O O . LEU A 1 676 ? -69.716 -18.598 23.785 1.00 78.62 676 LEU A O 1
ATOM 5160 N N . ALA A 1 677 ? -70.492 -19.889 25.447 1.00 74.19 677 ALA A N 1
ATOM 5161 C CA . ALA A 1 677 ? -69.314 -19.724 26.297 1.00 74.19 677 ALA A CA 1
ATOM 5162 C C . ALA A 1 677 ? -68.071 -20.420 25.713 1.00 74.19 677 ALA A C 1
ATOM 5164 O O . ALA A 1 677 ? -66.986 -19.835 25.734 1.00 74.19 677 ALA A O 1
ATOM 5165 N N . GLU A 1 678 ? -68.228 -21.617 25.136 1.00 78.38 678 GLU A N 1
ATOM 5166 C CA . GLU A 1 678 ? -67.146 -22.322 24.432 1.00 78.38 678 GLU A CA 1
ATOM 5167 C C . GLU A 1 678 ? -66.696 -21.555 23.181 1.00 78.38 678 GLU A C 1
ATOM 5169 O O . GLU A 1 678 ? -65.508 -21.267 23.029 1.00 78.38 678 GLU A O 1
ATOM 5174 N N . GLN A 1 679 ? -67.637 -21.113 22.335 1.00 77.50 679 GLN A N 1
ATOM 5175 C CA . GLN A 1 679 ? -67.320 -20.296 21.154 1.00 77.50 679 GLN A CA 1
ATOM 5176 C C . GLN A 1 679 ? -66.593 -18.991 21.523 1.00 77.50 679 GLN A C 1
ATOM 5178 O O . GLN A 1 679 ? -65.642 -18.595 20.845 1.00 77.50 679 GLN A O 1
ATOM 5183 N N . LEU A 1 680 ? -66.990 -18.339 22.623 1.00 79.00 680 LEU A N 1
ATOM 5184 C CA . LEU A 1 680 ? -66.324 -17.138 23.132 1.00 79.00 680 LEU A CA 1
ATOM 5185 C C . LEU A 1 680 ? -64.888 -17.423 23.609 1.00 79.00 680 LEU A C 1
ATOM 5187 O O . LEU A 1 680 ? -64.023 -16.558 23.467 1.00 79.00 680 LEU A O 1
ATOM 5191 N N . ALA A 1 681 ? -64.619 -18.607 24.168 1.00 77.62 681 ALA A N 1
ATOM 5192 C CA . ALA A 1 681 ? -63.274 -19.009 24.574 1.00 77.62 681 ALA A CA 1
ATOM 5193 C C . ALA A 1 681 ? -62.361 -19.207 23.353 1.00 77.62 681 ALA A C 1
ATOM 5195 O O . ALA A 1 681 ? -61.319 -18.554 23.264 1.00 77.62 681 ALA A O 1
ATOM 5196 N N . THR A 1 682 ? -62.790 -19.999 22.363 1.00 77.62 682 THR A N 1
ATOM 5197 C CA . THR A 1 682 ? -62.016 -20.242 21.130 1.00 77.62 682 THR A CA 1
ATOM 5198 C C . THR A 1 682 ? -61.765 -18.952 20.340 1.00 77.62 682 THR A C 1
ATOM 5200 O O . THR A 1 682 ? -60.674 -18.747 19.801 1.00 77.62 682 THR A O 1
ATOM 5203 N N . ALA A 1 683 ? -62.742 -18.037 20.306 1.00 72.00 683 ALA A N 1
ATOM 5204 C CA . ALA A 1 683 ? -62.591 -16.734 19.660 1.00 72.00 683 ALA A CA 1
ATOM 5205 C C . ALA A 1 683 ? -61.553 -15.836 20.362 1.00 72.00 683 ALA A C 1
ATOM 5207 O O . ALA A 1 683 ? -60.761 -15.178 19.687 1.00 72.00 683 ALA A O 1
ATOM 5208 N N . LYS A 1 684 ? -61.510 -15.830 21.703 1.00 77.19 684 LYS A N 1
ATOM 5209 C CA . LYS A 1 684 ? -60.508 -15.077 22.483 1.00 77.19 684 LYS A CA 1
ATOM 5210 C C . LYS A 1 684 ? -59.094 -15.620 22.296 1.00 77.19 684 LYS A C 1
ATOM 5212 O O . LYS A 1 684 ? -58.159 -14.838 22.153 1.00 77.19 684 LYS A O 1
ATOM 5217 N N . GLU A 1 685 ? -58.939 -16.939 22.274 1.00 79.31 685 GLU A N 1
ATOM 5218 C CA . GLU A 1 685 ? -57.644 -17.590 22.057 1.00 79.31 685 GLU A CA 1
ATOM 5219 C C . GLU A 1 685 ? -57.114 -17.313 20.638 1.00 79.31 685 GLU A C 1
ATOM 5221 O O . GLU A 1 685 ? -55.958 -16.928 20.462 1.00 79.31 685 GLU A O 1
ATOM 5226 N N . SER A 1 686 ? -58.000 -17.361 19.636 1.00 73.81 686 SER A N 1
ATOM 5227 C CA . SER A 1 686 ? -57.689 -16.977 18.250 1.00 73.81 686 SER A CA 1
ATOM 5228 C C . SER A 1 686 ? -57.287 -15.499 18.118 1.00 73.81 686 SER A C 1
ATOM 5230 O O . SER A 1 686 ? -56.355 -15.174 17.380 1.00 73.81 686 SER A O 1
ATOM 5232 N N . LEU A 1 687 ? -57.963 -14.599 18.845 1.00 80.50 687 LEU A N 1
ATOM 5233 C CA . LEU A 1 687 ? -57.642 -13.168 18.872 1.00 80.50 687 LEU A CA 1
ATOM 5234 C C . LEU A 1 687 ? -56.252 -12.913 19.473 1.00 80.50 687 LEU A C 1
ATOM 5236 O O . LEU A 1 687 ? -55.462 -12.187 18.875 1.00 80.50 687 LEU A O 1
ATOM 5240 N N . LEU A 1 688 ? -55.923 -13.560 20.596 1.00 83.31 688 LEU A N 1
ATOM 5241 C CA . LEU A 1 688 ? -54.624 -13.417 21.263 1.00 83.31 688 LEU A CA 1
ATOM 5242 C C . LEU A 1 688 ? -53.456 -13.807 20.338 1.00 83.31 688 LEU A C 1
ATOM 5244 O O . LEU A 1 688 ? -52.448 -13.102 20.274 1.00 83.31 688 LEU A O 1
ATOM 5248 N N . VAL A 1 689 ? -53.601 -14.902 19.582 1.00 80.75 689 VAL A N 1
ATOM 5249 C CA . VAL A 1 689 ? -52.600 -15.334 18.590 1.00 80.75 689 VAL A CA 1
ATOM 5250 C C . VAL A 1 689 ? -52.469 -14.311 17.454 1.00 80.75 689 VAL A C 1
ATOM 5252 O O . VAL A 1 689 ? -51.352 -13.985 17.047 1.00 80.75 689 VAL A O 1
ATOM 5255 N N . ALA A 1 690 ? -53.583 -13.757 16.965 1.00 70.06 690 ALA A N 1
ATOM 5256 C CA . ALA A 1 690 ? -53.566 -12.730 15.924 1.00 70.06 690 ALA A CA 1
ATOM 5257 C C . ALA A 1 690 ? -52.892 -11.423 16.392 1.00 70.06 690 ALA A C 1
ATOM 5259 O O . ALA A 1 690 ? -52.102 -10.843 15.644 1.00 70.06 690 ALA A O 1
ATOM 5260 N N . GLU A 1 691 ? -53.142 -10.988 17.630 1.00 76.38 691 GLU A N 1
ATOM 5261 C CA . GLU A 1 691 ? -52.512 -9.806 18.235 1.00 76.38 691 GLU A CA 1
ATOM 5262 C C . GLU A 1 691 ? -50.996 -9.985 18.408 1.00 76.38 691 GLU A C 1
ATOM 5264 O O . GLU A 1 691 ? -50.223 -9.097 18.037 1.00 76.38 691 GLU A O 1
ATOM 5269 N N . GLN A 1 692 ? -50.546 -11.150 18.890 1.00 78.25 692 GLN A N 1
ATOM 5270 C CA . GLN A 1 692 ? -49.117 -11.472 18.998 1.00 78.25 692 GLN A CA 1
ATOM 5271 C C . GLN A 1 692 ? -48.423 -11.463 17.628 1.00 78.25 692 GLN A C 1
ATOM 5273 O O . GLN A 1 692 ? -47.357 -10.863 17.469 1.00 78.25 692 GLN A O 1
ATOM 5278 N N . LEU A 1 693 ? -49.042 -12.075 16.613 1.00 79.62 693 LEU A N 1
ATOM 5279 C CA . LEU A 1 693 ? -48.481 -12.155 15.262 1.00 79.62 693 LEU A CA 1
ATOM 5280 C C . LEU A 1 693 ? -48.446 -10.769 14.586 1.00 79.62 693 LEU A C 1
ATOM 5282 O O . LEU A 1 693 ? -47.464 -10.425 13.924 1.00 79.62 693 LEU A O 1
ATOM 5286 N N . ALA A 1 694 ? -49.455 -9.924 14.824 1.00 73.88 694 ALA A N 1
ATOM 5287 C CA . ALA A 1 694 ? -49.454 -8.523 14.400 1.00 73.88 694 ALA A CA 1
ATOM 5288 C C . ALA A 1 694 ? -48.360 -7.691 15.099 1.00 73.88 694 ALA A C 1
ATOM 5290 O O . ALA A 1 694 ? -47.718 -6.858 14.452 1.00 73.88 694 ALA A O 1
ATOM 5291 N N . ALA A 1 695 ? -48.100 -7.927 16.390 1.00 76.75 695 ALA A N 1
ATOM 5292 C CA . ALA A 1 695 ? -47.043 -7.245 17.136 1.00 76.75 695 ALA A CA 1
ATOM 5293 C C . ALA A 1 695 ? -45.639 -7.589 16.603 1.00 76.75 695 ALA A C 1
ATOM 5295 O O . ALA A 1 695 ? -44.849 -6.677 16.345 1.00 76.75 695 ALA A O 1
ATOM 5296 N N . VAL A 1 696 ? -45.355 -8.876 16.357 1.00 82.00 696 VAL A N 1
ATOM 5297 C CA . VAL A 1 696 ? -44.094 -9.331 15.735 1.00 82.00 696 VAL A CA 1
ATOM 5298 C C . VAL A 1 696 ? -43.911 -8.685 14.361 1.00 82.00 696 VAL A C 1
ATOM 5300 O O . VAL A 1 696 ? -42.897 -8.035 14.109 1.00 82.00 696 VAL A O 1
ATOM 5303 N N . ARG A 1 697 ? -44.930 -8.758 13.500 1.00 76.06 697 ARG A N 1
ATOM 5304 C CA . ARG A 1 697 ? -44.865 -8.218 12.134 1.00 76.06 697 ARG A CA 1
ATOM 5305 C C . ARG A 1 697 ? -44.747 -6.687 12.102 1.00 76.06 697 ARG A C 1
ATOM 5307 O O . ARG A 1 697 ? -44.109 -6.128 11.214 1.00 76.06 697 ARG A O 1
ATOM 5314 N N . SER A 1 698 ? -45.284 -5.991 13.108 1.00 76.94 698 SER A N 1
ATOM 5315 C CA . SER A 1 698 ? -45.067 -4.551 13.317 1.00 76.94 698 SER A CA 1
ATOM 5316 C C . SER A 1 698 ? -43.627 -4.220 13.733 1.00 76.94 698 SER A C 1
ATOM 5318 O O . SER A 1 698 ? -43.096 -3.185 13.321 1.00 76.94 698 SER A O 1
ATOM 5320 N N . ALA A 1 699 ? -42.961 -5.088 14.502 1.00 77.44 699 ALA A N 1
ATOM 5321 C CA . ALA A 1 699 ? -41.542 -4.936 14.827 1.00 77.44 699 ALA A CA 1
ATOM 5322 C C . ALA A 1 699 ? -40.654 -5.161 13.590 1.00 77.44 699 ALA A C 1
ATOM 5324 O O . ALA A 1 699 ? -39.803 -4.322 13.294 1.00 77.44 699 ALA A O 1
ATOM 5325 N N . GLU A 1 700 ? -40.917 -6.212 12.806 1.00 81.06 700 GLU A N 1
ATOM 5326 C CA . GLU A 1 700 ? -40.244 -6.471 11.523 1.00 81.06 700 GLU A CA 1
ATOM 5327 C C . GLU A 1 700 ? -40.394 -5.290 10.552 1.00 81.06 700 GLU A C 1
ATOM 5329 O O . GLU A 1 700 ? -39.409 -4.815 9.988 1.00 81.06 700 GLU A O 1
ATOM 5334 N N . CYS A 1 701 ? -41.606 -4.742 10.399 1.00 72.75 701 CYS A N 1
ATOM 5335 C CA . CYS A 1 701 ? -41.842 -3.573 9.549 1.00 72.75 701 CYS A CA 1
ATOM 5336 C C . CYS A 1 701 ? -41.143 -2.292 10.041 1.00 72.75 701 CYS A C 1
ATOM 5338 O O . CYS A 1 701 ? -40.841 -1.425 9.220 1.00 72.75 701 CYS A O 1
ATOM 5340 N N . LYS A 1 702 ? -40.875 -2.143 11.346 1.00 80.12 702 LYS A N 1
ATOM 5341 C CA . LYS A 1 702 ? -40.070 -1.027 11.881 1.00 80.12 702 LYS A CA 1
ATOM 5342 C C . LYS A 1 702 ? -38.584 -1.226 11.587 1.00 80.12 702 LYS A C 1
ATOM 5344 O O . LYS A 1 702 ? -37.935 -0.298 11.113 1.00 80.12 702 LYS A O 1
ATOM 5349 N N . GLU A 1 703 ? -38.068 -2.434 11.797 1.00 81.12 703 GLU A N 1
ATOM 5350 C CA . GLU A 1 703 ? -36.670 -2.784 11.524 1.00 81.12 703 GLU A CA 1
ATOM 5351 C C . GLU A 1 703 ? -36.335 -2.709 10.025 1.00 81.12 703 GLU A C 1
ATOM 5353 O O . GLU A 1 703 ? -35.304 -2.156 9.647 1.00 81.12 703 GLU A O 1
ATOM 5358 N N . LEU A 1 704 ? -37.230 -3.172 9.145 1.00 80.19 704 LEU A N 1
ATOM 5359 C CA . LEU A 1 704 ? -37.067 -3.033 7.694 1.00 80.19 704 LEU A CA 1
ATOM 5360 C C . LEU A 1 704 ? -37.073 -1.564 7.246 1.00 80.19 704 LEU A C 1
ATOM 5362 O O . LEU A 1 704 ? -36.274 -1.194 6.390 1.00 80.19 704 LEU A O 1
ATOM 5366 N N . LYS A 1 705 ? -37.911 -0.707 7.848 1.00 80.25 705 LYS A N 1
ATOM 5367 C CA . LYS A 1 705 ? -37.894 0.742 7.576 1.00 80.25 705 LYS A CA 1
ATOM 5368 C C . LYS A 1 705 ? -36.611 1.415 8.065 1.00 80.25 705 LYS A C 1
ATOM 5370 O O . LYS A 1 705 ? -36.083 2.262 7.353 1.00 80.25 705 LYS A O 1
ATOM 5375 N N . ARG A 1 706 ? -36.082 1.012 9.228 1.00 86.12 706 ARG A N 1
ATOM 5376 C CA . ARG A 1 706 ? -34.777 1.477 9.729 1.00 86.12 706 ARG A CA 1
ATOM 5377 C C . ARG A 1 706 ? -33.654 1.108 8.754 1.00 86.12 706 ARG A C 1
ATOM 5379 O O . ARG A 1 706 ? -32.900 1.981 8.344 1.00 86.12 706 ARG A O 1
ATOM 5386 N N . ARG A 1 707 ? -33.598 -0.157 8.319 1.00 83.06 707 ARG A N 1
ATOM 5387 C CA . ARG A 1 707 ? -32.609 -0.636 7.336 1.00 83.06 707 ARG A CA 1
ATOM 5388 C C . ARG A 1 707 ? -32.738 0.039 5.972 1.00 83.06 707 ARG A C 1
ATOM 5390 O O . ARG A 1 707 ? -31.720 0.248 5.326 1.00 83.06 707 ARG A O 1
ATOM 5397 N N . LEU A 1 708 ? -33.956 0.367 5.532 1.00 80.00 708 LEU A N 1
ATOM 5398 C CA . LEU A 1 708 ? -34.169 1.097 4.281 1.00 80.00 708 LEU A CA 1
ATOM 5399 C C . LEU A 1 708 ? -33.594 2.515 4.370 1.00 80.00 708 LEU A C 1
ATOM 5401 O O . LEU A 1 708 ? -32.791 2.872 3.518 1.00 80.00 708 LEU A O 1
ATOM 5405 N N . ALA A 1 709 ? -33.911 3.265 5.431 1.00 80.88 709 ALA A N 1
ATOM 5406 C CA . ALA A 1 709 ? -33.353 4.601 5.647 1.00 80.88 709 ALA A CA 1
ATOM 5407 C C . ALA A 1 709 ? -31.815 4.573 5.757 1.00 80.88 709 ALA A C 1
ATOM 5409 O O . ALA A 1 709 ? -31.134 5.345 5.093 1.00 80.88 709 ALA A O 1
ATOM 5410 N N . GLU A 1 710 ? -31.253 3.622 6.512 1.00 80.19 710 GLU A N 1
ATOM 5411 C CA . GLU A 1 710 ? -29.796 3.443 6.626 1.00 80.19 710 GLU A CA 1
ATOM 5412 C C . GLU A 1 710 ? -29.137 3.064 5.287 1.00 80.19 710 GLU A C 1
ATOM 5414 O O . GLU A 1 710 ? -28.014 3.485 5.011 1.00 80.19 710 GLU A O 1
ATOM 5419 N N . ALA A 1 711 ? -29.828 2.305 4.430 1.00 68.69 711 ALA A N 1
ATOM 5420 C CA . ALA A 1 711 ? -29.364 1.993 3.081 1.00 68.69 711 ALA A CA 1
ATOM 5421 C C . ALA A 1 711 ? -29.471 3.196 2.128 1.00 68.69 711 ALA A C 1
ATOM 5423 O O . ALA A 1 711 ? -28.587 3.375 1.293 1.00 68.69 711 ALA A O 1
ATOM 5424 N N . GLU A 1 712 ? -30.509 4.027 2.250 1.00 78.06 712 GLU A N 1
ATOM 5425 C CA . GLU A 1 712 ? -30.686 5.257 1.468 1.00 78.06 712 GLU A CA 1
ATOM 5426 C C . GLU A 1 712 ? -29.638 6.317 1.848 1.00 78.06 712 GLU A C 1
ATOM 5428 O O . GLU A 1 712 ? -28.945 6.821 0.961 1.00 78.06 712 GLU A O 1
ATOM 5433 N N . ASP A 1 713 ? -29.416 6.558 3.145 1.00 76.56 713 ASP A N 1
ATOM 5434 C CA . ASP A 1 713 ? -28.341 7.422 3.656 1.00 76.56 713 ASP A CA 1
ATOM 5435 C C . ASP A 1 713 ? -26.959 6.929 3.194 1.00 76.56 713 ASP A C 1
ATOM 5437 O O . ASP A 1 713 ? -26.133 7.711 2.711 1.00 76.56 713 ASP A O 1
ATOM 5441 N N . ALA A 1 714 ? -26.704 5.616 3.272 1.00 71.62 714 ALA A N 1
ATOM 5442 C CA . ALA A 1 714 ? -25.465 5.019 2.774 1.00 71.62 714 ALA A CA 1
ATOM 5443 C C . ALA A 1 714 ? -25.312 5.155 1.247 1.00 71.62 714 ALA A C 1
ATOM 5445 O O . ALA A 1 714 ? -24.189 5.340 0.765 1.00 71.62 714 ALA A O 1
ATOM 5446 N N . ARG A 1 715 ? -26.415 5.105 0.482 1.00 74.38 715 ARG A N 1
ATOM 5447 C CA . ARG A 1 715 ? -26.418 5.314 -0.975 1.00 74.38 715 ARG A CA 1
ATOM 5448 C C . ARG A 1 715 ? -26.027 6.750 -1.313 1.00 74.38 715 ARG A C 1
ATOM 5450 O O . ARG A 1 715 ? -25.067 6.944 -2.054 1.00 74.38 715 ARG A O 1
ATOM 5457 N N . VAL A 1 716 ? -26.682 7.736 -0.696 1.00 76.12 716 VAL A N 1
ATOM 5458 C CA . VAL A 1 716 ? -26.398 9.173 -0.880 1.00 76.12 716 VAL A CA 1
ATOM 5459 C C . VAL A 1 716 ? -24.960 9.506 -0.465 1.00 76.12 716 VAL A C 1
ATOM 5461 O O . VAL A 1 716 ? -24.227 10.158 -1.211 1.00 76.12 716 VAL A O 1
ATOM 5464 N N . ALA A 1 717 ? -24.492 8.979 0.671 1.00 69.81 717 ALA A N 1
ATOM 5465 C CA . ALA A 1 717 ? -23.101 9.124 1.101 1.00 69.81 717 ALA A CA 1
ATOM 5466 C C . ALA A 1 717 ? -22.097 8.433 0.153 1.00 69.81 717 ALA A C 1
ATOM 5468 O O . ALA A 1 717 ? -20.920 8.798 0.113 1.00 69.81 717 ALA A O 1
ATOM 5469 N N . SER A 1 718 ? -22.517 7.431 -0.623 1.00 68.00 718 SER A N 1
ATOM 5470 C CA . SER A 1 718 ? -21.680 6.815 -1.656 1.00 68.00 718 SER A CA 1
ATOM 5471 C C . SER A 1 718 ? -21.681 7.606 -2.966 1.00 68.00 718 SER A C 1
ATOM 5473 O O . SER A 1 718 ? -20.615 7.787 -3.544 1.00 68.00 718 SER A O 1
ATOM 5475 N N . GLU A 1 719 ? -22.827 8.132 -3.399 1.00 71.25 719 GLU A N 1
ATOM 5476 C CA . GLU A 1 719 ? -22.960 9.011 -4.575 1.00 71.25 719 GLU A CA 1
ATOM 5477 C C . GLU A 1 719 ? -22.133 10.301 -4.410 1.00 71.25 719 GLU A C 1
ATOM 5479 O O . GLU A 1 719 ? -21.386 10.696 -5.312 1.00 71.25 719 GLU A O 1
ATOM 5484 N N . ALA A 1 720 ? -22.166 10.902 -3.214 1.00 71.94 720 ALA A N 1
ATOM 5485 C CA . ALA A 1 720 ? -21.332 12.050 -2.863 1.00 71.94 720 ALA A CA 1
ATOM 5486 C C . ALA A 1 720 ? -19.827 11.728 -2.963 1.00 71.94 720 ALA A C 1
ATOM 5488 O O . ALA A 1 720 ? -19.080 12.459 -3.615 1.00 71.94 720 ALA A O 1
ATOM 5489 N N . ARG A 1 721 ? -19.385 10.595 -2.394 1.00 73.75 721 ARG A N 1
ATOM 5490 C CA . ARG A 1 721 ? -17.979 10.150 -2.466 1.00 73.75 721 ARG A CA 1
ATOM 5491 C C . ARG A 1 721 ? -17.530 9.836 -3.892 1.00 73.75 721 ARG A C 1
ATOM 5493 O O . ARG A 1 721 ? -16.412 10.182 -4.246 1.00 73.75 721 ARG A O 1
ATOM 5500 N N . VAL A 1 722 ? -18.374 9.225 -4.728 1.00 70.69 722 VAL A N 1
ATOM 5501 C CA . VAL A 1 722 ? -18.055 8.987 -6.152 1.00 70.69 722 VAL A CA 1
ATOM 5502 C C . VAL A 1 722 ? -17.812 10.312 -6.882 1.00 70.69 722 VAL A C 1
ATOM 5504 O O . VAL A 1 722 ? -16.842 10.432 -7.631 1.00 70.69 722 VAL A O 1
ATOM 5507 N N . THR A 1 723 ? -18.640 11.322 -6.610 1.00 71.06 723 THR A N 1
ATOM 5508 C CA . THR A 1 723 ? -18.508 12.669 -7.189 1.00 71.06 723 THR A CA 1
ATOM 5509 C C . THR A 1 723 ? -17.219 13.368 -6.731 1.00 71.06 723 THR A C 1
ATOM 5511 O O . THR A 1 723 ? -16.492 13.932 -7.551 1.00 71.06 723 THR A O 1
ATOM 5514 N N . GLU A 1 724 ? -16.883 13.285 -5.440 1.00 73.19 724 GLU A N 1
ATOM 5515 C CA . GLU A 1 724 ? -15.627 13.809 -4.883 1.00 73.19 724 GLU A CA 1
ATOM 5516 C C . GLU A 1 724 ? -14.396 13.084 -5.459 1.00 73.19 724 GLU A C 1
ATOM 5518 O O . GLU A 1 724 ? -13.449 13.726 -5.921 1.00 73.19 724 GLU A O 1
ATOM 5523 N N . CYS A 1 725 ? -14.420 11.749 -5.511 1.00 70.62 725 CYS A N 1
ATOM 5524 C CA . CYS A 1 725 ? -13.340 10.944 -6.077 1.00 70.62 725 CYS A CA 1
ATOM 5525 C C . CYS A 1 725 ? -13.106 11.230 -7.567 1.00 70.62 725 CYS A C 1
ATOM 5527 O O . CYS A 1 725 ? -11.954 11.247 -7.994 1.00 70.62 725 CYS A O 1
ATOM 5529 N N . GLU A 1 726 ? -14.148 11.501 -8.358 1.00 71.94 726 GLU A N 1
ATOM 5530 C CA . GLU A 1 726 ? -13.997 11.898 -9.764 1.00 71.94 726 GLU A CA 1
ATOM 5531 C C . GLU A 1 726 ? -13.412 13.314 -9.910 1.00 71.94 726 GLU A C 1
ATOM 5533 O O . GLU A 1 726 ? -12.562 13.546 -10.773 1.00 71.94 726 GLU A O 1
ATOM 5538 N N . LEU A 1 727 ? -13.789 14.260 -9.041 1.00 73.50 727 LEU A N 1
ATOM 5539 C CA . LEU A 1 727 ? -13.162 15.587 -8.999 1.00 73.50 727 LEU A CA 1
ATOM 5540 C C . LEU A 1 727 ? -11.661 15.478 -8.671 1.00 73.50 727 LEU A C 1
ATOM 5542 O O . LEU A 1 727 ? -10.827 16.106 -9.333 1.00 73.50 727 LEU A O 1
ATOM 5546 N N . VAL A 1 728 ? -11.309 14.631 -7.698 1.00 74.69 728 VAL A N 1
ATOM 5547 C CA . VAL A 1 728 ? -9.919 14.319 -7.340 1.00 74.69 728 VAL A CA 1
ATOM 5548 C C . VAL A 1 728 ? -9.199 13.601 -8.486 1.00 74.69 728 VAL A C 1
ATOM 5550 O O . VAL A 1 728 ? -8.078 13.994 -8.811 1.00 74.69 728 VAL A O 1
ATOM 5553 N N . ARG A 1 729 ? -9.832 12.631 -9.170 1.00 84.44 729 ARG A N 1
ATOM 5554 C CA . ARG A 1 729 ? -9.260 11.973 -10.359 1.00 84.44 729 ARG A CA 1
ATOM 5555 C C . ARG A 1 729 ? -8.927 13.001 -11.430 1.00 84.44 729 ARG A C 1
ATOM 5557 O O . ARG A 1 729 ? -7.795 13.007 -11.895 1.00 84.44 729 ARG A O 1
ATOM 5564 N N . ARG A 1 730 ? -9.861 13.885 -11.800 1.00 75.94 730 ARG A N 1
ATOM 5565 C CA . ARG A 1 730 ? -9.637 14.938 -12.811 1.00 75.94 730 ARG A CA 1
ATOM 5566 C C . ARG A 1 730 ? -8.466 15.848 -12.429 1.00 75.94 730 ARG A C 1
ATOM 5568 O O . ARG A 1 730 ? -7.615 16.130 -13.273 1.00 75.94 730 ARG A O 1
ATOM 5575 N N . LYS A 1 731 ? -8.377 16.256 -11.155 1.00 74.69 731 LYS A N 1
ATOM 5576 C CA . LYS A 1 731 ? -7.266 17.075 -10.638 1.00 74.69 731 LYS A CA 1
ATOM 5577 C C . LYS A 1 731 ? -5.926 16.335 -10.744 1.00 74.69 731 LYS A C 1
ATOM 5579 O O . LYS A 1 731 ? -5.006 16.853 -11.371 1.00 74.69 731 LYS A O 1
ATOM 5584 N N . LEU A 1 732 ? -5.828 15.119 -10.200 1.00 75.06 732 LEU A N 1
ATOM 5585 C CA . LEU A 1 732 ? -4.603 14.307 -10.220 1.00 75.06 732 LEU A CA 1
ATOM 5586 C C . LEU A 1 732 ? -4.183 13.912 -11.641 1.00 75.06 732 LEU A C 1
ATOM 5588 O O . LEU A 1 732 ? -3.008 14.009 -11.975 1.00 75.06 732 LEU A O 1
ATOM 5592 N N . HIS A 1 733 ? -5.132 13.521 -12.491 1.00 79.12 733 HIS A N 1
ATOM 5593 C CA . HIS A 1 733 ? -4.907 13.188 -13.896 1.00 79.12 733 HIS A CA 1
ATOM 5594 C C . HIS A 1 733 ? -4.299 14.369 -14.661 1.00 79.12 733 HIS A C 1
ATOM 5596 O O . HIS A 1 733 ? -3.320 14.193 -15.388 1.00 79.12 733 HIS A O 1
ATOM 5602 N N . ASN A 1 734 ? -4.818 15.585 -14.448 1.00 77.38 734 ASN A N 1
ATOM 5603 C CA . ASN A 1 734 ? -4.214 16.770 -15.038 1.00 77.38 734 ASN A CA 1
ATOM 5604 C C . ASN A 1 734 ? -2.826 17.068 -14.455 1.00 77.38 734 ASN A C 1
ATOM 5606 O O . ASN A 1 734 ? -1.915 17.332 -15.228 1.00 77.38 734 ASN A O 1
ATOM 5610 N N . THR A 1 735 ? -2.635 16.976 -13.133 1.00 75.75 735 THR A N 1
ATOM 5611 C CA . THR A 1 735 ? -1.316 17.168 -12.503 1.00 75.75 735 THR A CA 1
ATOM 5612 C C . THR A 1 735 ? -0.273 16.194 -13.058 1.00 75.75 735 THR A C 1
ATOM 5614 O O . THR A 1 735 ? 0.813 16.626 -13.428 1.00 75.75 735 THR A O 1
ATOM 5617 N N . ILE A 1 736 ? -0.603 14.905 -13.188 1.00 76.75 736 ILE A N 1
ATOM 5618 C CA . ILE A 1 736 ? 0.287 13.881 -13.761 1.00 76.75 736 ILE A CA 1
ATOM 5619 C C . ILE A 1 736 ? 0.660 14.221 -15.209 1.00 76.75 736 ILE A C 1
ATOM 5621 O O . ILE A 1 736 ? 1.817 14.066 -15.589 1.00 76.75 736 ILE A O 1
ATOM 5625 N N . LEU A 1 737 ? -0.286 14.709 -16.016 1.00 76.00 737 LEU A N 1
ATOM 5626 C CA . LEU A 1 737 ? -0.006 15.089 -17.403 1.00 76.00 737 LEU A CA 1
ATOM 5627 C C . LEU A 1 737 ? 0.783 16.398 -17.523 1.00 76.00 737 LEU A C 1
ATOM 5629 O O . LEU A 1 737 ? 1.667 16.469 -18.365 1.00 76.00 737 LEU A O 1
ATOM 5633 N N . THR A 1 738 ? 0.553 17.391 -16.659 1.00 74.56 738 THR A N 1
ATOM 5634 C CA . THR A 1 738 ? 1.411 18.586 -16.587 1.00 74.56 738 THR A CA 1
ATOM 5635 C C . THR A 1 738 ? 2.840 18.213 -16.169 1.00 74.56 738 THR A C 1
ATOM 5637 O O . THR A 1 738 ? 3.792 18.734 -16.742 1.00 74.56 738 THR A O 1
ATOM 5640 N N . LEU A 1 739 ? 3.006 17.280 -15.222 1.00 72.62 739 LEU A N 1
ATOM 5641 C CA . LEU A 1 739 ? 4.318 16.765 -14.799 1.00 72.62 739 LEU A CA 1
ATOM 5642 C C . LEU A 1 739 ? 5.008 15.908 -15.879 1.00 72.62 739 LEU A C 1
ATOM 5644 O O . LEU A 1 739 ? 6.231 15.923 -15.956 1.00 72.62 739 LEU A O 1
ATOM 5648 N N . LYS A 1 740 ? 4.246 15.207 -16.734 1.00 73.81 740 LYS A N 1
ATOM 5649 C CA . LYS A 1 740 ? 4.742 14.529 -17.951 1.00 73.81 740 LYS A CA 1
ATOM 5650 C C . LYS A 1 740 ? 4.968 15.484 -19.147 1.00 73.81 740 LYS A C 1
ATOM 5652 O O . LYS A 1 740 ? 5.295 15.002 -20.224 1.00 73.81 740 LYS A O 1
ATOM 5657 N N . GLY A 1 741 ? 4.795 16.799 -18.979 1.00 73.69 741 GLY A N 1
ATOM 5658 C CA . GLY A 1 741 ? 4.940 17.799 -20.043 1.00 73.69 741 GLY A CA 1
ATOM 5659 C C . GLY A 1 741 ? 3.688 17.978 -20.916 1.00 73.69 741 GLY A C 1
ATOM 5660 O O . GLY A 1 741 ? 2.988 17.025 -21.259 1.00 73.69 741 GLY A O 1
ATOM 5661 N N . ASN A 1 742 ? 3.396 19.229 -21.306 1.00 76.12 742 ASN A N 1
ATOM 5662 C CA . ASN A 1 742 ? 2.269 19.532 -22.204 1.00 76.12 742 ASN A CA 1
ATOM 5663 C C . ASN A 1 742 ? 2.553 19.111 -23.655 1.00 76.12 742 ASN A C 1
ATOM 5665 O O . ASN A 1 742 ? 1.613 18.819 -24.392 1.00 76.12 742 ASN A O 1
ATOM 5669 N N . ILE A 1 743 ? 3.829 19.073 -24.052 1.00 83.62 743 ILE A N 1
ATOM 5670 C CA . ILE A 1 743 ? 4.308 18.436 -25.280 1.00 83.62 743 ILE A CA 1
ATOM 5671 C C . ILE A 1 743 ? 4.969 17.123 -24.881 1.00 83.62 743 ILE A C 1
ATOM 5673 O O . ILE A 1 743 ? 5.782 17.112 -23.961 1.00 83.62 743 ILE A O 1
ATOM 5677 N N . ARG A 1 744 ? 4.648 16.048 -25.599 1.00 88.19 744 ARG A N 1
ATOM 5678 C CA . ARG A 1 744 ? 5.370 14.773 -25.551 1.00 88.19 744 ARG A CA 1
ATOM 5679 C C . ARG A 1 744 ? 5.792 14.351 -26.956 1.00 88.19 744 ARG A C 1
ATOM 5681 O O . ARG A 1 744 ? 5.126 14.682 -27.945 1.00 88.19 744 ARG A O 1
ATOM 5688 N N . VAL A 1 745 ? 6.877 13.593 -27.054 1.00 90.81 745 VAL A N 1
ATOM 5689 C CA . VAL A 1 745 ? 7.384 13.019 -28.302 1.00 90.81 745 VAL A CA 1
ATOM 5690 C C . VAL A 1 745 ? 7.638 11.529 -28.119 1.00 90.81 745 VAL A C 1
ATOM 5692 O O . VAL A 1 745 ? 8.512 11.118 -27.360 1.00 90.81 745 VAL A O 1
ATOM 5695 N N . PHE A 1 746 ? 6.900 10.708 -28.862 1.00 93.88 746 PHE A N 1
ATOM 5696 C CA . PHE A 1 746 ? 7.136 9.268 -28.962 1.00 93.88 746 PHE A CA 1
ATOM 5697 C C . PHE A 1 746 ? 7.869 8.952 -30.261 1.00 93.88 746 PHE A C 1
ATOM 5699 O O . PHE A 1 746 ? 7.506 9.467 -31.318 1.00 93.88 746 PHE A O 1
ATOM 5706 N N . CYS A 1 747 ? 8.838 8.042 -30.225 1.00 93.88 747 CYS A N 1
ATOM 5707 C CA . CYS A 1 747 ? 9.342 7.400 -31.434 1.00 93.88 747 CYS A CA 1
ATOM 5708 C C . CYS A 1 747 ? 8.675 6.032 -31.610 1.00 93.88 747 CYS A C 1
ATOM 5710 O O . CYS A 1 747 ? 8.576 5.267 -30.654 1.00 93.88 747 CYS A O 1
ATOM 5712 N N . ARG A 1 748 ? 8.246 5.696 -32.832 1.00 93.25 748 ARG A N 1
ATOM 5713 C CA . ARG A 1 748 ? 7.736 4.362 -33.175 1.00 93.25 748 ARG A CA 1
ATOM 5714 C C . ARG A 1 748 ? 8.441 3.809 -34.402 1.00 93.25 748 ARG A C 1
ATOM 5716 O O . ARG A 1 748 ? 8.311 4.341 -35.506 1.00 93.25 748 ARG A O 1
ATOM 5723 N N . VAL A 1 749 ? 9.143 2.703 -34.205 1.00 90.88 749 VAL A N 1
ATOM 5724 C CA . VAL A 1 749 ? 9.786 1.947 -35.276 1.00 90.88 749 VAL A CA 1
ATOM 5725 C C . VAL A 1 749 ? 8.750 1.053 -35.954 1.00 90.88 749 VAL A C 1
ATOM 5727 O O . VAL A 1 749 ? 7.977 0.358 -35.299 1.00 90.88 749 VAL A O 1
ATOM 5730 N N . LYS A 1 750 ? 8.707 1.094 -37.285 1.00 85.94 750 LYS A N 1
ATOM 5731 C CA . LYS A 1 750 ? 7.786 0.295 -38.097 1.00 85.94 750 LYS A CA 1
ATOM 5732 C C . LYS A 1 750 ? 8.066 -1.213 -37.940 1.00 85.94 750 LYS A C 1
ATOM 5734 O O . LYS A 1 750 ? 9.199 -1.619 -38.197 1.00 85.94 750 LYS A O 1
ATOM 5739 N N . PRO A 1 751 ? 7.054 -2.054 -37.656 1.00 72.12 751 PRO A N 1
ATOM 5740 C CA . PRO A 1 751 ? 7.181 -3.503 -37.787 1.00 72.12 751 PRO A CA 1
ATOM 5741 C C . PRO A 1 751 ? 7.515 -3.915 -39.228 1.00 72.12 751 PRO A C 1
ATOM 5743 O O . PRO A 1 751 ? 6.876 -3.460 -40.183 1.00 72.12 751 PRO A O 1
ATOM 5746 N N . LEU A 1 752 ? 8.513 -4.783 -39.392 1.00 66.50 752 LEU A N 1
ATOM 5747 C CA . LEU A 1 752 ? 8.781 -5.463 -40.661 1.00 66.50 752 LEU A CA 1
ATOM 5748 C C . LEU A 1 752 ? 7.876 -6.696 -40.816 1.00 66.50 752 LEU A C 1
ATOM 5750 O O . LEU A 1 752 ? 7.216 -7.124 -39.869 1.00 66.50 752 LEU A O 1
ATOM 5754 N N . SER A 1 753 ? 7.790 -7.230 -42.037 1.00 60.59 753 SER A N 1
ATOM 5755 C CA . SER A 1 753 ? 6.883 -8.350 -42.333 1.00 60.59 753 SER A CA 1
ATOM 5756 C C . SER A 1 753 ? 7.316 -9.623 -41.590 1.00 60.59 753 SER A C 1
ATOM 5758 O O . SER A 1 753 ? 8.523 -9.830 -41.433 1.00 60.59 753 SER A O 1
ATOM 5760 N N . PRO A 1 754 ? 6.380 -10.497 -41.166 1.00 51.81 754 PRO A N 1
ATOM 5761 C CA . PRO A 1 754 ? 6.721 -11.763 -40.518 1.00 51.81 754 PRO A CA 1
ATOM 5762 C C . PRO A 1 754 ? 7.753 -12.555 -41.335 1.00 51.81 754 PRO A C 1
ATOM 5764 O O . PRO A 1 754 ? 7.584 -12.734 -42.538 1.00 51.81 754 PRO A O 1
ATOM 5767 N N . GLY A 1 755 ? 8.839 -12.986 -40.688 1.00 50.41 755 GLY A N 1
ATOM 5768 C CA . GLY A 1 755 ? 9.959 -13.687 -41.332 1.00 50.41 755 GLY A CA 1
ATOM 5769 C C . GLY A 1 755 ? 11.102 -12.797 -41.848 1.00 50.41 755 GLY A C 1
ATOM 5770 O O . GLY A 1 755 ? 12.146 -13.326 -42.216 1.00 50.41 755 GLY A O 1
ATOM 5771 N N . SER A 1 756 ? 10.962 -11.466 -41.841 1.00 53.44 756 SER A N 1
ATOM 5772 C CA . SER A 1 756 ? 12.094 -10.540 -42.041 1.00 53.44 756 SER A CA 1
ATOM 5773 C C . SER A 1 756 ? 12.839 -10.284 -40.719 1.00 53.44 756 SER A C 1
ATOM 5775 O O . SER A 1 756 ? 12.195 -10.298 -39.666 1.00 53.44 756 SER A O 1
ATOM 5777 N N . PRO A 1 757 ? 14.158 -9.999 -40.726 1.00 56.25 757 PRO A N 1
ATOM 5778 C CA . PRO A 1 757 ? 14.849 -9.529 -39.523 1.00 56.25 757 PRO A CA 1
ATOM 5779 C C . PRO A 1 757 ? 14.201 -8.228 -39.029 1.00 56.25 757 PRO A C 1
ATOM 5781 O O . PRO A 1 757 ? 13.872 -7.363 -39.834 1.00 56.25 757 PRO A O 1
ATOM 5784 N N . HIS A 1 758 ? 14.008 -8.075 -37.715 1.00 66.38 758 HIS A N 1
ATOM 5785 C CA . HIS A 1 758 ? 13.251 -6.944 -37.148 1.00 66.38 758 HIS A CA 1
ATOM 5786 C C . HIS A 1 758 ? 13.881 -5.560 -37.405 1.00 66.38 758 HIS A C 1
ATOM 5788 O O . HIS A 1 758 ? 13.182 -4.549 -37.331 1.00 66.38 758 HIS A O 1
ATOM 5794 N N . VAL A 1 759 ? 15.179 -5.521 -37.721 1.00 75.94 759 VAL A N 1
ATOM 5795 C CA . VAL A 1 759 ? 15.919 -4.355 -38.215 1.00 75.94 759 VAL A CA 1
ATOM 5796 C C . VAL A 1 759 ? 16.914 -4.836 -39.273 1.00 75.94 759 VAL A C 1
ATOM 5798 O O . VAL A 1 759 ? 17.546 -5.875 -39.085 1.00 75.94 759 VAL A O 1
ATOM 5801 N N . GLU A 1 760 ? 17.072 -4.100 -40.374 1.00 81.44 760 GLU A N 1
ATOM 5802 C CA . GLU A 1 760 ? 18.105 -4.399 -41.375 1.00 81.44 760 GLU A CA 1
ATOM 5803 C C . GLU A 1 760 ? 19.513 -4.059 -40.855 1.00 81.44 760 GLU A C 1
ATOM 5805 O O . GLU A 1 760 ? 19.714 -3.087 -40.119 1.00 81.44 760 GLU A O 1
ATOM 5810 N N . THR A 1 761 ? 20.511 -4.833 -41.279 1.00 80.38 761 THR A N 1
ATOM 5811 C CA . THR A 1 761 ? 21.931 -4.564 -41.014 1.00 80.38 761 THR A CA 1
ATOM 5812 C C . THR A 1 761 ? 22.607 -3.893 -42.202 1.00 80.38 761 THR A C 1
ATOM 5814 O O . THR A 1 761 ? 22.351 -4.232 -43.355 1.00 80.38 761 THR A O 1
ATOM 5817 N N . LEU A 1 762 ? 23.522 -2.974 -41.906 1.00 76.44 762 LEU A N 1
ATOM 5818 C CA . LEU A 1 762 ? 24.478 -2.419 -42.861 1.00 76.44 762 LEU A CA 1
ATOM 5819 C C . LEU A 1 762 ? 25.471 -3.500 -43.324 1.00 76.44 762 LEU A C 1
ATOM 5821 O O . LEU A 1 762 ? 25.667 -4.506 -42.643 1.00 76.44 762 LEU A O 1
ATOM 5825 N N . GLU A 1 763 ? 26.175 -3.254 -44.431 1.00 72.44 763 GLU A N 1
ATOM 5826 C CA . GLU A 1 763 ? 27.245 -4.136 -44.944 1.00 72.44 763 GLU A CA 1
ATOM 5827 C C . GLU A 1 763 ? 28.386 -4.358 -43.928 1.00 72.44 763 GLU A C 1
ATOM 5829 O O . GLU A 1 763 ? 29.087 -5.363 -43.980 1.00 72.44 763 GLU A O 1
ATOM 5834 N N . SER A 1 764 ? 28.533 -3.455 -42.951 1.00 67.31 764 SER A N 1
ATOM 5835 C CA . SER A 1 764 ? 29.445 -3.571 -41.804 1.00 67.31 764 SER A CA 1
ATOM 5836 C C . SER A 1 764 ? 28.954 -4.506 -40.684 1.00 67.31 764 SER A C 1
ATOM 5838 O O . SER A 1 764 ? 29.583 -4.579 -39.629 1.00 67.31 764 SER A O 1
ATOM 5840 N N . GLY A 1 765 ? 27.814 -5.181 -40.862 1.00 71.75 765 GLY A N 1
ATOM 5841 C CA . GLY A 1 765 ? 27.217 -6.103 -39.890 1.00 71.75 765 GLY A CA 1
ATOM 5842 C C . GLY A 1 765 ? 26.476 -5.441 -38.721 1.00 71.75 765 GLY A C 1
ATOM 5843 O O . GLY A 1 765 ? 25.874 -6.146 -37.914 1.00 71.75 765 GLY A O 1
ATOM 5844 N N . GLN A 1 766 ? 26.478 -4.107 -38.610 1.00 76.12 766 GLN A N 1
ATOM 5845 C CA . GLN A 1 766 ? 25.744 -3.395 -37.554 1.00 76.12 766 GLN A CA 1
ATOM 5846 C C . GLN A 1 766 ? 24.291 -3.092 -37.962 1.00 76.12 766 GLN A C 1
ATOM 5848 O O . GLN A 1 766 ? 24.044 -2.768 -39.126 1.00 76.12 766 GLN A O 1
ATOM 5853 N N . PRO A 1 767 ? 23.319 -3.146 -37.031 1.00 82.69 767 PRO A N 1
ATOM 5854 C CA . PRO A 1 767 ? 21.932 -2.794 -37.321 1.00 82.69 767 PRO A CA 1
ATOM 5855 C C . PRO A 1 767 ? 21.769 -1.288 -37.581 1.00 82.69 767 PRO A C 1
ATOM 5857 O O . PRO A 1 767 ? 22.437 -0.448 -36.971 1.00 82.69 767 PRO A O 1
ATOM 5860 N N . VAL A 1 768 ? 20.843 -0.940 -38.480 1.00 84.62 768 VAL A N 1
ATOM 5861 C CA . VAL A 1 768 ? 20.506 0.456 -38.824 1.00 84.62 768 VAL A CA 1
ATOM 5862 C C . VAL A 1 768 ? 19.907 1.208 -37.632 1.00 84.62 768 VAL A C 1
ATOM 5864 O O . VAL A 1 768 ? 20.187 2.393 -37.452 1.00 84.62 768 VAL A O 1
ATOM 5867 N N . LEU A 1 769 ? 19.118 0.514 -36.808 1.00 86.31 769 LEU A N 1
ATOM 5868 C CA . LEU A 1 769 ? 18.599 0.989 -35.526 1.00 86.31 769 LEU A CA 1
ATOM 5869 C C . LEU A 1 769 ? 19.015 0.029 -34.408 1.00 86.31 769 LEU A C 1
ATOM 5871 O O . LEU A 1 769 ? 18.805 -1.178 -34.518 1.00 86.31 769 LEU A O 1
ATOM 5875 N N . ALA A 1 770 ? 19.543 0.567 -33.315 1.00 84.31 770 ALA A N 1
ATOM 5876 C CA . ALA A 1 770 ? 19.788 -0.164 -32.082 1.00 84.31 770 ALA A CA 1
ATOM 5877 C C . ALA A 1 770 ? 19.018 0.473 -30.919 1.00 84.31 770 ALA A C 1
ATOM 5879 O O . ALA A 1 770 ? 18.763 1.679 -30.900 1.00 84.31 770 ALA A O 1
ATOM 5880 N N . PHE A 1 771 ? 18.683 -0.357 -29.935 1.00 84.12 771 PHE A N 1
ATOM 5881 C CA . PHE A 1 771 ? 18.052 0.038 -28.679 1.00 84.12 771 PHE A CA 1
ATOM 5882 C C . PHE A 1 771 ? 19.036 -0.322 -27.557 1.00 84.12 771 PHE A C 1
ATOM 5884 O O . PHE A 1 771 ? 19.005 -1.457 -27.073 1.00 84.12 771 PHE A O 1
ATOM 5891 N N . PRO A 1 772 ? 19.993 0.562 -27.211 1.00 75.56 772 PRO A N 1
ATOM 5892 C CA . PRO A 1 772 ? 20.899 0.314 -26.097 1.00 75.56 772 PRO A CA 1
ATOM 5893 C C . PRO A 1 772 ? 20.115 0.094 -24.800 1.00 75.56 772 PRO A C 1
ATOM 5895 O O . PRO A 1 772 ? 19.028 0.646 -24.621 1.00 75.56 772 PRO A O 1
ATOM 5898 N N . ALA A 1 773 ? 20.679 -0.685 -23.877 1.00 65.00 773 ALA A N 1
ATOM 5899 C CA . ALA A 1 773 ? 20.098 -0.815 -22.548 1.00 65.00 773 ALA A CA 1
ATOM 5900 C C . ALA A 1 773 ? 20.011 0.571 -21.889 1.00 65.00 773 ALA A C 1
ATOM 5902 O O . ALA A 1 773 ? 21.010 1.289 -21.803 1.00 65.00 773 ALA A O 1
ATOM 5903 N N . ALA A 1 774 ? 18.822 0.938 -21.412 1.00 55.97 774 ALA A N 1
ATOM 5904 C CA . ALA A 1 774 ? 18.700 2.033 -20.468 1.00 55.97 774 ALA A CA 1
ATOM 5905 C C . ALA A 1 774 ? 19.419 1.618 -19.173 1.00 55.97 774 ALA A C 1
ATOM 5907 O O . ALA A 1 774 ? 19.082 0.592 -18.582 1.00 55.97 774 ALA A O 1
ATOM 5908 N N . GLY A 1 775 ? 20.438 2.385 -18.778 1.00 57.72 775 GLY A N 1
ATOM 5909 C CA . GLY A 1 775 ? 20.999 2.331 -17.426 1.00 57.72 775 GLY A CA 1
ATOM 5910 C C . GLY A 1 775 ? 20.084 3.083 -16.458 1.00 57.72 775 GLY A C 1
ATOM 5911 O O . GLY A 1 775 ? 18.864 3.008 -16.567 1.00 57.72 775 GLY A O 1
ATOM 5912 N N . ASP A 1 776 ? 20.652 3.919 -15.592 1.00 44.62 776 ASP A N 1
ATOM 5913 C CA . ASP A 1 776 ? 19.893 4.743 -14.631 1.00 44.62 776 ASP A CA 1
ATOM 5914 C C . ASP A 1 776 ? 19.078 5.899 -15.270 1.00 44.62 776 ASP A C 1
ATOM 5916 O O . ASP A 1 776 ? 18.722 6.868 -14.601 1.00 44.62 776 ASP A O 1
ATOM 5920 N N . SER A 1 777 ? 18.784 5.840 -16.575 1.00 45.94 777 SER A N 1
ATOM 5921 C CA . SER A 1 777 ? 17.987 6.845 -17.285 1.00 45.94 777 SER A CA 1
ATOM 5922 C C . SER A 1 777 ? 16.572 6.338 -17.547 1.00 45.94 777 SER A C 1
ATOM 5924 O O . SER A 1 777 ? 16.378 5.309 -18.187 1.00 45.94 777 SER A O 1
ATOM 5926 N N . MET A 1 778 ? 15.570 7.109 -17.116 1.00 52.50 778 MET A N 1
ATOM 5927 C CA . MET A 1 778 ? 14.143 6.802 -17.308 1.00 52.50 778 MET A CA 1
ATOM 5928 C C . MET A 1 778 ? 13.679 6.816 -18.780 1.00 52.50 778 MET A C 1
ATOM 5930 O O . MET A 1 778 ? 12.547 6.425 -19.057 1.00 52.50 778 MET A O 1
ATOM 5934 N N . ALA A 1 779 ? 14.513 7.274 -19.720 1.00 57.19 779 ALA A N 1
ATOM 5935 C CA . ALA A 1 779 ? 14.198 7.335 -21.145 1.00 57.19 779 ALA A CA 1
ATOM 5936 C C . ALA A 1 779 ? 15.003 6.290 -21.933 1.00 57.19 779 ALA A C 1
ATOM 5938 O O . ALA A 1 779 ? 16.234 6.278 -21.888 1.00 57.19 779 ALA A O 1
ATOM 5939 N N . VAL A 1 780 ? 14.311 5.446 -22.704 1.00 67.75 780 VAL A N 1
ATOM 5940 C CA . VAL A 1 780 ? 14.953 4.447 -23.573 1.00 67.75 780 VAL A CA 1
ATOM 5941 C C . VAL A 1 780 ? 15.701 5.158 -24.713 1.00 67.75 780 VAL A C 1
ATOM 5943 O O . VAL A 1 780 ? 15.074 5.908 -25.468 1.00 67.75 780 VAL A O 1
ATOM 5946 N N . PRO A 1 781 ? 17.020 4.944 -24.879 1.00 79.44 781 PRO A N 1
ATOM 5947 C CA . PRO A 1 781 ? 17.767 5.528 -25.984 1.00 79.44 781 PRO A CA 1
ATOM 5948 C C . PRO A 1 781 ? 17.462 4.813 -27.308 1.00 79.44 781 PRO A C 1
ATOM 5950 O O . PRO A 1 781 ? 17.322 3.591 -27.365 1.00 79.44 781 PRO A O 1
ATOM 5953 N N . LEU A 1 782 ? 17.426 5.579 -28.399 1.00 85.00 782 LEU A N 1
ATOM 5954 C CA . LEU A 1 782 ? 17.381 5.066 -29.768 1.00 85.00 782 LEU A CA 1
ATOM 5955 C C . LEU A 1 782 ? 18.641 5.497 -30.515 1.00 85.00 782 LEU A C 1
ATOM 5957 O O . LEU A 1 782 ? 18.897 6.691 -30.665 1.00 85.00 782 LEU A O 1
ATOM 5961 N N . GLU A 1 783 ? 19.405 4.539 -31.025 1.00 87.38 783 GLU A N 1
ATOM 5962 C CA . GLU A 1 783 ? 20.614 4.798 -31.802 1.00 87.38 783 GLU A CA 1
ATOM 5963 C C . GLU A 1 783 ? 20.374 4.477 -33.282 1.00 87.38 783 GLU A C 1
ATOM 5965 O O . GLU A 1 783 ? 19.988 3.362 -33.625 1.00 87.38 783 GLU A O 1
ATOM 5970 N N . LEU A 1 784 ? 20.610 5.448 -34.169 1.00 86.94 784 LEU A N 1
ATOM 5971 C CA . LEU A 1 784 ? 20.562 5.264 -35.620 1.00 86.94 784 LEU A CA 1
ATOM 5972 C C . LEU A 1 784 ? 21.978 5.303 -36.200 1.00 86.94 784 LEU A C 1
ATOM 5974 O O . LEU A 1 784 ? 22.670 6.322 -36.104 1.00 86.94 784 LEU A O 1
ATOM 5978 N N . THR A 1 785 ? 22.389 4.216 -36.854 1.00 85.94 785 THR A N 1
ATOM 5979 C CA . THR A 1 785 ? 23.659 4.143 -37.589 1.00 85.94 785 THR A CA 1
ATOM 5980 C C . THR A 1 785 ? 23.440 4.626 -39.022 1.00 85.94 785 THR A C 1
ATOM 5982 O O . THR A 1 785 ? 22.735 3.993 -39.808 1.00 85.94 785 THR A O 1
ATOM 5985 N N . ALA A 1 786 ? 24.012 5.779 -39.371 1.00 76.19 786 ALA A N 1
ATOM 5986 C CA . ALA A 1 786 ? 23.907 6.340 -40.714 1.00 76.19 786 ALA A CA 1
ATOM 5987 C C . ALA A 1 786 ? 24.741 5.534 -41.730 1.00 76.19 786 ALA A C 1
ATOM 5989 O O . ALA A 1 786 ? 25.691 4.842 -41.369 1.00 76.19 786 ALA A O 1
ATOM 5990 N N . SER A 1 787 ? 24.439 5.678 -43.024 1.00 69.56 787 SER A N 1
ATOM 5991 C CA . SER A 1 787 ? 25.093 4.932 -44.116 1.00 69.56 787 SER A CA 1
ATOM 5992 C C . SER A 1 787 ? 26.594 5.213 -44.298 1.00 69.56 787 SER A C 1
ATOM 5994 O O . SER A 1 787 ? 27.238 4.560 -45.109 1.00 69.56 787 SER A O 1
ATOM 5996 N N . ASN A 1 788 ? 27.160 6.178 -43.567 1.00 72.31 788 ASN A N 1
ATOM 5997 C CA . ASN A 1 788 ? 28.599 6.447 -43.494 1.00 72.31 788 ASN A CA 1
ATOM 5998 C C . ASN A 1 788 ? 29.259 5.892 -42.211 1.00 72.31 788 ASN A C 1
ATOM 6000 O O . ASN A 1 788 ? 30.392 6.254 -41.914 1.00 72.31 788 ASN A O 1
ATOM 6004 N N . GLY A 1 789 ? 28.544 5.081 -41.424 1.00 69.06 789 GLY A N 1
ATOM 6005 C CA . GLY A 1 789 ? 28.997 4.534 -40.142 1.00 69.06 789 GLY A CA 1
ATOM 6006 C C . GLY A 1 789 ? 28.747 5.432 -38.922 1.00 69.06 789 GLY A C 1
ATOM 6007 O O . GLY A 1 789 ? 28.917 4.972 -37.795 1.00 69.06 789 GLY A O 1
ATOM 6008 N N . ASN A 1 790 ? 28.306 6.685 -39.097 1.00 80.81 790 ASN A N 1
ATOM 6009 C CA . ASN A 1 790 ? 28.102 7.592 -37.964 1.00 80.81 790 ASN A CA 1
ATOM 6010 C C . ASN A 1 790 ? 26.855 7.212 -37.151 1.00 80.81 790 ASN A C 1
ATOM 6012 O O . ASN A 1 790 ? 25.721 7.339 -37.623 1.00 80.81 790 ASN A O 1
ATOM 6016 N N . LYS A 1 791 ? 27.070 6.828 -35.893 1.00 84.62 791 LYS A N 1
ATOM 6017 C CA . LYS A 1 791 ? 26.024 6.605 -34.889 1.00 84.62 791 LYS A CA 1
ATOM 6018 C C . LYS A 1 791 ? 25.431 7.938 -34.420 1.00 84.62 791 LYS A C 1
ATOM 6020 O O . LYS A 1 791 ? 26.159 8.904 -34.205 1.00 84.62 791 LYS A O 1
ATOM 6025 N N . ASN A 1 792 ? 24.107 8.005 -34.302 1.00 86.94 792 ASN A N 1
ATOM 6026 C CA . ASN A 1 792 ? 23.359 9.165 -33.810 1.00 86.94 792 ASN A CA 1
ATOM 6027 C C . ASN A 1 792 ? 22.371 8.678 -32.741 1.00 86.94 792 ASN A C 1
ATOM 6029 O O . ASN A 1 792 ? 21.417 7.978 -33.082 1.00 86.94 792 ASN A O 1
ATOM 6033 N N . THR A 1 793 ? 22.583 9.045 -31.478 1.00 87.69 793 THR A N 1
ATOM 6034 C CA . THR A 1 793 ? 21.720 8.636 -30.356 1.00 87.69 793 THR A CA 1
ATOM 6035 C C . THR A 1 793 ? 20.688 9.716 -30.036 1.00 87.69 793 THR A C 1
ATOM 6037 O O . THR A 1 793 ? 21.004 10.906 -30.043 1.00 87.69 793 THR A O 1
ATOM 6040 N N . PHE A 1 794 ? 19.457 9.300 -29.751 1.00 87.44 794 PHE A N 1
ATOM 6041 C CA . PHE A 1 794 ? 18.314 10.157 -29.443 1.00 87.44 794 PHE A CA 1
ATOM 6042 C C . PHE A 1 794 ? 17.560 9.641 -28.211 1.00 87.44 794 PHE A C 1
ATOM 6044 O O . PHE A 1 794 ? 17.521 8.435 -27.967 1.00 87.44 794 PHE A O 1
ATOM 6051 N N . THR A 1 795 ? 16.919 10.547 -27.474 1.00 86.06 795 THR A N 1
ATOM 6052 C CA . THR A 1 795 ? 16.044 10.244 -26.331 1.00 86.06 795 THR A CA 1
ATOM 6053 C C . THR A 1 795 ? 14.687 10.931 -26.496 1.00 86.06 795 THR A C 1
ATOM 6055 O O . THR A 1 795 ? 14.586 12.031 -27.046 1.00 86.06 795 THR A O 1
ATOM 6058 N N . PHE A 1 796 ? 13.636 10.246 -26.043 1.00 87.50 796 PHE A N 1
ATOM 6059 C CA . PHE A 1 796 ? 12.221 10.574 -26.246 1.00 87.50 796 PHE A CA 1
ATOM 6060 C C . PHE A 1 796 ? 11.409 10.148 -25.013 1.00 87.50 796 PHE A C 1
ATOM 6062 O O . PHE A 1 796 ? 11.893 9.324 -24.239 1.00 87.50 796 PHE A O 1
ATOM 6069 N N . ASP A 1 797 ? 10.176 10.644 -24.847 1.00 86.88 797 ASP A N 1
ATOM 6070 C CA . ASP A 1 797 ? 9.284 10.211 -23.753 1.00 86.88 797 ASP A CA 1
ATOM 6071 C C . ASP A 1 797 ? 9.006 8.705 -23.776 1.00 86.88 797 ASP A C 1
ATOM 6073 O O . ASP A 1 797 ? 8.830 8.088 -22.728 1.00 86.88 797 ASP A O 1
ATOM 6077 N N . GLN A 1 798 ? 8.914 8.133 -24.981 1.00 88.88 798 GLN A N 1
ATOM 6078 C CA . GLN A 1 798 ? 8.845 6.694 -25.219 1.00 88.88 798 GLN A CA 1
ATOM 6079 C C . GLN A 1 798 ? 9.474 6.317 -26.562 1.00 88.88 798 GLN A C 1
ATOM 6081 O O . GLN A 1 798 ? 9.414 7.078 -27.536 1.00 88.88 798 GLN A O 1
ATOM 6086 N N . VAL A 1 799 ? 10.017 5.099 -26.626 1.00 90.69 799 VAL A N 1
ATOM 6087 C CA . VAL A 1 799 ? 10.561 4.490 -27.848 1.00 90.69 799 VAL A CA 1
ATOM 6088 C C . VAL A 1 799 ? 9.950 3.106 -28.044 1.00 90.69 799 VAL A C 1
ATOM 6090 O O . VAL A 1 799 ? 10.332 2.132 -27.404 1.00 90.69 799 VAL A O 1
ATOM 6093 N N . PHE A 1 800 ? 9.012 3.014 -28.981 1.00 90.44 800 PHE A N 1
ATOM 6094 C CA . PHE A 1 800 ? 8.362 1.768 -29.364 1.00 90.44 800 PHE A CA 1
ATOM 6095 C C . PHE A 1 800 ? 9.184 1.055 -30.447 1.00 90.44 800 PHE A C 1
ATOM 6097 O O . PHE A 1 800 ? 9.312 1.553 -31.571 1.00 90.44 800 PHE A O 1
ATOM 6104 N N . GLY A 1 801 ? 9.746 -0.107 -30.104 1.00 87.50 801 GLY A N 1
ATOM 6105 C CA . GLY A 1 801 ? 10.492 -0.965 -31.030 1.00 87.50 801 GLY A CA 1
ATOM 6106 C C . GLY A 1 801 ? 9.613 -1.627 -32.109 1.00 87.50 801 GLY A C 1
ATOM 6107 O O . GLY A 1 801 ? 8.387 -1.544 -32.048 1.00 87.50 801 GLY A O 1
ATOM 6108 N N . PRO A 1 802 ? 10.213 -2.323 -33.094 1.00 83.19 802 PRO A N 1
ATOM 6109 C CA . PRO A 1 802 ? 9.497 -2.927 -34.228 1.00 83.19 802 PRO A CA 1
ATOM 6110 C C . PRO A 1 802 ? 8.546 -4.074 -33.842 1.00 83.19 802 PRO A C 1
ATOM 6112 O O . PRO A 1 802 ? 7.777 -4.531 -34.683 1.00 83.19 802 PRO A O 1
ATOM 6115 N N . THR A 1 803 ? 8.593 -4.552 -32.597 1.00 83.19 803 THR A N 1
ATOM 6116 C CA . THR A 1 803 ? 7.661 -5.535 -32.026 1.00 83.19 803 THR A CA 1
ATOM 6117 C C . THR A 1 803 ? 6.410 -4.903 -31.403 1.00 83.19 803 THR A C 1
ATOM 6119 O O . THR A 1 803 ? 5.462 -5.628 -31.123 1.00 83.19 803 THR A O 1
ATOM 6122 N N . ALA A 1 804 ? 6.383 -3.580 -31.191 1.00 86.50 804 ALA A N 1
ATOM 6123 C CA . ALA A 1 804 ? 5.328 -2.905 -30.436 1.00 86.50 804 ALA A CA 1
ATOM 6124 C C . ALA A 1 804 ? 3.990 -2.830 -31.198 1.00 86.50 804 ALA A C 1
ATOM 6126 O O . ALA A 1 804 ? 3.863 -2.213 -32.269 1.00 86.50 804 ALA A O 1
ATOM 6127 N N . SER A 1 805 ? 2.971 -3.426 -30.589 1.00 89.81 805 SER A N 1
ATOM 6128 C CA . SER A 1 805 ? 1.599 -3.532 -31.079 1.00 89.81 805 SER A CA 1
ATOM 6129 C C . SER A 1 805 ? 0.887 -2.177 -31.193 1.00 89.81 805 SER A C 1
ATOM 6131 O O . SER A 1 805 ? 1.400 -1.118 -30.830 1.00 89.81 805 SER A O 1
ATOM 6133 N N . GLN A 1 806 ? -0.339 -2.191 -31.722 1.00 91.00 806 GLN A N 1
ATOM 6134 C CA . GLN A 1 806 ? -1.238 -1.032 -31.647 1.00 91.00 806 GLN A CA 1
ATOM 6135 C C . GLN A 1 806 ? -1.769 -0.784 -30.225 1.00 91.00 806 GLN A C 1
ATOM 6137 O O . GLN A 1 806 ? -2.249 0.312 -29.949 1.00 91.00 806 GLN A O 1
ATOM 6142 N N . GLU A 1 807 ? -1.733 -1.800 -29.359 1.00 91.62 807 GLU A N 1
ATOM 6143 C CA . GLU A 1 807 ? -2.312 -1.772 -28.015 1.00 91.62 807 GLU A CA 1
ATOM 6144 C C . GLU A 1 807 ? -1.395 -1.009 -27.056 1.00 91.62 807 GLU A C 1
ATOM 6146 O O . GLU A 1 807 ? -1.790 0.027 -26.534 1.00 91.62 807 GLU A O 1
ATOM 6151 N N . GLU A 1 808 ? -0.133 -1.432 -26.944 1.00 89.44 808 GLU A N 1
ATOM 6152 C CA . GLU A 1 808 ? 0.894 -0.818 -26.081 1.00 89.44 808 GLU A CA 1
ATOM 6153 C C . GLU A 1 808 ? 1.124 0.666 -26.432 1.00 89.44 808 GLU A C 1
ATOM 6155 O O . GLU A 1 808 ? 1.300 1.519 -25.562 1.00 89.44 808 GLU A O 1
ATOM 6160 N N . VAL A 1 809 ? 1.062 1.004 -27.727 1.00 91.12 809 VAL A N 1
ATOM 6161 C CA . VAL A 1 809 ? 1.144 2.394 -28.208 1.00 91.12 809 VAL A CA 1
ATOM 6162 C C . VAL A 1 809 ? -0.107 3.195 -27.838 1.00 91.12 809 VAL A C 1
ATOM 6164 O O . VAL A 1 809 ? -0.017 4.401 -27.621 1.00 91.12 809 VAL A O 1
ATOM 6167 N N . PHE A 1 810 ? -1.276 2.554 -27.754 1.00 94.75 810 PHE A N 1
ATOM 6168 C CA . PHE A 1 810 ? -2.506 3.208 -27.319 1.00 94.75 810 PHE A CA 1
ATOM 6169 C C . PHE A 1 810 ? -2.579 3.374 -25.793 1.00 94.75 810 PHE A C 1
ATOM 6171 O O . PHE A 1 810 ? -3.097 4.389 -25.337 1.00 94.75 810 PHE A O 1
ATOM 6178 N N . GLU A 1 811 ? -2.025 2.456 -24.996 1.00 92.44 811 GLU A N 1
ATOM 6179 C CA . GLU A 1 811 ? -2.024 2.554 -23.528 1.00 92.44 811 GLU A CA 1
ATOM 6180 C C . GLU A 1 811 ? -1.360 3.855 -23.038 1.00 92.44 811 GLU A C 1
ATOM 6182 O O . GLU A 1 811 ? -1.972 4.610 -22.280 1.00 92.44 811 GLU A O 1
ATOM 6187 N N . GLU A 1 812 ? -0.177 4.207 -23.551 1.00 88.31 812 GLU A N 1
ATOM 6188 C CA . GLU A 1 812 ? 0.507 5.479 -23.233 1.00 88.31 812 GLU A CA 1
ATOM 6189 C C . GLU A 1 812 ? -0.190 6.732 -23.810 1.00 88.31 812 GLU A C 1
ATOM 6191 O O . GLU A 1 812 ? 0.034 7.851 -23.336 1.00 88.31 812 GLU A O 1
ATOM 6196 N N . VAL A 1 813 ? -1.069 6.559 -24.805 1.00 92.00 813 VAL A N 1
ATOM 6197 C CA . VAL A 1 813 ? -1.895 7.623 -25.409 1.00 92.00 813 VAL A CA 1
ATOM 6198 C C . VAL A 1 813 ? -3.237 7.806 -24.683 1.00 92.00 813 VAL A C 1
ATOM 6200 O O . VAL A 1 813 ? -3.781 8.913 -24.668 1.00 92.00 813 VAL A O 1
ATOM 6203 N N . SER A 1 814 ? -3.756 6.762 -24.034 1.00 92.50 814 SER A N 1
ATOM 6204 C CA . SER A 1 814 ? -5.093 6.715 -23.419 1.00 92.50 814 SER A CA 1
ATOM 6205 C C . SER A 1 814 ? -5.346 7.842 -22.409 1.00 92.50 814 SER A C 1
ATOM 6207 O O . SER A 1 814 ? -6.457 8.366 -22.302 1.00 92.50 814 SER A O 1
ATOM 6209 N N . LEU A 1 815 ? -4.299 8.288 -21.709 1.00 88.69 815 LEU A N 1
ATOM 6210 C CA . LEU A 1 815 ? -4.372 9.397 -20.760 1.00 88.69 815 LEU A CA 1
ATOM 6211 C C . LEU A 1 815 ? -4.586 10.750 -21.459 1.00 88.69 815 LEU A C 1
ATOM 6213 O O . LEU A 1 815 ? -5.323 11.595 -20.957 1.00 88.69 815 LEU A O 1
ATOM 6217 N N . LEU A 1 816 ? -4.000 10.960 -22.640 1.00 89.44 816 LEU A N 1
ATOM 6218 C CA . LEU A 1 816 ? -4.257 12.164 -23.436 1.00 89.44 816 LEU A CA 1
ATOM 6219 C C . LEU A 1 816 ? -5.679 12.142 -24.008 1.00 89.44 816 LEU A C 1
ATOM 6221 O O . LEU A 1 816 ? -6.362 13.163 -23.980 1.00 89.44 816 LEU A O 1
ATOM 6225 N N . VAL A 1 817 ? -6.161 10.974 -24.439 1.00 93.00 817 VAL A N 1
ATOM 6226 C CA . VAL A 1 817 ? -7.553 10.781 -24.880 1.00 93.00 817 VAL A CA 1
ATOM 6227 C C . VAL A 1 817 ? -8.539 11.097 -23.747 1.00 93.00 817 VAL A C 1
ATOM 6229 O O . VAL A 1 817 ? -9.491 11.848 -23.961 1.00 93.00 817 VAL A O 1
ATOM 6232 N N . GLN A 1 818 ? -8.277 10.629 -22.521 1.00 91.06 818 GLN A N 1
ATOM 6233 C CA . GLN A 1 818 ? -9.097 10.959 -21.349 1.00 91.06 818 GLN A CA 1
ATOM 6234 C C . GLN A 1 818 ? -9.107 12.466 -21.049 1.00 91.06 818 GLN A C 1
ATOM 6236 O O . GLN A 1 818 ? -10.155 13.022 -20.723 1.00 91.06 818 GLN A O 1
ATOM 6241 N N . SER A 1 819 ? -7.979 13.161 -21.226 1.00 90.62 819 SER A N 1
ATOM 6242 C CA . SER A 1 819 ? -7.933 14.620 -21.074 1.00 90.62 819 SER A CA 1
ATOM 6243 C C . SER A 1 819 ? -8.854 15.368 -22.045 1.00 90.62 819 SER A C 1
ATOM 6245 O O . SER A 1 819 ? -9.357 16.430 -21.682 1.00 90.62 819 SER A O 1
ATOM 6247 N N . ALA A 1 820 ? -9.130 14.839 -23.242 1.00 90.88 820 ALA A N 1
ATOM 6248 C CA . ALA A 1 820 ? -10.115 15.453 -24.132 1.00 90.88 820 ALA A CA 1
ATOM 6249 C C . ALA A 1 820 ? -11.531 15.381 -23.531 1.00 90.88 820 ALA A C 1
ATOM 6251 O O . ALA A 1 820 ? -12.234 16.389 -23.510 1.00 90.88 820 ALA A O 1
ATOM 6252 N N . LEU A 1 821 ? -11.917 14.233 -22.962 1.00 91.44 821 LEU A N 1
ATOM 6253 C CA . LEU A 1 821 ? -13.203 14.057 -22.272 1.00 91.44 821 LEU A CA 1
ATOM 6254 C C . LEU A 1 821 ? -13.303 14.897 -20.978 1.00 91.44 821 LEU A C 1
ATOM 6256 O O . LEU A 1 821 ? -14.365 15.434 -20.673 1.00 91.44 821 LEU A O 1
ATOM 6260 N N . ASP A 1 822 ? -12.190 15.095 -20.261 1.00 88.62 822 ASP A N 1
ATOM 6261 C CA . ASP A 1 822 ? -12.116 15.911 -19.033 1.00 88.62 822 ASP A CA 1
ATOM 6262 C C . ASP A 1 822 ? -12.206 17.447 -19.282 1.00 88.62 822 ASP A C 1
ATOM 6264 O O . ASP A 1 822 ? -12.235 18.239 -18.324 1.00 88.62 822 ASP A O 1
ATOM 6268 N N . GLY A 1 823 ? -12.276 17.883 -20.551 1.00 88.19 823 GLY A N 1
ATOM 6269 C CA . GLY A 1 823 ? -12.464 19.284 -20.964 1.00 88.19 823 GLY A CA 1
ATOM 6270 C C . GLY A 1 823 ? -11.189 20.031 -21.387 1.00 88.19 823 GLY A C 1
ATOM 6271 O O . GLY A 1 823 ? -11.084 21.240 -21.155 1.00 88.19 823 GLY A O 1
ATOM 6272 N N . TYR A 1 824 ? -10.211 19.328 -21.970 1.00 86.88 824 TYR A N 1
ATOM 6273 C CA . TYR A 1 824 ? -8.993 19.918 -22.544 1.00 86.88 824 TYR A CA 1
ATOM 6274 C C . TYR A 1 824 ? -8.959 19.817 -24.077 1.00 86.88 824 TYR A C 1
ATOM 6276 O O . TYR A 1 824 ? -9.640 18.997 -24.696 1.00 86.88 824 TYR A O 1
ATOM 6284 N N . LYS A 1 825 ? -8.112 20.649 -24.690 1.00 87.88 825 LYS A N 1
ATOM 6285 C CA . LYS A 1 825 ? -7.733 20.557 -26.105 1.00 87.88 825 LYS A CA 1
ATOM 6286 C C . LYS A 1 825 ? -6.549 19.596 -26.225 1.00 87.88 825 LYS A C 1
ATOM 6288 O O . LYS A 1 825 ? -5.557 19.754 -25.514 1.00 87.88 825 LYS A O 1
ATOM 6293 N N . VAL A 1 826 ? -6.651 18.604 -27.101 1.00 91.44 826 VAL A N 1
ATOM 6294 C CA . VAL A 1 826 ? -5.662 17.531 -27.271 1.00 91.44 826 VAL A CA 1
ATOM 6295 C C . VAL A 1 826 ? -5.356 17.357 -28.755 1.00 91.44 826 VAL A C 1
ATOM 6297 O O . VAL A 1 826 ? -6.268 17.262 -29.576 1.00 91.44 826 VAL A O 1
ATOM 6300 N N . CYS A 1 827 ? -4.074 17.322 -29.106 1.00 91.75 827 CYS A N 1
ATOM 6301 C CA . CYS A 1 827 ? -3.593 17.190 -30.476 1.00 91.75 827 CYS A CA 1
ATOM 6302 C C . CYS A 1 827 ? -2.549 16.076 -30.561 1.00 91.75 827 CYS A C 1
ATOM 6304 O O . CYS A 1 827 ? -1.527 16.137 -29.881 1.00 91.75 827 CYS A O 1
ATOM 6306 N N . ILE A 1 828 ? -2.795 15.069 -31.398 1.00 94.56 828 ILE A N 1
ATOM 6307 C CA . ILE A 1 828 ? -1.883 13.943 -31.609 1.00 94.56 828 ILE A CA 1
ATOM 6308 C C . ILE A 1 828 ? -1.615 13.814 -33.103 1.00 94.56 828 ILE A C 1
ATOM 6310 O O . ILE A 1 828 ? -2.554 13.693 -33.891 1.00 94.56 828 ILE A O 1
ATOM 6314 N N . PHE A 1 829 ? -0.345 13.825 -33.506 1.00 93.31 829 PHE A N 1
ATOM 6315 C CA . PHE A 1 829 ? 0.029 13.778 -34.918 1.00 93.31 829 PHE A CA 1
ATOM 6316 C C . PHE A 1 829 ? 1.166 12.798 -35.205 1.00 93.31 829 PHE A C 1
ATOM 6318 O O . PHE A 1 829 ? 2.170 12.747 -34.496 1.00 93.31 829 PHE A O 1
ATOM 6325 N N . ALA A 1 830 ? 1.007 12.025 -36.277 1.00 93.94 830 ALA A N 1
ATOM 6326 C CA . ALA A 1 830 ? 2.023 11.121 -36.793 1.00 93.94 830 ALA A CA 1
ATOM 6327 C C . ALA A 1 830 ? 2.902 11.853 -37.819 1.00 93.94 830 ALA A C 1
ATOM 6329 O O . ALA A 1 830 ? 2.387 12.482 -38.744 1.00 93.94 830 ALA A O 1
ATOM 6330 N N . TYR A 1 831 ? 4.223 11.761 -37.670 1.00 92.81 831 TYR A N 1
ATOM 6331 C CA . TYR A 1 831 ? 5.226 12.436 -38.499 1.00 92.81 831 TYR A CA 1
ATOM 6332 C C . TYR A 1 831 ? 6.290 11.445 -38.990 1.00 92.81 831 TYR A C 1
ATOM 6334 O O . TYR A 1 831 ? 6.617 10.482 -38.303 1.00 92.81 831 TYR A O 1
ATOM 6342 N N . GLY A 1 832 ? 6.861 11.699 -40.168 1.00 90.50 832 GLY A N 1
ATOM 6343 C CA . GLY A 1 832 ? 7.951 10.919 -40.757 1.00 90.50 832 GLY A CA 1
ATOM 6344 C C . GLY A 1 832 ? 7.755 10.693 -42.254 1.00 90.50 832 GLY A C 1
ATOM 6345 O O . GLY A 1 832 ? 6.774 11.151 -42.851 1.00 90.50 832 GLY A O 1
ATOM 6346 N N . GLN A 1 833 ? 8.675 9.962 -42.877 1.00 86.94 833 GLN A N 1
ATOM 6347 C CA . GLN A 1 833 ? 8.631 9.702 -44.317 1.00 86.94 833 GLN A CA 1
ATOM 6348 C C . GLN A 1 833 ? 7.403 8.883 -44.758 1.00 86.94 833 GLN A C 1
ATOM 6350 O O . GLN A 1 833 ? 6.720 8.214 -43.972 1.00 86.94 833 GLN A O 1
ATOM 6355 N N . THR A 1 834 ? 7.120 8.887 -46.051 1.00 85.50 834 THR A N 1
ATOM 6356 C CA . THR A 1 834 ? 6.220 7.919 -46.679 1.00 85.50 834 THR A CA 1
ATOM 6357 C C . THR A 1 834 ? 6.703 6.487 -46.439 1.00 85.50 834 THR A C 1
ATOM 6359 O O . THR A 1 834 ? 7.900 6.190 -46.438 1.00 85.50 834 THR A O 1
ATOM 6362 N N . GLY A 1 835 ? 5.751 5.592 -46.165 1.00 80.56 835 GLY A N 1
ATOM 6363 C CA . GLY A 1 835 ? 6.011 4.183 -45.873 1.00 80.56 835 GLY A CA 1
ATOM 6364 C C . GLY A 1 835 ? 6.434 3.850 -44.433 1.00 80.56 835 GLY A C 1
ATOM 6365 O O . GLY A 1 835 ? 6.476 2.659 -44.119 1.00 80.56 835 GLY A O 1
ATOM 6366 N N . SER A 1 836 ? 6.686 4.827 -43.545 1.00 86.69 836 SER A N 1
ATOM 6367 C CA . SER A 1 836 ? 7.155 4.571 -42.163 1.00 86.69 836 SER A CA 1
ATOM 6368 C C . SER A 1 836 ? 6.078 4.151 -41.151 1.00 86.69 836 SER A C 1
ATOM 6370 O O . SER A 1 836 ? 6.404 3.833 -40.013 1.00 86.69 836 SER A O 1
ATOM 6372 N N . GLY A 1 837 ? 4.798 4.108 -41.540 1.00 87.69 837 GLY A N 1
ATOM 6373 C CA . GLY A 1 837 ? 3.712 3.611 -40.677 1.00 87.69 837 GLY A CA 1
ATOM 6374 C C . GLY A 1 837 ? 2.856 4.674 -39.973 1.00 87.69 837 GLY A C 1
ATOM 6375 O O . GLY A 1 837 ? 2.132 4.325 -39.041 1.00 87.69 837 GLY A O 1
ATOM 6376 N N . LYS A 1 838 ? 2.876 5.936 -40.430 1.00 91.06 838 LYS A N 1
ATOM 6377 C CA . LYS A 1 838 ? 1.997 7.017 -39.930 1.00 91.06 838 LYS A CA 1
ATOM 6378 C C . LYS A 1 838 ? 0.506 6.645 -39.976 1.00 91.06 838 LYS A C 1
ATOM 6380 O O . LYS A 1 838 ? -0.127 6.476 -38.935 1.00 91.06 838 LYS A O 1
ATOM 6385 N N . THR A 1 839 ? -0.011 6.352 -41.170 1.00 88.75 839 THR A N 1
ATOM 6386 C CA . THR A 1 839 ? -1.407 5.944 -41.400 1.00 88.75 839 THR A CA 1
ATOM 6387 C C . THR A 1 839 ? -1.771 4.645 -40.673 1.00 88.75 839 THR A C 1
ATOM 6389 O O . THR A 1 839 ? -2.884 4.509 -40.171 1.00 88.75 839 THR A O 1
ATOM 6392 N N . HIS A 1 840 ? -0.824 3.708 -40.534 1.00 88.69 840 HIS A N 1
ATOM 6393 C CA . HIS A 1 840 ? -1.011 2.504 -39.716 1.00 88.69 840 HIS A CA 1
ATOM 6394 C C . HIS A 1 840 ? -1.131 2.844 -38.222 1.00 88.69 840 HIS A C 1
ATOM 6396 O O . HIS A 1 840 ? -1.936 2.251 -37.518 1.00 88.69 840 HIS A O 1
ATOM 6402 N N . THR A 1 841 ? -0.376 3.821 -37.724 1.00 92.75 841 THR A N 1
ATOM 6403 C CA . THR A 1 841 ? -0.493 4.280 -36.334 1.00 92.75 841 THR A CA 1
ATOM 6404 C C . THR A 1 841 ? -1.827 4.993 -36.100 1.00 92.75 841 THR A C 1
ATOM 6406 O O . THR A 1 841 ? -2.492 4.719 -35.107 1.00 92.75 841 THR A O 1
ATOM 6409 N N . MET A 1 842 ? -2.268 5.850 -37.026 1.00 92.31 842 MET A N 1
ATOM 6410 C CA . MET A 1 842 ? -3.506 6.622 -36.863 1.00 92.31 842 MET A CA 1
ATOM 6411 C C . MET A 1 842 ? -4.788 5.817 -37.123 1.00 92.31 842 MET A C 1
ATOM 6413 O O . MET A 1 842 ? -5.684 5.829 -36.284 1.00 92.31 842 MET A O 1
ATOM 6417 N N . LEU A 1 843 ? -4.894 5.103 -38.246 1.00 89.44 843 LEU A N 1
ATOM 6418 C CA . LEU A 1 843 ? -6.093 4.331 -38.615 1.00 89.44 843 LEU A CA 1
ATOM 6419 C C . LEU A 1 843 ? -5.944 2.834 -38.314 1.00 89.44 843 LEU A C 1
ATOM 6421 O O . LEU A 1 843 ? -6.864 2.222 -37.772 1.00 89.44 843 LEU A O 1
ATOM 6425 N N . GLY A 1 844 ? -4.779 2.259 -38.622 1.00 87.56 844 GLY A N 1
ATOM 6426 C CA . GLY A 1 844 ? -4.523 0.820 -38.504 1.00 87.56 844 GLY A CA 1
ATOM 6427 C C . GLY A 1 844 ? -5.134 -0.014 -39.630 1.00 87.56 844 GLY A C 1
ATOM 6428 O O . GLY A 1 844 ? -5.437 0.498 -40.708 1.00 87.56 844 GLY A O 1
ATOM 6429 N N . THR A 1 845 ? -5.290 -1.312 -39.378 1.00 83.38 845 THR A N 1
ATOM 6430 C CA . THR A 1 845 ? -6.032 -2.257 -40.233 1.00 83.38 845 THR A CA 1
ATOM 6431 C C . THR A 1 845 ? -7.309 -2.717 -39.508 1.00 83.38 845 THR A C 1
ATOM 6433 O O . THR A 1 845 ? -7.448 -2.437 -38.315 1.00 83.38 845 THR A O 1
ATOM 6436 N N . PRO A 1 846 ? -8.249 -3.425 -40.169 1.00 78.31 846 PRO A N 1
ATOM 6437 C CA . PRO A 1 846 ? -9.434 -3.970 -39.498 1.00 78.31 846 PRO A CA 1
ATOM 6438 C C . PRO A 1 846 ? -9.105 -4.858 -38.286 1.00 78.31 846 PRO A C 1
ATOM 6440 O O . PRO A 1 846 ? -9.792 -4.774 -37.273 1.00 78.31 846 PRO A O 1
ATOM 6443 N N . ASP A 1 847 ? -8.030 -5.646 -38.375 1.00 79.94 847 ASP A N 1
ATOM 6444 C CA . ASP A 1 847 ? -7.579 -6.590 -37.338 1.00 79.94 847 ASP A CA 1
ATOM 6445 C C . ASP A 1 847 ? -6.596 -5.960 -36.330 1.00 79.94 847 ASP A C 1
ATOM 6447 O O . ASP A 1 847 ? -6.314 -6.527 -35.275 1.00 79.94 847 ASP A O 1
ATOM 6451 N N . GLN A 1 848 ? -6.042 -4.788 -36.661 1.00 83.31 848 GLN A N 1
ATOM 6452 C CA . GLN A 1 848 ? -5.073 -4.031 -35.864 1.00 83.31 848 GLN A CA 1
ATOM 6453 C C . GLN A 1 848 ? -5.433 -2.540 -35.878 1.00 83.31 848 GLN A C 1
ATOM 6455 O O . GLN A 1 848 ? -4.722 -1.698 -36.439 1.00 83.31 848 GLN A O 1
ATOM 6460 N N . ALA A 1 849 ? -6.564 -2.221 -35.246 1.00 90.12 849 ALA A N 1
ATOM 6461 C CA . ALA A 1 849 ? -7.110 -0.872 -35.126 1.00 90.12 849 ALA A CA 1
ATOM 6462 C C . ALA A 1 849 ? -6.093 0.119 -34.523 1.00 90.12 849 ALA A C 1
ATOM 6464 O O . ALA A 1 849 ? -5.468 -0.173 -33.500 1.00 90.12 849 ALA A O 1
ATOM 6465 N N . GLY A 1 850 ? -5.930 1.281 -35.164 1.00 91.81 850 GLY A N 1
ATOM 6466 C CA . GLY A 1 850 ? -5.002 2.341 -34.751 1.00 91.81 850 GLY A CA 1
ATOM 6467 C C . GLY A 1 850 ? -5.567 3.300 -33.697 1.00 91.81 850 GLY A C 1
ATOM 6468 O O . GLY A 1 850 ? -6.618 3.062 -33.099 1.00 91.81 850 GLY A O 1
ATOM 6469 N N . LEU A 1 851 ? -4.866 4.415 -33.484 1.00 94.69 851 LEU A N 1
ATOM 6470 C CA . LEU A 1 851 ? -5.190 5.394 -32.442 1.00 94.69 851 LEU A CA 1
ATOM 6471 C C . LEU A 1 851 ? -6.581 6.024 -32.599 1.00 94.69 851 LEU A C 1
ATOM 6473 O O . LEU A 1 851 ? -7.259 6.204 -31.595 1.00 94.69 851 LEU A O 1
ATOM 6477 N N . ILE A 1 852 ? -7.029 6.340 -33.819 1.00 93.75 852 ILE A N 1
ATOM 6478 C CA . ILE A 1 852 ? -8.333 6.982 -34.060 1.00 93.75 852 ILE A CA 1
ATOM 6479 C C . ILE A 1 852 ? -9.502 6.087 -33.604 1.00 93.75 852 ILE A C 1
ATOM 6481 O O . ILE A 1 852 ? -10.251 6.523 -32.728 1.00 93.75 852 ILE A O 1
ATOM 6485 N N . PRO A 1 853 ? -9.682 4.849 -34.112 1.00 92.75 853 PRO A N 1
ATOM 6486 C CA . PRO A 1 853 ? -10.775 3.988 -33.654 1.00 92.75 853 PRO A CA 1
ATOM 6487 C C . PRO A 1 853 ? -10.679 3.630 -32.161 1.00 92.75 853 PRO A C 1
ATOM 6489 O O . PRO A 1 853 ? -11.704 3.631 -31.481 1.00 92.75 853 PRO A O 1
ATOM 6492 N N . ARG A 1 854 ? -9.473 3.392 -31.619 1.00 94.62 854 ARG A N 1
ATOM 6493 C CA . ARG A 1 854 ? -9.291 3.090 -30.185 1.00 94.62 854 ARG A CA 1
ATOM 6494 C C . ARG A 1 854 ? -9.638 4.282 -29.283 1.00 94.62 854 ARG A C 1
ATOM 6496 O O . ARG A 1 854 ? -10.333 4.106 -28.285 1.00 94.62 854 ARG A O 1
ATOM 6503 N N . ALA A 1 855 ? -9.224 5.497 -29.653 1.00 95.31 855 ALA A N 1
ATOM 6504 C CA . ALA A 1 855 ? -9.540 6.712 -28.901 1.00 95.31 855 ALA A CA 1
ATOM 6505 C C . ALA A 1 855 ? -11.046 6.996 -28.877 1.00 95.31 855 ALA A C 1
ATOM 6507 O O . ALA A 1 855 ? -11.588 7.372 -27.841 1.00 95.31 855 ALA A O 1
ATOM 6508 N N . VAL A 1 856 ? -11.727 6.776 -30.004 1.00 93.62 856 VAL A N 1
ATOM 6509 C CA . VAL A 1 856 ? -13.183 6.911 -30.110 1.00 93.62 856 VAL A CA 1
ATOM 6510 C C . VAL A 1 856 ? -13.892 5.919 -29.181 1.00 93.62 856 VAL A C 1
ATOM 6512 O O . VAL A 1 856 ? -14.736 6.340 -28.393 1.00 93.62 856 VAL A O 1
ATOM 6515 N N . GLU A 1 857 ? -13.527 4.633 -29.203 1.00 93.56 857 GLU A N 1
ATOM 6516 C CA . GLU A 1 857 ? -14.148 3.628 -28.323 1.00 93.56 857 GLU A CA 1
ATOM 6517 C C . GLU A 1 857 ? -13.914 3.935 -26.832 1.00 93.56 857 GLU A C 1
ATOM 6519 O O . GLU A 1 857 ? -14.843 3.820 -26.027 1.00 93.56 857 GLU A O 1
ATOM 6524 N N . GLN A 1 858 ? -12.715 4.404 -26.459 1.00 94.94 858 GLN A N 1
ATOM 6525 C CA . GLN A 1 858 ? -12.434 4.863 -25.094 1.00 94.94 858 GLN A CA 1
ATOM 6526 C C . GLN A 1 858 ? -13.333 6.046 -24.704 1.00 94.94 858 GLN A C 1
ATOM 6528 O O . GLN A 1 858 ? -13.960 6.000 -23.646 1.00 94.94 858 GLN A O 1
ATOM 6533 N N . VAL A 1 859 ? -13.425 7.087 -25.542 1.00 94.50 859 VAL A N 1
ATOM 6534 C CA . VAL A 1 859 ? -14.224 8.293 -25.255 1.00 94.50 859 VAL A CA 1
ATOM 6535 C C . VAL A 1 859 ? -15.705 7.952 -25.081 1.00 94.50 859 VAL A C 1
ATOM 6537 O O . VAL A 1 859 ? -16.296 8.347 -24.078 1.00 94.50 859 VAL A O 1
ATOM 6540 N N . PHE A 1 860 ? -16.302 7.171 -25.988 1.00 93.75 860 PHE A N 1
ATOM 6541 C CA . PHE A 1 860 ? -17.705 6.755 -25.858 1.00 93.75 860 PHE A CA 1
ATOM 6542 C C . PHE A 1 860 ? -17.937 5.826 -24.658 1.00 93.75 860 PHE A C 1
ATOM 6544 O O . PHE A 1 860 ? -18.996 5.868 -24.035 1.00 93.75 860 PHE A O 1
ATOM 6551 N N . THR A 1 861 ? -16.972 4.981 -24.293 1.00 93.19 861 THR A N 1
ATOM 6552 C CA . THR A 1 861 ? -17.100 4.091 -23.127 1.00 93.19 861 THR A CA 1
ATOM 6553 C C . THR A 1 861 ? -16.990 4.848 -21.805 1.00 93.19 861 THR A C 1
ATOM 6555 O O . THR A 1 861 ? -17.834 4.657 -20.930 1.00 93.19 861 THR A O 1
ATOM 6558 N N . ALA A 1 862 ? -16.026 5.760 -21.675 1.00 90.81 862 ALA A N 1
ATOM 6559 C CA . ALA A 1 862 ? -15.877 6.603 -20.491 1.00 90.81 862 ALA A CA 1
ATOM 6560 C C . ALA A 1 862 ? -17.027 7.620 -20.348 1.00 90.81 862 ALA A C 1
ATOM 6562 O O . ALA A 1 862 ? -17.498 7.853 -19.235 1.00 90.81 862 ALA A O 1
ATOM 6563 N N . ALA A 1 863 ? -17.546 8.167 -21.456 1.00 91.50 863 ALA A N 1
ATOM 6564 C CA . ALA A 1 863 ? -18.741 9.012 -21.441 1.00 91.50 863 ALA A CA 1
ATOM 6565 C C . ALA A 1 863 ? -19.956 8.253 -20.886 1.00 91.50 863 ALA A C 1
ATOM 6567 O O . ALA A 1 863 ? -20.497 8.664 -19.862 1.00 91.50 863 ALA A O 1
ATOM 6568 N N . ARG A 1 864 ? -20.302 7.087 -21.457 1.00 91.25 864 ARG A N 1
ATOM 6569 C CA . ARG A 1 864 ? -21.424 6.243 -20.991 1.00 91.25 864 ARG A CA 1
ATOM 6570 C C . ARG A 1 864 ? -21.333 5.895 -19.497 1.00 91.25 864 ARG A C 1
ATOM 6572 O O . ARG A 1 864 ? -22.354 5.836 -18.814 1.00 91.25 864 ARG A O 1
ATOM 6579 N N . GLN A 1 865 ? -20.123 5.699 -18.965 1.00 88.00 865 GLN A N 1
ATOM 6580 C CA . GLN A 1 865 ? -19.901 5.474 -17.529 1.00 88.00 865 GLN A CA 1
ATOM 6581 C C . GLN A 1 865 ? -20.211 6.719 -16.679 1.00 88.00 865 GLN A C 1
ATOM 6583 O O . GLN A 1 865 ? -20.854 6.596 -15.635 1.00 88.00 865 GLN A O 1
ATOM 6588 N N . LEU A 1 866 ? -19.797 7.914 -17.110 1.00 87.12 866 LEU A N 1
ATOM 6589 C CA . LEU A 1 866 ? -20.085 9.183 -16.425 1.00 87.12 866 LEU A CA 1
ATOM 6590 C C . LEU A 1 866 ? -21.566 9.587 -16.520 1.00 87.12 866 LEU A C 1
ATOM 6592 O O . LEU A 1 866 ? -22.112 10.153 -15.573 1.00 87.12 866 LEU A O 1
ATOM 6596 N N . GLU A 1 867 ? -22.231 9.268 -17.629 1.00 88.06 867 GLU A N 1
ATOM 6597 C CA . GLU A 1 867 ? -23.674 9.466 -17.802 1.00 88.06 867 GLU A CA 1
ATOM 6598 C C . GLU A 1 867 ? -24.453 8.583 -16.816 1.00 88.06 867 GLU A C 1
ATOM 6600 O O . GLU A 1 867 ? -25.217 9.091 -15.994 1.00 88.06 867 GLU A O 1
ATOM 6605 N N . ALA A 1 868 ? -24.174 7.274 -16.811 1.00 82.19 868 ALA A N 1
ATOM 6606 C CA . ALA A 1 868 ? -24.877 6.300 -15.975 1.00 82.19 868 ALA A CA 1
ATOM 6607 C C . ALA A 1 868 ? -24.601 6.420 -14.462 1.00 82.19 868 ALA A C 1
ATOM 6609 O O . ALA A 1 868 ? -25.442 6.007 -13.667 1.00 82.19 868 ALA A O 1
ATOM 6610 N N . SER A 1 869 ? -23.438 6.946 -14.049 1.00 77.62 869 SER A N 1
ATOM 6611 C CA . SER A 1 869 ? -23.040 7.009 -12.627 1.00 77.62 869 SER A CA 1
ATOM 6612 C C . SER A 1 869 ? -23.106 8.397 -11.983 1.00 77.62 869 SER A C 1
ATOM 6614 O O . SER A 1 869 ? -23.095 8.481 -10.757 1.00 77.62 869 SER A O 1
ATOM 6616 N N . GLN A 1 870 ? -23.139 9.480 -12.769 1.00 78.19 870 GLN A N 1
ATOM 6617 C CA . GLN A 1 870 ? -22.995 10.853 -12.255 1.00 78.19 870 GLN A CA 1
ATOM 6618 C C . GLN A 1 870 ? -23.917 11.886 -12.931 1.00 78.19 870 GLN A C 1
ATOM 6620 O O . GLN A 1 870 ? -23.810 13.078 -12.636 1.00 78.19 870 GLN A O 1
ATOM 6625 N N . GLY A 1 871 ? -24.813 11.479 -13.838 1.00 84.00 871 GLY A N 1
ATOM 6626 C CA . GLY A 1 871 ? -25.770 12.399 -14.467 1.00 84.00 871 GLY A CA 1
ATOM 6627 C C . GLY A 1 871 ? -25.124 13.442 -15.387 1.00 84.00 871 GLY A C 1
ATOM 6628 O O . GLY A 1 871 ? -25.636 14.557 -15.525 1.00 84.00 871 GLY A O 1
ATOM 6629 N N . TRP A 1 872 ? -23.985 13.100 -15.997 1.00 89.25 872 TRP A N 1
ATOM 6630 C CA . TRP A 1 872 ? -23.503 13.817 -17.177 1.00 89.25 872 TRP A CA 1
ATOM 6631 C C . TRP A 1 872 ? -24.389 13.504 -18.393 1.00 89.25 872 TRP A C 1
ATOM 6633 O O . TRP A 1 872 ? -25.120 12.516 -18.402 1.00 89.25 872 TRP A O 1
ATOM 6643 N N . ALA A 1 873 ? -24.295 14.338 -19.423 1.00 91.38 873 ALA A N 1
ATOM 6644 C CA . ALA A 1 873 ? -24.785 14.075 -20.771 1.00 91.38 873 ALA A CA 1
ATOM 6645 C C . ALA A 1 873 ? -23.776 14.648 -21.775 1.00 91.38 873 ALA A C 1
ATOM 6647 O O . ALA A 1 873 ? -23.396 15.823 -21.653 1.00 91.38 873 ALA A O 1
ATOM 6648 N N . PHE A 1 874 ? -23.335 13.837 -22.741 1.00 93.38 874 PHE A N 1
ATOM 6649 C CA . PHE A 1 874 ? -22.333 14.231 -23.734 1.00 93.38 874 PHE A CA 1
ATOM 6650 C C . PHE A 1 874 ? -22.912 14.339 -25.149 1.00 93.38 874 PHE A C 1
ATOM 6652 O O . PHE A 1 874 ? -23.484 13.397 -25.689 1.00 93.38 874 PHE A O 1
ATOM 6659 N N . GLU A 1 875 ? -22.680 15.478 -25.802 1.00 93.38 875 GLU A N 1
ATOM 6660 C CA . GLU A 1 875 ? -22.871 15.635 -27.243 1.00 93.38 875 GLU A CA 1
ATOM 6661 C C . GLU A 1 875 ? -21.508 15.549 -27.945 1.00 93.38 875 GLU A C 1
ATOM 6663 O O . GLU A 1 875 ? -20.588 16.313 -27.641 1.00 93.38 875 GLU A O 1
ATOM 6668 N N . MET A 1 876 ? -21.371 14.630 -28.904 1.00 94.12 876 MET A N 1
ATOM 6669 C CA . MET A 1 876 ? -20.133 14.440 -29.665 1.00 94.12 876 MET A CA 1
ATOM 6670 C C . MET A 1 876 ? -20.342 14.720 -31.153 1.00 94.12 876 MET A C 1
ATOM 6672 O O . MET A 1 876 ? -21.326 14.283 -31.755 1.00 94.12 876 MET A O 1
ATOM 6676 N N . LYS A 1 877 ? -19.403 15.455 -31.758 1.00 93.75 877 LYS A N 1
ATOM 6677 C CA . LYS A 1 877 ? -19.439 15.865 -33.171 1.00 93.75 877 LYS A CA 1
ATOM 6678 C C . LYS A 1 877 ? -18.097 15.592 -33.839 1.00 93.75 877 LYS A C 1
ATOM 6680 O O . LYS A 1 877 ? -17.074 16.124 -33.410 1.00 93.75 877 LYS A O 1
ATOM 6685 N N . ALA A 1 878 ? -18.113 14.785 -34.896 1.00 93.56 878 ALA A N 1
ATOM 6686 C CA . ALA A 1 878 ? -16.935 14.444 -35.684 1.00 93.56 878 ALA A CA 1
ATOM 6687 C C . ALA A 1 878 ? -16.890 15.239 -36.999 1.00 93.56 878 ALA A C 1
ATOM 6689 O O . ALA A 1 878 ? -17.896 15.366 -37.702 1.00 93.56 878 ALA A O 1
ATOM 6690 N N . SER A 1 879 ? -15.702 15.719 -37.357 1.00 92.69 879 SER A N 1
ATOM 6691 C CA . SER A 1 879 ? -15.385 16.334 -38.649 1.00 92.69 879 SER A CA 1
ATOM 6692 C C . SER A 1 879 ? -14.080 15.760 -39.195 1.00 92.69 879 SER A C 1
ATOM 6694 O O . SER A 1 879 ? -13.184 15.396 -38.433 1.00 92.69 879 SER A O 1
ATOM 6696 N N . MET A 1 880 ? -13.942 15.698 -40.520 1.00 92.00 880 MET A N 1
ATOM 6697 C CA . MET A 1 880 ? -12.697 15.278 -41.168 1.00 92.00 880 MET A CA 1
ATOM 6698 C C . MET A 1 880 ? -12.353 16.202 -42.325 1.00 92.00 880 MET A C 1
ATOM 6700 O O . MET A 1 880 ? -13.186 16.452 -43.196 1.00 92.00 880 MET A O 1
ATOM 6704 N N . LEU A 1 881 ? -11.107 16.665 -42.351 1.00 90.50 881 LEU A N 1
ATOM 6705 C CA . LEU A 1 881 ? -10.575 17.482 -43.434 1.00 90.50 881 LEU A CA 1
ATOM 6706 C C . LEU A 1 881 ? -9.239 16.941 -43.941 1.00 90.50 881 LEU A C 1
ATOM 6708 O O . LEU A 1 881 ? -8.503 16.242 -43.243 1.00 90.50 881 LEU A O 1
ATOM 6712 N N . GLU A 1 882 ? -8.933 17.305 -45.175 1.00 90.00 882 GLU A N 1
ATOM 6713 C CA . GLU A 1 882 ? -7.680 17.036 -45.859 1.00 90.00 882 GLU A CA 1
ATOM 6714 C C . GLU A 1 882 ? -7.008 18.370 -46.196 1.00 90.00 882 GLU A C 1
ATOM 6716 O O . GLU A 1 882 ? -7.658 19.284 -46.708 1.00 90.00 882 GLU A O 1
ATOM 6721 N N . ILE A 1 883 ? -5.712 18.496 -45.913 1.00 89.50 883 ILE A N 1
ATOM 6722 C CA . ILE A 1 883 ? -4.889 19.621 -46.363 1.00 89.50 883 ILE A CA 1
ATOM 6723 C C . ILE A 1 883 ? -4.000 19.116 -47.492 1.00 89.50 883 ILE A C 1
ATOM 6725 O O . ILE A 1 883 ? -3.116 18.282 -47.281 1.00 89.50 883 ILE A O 1
ATOM 6729 N N . TYR A 1 884 ? -4.233 19.632 -48.695 1.00 85.50 884 TYR A N 1
ATOM 6730 C CA . TYR A 1 884 ? -3.497 19.273 -49.903 1.00 85.50 884 TYR A CA 1
ATOM 6731 C C . TYR A 1 884 ? -3.195 20.543 -50.699 1.00 85.50 884 TYR A C 1
ATOM 6733 O O . TYR A 1 884 ? -4.081 21.367 -50.910 1.00 85.50 884 TYR A O 1
ATOM 6741 N N . ASN A 1 885 ? -1.938 20.712 -51.122 1.00 81.69 885 ASN A N 1
ATOM 6742 C CA . ASN A 1 885 ? -1.474 21.879 -51.883 1.00 81.69 885 ASN A CA 1
ATOM 6743 C C . ASN A 1 885 ? -1.873 23.247 -51.266 1.00 81.69 885 ASN A C 1
ATOM 6745 O O . ASN A 1 885 ? -2.274 24.164 -51.975 1.00 81.69 885 ASN A O 1
ATOM 6749 N N . GLU A 1 886 ? -1.783 23.375 -49.934 1.00 85.94 886 GLU A N 1
ATOM 6750 C CA . GLU A 1 886 ? -2.173 24.581 -49.172 1.00 85.94 886 GLU A CA 1
ATOM 6751 C C . GLU A 1 886 ? -3.653 25.008 -49.327 1.00 85.94 886 GLU A C 1
ATOM 6753 O O . GLU A 1 886 ? -4.014 26.164 -49.076 1.00 85.94 886 GLU A O 1
ATOM 6758 N N . GLU A 1 887 ? -4.538 24.061 -49.654 1.00 85.81 887 GLU A N 1
ATOM 6759 C CA . GLU A 1 887 ? -5.992 24.214 -49.568 1.00 85.81 887 GLU A CA 1
ATOM 6760 C C . GLU A 1 887 ? -6.600 23.201 -48.584 1.00 85.81 887 GLU A C 1
ATOM 6762 O O . GLU A 1 887 ? -6.147 22.059 -48.485 1.00 85.81 887 GLU A O 1
ATOM 6767 N N . TYR A 1 888 ? -7.635 23.625 -47.851 1.00 89.06 888 TYR A N 1
ATOM 6768 C CA . TYR A 1 888 ? -8.460 22.726 -47.039 1.00 89.06 888 TYR A CA 1
ATOM 6769 C C . TYR A 1 888 ? -9.548 22.101 -47.913 1.00 89.06 888 TYR A C 1
ATOM 6771 O O . TYR A 1 888 ? -10.192 22.806 -48.693 1.00 89.06 888 TYR A O 1
ATOM 6779 N N . LYS A 1 889 ? -9.812 20.811 -47.717 1.00 87.56 889 LYS A N 1
ATOM 6780 C CA . LYS A 1 889 ? -10.901 20.071 -48.351 1.00 87.56 889 LYS A CA 1
ATOM 6781 C C . LYS A 1 889 ? -11.673 19.273 -47.303 1.00 87.56 889 LYS A C 1
ATOM 6783 O O . LYS A 1 889 ? -11.082 18.494 -46.563 1.00 87.56 889 LYS A O 1
ATOM 6788 N N . ASP A 1 890 ? -12.988 19.445 -47.271 1.00 89.81 890 ASP A N 1
ATOM 6789 C CA . ASP A 1 890 ? -13.898 18.586 -46.511 1.00 89.81 890 ASP A CA 1
ATOM 6790 C C . ASP A 1 890 ? -13.877 17.142 -47.066 1.00 89.81 890 ASP A C 1
ATOM 6792 O O . ASP A 1 890 ? -13.921 16.935 -48.284 1.00 89.81 890 ASP A O 1
ATOM 6796 N N . LEU A 1 891 ? -13.767 16.143 -46.181 1.00 88.69 891 LEU A N 1
ATOM 6797 C CA . LEU A 1 891 ? -13.816 14.712 -46.524 1.00 88.69 891 LEU A CA 1
ATOM 6798 C C . LEU A 1 891 ? -15.189 14.070 -46.262 1.00 88.69 891 LEU A C 1
ATOM 6800 O O . LEU A 1 891 ? -15.394 12.899 -46.590 1.00 88.69 891 LEU A O 1
ATOM 6804 N N . LEU A 1 892 ? -16.108 14.816 -45.653 1.00 88.44 892 LEU A N 1
ATOM 6805 C CA . LEU A 1 892 ? -17.434 14.376 -45.240 1.00 88.44 892 LEU A CA 1
ATOM 6806 C C . LEU A 1 892 ? -18.518 15.048 -46.094 1.00 88.44 892 LEU A C 1
ATOM 6808 O O . LEU A 1 892 ? -19.307 14.355 -46.744 1.00 88.44 892 LEU A O 1
ATOM 6812 N N . GLY A 1 893 ? -18.526 16.380 -46.122 1.00 83.19 893 GLY A N 1
ATOM 6813 C CA . GLY A 1 893 ? -19.547 17.193 -46.772 1.00 83.19 893 GLY A CA 1
ATOM 6814 C C . GLY A 1 893 ? -19.396 17.367 -48.283 1.00 83.19 893 GLY A C 1
ATOM 6815 O O . GLY A 1 893 ? -18.460 16.898 -48.927 1.00 83.19 893 GLY A O 1
ATOM 6816 N N . LYS A 1 894 ? -20.346 18.108 -48.867 1.00 72.88 894 LYS A N 1
ATOM 6817 C CA . LYS A 1 894 ? -20.388 18.434 -50.309 1.00 72.88 894 LYS A CA 1
ATOM 6818 C C . LYS A 1 894 ? -19.485 19.616 -50.710 1.00 72.88 894 LYS A C 1
ATOM 6820 O O . LYS A 1 894 ? -19.507 20.023 -51.869 1.00 72.88 894 LYS A O 1
ATOM 6825 N N . GLY A 1 895 ? -18.701 20.156 -49.775 1.00 68.56 895 GLY A N 1
ATOM 6826 C CA . GLY A 1 895 ? -17.886 21.358 -49.963 1.00 68.56 895 GLY A CA 1
ATOM 6827 C C . GLY A 1 895 ? -18.661 22.677 -49.790 1.00 68.56 895 GLY A C 1
ATOM 6828 O O . GLY A 1 895 ? -19.867 22.672 -49.524 1.00 68.56 895 GLY A O 1
ATOM 6829 N N . PRO A 1 896 ? -17.971 23.826 -49.905 1.00 76.94 896 PRO A N 1
ATOM 6830 C CA . PRO A 1 896 ? -18.552 25.145 -49.675 1.00 76.94 896 PRO A CA 1
ATOM 6831 C C . PRO A 1 896 ? -19.463 25.591 -50.838 1.00 76.94 896 PRO A C 1
ATOM 6833 O O . PRO A 1 896 ? -19.321 25.101 -51.961 1.00 76.94 896 PRO A O 1
ATOM 6836 N N . PRO A 1 897 ? -20.365 26.570 -50.617 1.00 78.25 897 PRO A N 1
ATOM 6837 C CA . PRO A 1 897 ? -21.160 27.168 -51.691 1.00 78.25 897 PRO A CA 1
ATOM 6838 C C . PRO A 1 897 ? -20.285 27.733 -52.819 1.00 78.25 897 PRO A C 1
ATOM 6840 O O . PRO A 1 897 ? -19.204 28.264 -52.560 1.00 78.25 897 PRO A O 1
ATOM 6843 N N . ALA A 1 898 ? -20.772 27.661 -54.062 1.00 72.00 898 ALA A N 1
ATOM 6844 C CA . ALA A 1 898 ? -20.021 28.061 -55.253 1.00 72.00 898 ALA A CA 1
ATOM 6845 C C . ALA A 1 898 ? -19.376 29.457 -55.112 1.00 72.00 898 ALA A C 1
ATOM 6847 O O . ALA A 1 898 ? -20.030 30.429 -54.733 1.00 72.00 898 ALA A O 1
ATOM 6848 N N . GLY A 1 899 ? -18.074 29.542 -55.401 1.00 70.25 899 GLY A N 1
ATOM 6849 C CA . GLY A 1 899 ? -17.271 30.763 -55.261 1.00 70.25 899 GLY A CA 1
ATOM 6850 C C . GLY A 1 899 ? -16.693 31.023 -53.861 1.00 70.25 899 GLY A C 1
ATOM 6851 O O . GLY A 1 899 ? -15.830 31.889 -53.729 1.00 70.25 899 GLY A O 1
ATOM 6852 N N . LYS A 1 900 ? -17.093 30.275 -52.823 1.00 78.06 900 LYS A N 1
ATOM 6853 C CA . LYS A 1 900 ? -16.485 30.346 -51.481 1.00 78.06 900 LYS A CA 1
ATOM 6854 C C . LYS A 1 900 ? -15.412 29.268 -51.296 1.00 78.06 900 LYS A C 1
ATOM 6856 O O . LYS A 1 900 ? -15.446 28.221 -51.936 1.00 78.06 900 LYS A O 1
ATOM 6861 N N . LYS A 1 901 ? -14.464 29.517 -50.388 1.00 81.56 901 LYS A N 1
ATOM 6862 C CA . LYS A 1 901 ? -13.455 28.546 -49.930 1.00 81.56 901 LYS A CA 1
ATOM 6863 C C . LYS A 1 901 ? -13.567 28.349 -48.420 1.00 81.56 901 LYS A C 1
ATOM 6865 O O . LYS A 1 901 ? -14.008 29.257 -47.719 1.00 81.56 901 LYS A O 1
ATOM 6870 N N . HIS A 1 902 ? -13.130 27.192 -47.931 1.00 85.69 902 HIS A N 1
ATOM 6871 C CA . HIS A 1 902 ? -12.955 26.949 -46.500 1.00 85.69 902 HIS A CA 1
ATOM 6872 C C . HIS A 1 902 ? -11.906 27.911 -45.912 1.00 85.69 902 HIS A C 1
ATOM 6874 O O . HIS A 1 902 ? -10.816 28.085 -46.467 1.00 85.69 902 HIS A O 1
ATOM 6880 N N . THR A 1 903 ? -12.215 28.514 -44.768 1.00 85.69 903 THR A N 1
ATOM 6881 C CA . THR A 1 903 ? -11.350 29.458 -44.048 1.00 85.69 903 THR A CA 1
ATOM 6882 C C . THR A 1 903 ? -11.296 29.100 -42.572 1.00 85.69 903 THR A C 1
ATOM 6884 O O . THR A 1 903 ? -12.328 28.821 -41.969 1.00 85.69 903 THR A O 1
ATOM 6887 N N . VAL A 1 904 ? -10.100 29.139 -41.985 1.00 87.25 904 VAL A N 1
ATOM 6888 C CA . VAL A 1 904 ? -9.901 28.930 -40.546 1.00 87.25 904 VAL A CA 1
ATOM 6889 C C . VAL A 1 904 ? -10.050 30.250 -39.797 1.00 87.25 904 VAL A C 1
ATOM 6891 O O . VAL A 1 904 ? -9.394 31.233 -40.155 1.00 87.25 904 VAL A O 1
ATOM 6894 N N . SER A 1 905 ? -10.865 30.228 -38.747 1.00 84.62 905 SER A N 1
ATOM 6895 C CA . SER A 1 905 ? -11.081 31.306 -37.781 1.00 84.62 905 SER A CA 1
ATOM 6896 C C . SER A 1 905 ? -10.780 30.823 -36.362 1.00 84.62 905 SER A C 1
ATOM 6898 O O . SER A 1 905 ? -11.197 29.730 -35.974 1.00 84.62 905 SER A O 1
ATOM 6900 N N . HIS A 1 906 ? -10.094 31.658 -35.582 1.00 83.31 906 HIS A N 1
ATOM 6901 C CA . HIS A 1 906 ? -9.844 31.441 -34.157 1.00 83.31 906 HIS A CA 1
ATOM 6902 C C . HIS A 1 906 ? -10.672 32.445 -33.355 1.00 83.31 906 HIS A C 1
ATOM 6904 O O . HIS A 1 906 ? -10.671 33.631 -33.682 1.00 83.31 906 HIS A O 1
ATOM 6910 N N . ASP A 1 907 ? -11.372 31.977 -32.327 1.00 78.75 907 ASP A N 1
ATOM 6911 C CA . ASP A 1 907 ? -12.048 32.840 -31.358 1.00 78.75 907 ASP A CA 1
ATOM 6912 C C . ASP A 1 907 ? -11.101 33.134 -30.188 1.00 78.75 907 ASP A C 1
ATOM 6914 O O . ASP A 1 907 ? -10.690 32.225 -29.469 1.00 78.75 907 ASP A O 1
ATOM 6918 N N . GLU A 1 908 ? -10.768 34.407 -29.985 1.00 68.69 908 GLU A N 1
ATOM 6919 C CA . GLU A 1 908 ? -9.864 34.873 -28.926 1.00 68.69 908 GLU A CA 1
ATOM 6920 C C . GLU A 1 908 ? -10.438 34.686 -27.509 1.00 68.69 908 GLU A C 1
ATOM 6922 O O . GLU A 1 908 ? -9.678 34.676 -26.544 1.00 68.69 908 GLU A O 1
ATOM 6927 N N . LYS A 1 909 ? -11.761 34.507 -27.356 1.00 66.00 909 LYS A N 1
ATOM 6928 C CA . LYS A 1 909 ? -12.421 34.353 -26.045 1.00 66.00 909 LYS A CA 1
ATOM 6929 C C . LYS A 1 909 ? -12.509 32.904 -25.571 1.00 66.00 909 LYS A C 1
ATOM 6931 O O . LYS A 1 909 ? -12.412 32.652 -24.374 1.00 66.00 909 LYS A O 1
ATOM 6936 N N . THR A 1 910 ? -12.696 31.953 -26.485 1.00 64.44 910 THR A N 1
ATOM 6937 C CA . THR A 1 910 ? -12.728 30.507 -26.176 1.00 64.44 910 THR A CA 1
ATOM 6938 C C . THR A 1 910 ? -11.419 29.790 -26.537 1.00 64.44 910 THR A C 1
ATOM 6940 O O . THR A 1 910 ? -11.193 28.631 -26.165 1.00 64.44 910 THR A O 1
ATOM 6943 N N . GLY A 1 911 ? -10.544 30.450 -27.300 1.00 66.19 911 GLY A N 1
ATOM 6944 C CA . GLY A 1 911 ? -9.375 29.847 -27.935 1.00 66.19 911 GLY A CA 1
ATOM 6945 C C . GLY A 1 911 ? -9.745 28.704 -28.887 1.00 66.19 911 GLY A C 1
ATOM 6946 O O . GLY A 1 911 ? -8.945 27.780 -29.052 1.00 66.19 911 GLY A O 1
ATOM 6947 N N . ALA A 1 912 ? -10.979 28.673 -29.403 1.00 70.38 912 ALA A N 1
ATOM 6948 C CA . ALA A 1 912 ? -11.469 27.610 -30.272 1.00 70.38 912 ALA A CA 1
ATOM 6949 C C . ALA A 1 912 ? -11.117 27.895 -31.735 1.00 70.38 912 ALA A C 1
ATOM 6951 O O . ALA A 1 912 ? -11.249 29.024 -32.212 1.00 70.38 912 ALA A O 1
ATOM 6952 N N . THR A 1 913 ? -10.712 26.853 -32.459 1.00 81.00 913 THR A N 1
ATOM 6953 C CA . THR A 1 913 ? -10.475 26.921 -33.904 1.00 81.00 913 THR A CA 1
ATOM 6954 C C . THR A 1 913 ? -11.657 26.326 -34.653 1.00 81.00 913 THR A C 1
ATOM 6956 O O . THR A 1 913 ? -12.138 25.245 -34.322 1.00 81.00 913 THR A O 1
ATOM 6959 N N . SER A 1 914 ? -12.114 27.038 -35.677 1.00 82.88 914 SER A N 1
ATOM 6960 C CA . SER A 1 914 ? -13.264 26.689 -36.510 1.00 82.88 914 SER A CA 1
ATOM 6961 C C . SER A 1 914 ? -12.893 26.768 -37.990 1.00 82.88 914 SER A C 1
ATOM 6963 O O . SER A 1 914 ? -12.069 27.593 -38.388 1.00 82.88 914 SER A O 1
ATOM 6965 N N . VAL A 1 915 ? -13.499 25.910 -38.814 1.00 86.44 915 VAL A N 1
ATOM 6966 C CA . VAL A 1 915 ? -13.320 25.896 -40.274 1.00 86.44 915 VAL A CA 1
ATOM 6967 C C . VAL A 1 915 ? -14.661 26.211 -40.923 1.00 86.44 915 VAL A C 1
ATOM 6969 O O . VAL A 1 915 ? -15.640 25.497 -40.710 1.00 86.44 915 VAL A O 1
ATOM 6972 N N . SER A 1 916 ? -14.729 27.274 -41.724 1.00 84.25 916 SER A N 1
ATOM 6973 C CA . SER A 1 916 ? -15.972 27.645 -42.400 1.00 84.25 916 SER A CA 1
ATOM 6974 C C . SER A 1 916 ? -16.416 26.558 -43.387 1.00 84.25 916 SER A C 1
ATOM 6976 O O . SER A 1 916 ? -15.613 25.996 -44.135 1.00 84.25 916 SER A O 1
ATOM 6978 N N . HIS A 1 917 ? -17.720 26.267 -43.387 1.00 84.12 917 HIS A N 1
ATOM 6979 C CA . HIS A 1 917 ? -18.373 25.298 -44.278 1.00 84.12 917 HIS A CA 1
ATOM 6980 C C . HIS A 1 917 ? -17.867 23.840 -44.191 1.00 84.12 917 HIS A C 1
ATOM 6982 O O . HIS A 1 917 ? -18.090 23.086 -45.132 1.00 84.12 917 HIS A O 1
ATOM 6988 N N . LEU A 1 918 ? -17.199 23.439 -43.104 1.00 87.62 918 LEU A N 1
ATOM 6989 C CA . LEU A 1 918 ? -16.840 22.040 -42.832 1.00 87.62 918 LEU A CA 1
ATOM 6990 C C . LEU A 1 918 ? -18.053 21.270 -42.276 1.00 87.62 918 LEU A C 1
ATOM 6992 O O . LEU A 1 918 ? -18.719 21.765 -41.367 1.00 87.62 918 LEU A O 1
ATOM 6996 N N . GLU A 1 919 ? -18.340 20.071 -42.787 1.00 88.94 919 GLU A N 1
ATOM 6997 C CA . GLU A 1 919 ? -19.398 19.211 -42.241 1.00 88.94 919 GLU A CA 1
ATOM 6998 C C . GLU A 1 919 ? -18.998 18.639 -40.865 1.00 88.94 919 GLU A C 1
ATOM 7000 O O . GLU A 1 919 ? -17.945 18.014 -40.697 1.00 88.94 919 GLU A O 1
ATOM 7005 N N . SER A 1 920 ? -19.862 18.845 -39.867 1.00 89.31 920 SER A N 1
ATOM 7006 C CA . SER A 1 920 ? -19.768 18.244 -38.531 1.00 89.31 920 SER A CA 1
ATOM 7007 C C . SER A 1 920 ? -20.952 17.318 -38.301 1.00 89.31 920 SER A C 1
ATOM 7009 O O . SER A 1 920 ? -22.101 17.758 -38.284 1.00 89.31 920 SER A O 1
ATOM 7011 N N . VAL A 1 921 ? -20.669 16.032 -38.118 1.00 92.62 921 VAL A N 1
ATOM 7012 C CA . VAL A 1 921 ? -21.674 14.980 -37.956 1.00 92.62 921 VAL A CA 1
ATOM 7013 C C . VAL A 1 921 ? -21.787 14.618 -36.478 1.00 92.62 921 VAL A C 1
ATOM 7015 O O . VAL A 1 921 ? -20.791 14.262 -35.847 1.00 92.62 921 VAL A O 1
ATOM 7018 N N . SER A 1 922 ? -22.996 14.707 -35.918 1.00 91.88 922 SER A N 1
ATOM 7019 C CA . SER A 1 922 ? -23.266 14.212 -34.563 1.00 91.88 922 SER A CA 1
ATOM 7020 C C . SER A 1 922 ? -23.096 12.692 -34.523 1.00 91.88 922 SER A C 1
ATOM 7022 O O . SER A 1 922 ? -23.561 11.992 -35.422 1.00 91.88 922 SER A O 1
ATOM 7024 N N . CYS A 1 923 ? -22.394 12.191 -33.510 1.00 91.12 923 CYS A N 1
ATOM 7025 C CA . CYS A 1 923 ? -22.071 10.777 -33.356 1.00 91.12 923 CYS A CA 1
ATOM 7026 C C . CYS A 1 923 ? -22.606 10.284 -32.009 1.00 91.12 923 CYS A C 1
ATOM 7028 O O . CYS A 1 923 ? -22.136 10.736 -30.969 1.00 91.12 923 CYS A O 1
ATOM 7030 N N . GLY A 1 924 ? -23.576 9.365 -32.033 1.00 86.19 924 GLY A N 1
ATOM 7031 C CA . GLY A 1 924 ? -24.095 8.709 -30.824 1.00 86.19 924 GLY A CA 1
ATOM 7032 C C . GLY A 1 924 ? -23.310 7.460 -30.412 1.00 86.19 924 GLY A C 1
ATOM 7033 O O . GLY A 1 924 ? -23.442 6.996 -29.284 1.00 86.19 924 GLY A O 1
ATOM 7034 N N . ASP A 1 925 ? -22.487 6.916 -31.313 1.00 89.00 925 ASP A N 1
ATOM 7035 C CA . ASP A 1 925 ? -21.748 5.674 -31.103 1.00 89.00 925 ASP A CA 1
ATOM 7036 C C . ASP A 1 925 ? -20.444 5.598 -31.945 1.00 89.00 925 ASP A C 1
ATOM 7038 O O . ASP A 1 925 ? -20.281 6.332 -32.931 1.00 89.00 925 ASP A O 1
ATOM 7042 N N . PRO A 1 926 ? -19.515 4.681 -31.603 1.00 90.25 926 PRO A N 1
ATOM 7043 C CA . PRO A 1 926 ? -18.284 4.439 -32.366 1.00 90.25 926 PRO A CA 1
ATOM 7044 C C . PRO A 1 926 ? -18.479 3.907 -33.798 1.00 90.25 926 PRO A C 1
ATOM 7046 O O . PRO A 1 926 ? -17.631 4.152 -34.661 1.00 90.25 926 PRO A O 1
ATOM 7049 N N . ALA A 1 927 ? -19.572 3.195 -34.096 1.00 88.88 927 ALA A N 1
ATOM 7050 C CA . ALA A 1 927 ? -19.824 2.620 -35.422 1.00 88.88 927 ALA A CA 1
ATOM 7051 C C . ALA A 1 927 ? -20.215 3.697 -36.453 1.00 88.88 927 ALA A C 1
ATOM 7053 O O . ALA A 1 927 ? -19.820 3.626 -37.623 1.00 88.88 927 ALA A O 1
ATOM 7054 N N . THR A 1 928 ? -20.896 4.751 -36.004 1.00 89.69 928 THR A N 1
ATOM 7055 C CA . THR A 1 928 ? -21.127 5.989 -36.751 1.00 89.69 928 THR A CA 1
ATOM 7056 C C . THR A 1 928 ? -19.788 6.610 -37.153 1.00 89.69 928 THR A C 1
ATOM 7058 O O . THR A 1 928 ? -19.562 6.881 -38.334 1.00 89.69 928 THR A O 1
ATOM 7061 N N . VAL A 1 929 ? -18.841 6.741 -36.215 1.00 88.69 929 VAL A N 1
ATOM 7062 C CA . VAL A 1 929 ? -17.500 7.275 -36.516 1.00 88.69 929 VAL A CA 1
ATOM 7063 C C . VAL A 1 929 ? -16.727 6.362 -37.472 1.00 88.69 929 VAL A C 1
ATOM 7065 O O . VAL A 1 929 ? -16.150 6.858 -38.438 1.00 88.69 929 VAL A O 1
ATOM 7068 N N . LYS A 1 930 ? -16.772 5.034 -37.295 1.00 88.75 930 LYS A N 1
ATOM 7069 C CA . LYS A 1 930 ? -16.193 4.074 -38.256 1.00 88.75 930 LYS A CA 1
ATOM 7070 C C . LYS A 1 930 ? -16.741 4.292 -39.674 1.00 88.75 930 LYS A C 1
ATOM 7072 O O . LYS A 1 930 ? -15.970 4.365 -40.629 1.00 88.75 930 LYS A O 1
ATOM 7077 N N . THR A 1 931 ? -18.052 4.484 -39.807 1.00 90.06 931 THR A N 1
ATOM 7078 C CA . THR A 1 931 ? -18.714 4.757 -41.095 1.00 90.06 931 THR A CA 1
ATOM 7079 C C . THR A 1 931 ? -18.236 6.077 -41.722 1.00 90.06 931 THR A C 1
ATOM 7081 O O . THR A 1 931 ? -18.070 6.165 -42.943 1.00 90.06 931 THR A O 1
ATOM 7084 N N . LEU A 1 932 ? -17.946 7.097 -40.903 1.00 90.38 932 LEU A N 1
ATOM 7085 C CA . LEU A 1 932 ? -17.343 8.359 -41.350 1.00 90.38 932 LEU A CA 1
ATOM 7086 C C . LEU A 1 932 ? -15.889 8.182 -41.813 1.00 90.38 932 LEU A C 1
ATOM 7088 O O . LEU A 1 932 ? -15.543 8.711 -42.869 1.00 90.38 932 LEU A O 1
ATOM 7092 N N . LEU A 1 933 ? -15.073 7.398 -41.097 1.00 88.62 933 LEU A N 1
ATOM 7093 C CA . LEU A 1 933 ? -13.700 7.066 -41.506 1.00 88.62 933 LEU A CA 1
ATOM 7094 C C . LEU A 1 933 ? -13.685 6.344 -42.861 1.00 88.62 933 LEU A C 1
ATOM 7096 O O . LEU A 1 933 ? -12.909 6.701 -43.746 1.00 88.62 933 LEU A O 1
ATOM 7100 N N . GLU A 1 934 ? -14.589 5.384 -43.071 1.00 87.12 934 GLU A N 1
ATOM 7101 C CA . GLU A 1 934 ? -14.740 4.711 -44.363 1.00 87.12 934 GLU A CA 1
ATOM 7102 C C . GLU A 1 934 ? -15.232 5.652 -45.478 1.00 87.12 934 GLU A C 1
ATOM 7104 O O . GLU A 1 934 ? -14.774 5.553 -46.619 1.00 87.12 934 GLU A O 1
ATOM 7109 N N . ARG A 1 935 ? -16.159 6.581 -45.182 1.00 87.12 935 ARG A N 1
ATOM 7110 C CA . ARG A 1 935 ? -16.606 7.610 -46.143 1.00 87.12 935 ARG A CA 1
ATOM 7111 C C . ARG A 1 935 ? -15.437 8.510 -46.549 1.00 87.12 935 ARG A C 1
ATOM 7113 O O . ARG A 1 935 ? -15.206 8.681 -47.745 1.00 87.12 935 ARG A O 1
ATOM 7120 N N . ALA A 1 936 ? -14.674 9.005 -45.579 1.00 85.50 936 ALA A N 1
ATOM 7121 C CA . ALA A 1 936 ? -13.491 9.821 -45.815 1.00 85.50 936 ALA A CA 1
ATOM 7122 C C . ALA A 1 936 ? -12.427 9.061 -46.623 1.00 85.50 936 ALA A C 1
ATOM 7124 O O . ALA A 1 936 ? -11.919 9.595 -47.608 1.00 85.50 936 ALA A O 1
ATOM 7125 N N . ALA A 1 937 ? -12.147 7.795 -46.290 1.00 81.44 937 ALA A N 1
ATOM 7126 C CA . ALA A 1 937 ? -11.234 6.944 -47.052 1.00 81.44 937 ALA A CA 1
ATOM 7127 C C . ALA A 1 937 ? -11.665 6.823 -48.525 1.00 81.44 937 ALA A C 1
ATOM 7129 O O . ALA A 1 937 ? -10.865 7.107 -49.417 1.00 81.44 937 ALA A O 1
ATOM 7130 N N . ARG A 1 938 ? -12.947 6.528 -48.795 1.00 80.62 938 ARG A N 1
ATOM 7131 C CA . ARG A 1 938 ? -13.502 6.491 -50.164 1.00 80.62 938 ARG A CA 1
ATOM 7132 C C . ARG A 1 938 ? -13.316 7.829 -50.903 1.00 80.62 938 ARG A C 1
ATOM 7134 O O . ARG A 1 938 ? -12.914 7.822 -52.064 1.00 80.62 938 ARG A O 1
ATOM 7141 N N . VAL A 1 939 ? -13.514 8.975 -50.241 1.00 79.12 939 VAL A N 1
ATOM 7142 C CA . VAL A 1 939 ? -13.284 10.322 -50.819 1.00 79.12 939 VAL A CA 1
ATOM 7143 C C . VAL A 1 939 ? -11.794 10.619 -51.074 1.00 79.12 939 VAL A C 1
ATOM 7145 O O . VAL A 1 939 ? -11.457 11.335 -52.027 1.00 79.12 939 VAL A O 1
ATOM 7148 N N . ARG A 1 940 ? -10.876 10.051 -50.278 1.00 76.75 940 ARG A N 1
ATOM 7149 C CA . ARG A 1 940 ? -9.429 10.116 -50.545 1.00 76.75 940 ARG A CA 1
ATOM 7150 C C . ARG A 1 940 ? -9.065 9.272 -51.774 1.00 76.75 940 ARG A C 1
ATOM 7152 O O . ARG A 1 940 ? -8.459 9.818 -52.701 1.00 76.75 940 ARG A O 1
ATOM 7159 N N . THR A 1 941 ? -9.525 8.017 -51.833 1.00 65.62 941 THR A N 1
ATOM 7160 C CA . THR A 1 941 ? -9.274 7.053 -52.924 1.00 65.62 941 THR A CA 1
ATOM 7161 C C . THR A 1 941 ? -9.857 7.481 -54.272 1.00 65.62 941 THR A C 1
ATOM 7163 O O . THR A 1 941 ? -9.152 7.415 -55.271 1.00 65.62 941 THR A O 1
ATOM 7166 N N . VAL A 1 942 ? -11.100 7.974 -54.338 1.00 59.28 942 VAL A N 1
ATOM 7167 C CA . VAL A 1 942 ? -11.722 8.402 -55.615 1.00 59.28 942 VAL A CA 1
ATOM 7168 C C . VAL A 1 942 ? -10.997 9.606 -56.241 1.00 59.28 942 VAL A C 1
ATOM 7170 O O . VAL A 1 942 ? -11.048 9.802 -57.452 1.00 59.28 942 VAL A O 1
ATOM 7173 N N . GLY A 1 943 ? -10.269 10.393 -55.440 1.00 54.53 943 GLY A N 1
ATOM 7174 C CA . GLY A 1 943 ? -9.380 11.451 -55.930 1.00 54.53 943 GLY A CA 1
ATOM 7175 C C . GLY A 1 943 ? -7.947 11.005 -56.254 1.00 54.53 943 GLY A C 1
ATOM 7176 O O . GLY A 1 943 ? -7.129 11.862 -56.581 1.00 54.53 943 GLY A O 1
ATOM 7177 N N . ALA A 1 944 ? -7.613 9.718 -56.126 1.00 54.66 944 ALA A N 1
ATOM 7178 C CA . ALA A 1 944 ? -6.294 9.172 -56.436 1.00 54.66 944 ALA A CA 1
ATOM 7179 C C . ALA A 1 944 ? -6.302 8.510 -57.824 1.00 54.66 944 ALA A C 1
ATOM 7181 O O . ALA A 1 944 ? -6.868 7.437 -58.024 1.00 54.66 944 ALA A O 1
ATOM 7182 N N . THR A 1 945 ? -5.658 9.148 -58.801 1.00 50.12 945 THR A N 1
ATOM 7183 C CA . THR A 1 945 ? -5.331 8.503 -60.081 1.00 50.12 945 THR A CA 1
ATOM 7184 C C . THR A 1 945 ? -4.082 7.634 -59.918 1.00 50.12 945 THR A C 1
ATOM 7186 O O . THR A 1 945 ? -3.270 7.873 -59.027 1.00 50.12 945 THR A O 1
ATOM 7189 N N . ALA A 1 946 ? -3.856 6.671 -60.818 1.00 41.50 946 ALA A N 1
ATOM 7190 C CA . ALA A 1 946 ? -2.684 5.778 -60.777 1.00 41.50 946 ALA A CA 1
ATOM 7191 C C . ALA A 1 946 ? -1.311 6.495 -60.848 1.00 41.50 946 ALA A C 1
ATOM 7193 O O . ALA A 1 946 ? -0.270 5.868 -60.677 1.00 41.50 946 ALA A O 1
ATOM 7194 N N . ALA A 1 947 ? -1.296 7.809 -61.094 1.00 39.25 947 ALA A N 1
ATOM 7195 C CA . ALA A 1 947 ? -0.108 8.653 -61.051 1.00 39.25 947 ALA A CA 1
ATOM 7196 C C . ALA A 1 947 ? 0.208 9.217 -59.648 1.00 39.25 947 ALA A C 1
ATOM 7198 O O . ALA A 1 947 ? 1.338 9.659 -59.430 1.00 39.25 947 ALA A O 1
ATOM 7199 N N . ASN A 1 948 ? -0.754 9.235 -58.720 1.00 47.03 948 ASN A N 1
ATOM 7200 C CA . ASN A 1 948 ? -0.671 9.953 -57.449 1.00 47.03 948 ASN A CA 1
ATOM 7201 C C . ASN A 1 948 ? -1.179 9.075 -56.290 1.00 47.03 948 ASN A C 1
ATOM 7203 O O . ASN A 1 948 ? -2.385 9.015 -56.041 1.00 47.03 948 ASN A O 1
ATOM 7207 N N . ASP A 1 949 ? -0.268 8.468 -55.518 1.00 59.56 949 ASP A N 1
ATOM 7208 C CA . ASP A 1 949 ? -0.605 8.048 -54.152 1.00 59.56 949 ASP A CA 1
ATOM 7209 C C . ASP A 1 949 ? -0.920 9.307 -53.334 1.00 59.56 949 ASP A C 1
ATOM 7211 O O . ASP A 1 949 ? -0.046 10.082 -52.950 1.00 59.56 949 ASP A O 1
ATOM 7215 N N . ARG A 1 950 ? -2.213 9.543 -53.134 1.00 62.03 950 ARG A N 1
ATOM 7216 C CA . ARG A 1 950 ? -2.734 10.754 -52.501 1.00 62.03 950 ARG A CA 1
ATOM 7217 C C . ARG A 1 950 ? -2.620 10.706 -50.975 1.00 62.03 950 ARG A C 1
ATOM 7219 O O . ARG A 1 950 ? -2.607 11.756 -50.332 1.00 62.03 950 ARG A O 1
ATOM 7226 N N . SER A 1 951 ? -2.495 9.502 -50.414 1.00 64.69 951 SER A N 1
ATOM 7227 C CA . SER A 1 951 ? -2.392 9.219 -48.977 1.00 64.69 951 SER A CA 1
ATOM 7228 C C . SER A 1 951 ? -1.113 9.801 -48.382 1.00 64.69 951 SER A C 1
ATOM 7230 O O . SER A 1 951 ? -1.164 10.484 -47.366 1.00 64.69 951 SER A O 1
ATOM 7232 N N . SER A 1 952 ? 0.021 9.584 -49.054 1.00 70.44 952 SER A N 1
ATOM 7233 C CA . SER A 1 952 ? 1.343 10.079 -48.643 1.00 70.44 952 SER A CA 1
ATOM 7234 C C . SER A 1 952 ? 1.523 11.592 -48.786 1.00 70.44 952 SER A C 1
ATOM 7236 O O . SER A 1 952 ? 2.445 12.162 -48.207 1.00 70.44 952 SER A O 1
ATOM 7238 N N . ARG A 1 953 ? 0.655 12.259 -49.551 1.00 75.62 953 ARG A N 1
ATOM 7239 C CA . ARG A 1 953 ? 0.867 13.629 -50.049 1.00 75.62 953 ARG A CA 1
ATOM 7240 C C . ARG A 1 953 ? -0.111 14.670 -49.513 1.00 75.62 953 ARG A C 1
ATOM 7242 O O . ARG A 1 953 ? -0.125 15.810 -49.973 1.00 75.62 953 ARG A O 1
ATOM 7249 N N . SER A 1 954 ? -0.942 14.288 -48.553 1.00 83.88 954 SER A N 1
ATOM 7250 C CA . SER A 1 954 ? -1.946 15.155 -47.944 1.00 83.88 954 SER A CA 1
ATOM 7251 C C . SER A 1 954 ? -2.038 14.896 -46.446 1.00 83.88 954 SER A C 1
ATOM 7253 O O . SER A 1 954 ? -1.981 13.748 -46.010 1.00 83.88 954 SER A O 1
ATOM 7255 N N . HIS A 1 955 ? -2.200 15.960 -45.657 1.00 89.69 955 HIS A N 1
ATOM 7256 C CA . HIS A 1 955 ? -2.437 15.826 -44.219 1.00 89.69 955 HIS A CA 1
ATOM 7257 C C . HIS A 1 955 ? -3.914 15.518 -43.994 1.00 89.69 955 HIS A C 1
ATOM 7259 O O . HIS A 1 955 ? -4.767 16.285 -44.440 1.00 89.69 955 HIS A O 1
ATOM 7265 N N . MET A 1 956 ? -4.231 14.432 -43.298 1.00 90.69 956 MET A N 1
ATOM 7266 C CA . MET A 1 956 ? -5.592 14.122 -42.861 1.00 90.69 956 MET A CA 1
ATOM 7267 C C . MET A 1 956 ? -5.751 14.528 -41.400 1.00 90.69 956 MET A C 1
ATOM 7269 O O . MET A 1 956 ? -4.997 14.064 -40.549 1.00 90.69 956 MET A O 1
ATOM 7273 N N . VAL A 1 957 ? -6.754 15.353 -41.108 1.00 92.31 957 VAL A N 1
ATOM 7274 C CA . VAL A 1 957 ? -7.099 15.783 -39.749 1.00 92.31 957 VAL A CA 1
ATOM 7275 C C . VAL A 1 957 ? -8.493 15.255 -39.418 1.00 92.31 957 VAL A C 1
ATOM 7277 O O . VAL A 1 957 ? -9.478 15.631 -40.057 1.00 92.31 957 VAL A O 1
ATOM 7280 N N . PHE A 1 958 ? -8.571 14.389 -38.411 1.00 94.00 958 PHE A N 1
ATOM 7281 C CA . PHE A 1 958 ? -9.807 14.001 -37.738 1.00 94.00 958 PHE A CA 1
ATOM 7282 C C . PHE A 1 958 ? -9.996 14.901 -36.512 1.00 94.00 958 PHE A C 1
ATOM 7284 O O . PHE A 1 958 ? -9.082 15.023 -35.697 1.00 94.00 958 PHE A O 1
ATOM 7291 N N . LEU A 1 959 ? -11.164 15.531 -36.389 1.00 92.00 959 LEU A N 1
ATOM 7292 C CA . LEU A 1 959 ? -11.531 16.387 -35.262 1.00 92.00 959 LEU A CA 1
ATOM 7293 C C . LEU A 1 959 ? -12.756 15.790 -34.568 1.00 92.00 959 LEU A C 1
ATOM 7295 O O . LEU A 1 959 ? -13.798 15.622 -35.202 1.00 92.00 959 LEU A O 1
ATOM 7299 N N . LEU A 1 960 ? -12.650 15.524 -33.268 1.00 92.88 960 LEU A N 1
ATOM 7300 C CA . LEU A 1 960 ? -13.772 15.156 -32.409 1.00 92.88 960 LEU A CA 1
ATOM 7301 C C . LEU A 1 960 ? -13.987 16.261 -31.371 1.00 92.88 960 LEU A C 1
ATOM 7303 O O . LEU A 1 960 ? -13.156 16.471 -30.486 1.00 92.88 960 LEU A O 1
ATOM 7307 N N . SER A 1 961 ? -15.105 16.973 -31.488 1.00 91.56 961 SER A N 1
ATOM 7308 C CA . SER A 1 961 ? -15.581 17.905 -30.467 1.00 91.56 961 SER A CA 1
ATOM 7309 C C . SER A 1 961 ? -16.453 17.151 -29.465 1.00 91.56 961 SER A C 1
ATOM 7311 O O . SER A 1 961 ? -17.320 16.370 -29.865 1.00 91.56 961 SER A O 1
ATOM 7313 N N . ILE A 1 962 ? -16.198 17.375 -28.175 1.00 93.31 962 ILE A N 1
ATOM 7314 C CA . ILE A 1 962 ? -16.863 16.707 -27.054 1.00 93.31 962 ILE A CA 1
ATOM 7315 C C . ILE A 1 962 ? -17.441 17.800 -26.152 1.00 93.31 962 ILE A C 1
ATOM 7317 O O . ILE A 1 962 ? -16.688 18.509 -25.484 1.00 93.31 962 ILE A O 1
ATOM 7321 N N . HIS A 1 963 ? -18.763 17.949 -26.123 1.00 92.75 963 HIS A N 1
ATOM 7322 C CA . HIS A 1 963 ? -19.442 18.854 -25.199 1.00 92.75 963 HIS A CA 1
ATOM 7323 C C . HIS A 1 963 ? -20.094 18.038 -24.082 1.00 92.75 963 HIS A C 1
ATOM 7325 O O . HIS A 1 963 ? -20.991 17.241 -24.341 1.00 92.75 963 HIS A O 1
ATOM 7331 N N . GLY A 1 964 ? -19.629 18.211 -22.846 1.00 92.12 964 GLY A N 1
ATOM 7332 C CA . GLY A 1 964 ? -20.182 17.544 -21.667 1.00 92.12 964 GLY A CA 1
ATOM 7333 C C . GLY A 1 964 ? -20.953 18.522 -20.793 1.00 92.12 964 GLY A C 1
ATOM 7334 O O . GLY A 1 964 ? -20.440 19.592 -20.475 1.00 92.12 964 GLY A O 1
ATOM 7335 N N . SER A 1 965 ? -22.151 18.149 -20.358 1.00 92.12 965 SER A N 1
ATOM 7336 C CA . SER A 1 965 ? -22.962 18.936 -19.421 1.00 92.12 965 SER A CA 1
ATOM 7337 C C . SER A 1 965 ? -23.396 18.088 -18.227 1.00 92.12 965 SER A C 1
ATOM 7339 O O . SER A 1 965 ? -23.570 16.879 -18.362 1.00 92.12 965 SER A O 1
ATOM 7341 N N . ASN A 1 966 ? -23.558 18.701 -17.053 1.00 88.00 966 ASN A N 1
ATOM 7342 C CA . ASN A 1 966 ? -24.070 18.031 -15.857 1.00 88.00 966 ASN A CA 1
ATOM 7343 C C . ASN A 1 966 ? -25.137 18.902 -15.183 1.00 88.00 966 ASN A C 1
ATOM 7345 O O . ASN A 1 966 ? -24.829 19.940 -14.595 1.00 88.00 966 ASN A O 1
ATOM 7349 N N . ALA A 1 967 ? -26.399 18.479 -15.273 1.00 83.06 967 ALA A N 1
ATOM 7350 C CA . ALA A 1 967 ? -27.538 19.280 -14.822 1.00 83.06 967 ALA A CA 1
ATOM 7351 C C . ALA A 1 967 ? -27.586 19.468 -13.294 1.00 83.06 967 ALA A C 1
ATOM 7353 O O . ALA A 1 967 ? -28.040 20.508 -12.825 1.00 83.06 967 ALA A O 1
ATOM 7354 N N . ALA A 1 968 ? -27.086 18.500 -12.519 1.00 77.38 968 ALA A N 1
ATOM 7355 C CA . ALA A 1 968 ? -27.091 18.552 -11.055 1.00 77.38 968 ALA A CA 1
ATOM 7356 C C . ALA A 1 968 ? -26.041 19.516 -10.469 1.00 77.38 968 ALA A C 1
ATOM 7358 O O . ALA A 1 968 ? -26.198 19.985 -9.345 1.00 77.38 968 ALA A O 1
ATOM 7359 N N . THR A 1 969 ? -24.973 19.818 -11.217 1.00 78.19 969 THR A N 1
ATOM 7360 C CA . THR A 1 969 ? -23.858 20.677 -10.764 1.00 78.19 969 THR A CA 1
ATOM 7361 C C . THR A 1 969 ? -23.690 21.966 -11.574 1.00 78.19 969 THR A C 1
ATOM 7363 O O . THR A 1 969 ? -22.828 22.782 -11.248 1.00 78.19 969 THR A O 1
ATOM 7366 N N . GLY A 1 970 ? -24.464 22.153 -12.649 1.00 80.12 970 GLY A N 1
ATOM 7367 C CA . GLY A 1 970 ? -24.367 23.310 -13.549 1.00 80.12 970 GLY A CA 1
ATOM 7368 C C . GLY A 1 970 ? -23.066 23.388 -14.365 1.00 80.12 970 GLY A C 1
ATOM 7369 O O . GLY A 1 970 ? -22.815 24.408 -15.011 1.00 80.12 970 GLY A O 1
ATOM 7370 N N . GLN A 1 971 ? -22.228 22.344 -14.330 1.00 81.56 971 GLN A N 1
ATOM 7371 C CA . GLN A 1 971 ? -20.927 22.315 -14.999 1.00 81.56 971 GLN A CA 1
ATOM 7372 C C . GLN A 1 971 ? -21.049 22.012 -16.495 1.00 81.56 971 GLN A C 1
ATOM 7374 O O . GLN A 1 971 ? -21.819 21.143 -16.913 1.00 81.56 971 GLN A O 1
ATOM 7379 N N . GLN A 1 972 ? -20.206 22.675 -17.288 1.00 87.06 972 GLN A N 1
ATOM 7380 C CA . GLN A 1 972 ? -19.997 22.396 -18.707 1.00 87.06 972 GLN A CA 1
ATOM 7381 C C . GLN A 1 972 ? -18.509 22.168 -19.013 1.00 87.06 972 GLN A C 1
ATOM 7383 O O . GLN A 1 972 ? -17.631 22.852 -18.477 1.00 87.06 972 GLN A O 1
ATOM 7388 N N . LEU A 1 973 ? -18.235 21.216 -19.906 1.00 87.94 973 LEU A N 1
ATOM 7389 C CA . LEU A 1 973 ? -16.912 20.828 -20.394 1.00 87.94 973 LEU A CA 1
ATOM 7390 C C . LEU A 1 973 ? -16.869 20.963 -21.916 1.00 87.94 973 LEU A C 1
ATOM 7392 O O . LEU A 1 973 ? -17.747 20.444 -22.603 1.00 87.94 973 LEU A O 1
ATOM 7396 N N . ASN A 1 974 ? -15.824 21.605 -22.440 1.00 88.38 974 ASN A N 1
ATOM 7397 C CA . ASN A 1 974 ? -15.602 21.732 -23.881 1.00 88.38 974 ASN A CA 1
ATOM 7398 C C . ASN A 1 974 ? -14.271 21.075 -24.268 1.00 88.38 974 ASN A C 1
ATOM 7400 O O . ASN A 1 974 ? -13.206 21.692 -24.219 1.00 88.38 974 ASN A O 1
ATOM 7404 N N . GLY A 1 975 ? -14.348 19.793 -24.617 1.00 89.75 975 GLY A N 1
ATOM 7405 C CA . GLY A 1 975 ? -13.237 18.970 -25.077 1.00 89.75 975 GLY A CA 1
ATOM 7406 C C . GLY A 1 975 ? -13.034 19.024 -26.591 1.00 89.75 975 GLY A C 1
ATOM 7407 O O . GLY A 1 975 ? -13.983 19.174 -27.368 1.00 89.75 975 GLY A O 1
ATOM 7408 N N . MET A 1 976 ? -11.786 18.856 -27.026 1.00 89.69 976 MET A N 1
ATOM 7409 C CA . MET A 1 976 ? -11.445 18.706 -28.442 1.00 89.69 976 MET A CA 1
ATOM 7410 C C . MET A 1 976 ? -10.286 17.725 -28.601 1.00 89.69 976 MET A C 1
ATOM 7412 O O . MET A 1 976 ? -9.217 17.947 -28.035 1.00 89.69 976 MET A O 1
ATOM 7416 N N . LEU A 1 977 ? -10.486 16.677 -29.399 1.00 93.06 977 LEU A N 1
ATOM 7417 C CA . LEU A 1 977 ? -9.466 15.693 -29.751 1.00 93.06 977 LEU A CA 1
ATOM 7418 C C . LEU A 1 977 ? -9.177 15.764 -31.255 1.00 93.06 977 LEU A C 1
ATOM 7420 O O . LEU A 1 977 ? -10.022 15.405 -32.075 1.00 93.06 977 LEU A O 1
ATOM 7424 N N . ASN A 1 978 ? -7.976 16.218 -31.604 1.00 92.44 978 ASN A N 1
ATOM 7425 C CA . ASN A 1 978 ? -7.496 16.330 -32.978 1.00 92.44 978 ASN A CA 1
ATOM 7426 C C . ASN A 1 978 ? -6.450 15.240 -33.242 1.00 92.44 978 ASN A C 1
ATOM 7428 O O . ASN A 1 978 ? -5.412 15.206 -32.581 1.00 92.44 978 ASN A O 1
ATOM 7432 N N . LEU A 1 979 ? -6.723 14.353 -34.201 1.00 94.38 979 LEU A N 1
ATOM 7433 C CA . LEU A 1 979 ? -5.875 13.211 -34.554 1.00 94.38 979 LEU A CA 1
ATOM 7434 C C . LEU A 1 979 ? -5.447 13.328 -36.020 1.00 94.38 979 LEU A C 1
ATOM 7436 O O . LEU A 1 979 ? -6.293 13.467 -36.907 1.00 94.38 979 LEU A O 1
ATOM 7440 N N . ILE A 1 980 ? -4.137 13.330 -36.273 1.00 93.44 980 ILE A N 1
ATOM 7441 C CA . ILE A 1 980 ? -3.572 13.827 -37.534 1.00 93.44 980 ILE A CA 1
ATOM 7442 C C . ILE A 1 980 ? -2.584 12.835 -38.150 1.00 93.44 980 ILE A C 1
ATOM 7444 O O . ILE A 1 980 ? -1.555 12.506 -37.563 1.00 93.44 980 ILE A O 1
ATOM 7448 N N . ASP A 1 981 ? -2.856 12.425 -39.384 1.00 92.69 981 ASP A N 1
ATOM 7449 C CA . ASP A 1 981 ? -1.912 11.702 -40.239 1.00 92.69 981 ASP A CA 1
ATOM 7450 C C . ASP A 1 981 ? -1.285 12.716 -41.205 1.00 92.69 981 ASP A C 1
ATOM 7452 O O . ASP A 1 981 ? -1.953 13.189 -42.129 1.00 92.69 981 ASP A O 1
ATOM 7456 N N . LEU A 1 982 ? -0.043 13.139 -40.944 1.00 91.25 982 LEU A N 1
ATOM 7457 C CA . LEU A 1 982 ? 0.640 14.124 -41.788 1.00 91.25 982 LEU A CA 1
ATOM 7458 C C . LEU A 1 982 ? 1.097 13.503 -43.118 1.00 91.25 982 LEU A C 1
ATOM 7460 O O . LEU A 1 982 ? 1.250 12.290 -43.248 1.00 91.25 982 LEU A O 1
ATOM 7464 N N . ALA A 1 983 ? 1.382 14.350 -44.104 1.00 87.56 983 ALA A N 1
ATOM 7465 C CA . ALA A 1 983 ? 2.068 13.953 -45.330 1.00 87.56 983 ALA A CA 1
ATOM 7466 C C . ALA A 1 983 ? 3.511 13.459 -45.060 1.00 87.56 983 ALA A C 1
ATOM 7468 O O . ALA A 1 983 ? 4.068 13.627 -43.972 1.00 87.56 983 ALA A O 1
ATOM 7469 N N . GLY A 1 984 ? 4.127 12.830 -46.062 1.00 85.12 984 GLY A N 1
ATOM 7470 C CA . GLY A 1 984 ? 5.528 12.411 -46.050 1.00 85.12 984 GLY A CA 1
ATOM 7471 C C . GLY A 1 984 ? 6.508 13.570 -45.839 1.00 85.12 984 GLY A C 1
ATOM 7472 O O . GLY A 1 984 ? 6.368 14.634 -46.443 1.00 85.12 984 GLY A O 1
ATOM 7473 N N . SER A 1 985 ? 7.502 13.358 -44.972 1.00 82.38 985 SER A N 1
ATOM 7474 C CA . SER A 1 985 ? 8.576 14.320 -44.684 1.00 82.38 985 SER A CA 1
ATOM 7475 C C . SER A 1 985 ? 9.796 14.210 -45.610 1.00 82.38 985 SER A C 1
ATOM 7477 O O . SER A 1 985 ? 10.793 14.889 -45.375 1.00 82.38 985 SER A O 1
ATOM 7479 N N . GLU A 1 986 ? 9.760 13.331 -46.615 1.00 76.69 986 GLU A N 1
ATOM 7480 C CA . GLU A 1 986 ? 10.886 13.057 -47.510 1.00 76.69 986 GLU A CA 1
ATOM 7481 C C . GLU A 1 986 ? 11.283 14.241 -48.408 1.00 76.69 986 GLU A C 1
ATOM 7483 O O . GLU A 1 986 ? 10.466 15.042 -48.880 1.00 76.69 986 GLU A O 1
ATOM 7488 N N . ARG A 1 987 ? 12.588 14.344 -48.674 1.00 66.75 987 ARG A N 1
ATOM 7489 C CA . ARG A 1 987 ? 13.183 15.498 -49.347 1.00 66.75 987 ARG A CA 1
ATOM 7490 C C . ARG A 1 987 ? 12.995 15.445 -50.860 1.00 66.75 987 ARG A C 1
ATOM 7492 O O . ARG A 1 987 ? 13.275 14.441 -51.514 1.00 66.75 987 ARG A O 1
ATOM 7499 N N . LEU A 1 988 ? 12.685 16.610 -51.439 1.00 59.75 988 LEU A N 1
ATOM 7500 C CA . LEU A 1 988 ? 12.546 16.871 -52.884 1.00 59.75 988 LEU A CA 1
ATOM 7501 C C . LEU A 1 988 ? 13.547 16.119 -53.786 1.00 59.75 988 LEU A C 1
ATOM 7503 O O . LEU A 1 988 ? 13.142 15.589 -54.819 1.00 59.75 988 LEU A O 1
ATOM 7507 N N . LYS A 1 989 ? 14.831 16.033 -53.400 1.00 57.47 989 LYS A N 1
ATOM 7508 C CA . LYS A 1 989 ? 15.891 15.371 -54.190 1.00 57.47 989 LYS A CA 1
ATOM 7509 C C . LYS A 1 989 ? 15.658 13.874 -54.447 1.00 57.47 989 LYS A C 1
ATOM 7511 O O . LYS A 1 989 ? 16.175 13.370 -55.435 1.00 57.47 989 LYS A O 1
ATOM 7516 N N . VAL A 1 990 ? 14.899 13.180 -53.596 1.00 53.09 990 VAL A N 1
ATOM 7517 C CA . VAL A 1 990 ? 14.595 11.742 -53.741 1.00 53.09 990 VAL A CA 1
ATOM 7518 C C . VAL A 1 990 ? 13.374 11.510 -54.649 1.00 53.09 990 VAL A C 1
ATOM 7520 O O . VAL A 1 990 ? 13.224 10.447 -55.237 1.00 53.09 990 VAL A O 1
ATOM 7523 N N . SER A 1 991 ? 12.511 12.520 -54.813 1.00 54.31 991 SER A N 1
ATOM 7524 C CA . SER A 1 991 ? 11.190 12.377 -55.452 1.00 54.31 991 SER A CA 1
ATOM 7525 C C . SER A 1 991 ? 11.189 12.233 -56.983 1.00 54.31 991 SER A C 1
ATOM 7527 O O . SER A 1 991 ? 10.176 11.825 -57.549 1.00 54.31 991 SER A O 1
ATOM 7529 N N . GLY A 1 992 ? 12.267 12.638 -57.668 1.00 57.97 992 GLY A N 1
ATOM 7530 C CA . GLY A 1 992 ? 12.343 12.670 -59.139 1.00 57.97 992 GLY A CA 1
ATOM 7531 C C . GLY A 1 992 ? 11.301 13.567 -59.838 1.00 57.97 992 GLY A C 1
ATOM 7532 O O . GLY A 1 992 ? 11.100 13.447 -61.045 1.00 57.97 992 GLY A O 1
ATOM 7533 N N . ALA A 1 993 ? 10.599 14.435 -59.101 1.00 58.03 993 ALA A N 1
ATOM 7534 C CA . ALA A 1 993 ? 9.411 15.131 -59.586 1.00 58.03 993 ALA A CA 1
ATOM 7535 C C . ALA A 1 993 ? 9.710 16.304 -60.541 1.00 58.03 993 ALA A C 1
ATOM 7537 O O . ALA A 1 993 ? 10.535 17.172 -60.258 1.00 58.03 993 ALA A O 1
ATOM 7538 N N . SER A 1 994 ? 8.947 16.384 -61.635 1.00 59.62 994 SER A N 1
ATOM 7539 C CA . SER A 1 994 ? 8.955 17.489 -62.602 1.00 59.62 994 SER A CA 1
ATOM 7540 C C . SER A 1 994 ? 7.539 18.035 -62.848 1.00 59.62 994 SER A C 1
ATOM 7542 O O . SER A 1 994 ? 6.539 17.408 -62.486 1.00 59.62 994 SER A O 1
ATOM 7544 N N . GLY A 1 995 ? 7.438 19.231 -63.438 1.00 71.75 995 GLY A N 1
ATOM 7545 C CA . GLY A 1 995 ? 6.152 19.862 -63.760 1.00 71.75 995 GLY A CA 1
ATOM 7546 C C . GLY A 1 995 ? 5.299 20.159 -62.521 1.00 71.75 995 GLY A C 1
ATOM 7547 O O . GLY A 1 995 ? 5.792 20.678 -61.521 1.00 71.75 995 GLY A O 1
ATOM 7548 N N . GLU A 1 996 ? 4.006 19.837 -62.570 1.00 63.12 996 GLU A N 1
ATOM 7549 C CA . GLU A 1 996 ? 3.074 20.112 -61.464 1.00 63.12 996 GLU A CA 1
ATOM 7550 C C . GLU A 1 996 ? 3.397 19.329 -60.185 1.00 63.12 996 GLU A C 1
ATOM 7552 O O . GLU A 1 996 ? 3.257 19.876 -59.091 1.00 63.12 996 GLU A O 1
ATOM 7557 N N . ARG A 1 997 ? 3.946 18.111 -60.304 1.00 66.00 997 ARG A N 1
ATOM 7558 C CA . ARG A 1 997 ? 4.413 17.317 -59.152 1.00 66.00 997 ARG A CA 1
ATOM 7559 C C . ARG A 1 997 ? 5.525 18.019 -58.362 1.00 66.00 997 ARG A C 1
ATOM 7561 O O . ARG A 1 997 ? 5.670 17.787 -57.162 1.00 66.00 997 ARG A O 1
ATOM 7568 N N . LEU A 1 998 ? 6.309 18.892 -59.004 1.00 69.38 998 LEU A N 1
ATOM 7569 C CA . LEU A 1 998 ? 7.312 19.698 -58.303 1.00 69.38 998 LEU A CA 1
ATOM 7570 C C . LEU A 1 998 ? 6.646 20.765 -57.419 1.00 69.38 998 LEU A C 1
ATOM 7572 O O . LEU A 1 998 ? 7.066 20.941 -56.279 1.00 69.38 998 LEU A O 1
ATOM 7576 N N . LYS A 1 999 ? 5.573 21.414 -57.898 1.00 71.50 999 LYS A N 1
ATOM 7577 C CA . LYS A 1 999 ? 4.773 22.368 -57.103 1.00 71.50 999 LYS A CA 1
ATOM 7578 C C . LYS A 1 999 ? 4.072 21.669 -55.933 1.00 71.50 999 LYS A C 1
ATOM 7580 O O . LYS A 1 999 ? 4.104 22.165 -54.814 1.00 71.50 999 LYS A O 1
ATOM 7585 N N . GLU A 1 1000 ? 3.507 20.489 -56.183 1.00 69.69 1000 GLU A N 1
ATOM 7586 C CA . GLU A 1 1000 ? 2.892 19.616 -55.173 1.00 69.69 1000 GLU A CA 1
ATOM 7587 C C . GLU A 1 1000 ? 3.893 19.261 -54.055 1.00 69.69 1000 GLU A C 1
ATOM 7589 O O . GLU A 1 1000 ? 3.644 19.524 -52.879 1.00 69.69 1000 GLU A O 1
ATOM 7594 N N . THR A 1 1001 ? 5.079 18.758 -54.419 1.00 71.12 1001 THR A N 1
ATOM 7595 C CA . THR A 1 1001 ? 6.126 18.377 -53.451 1.00 71.12 1001 THR A CA 1
ATOM 7596 C C . THR A 1 1001 ? 6.704 19.594 -52.713 1.00 71.12 1001 THR A C 1
ATOM 7598 O O . THR A 1 1001 ? 7.039 19.494 -51.529 1.00 71.12 1001 THR A O 1
ATOM 7601 N N . GLN A 1 1002 ? 6.767 20.763 -53.367 1.00 75.38 1002 GLN A N 1
ATOM 7602 C CA . GLN A 1 1002 ? 7.101 22.042 -52.727 1.00 75.38 1002 GLN A CA 1
ATOM 7603 C C . GLN A 1 1002 ? 6.041 22.470 -51.702 1.00 75.38 1002 GLN A C 1
ATOM 7605 O O . GLN A 1 1002 ? 6.413 22.892 -50.611 1.00 75.38 1002 GLN A O 1
ATOM 7610 N N . ALA A 1 1003 ? 4.744 22.337 -51.998 1.00 75.38 1003 ALA A N 1
ATOM 7611 C CA . ALA A 1 1003 ? 3.671 22.690 -51.066 1.00 75.38 1003 ALA A CA 1
ATOM 7612 C C . ALA A 1 1003 ? 3.638 21.766 -49.833 1.00 75.38 1003 ALA A C 1
ATOM 7614 O O . ALA A 1 1003 ? 3.488 22.245 -48.707 1.00 75.38 1003 ALA A O 1
ATOM 7615 N N . ILE A 1 1004 ? 3.862 20.460 -50.029 1.00 74.38 1004 ILE A N 1
ATOM 7616 C CA . ILE A 1 1004 ? 4.008 19.484 -48.936 1.00 74.38 1004 ILE A CA 1
ATOM 7617 C C . ILE A 1 1004 ? 5.180 19.884 -48.033 1.00 74.38 1004 ILE A C 1
ATOM 7619 O O . ILE A 1 1004 ? 4.985 20.106 -46.837 1.00 74.38 1004 ILE A O 1
ATOM 7623 N N . ASN A 1 1005 ? 6.374 20.073 -48.608 1.00 77.19 1005 ASN A N 1
ATOM 7624 C CA . ASN A 1 1005 ? 7.560 20.463 -47.844 1.00 77.19 1005 ASN A CA 1
ATOM 7625 C C . ASN A 1 1005 ? 7.362 21.816 -47.138 1.00 77.19 1005 ASN A C 1
ATOM 7627 O O . ASN A 1 1005 ? 7.625 21.903 -45.944 1.00 77.19 1005 ASN A O 1
ATOM 7631 N N . LYS A 1 1006 ? 6.794 22.833 -47.808 1.00 84.56 1006 LYS A N 1
ATOM 7632 C CA . LYS A 1 1006 ? 6.449 24.134 -47.201 1.00 84.56 1006 LYS A CA 1
ATOM 7633 C C . LYS A 1 1006 ? 5.612 23.961 -45.930 1.00 84.56 1006 LYS A C 1
ATOM 7635 O O . LYS A 1 1006 ? 5.899 24.597 -44.918 1.00 84.56 1006 LYS A O 1
ATOM 7640 N N . SER A 1 1007 ? 4.589 23.106 -45.974 1.00 85.81 1007 SER A N 1
ATOM 7641 C CA . SER A 1 1007 ? 3.677 22.923 -44.841 1.00 85.81 1007 SER A CA 1
ATOM 7642 C C . SER A 1 1007 ? 4.346 22.296 -43.607 1.00 85.81 1007 SER A C 1
ATOM 7644 O O . SER A 1 1007 ? 4.002 22.676 -42.487 1.00 85.81 1007 SER A O 1
ATOM 7646 N N . LEU A 1 1008 ? 5.331 21.408 -43.808 1.00 85.75 1008 LEU A N 1
ATOM 7647 C CA . LEU A 1 1008 ? 6.119 20.763 -42.748 1.00 85.75 1008 LEU A CA 1
ATOM 7648 C C . LEU A 1 1008 ? 7.317 21.614 -42.285 1.00 85.75 1008 LEU A C 1
ATOM 7650 O O . LEU A 1 1008 ? 7.630 21.629 -41.094 1.00 85.75 1008 LEU A O 1
ATOM 7654 N N . SER A 1 1009 ? 7.960 22.365 -43.185 1.00 85.50 1009 SER A N 1
ATOM 7655 C CA . SER A 1 1009 ? 8.978 23.361 -42.823 1.00 85.50 1009 SER A CA 1
ATOM 7656 C C . SER A 1 1009 ? 8.378 24.448 -41.938 1.00 85.50 1009 SER A C 1
ATOM 7658 O O . SER A 1 1009 ? 8.886 24.669 -40.850 1.00 85.50 1009 SER A O 1
ATOM 7660 N N . ALA A 1 1010 ? 7.224 25.012 -42.306 1.00 89.31 1010 ALA A N 1
ATOM 7661 C CA . ALA A 1 1010 ? 6.536 25.995 -41.471 1.00 89.31 1010 ALA A CA 1
ATOM 7662 C C . ALA A 1 1010 ? 6.159 25.444 -40.081 1.00 89.31 1010 ALA A C 1
ATOM 7664 O O . ALA A 1 1010 ? 6.238 26.175 -39.098 1.00 89.31 1010 ALA A O 1
ATOM 7665 N N . LEU A 1 1011 ? 5.795 24.157 -39.968 1.00 88.19 1011 LEU A N 1
ATOM 7666 C CA . LEU A 1 1011 ? 5.593 23.497 -38.668 1.00 88.19 1011 LEU A CA 1
ATOM 7667 C C . LEU A 1 1011 ? 6.904 23.406 -37.870 1.00 88.19 1011 LEU A C 1
ATOM 7669 O O . LEU A 1 1011 ? 6.907 23.618 -36.659 1.00 88.19 1011 LEU A O 1
ATOM 7673 N N . SER A 1 1012 ? 8.022 23.157 -38.553 1.00 85.38 1012 SER A N 1
ATOM 7674 C CA . SER A 1 1012 ? 9.360 23.148 -37.954 1.00 85.38 1012 SER A CA 1
ATOM 7675 C C . SER A 1 1012 ? 9.823 24.535 -37.500 1.00 85.38 1012 SER A C 1
ATOM 7677 O O . SER A 1 1012 ? 10.496 24.634 -36.474 1.00 85.38 1012 SER A O 1
ATOM 7679 N N . ASP A 1 1013 ? 9.448 25.587 -38.230 1.00 87.31 1013 ASP A N 1
ATOM 7680 C CA . ASP A 1 1013 ? 9.735 26.989 -37.909 1.00 87.31 1013 ASP A CA 1
ATOM 7681 C C . ASP A 1 1013 ? 8.879 27.473 -36.729 1.00 87.31 1013 ASP A C 1
ATOM 7683 O O . ASP A 1 1013 ? 9.386 28.102 -35.806 1.00 87.31 1013 ASP A O 1
ATOM 7687 N N . VAL A 1 1014 ? 7.589 27.117 -36.707 1.00 88.62 1014 VAL A N 1
ATOM 7688 C CA . VAL A 1 1014 ? 6.675 27.413 -35.593 1.00 88.62 1014 VAL A CA 1
ATOM 7689 C C . VAL A 1 1014 ? 7.150 26.762 -34.296 1.00 88.62 1014 VAL A C 1
ATOM 7691 O O . VAL A 1 1014 ? 7.235 27.446 -33.280 1.00 88.62 1014 VAL A O 1
ATOM 7694 N N . ILE A 1 1015 ? 7.523 25.477 -34.321 1.00 84.38 1015 ILE A N 1
ATOM 7695 C CA . ILE A 1 1015 ? 8.044 24.805 -33.122 1.00 84.38 1015 ILE A CA 1
ATOM 7696 C C . ILE A 1 1015 ? 9.429 25.357 -32.736 1.00 84.38 1015 ILE A C 1
ATOM 7698 O O . ILE A 1 1015 ? 9.721 25.472 -31.549 1.00 84.38 1015 ILE A O 1
ATOM 7702 N N . ALA A 1 1016 ? 10.258 25.789 -33.697 1.00 82.69 1016 ALA A N 1
ATOM 7703 C CA . ALA A 1 1016 ? 11.508 26.494 -33.393 1.00 82.69 1016 ALA A CA 1
ATOM 7704 C C . ALA A 1 1016 ? 11.261 27.778 -32.592 1.00 82.69 1016 ALA A C 1
ATOM 7706 O O . ALA A 1 1016 ? 11.806 27.928 -31.501 1.00 82.69 1016 ALA A O 1
ATOM 7707 N N . ALA A 1 1017 ? 10.401 28.655 -33.113 1.00 84.88 1017 ALA A N 1
ATOM 7708 C CA . ALA A 1 1017 ? 10.073 29.934 -32.499 1.00 84.88 1017 ALA A CA 1
ATOM 7709 C C . ALA A 1 1017 ? 9.425 29.754 -31.114 1.00 84.88 1017 ALA A C 1
ATOM 7711 O O . ALA A 1 1017 ? 9.692 30.532 -30.201 1.00 84.88 1017 ALA A O 1
ATOM 7712 N N . LEU A 1 1018 ? 8.623 28.697 -30.927 1.00 82.81 1018 LEU A N 1
ATOM 7713 C CA . LEU A 1 1018 ? 8.040 28.336 -29.631 1.00 82.81 1018 LEU A CA 1
ATOM 7714 C C . LEU A 1 1018 ? 9.105 27.878 -28.624 1.00 82.81 1018 LEU A C 1
ATOM 7716 O O . LEU A 1 1018 ? 9.144 28.396 -27.511 1.00 82.81 1018 LEU A O 1
ATOM 7720 N N . GLY A 1 1019 ? 10.009 26.975 -29.019 1.00 75.88 1019 GLY A N 1
ATOM 7721 C CA . GLY A 1 1019 ? 11.117 26.522 -28.168 1.00 75.88 1019 GLY A CA 1
ATOM 7722 C C . GLY A 1 1019 ? 12.095 27.640 -27.795 1.00 75.88 1019 GLY A C 1
ATOM 7723 O O . GLY A 1 1019 ? 12.545 27.716 -26.654 1.00 75.88 1019 GLY A O 1
ATOM 7724 N N . SER A 1 1020 ? 12.372 28.548 -28.733 1.00 80.19 1020 SER A N 1
ATOM 7725 C CA . SER A 1 1020 ? 13.184 29.754 -28.516 1.00 80.19 1020 SER A CA 1
ATOM 7726 C C . SER A 1 1020 ? 12.418 30.913 -27.859 1.00 80.19 1020 SER A C 1
ATOM 7728 O O . SER A 1 1020 ? 13.016 31.955 -27.600 1.00 80.19 1020 SER A O 1
ATOM 7730 N N . LYS A 1 1021 ? 11.123 30.730 -27.557 1.00 80.44 1021 LYS A N 1
ATOM 7731 C CA . LYS A 1 1021 ? 10.228 31.697 -26.892 1.00 80.44 1021 LYS A CA 1
ATOM 7732 C C . LYS A 1 1021 ? 10.211 33.075 -27.579 1.00 80.44 1021 LYS A C 1
ATOM 7734 O O . LYS A 1 1021 ? 10.208 34.119 -26.929 1.00 80.44 1021 LYS A O 1
ATOM 7739 N N . GLU A 1 1022 ? 10.189 33.064 -28.912 1.00 83.75 1022 GLU A N 1
ATOM 7740 C CA . GLU A 1 1022 ? 10.141 34.261 -29.756 1.00 83.75 1022 GLU A CA 1
ATOM 7741 C C . GLU A 1 1022 ? 8.811 35.023 -29.620 1.00 83.75 1022 GLU A C 1
ATOM 7743 O O . GLU A 1 1022 ? 7.733 34.437 -29.527 1.00 83.75 1022 GLU A O 1
ATOM 7748 N N . ALA A 1 1023 ? 8.871 36.356 -29.692 1.00 80.25 1023 ALA A N 1
ATOM 7749 C CA . ALA A 1 1023 ? 7.701 37.226 -29.533 1.00 80.25 1023 ALA A CA 1
ATOM 7750 C C . ALA A 1 1023 ? 6.674 37.142 -30.687 1.00 80.25 1023 ALA A C 1
ATOM 7752 O O . ALA A 1 1023 ? 5.542 37.599 -30.535 1.00 80.25 1023 ALA A O 1
ATOM 7753 N N . HIS A 1 1024 ? 7.047 36.576 -31.841 1.00 86.75 1024 HIS A N 1
ATOM 7754 C CA . HIS A 1 1024 ? 6.160 36.379 -32.989 1.00 86.75 1024 HIS A CA 1
ATOM 7755 C C . HIS A 1 1024 ? 6.314 34.959 -33.549 1.00 86.75 1024 HIS A C 1
ATOM 7757 O O . HIS A 1 1024 ? 7.277 34.650 -34.248 1.00 86.75 1024 HIS A O 1
ATOM 7763 N N . ILE A 1 1025 ? 5.318 34.109 -33.299 1.00 87.38 1025 ILE A N 1
ATOM 7764 C CA . ILE A 1 1025 ? 5.287 32.734 -33.808 1.00 87.38 1025 ILE A CA 1
ATOM 7765 C C . ILE A 1 1025 ? 4.624 32.709 -35.203 1.00 87.38 1025 ILE A C 1
ATOM 7767 O O . ILE A 1 1025 ? 3.471 33.134 -35.335 1.00 87.38 1025 ILE A O 1
ATOM 7771 N N . PRO A 1 1026 ? 5.289 32.199 -36.259 1.00 90.50 1026 PRO A N 1
ATOM 7772 C CA . PRO A 1 1026 ? 4.858 32.377 -37.651 1.00 90.50 1026 PRO A CA 1
ATOM 7773 C C . PRO A 1 1026 ? 3.745 31.409 -38.115 1.00 90.50 1026 PRO A C 1
ATOM 7775 O O . PRO A 1 1026 ? 3.791 30.874 -39.225 1.00 90.50 1026 PRO A O 1
ATOM 7778 N N . TYR A 1 1027 ? 2.693 31.208 -37.307 1.00 88.25 1027 TYR A N 1
ATOM 7779 C CA . TYR A 1 1027 ? 1.581 30.280 -37.592 1.00 88.25 1027 TYR A CA 1
ATOM 7780 C C . TYR A 1 1027 ? 0.940 30.465 -38.977 1.00 88.25 1027 TYR A C 1
ATOM 7782 O O . TYR A 1 1027 ? 0.469 29.502 -39.578 1.00 88.25 1027 TYR A O 1
ATOM 7790 N N . ARG A 1 1028 ? 0.934 31.692 -39.513 1.00 88.94 1028 ARG A N 1
ATOM 7791 C CA . ARG A 1 1028 ? 0.328 32.037 -40.811 1.00 88.94 1028 ARG A CA 1
ATOM 7792 C C . ARG A 1 1028 ? 1.113 31.538 -42.035 1.00 88.94 1028 ARG A C 1
ATOM 7794 O O . ARG A 1 1028 ? 0.575 31.608 -43.139 1.00 88.94 1028 ARG A O 1
ATOM 7801 N N . ASN A 1 1029 ? 2.339 31.029 -41.875 1.00 88.81 1029 ASN A N 1
ATOM 7802 C CA . ASN A 1 1029 ? 3.188 30.612 -43.002 1.00 88.81 1029 ASN A CA 1
ATOM 7803 C C . ASN A 1 1029 ? 2.643 29.391 -43.769 1.00 88.81 1029 ASN A C 1
ATOM 7805 O O . ASN A 1 1029 ? 2.931 29.240 -44.960 1.00 88.81 1029 ASN A O 1
ATOM 7809 N N . SER A 1 1030 ? 1.843 28.542 -43.118 1.00 92.19 1030 SER A N 1
ATOM 7810 C CA . SER A 1 1030 ? 1.246 27.319 -43.671 1.00 92.19 1030 SER A CA 1
ATOM 7811 C C . SER A 1 1030 ? -0.216 27.174 -43.246 1.00 92.19 1030 SER A C 1
ATOM 7813 O O . SER A 1 1030 ? -0.604 27.616 -42.162 1.00 92.19 1030 SER A O 1
ATOM 7815 N N . LYS A 1 1031 ? -1.050 26.526 -44.073 1.00 89.88 1031 LYS A N 1
ATOM 7816 C CA . LYS A 1 1031 ? -2.432 26.193 -43.673 1.00 89.88 1031 LYS A CA 1
ATOM 7817 C C . LYS A 1 1031 ? -2.473 25.207 -42.510 1.00 89.88 1031 LYS A C 1
ATOM 7819 O O . LYS A 1 1031 ? -3.344 25.320 -41.653 1.00 89.88 1031 LYS A O 1
ATOM 7824 N N . LEU A 1 1032 ? -1.518 24.278 -42.457 1.00 89.25 1032 LEU A N 1
ATOM 7825 C CA . LEU A 1 1032 ? -1.393 23.320 -41.360 1.00 89.25 1032 LEU A CA 1
ATOM 7826 C C . LEU A 1 1032 ? -1.101 24.046 -40.040 1.00 89.25 1032 LEU A C 1
ATOM 7828 O O . LEU A 1 1032 ? -1.816 23.851 -39.064 1.00 89.25 1032 LEU A O 1
ATOM 7832 N N . THR A 1 1033 ? -0.101 24.929 -40.009 1.00 89.75 1033 THR A N 1
ATOM 7833 C CA . THR A 1 1033 ? 0.263 25.664 -38.785 1.00 89.75 1033 THR A CA 1
ATOM 7834 C C . THR A 1 1033 ? -0.790 26.676 -38.358 1.00 89.75 1033 THR A C 1
ATOM 7836 O O . THR A 1 1033 ? -0.938 26.914 -37.164 1.00 89.75 1033 THR A O 1
ATOM 7839 N N . TRP A 1 1034 ? -1.539 27.242 -39.308 1.00 90.06 1034 TRP A N 1
ATOM 7840 C CA . TRP A 1 1034 ? -2.655 28.132 -39.007 1.00 90.06 1034 TRP A CA 1
ATOM 7841 C C . TRP A 1 1034 ? -3.812 27.353 -38.369 1.00 90.06 1034 TRP A C 1
ATOM 7843 O O . TRP A 1 1034 ? -4.233 27.693 -37.271 1.00 90.06 1034 TRP A O 1
ATOM 7853 N N . LEU A 1 1035 ? -4.255 26.239 -38.972 1.00 88.19 1035 LEU A N 1
ATOM 7854 C CA . LEU A 1 1035 ? -5.258 25.349 -38.367 1.00 88.19 1035 LEU A CA 1
ATOM 7855 C C . LEU A 1 1035 ? -4.844 24.870 -36.964 1.00 88.19 1035 LEU A C 1
ATOM 7857 O O . LEU A 1 1035 ? -5.676 24.812 -36.063 1.00 88.19 1035 LEU A O 1
ATOM 7861 N N . LEU A 1 1036 ? -3.564 24.549 -36.770 1.00 85.62 1036 LEU A N 1
ATOM 7862 C CA . LEU A 1 1036 ? -3.053 24.017 -35.508 1.00 85.62 1036 LEU A CA 1
ATOM 7863 C C . LEU A 1 1036 ? -2.614 25.086 -34.495 1.00 85.62 1036 LEU A C 1
ATOM 7865 O O . LEU A 1 1036 ? -2.124 24.710 -33.434 1.00 85.62 1036 LEU A O 1
ATOM 7869 N N . GLN A 1 1037 ? -2.826 26.388 -34.731 1.00 85.75 1037 GLN A N 1
ATOM 7870 C CA . GLN A 1 1037 ? -2.423 27.441 -33.783 1.00 85.75 1037 GLN A CA 1
ATOM 7871 C C . GLN A 1 1037 ? -2.954 27.189 -32.356 1.00 85.75 1037 GLN A C 1
ATOM 7873 O O . GLN A 1 1037 ? -2.195 27.263 -31.393 1.00 85.75 1037 GLN A O 1
ATOM 7878 N N . SER A 1 1038 ? -4.233 26.821 -32.203 1.00 78.69 1038 SER A N 1
ATOM 7879 C CA . SER A 1 1038 ? -4.841 26.515 -30.891 1.00 78.69 1038 SER A CA 1
ATOM 7880 C C . SER A 1 1038 ? -4.378 25.193 -30.262 1.00 78.69 1038 SER A C 1
ATOM 7882 O O . SER A 1 1038 ? -4.828 24.848 -29.174 1.00 78.69 1038 SER A O 1
ATOM 7884 N N . CYS A 1 1039 ? -3.557 24.420 -30.973 1.00 77.25 1039 CYS A N 1
ATOM 7885 C CA . CYS A 1 1039 ? -3.046 23.108 -30.574 1.00 77.25 1039 CYS A CA 1
ATOM 7886 C C . CYS A 1 1039 ? -1.524 23.091 -30.378 1.00 77.25 1039 CYS A C 1
ATOM 7888 O O . CYS A 1 1039 ? -1.012 22.184 -29.733 1.00 77.25 1039 CYS A O 1
ATOM 7890 N N . LEU A 1 1040 ? -0.827 24.075 -30.951 1.00 76.44 1040 LEU A N 1
ATOM 7891 C CA . LEU A 1 1040 ? 0.608 24.322 -30.811 1.00 76.44 1040 LEU A CA 1
ATOM 7892 C C . LEU A 1 1040 ? 0.902 25.427 -29.775 1.00 76.44 1040 LEU A C 1
ATOM 7894 O O . LEU A 1 1040 ? 2.049 25.611 -29.395 1.00 76.44 1040 LEU A O 1
ATOM 7898 N N . GLY A 1 1041 ? -0.113 26.174 -29.324 1.00 67.19 1041 GLY A N 1
ATOM 7899 C CA . GLY A 1 1041 ? -0.019 27.122 -28.208 1.00 67.19 1041 GLY A CA 1
ATOM 7900 C C . GLY A 1 1041 ? -0.365 26.497 -26.847 1.00 67.19 1041 GLY A C 1
ATOM 7901 O O . GLY A 1 1041 ? -1.019 25.458 -26.777 1.00 67.19 1041 GLY A O 1
ATOM 7902 N N . GLY A 1 1042 ? 0.023 27.171 -25.758 1.00 61.94 1042 GLY A N 1
ATOM 7903 C CA . GLY A 1 1042 ? -0.041 26.681 -24.365 1.00 61.94 1042 GLY A CA 1
ATOM 7904 C C . GLY A 1 1042 ? -1.423 26.510 -23.716 1.00 61.94 1042 GLY A C 1
ATOM 7905 O O . GLY A 1 1042 ? -1.524 26.566 -22.498 1.00 61.94 1042 GLY A O 1
ATOM 7906 N N . ASP A 1 1043 ? -2.478 26.295 -24.503 1.00 66.50 1043 ASP A N 1
ATOM 7907 C CA . ASP A 1 1043 ? -3.829 25.934 -24.035 1.00 66.50 1043 ASP A CA 1
ATOM 7908 C C . ASP A 1 1043 ? -4.216 24.488 -24.425 1.00 66.50 1043 ASP A C 1
ATOM 7910 O O . ASP A 1 1043 ? -5.370 24.081 -24.269 1.00 66.50 1043 ASP A O 1
ATOM 7914 N N . ALA A 1 1044 ? -3.268 23.702 -24.947 1.00 79.19 1044 ALA A N 1
ATOM 7915 C CA . ALA A 1 1044 ? -3.492 22.340 -25.425 1.00 79.19 1044 ALA A CA 1
ATOM 7916 C C . ALA A 1 1044 ? -2.399 21.361 -24.974 1.00 79.19 1044 ALA A C 1
ATOM 7918 O O . ALA A 1 1044 ? -1.270 21.750 -24.682 1.00 79.19 1044 ALA A O 1
ATOM 7919 N N . LYS A 1 1045 ? -2.749 20.071 -24.952 1.00 87.44 1045 LYS A N 1
ATOM 7920 C CA . LYS A 1 1045 ? -1.818 18.948 -24.781 1.00 87.44 1045 LYS A CA 1
ATOM 7921 C C . LYS A 1 1045 ? -1.474 18.371 -26.155 1.00 87.44 1045 LYS A C 1
ATOM 7923 O O . LYS A 1 1045 ? -2.371 18.103 -26.955 1.00 87.44 1045 LYS A O 1
ATOM 7928 N N . MET A 1 1046 ? -0.191 18.185 -26.428 1.00 88.56 1046 MET A N 1
ATOM 7929 C CA . MET A 1 1046 ? 0.369 17.907 -27.747 1.00 88.56 1046 MET A CA 1
ATOM 7930 C C . MET A 1 1046 ? 1.225 16.637 -27.702 1.00 88.56 1046 MET A C 1
ATOM 7932 O O . MET A 1 1046 ? 2.111 16.515 -26.864 1.00 88.56 1046 MET A O 1
ATOM 7936 N N . LEU A 1 1047 ? 0.991 15.697 -28.618 1.00 92.25 1047 LEU A N 1
ATOM 7937 C CA . LEU A 1 1047 ? 1.825 14.507 -28.787 1.00 92.25 1047 LEU A CA 1
ATOM 7938 C C . LEU A 1 1047 ? 2.250 14.349 -30.247 1.00 92.25 1047 LEU A C 1
ATOM 7940 O O . LEU A 1 1047 ? 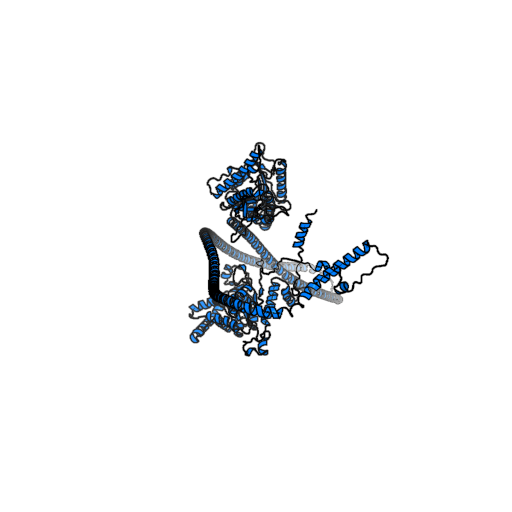1.420 14.161 -31.139 1.00 92.25 1047 LEU A O 1
ATOM 7944 N N . MET A 1 1048 ? 3.560 14.365 -30.474 1.00 92.94 1048 MET A N 1
ATOM 7945 C CA . MET A 1 1048 ? 4.160 13.956 -31.739 1.00 92.94 1048 MET A CA 1
ATOM 7946 C C . MET A 1 1048 ? 4.524 12.471 -31.692 1.00 92.94 1048 MET A C 1
ATOM 7948 O O . MET A 1 1048 ? 5.183 12.025 -30.756 1.00 92.94 1048 MET A O 1
ATOM 7952 N N . ILE A 1 1049 ? 4.169 11.718 -32.733 1.00 95.00 1049 ILE A N 1
ATOM 7953 C CA . ILE A 1 1049 ? 4.644 10.345 -32.932 1.00 95.00 1049 ILE A CA 1
ATOM 7954 C C . ILE A 1 1049 ? 5.552 10.316 -34.163 1.00 95.00 1049 ILE A C 1
ATOM 7956 O O . ILE A 1 1049 ? 5.095 10.441 -35.298 1.00 95.00 1049 ILE A O 1
ATOM 7960 N N . ALA A 1 1050 ? 6.855 10.169 -33.934 1.00 94.75 1050 ALA A N 1
ATOM 7961 C CA . ALA A 1 1050 ? 7.873 10.040 -34.967 1.00 94.75 1050 ALA A CA 1
ATOM 7962 C C . ALA A 1 1050 ? 7.922 8.592 -35.479 1.00 94.75 1050 ALA A C 1
ATOM 7964 O O . ALA A 1 1050 ? 8.508 7.710 -34.851 1.00 94.75 1050 ALA A O 1
ATOM 7965 N N . ASN A 1 1051 ? 7.295 8.338 -36.625 1.00 94.06 1051 ASN A N 1
ATOM 7966 C CA . ASN A 1 1051 ? 7.304 7.042 -37.291 1.00 94.06 1051 ASN A CA 1
ATOM 7967 C C . ASN A 1 1051 ? 8.548 6.894 -38.180 1.00 94.06 1051 ASN A C 1
ATOM 7969 O O . ASN A 1 1051 ? 8.687 7.606 -39.181 1.00 94.06 1051 ASN A O 1
ATOM 7973 N N . VAL A 1 1052 ? 9.409 5.923 -37.865 1.00 93.06 1052 VAL A N 1
ATOM 7974 C CA . VAL A 1 1052 ? 10.655 5.623 -38.600 1.00 93.06 1052 VAL A CA 1
ATOM 7975 C C . VAL A 1 1052 ? 10.671 4.190 -39.136 1.00 93.06 1052 VAL A C 1
ATOM 7977 O O . VAL A 1 1052 ? 10.024 3.303 -38.578 1.00 93.06 1052 VAL A O 1
ATOM 7980 N N . ALA A 1 1053 ? 11.401 3.947 -40.227 1.00 88.75 1053 ALA A N 1
ATOM 7981 C CA . ALA A 1 1053 ? 11.506 2.622 -40.842 1.00 88.75 1053 ALA A CA 1
ATOM 7982 C C . ALA A 1 1053 ? 12.884 1.988 -40.550 1.00 88.75 1053 ALA A C 1
ATOM 7984 O O . ALA A 1 1053 ? 13.901 2.642 -40.784 1.00 88.75 1053 ALA A O 1
ATOM 7985 N N . PRO A 1 1054 ? 12.951 0.729 -40.073 1.00 86.94 1054 PRO A N 1
ATOM 7986 C CA . PRO A 1 1054 ? 14.194 0.077 -39.640 1.00 86.94 1054 PRO A CA 1
ATOM 7987 C C . PRO A 1 1054 ? 15.013 -0.512 -40.809 1.00 86.94 1054 PRO A C 1
ATOM 7989 O O . PRO A 1 1054 ? 15.524 -1.626 -40.720 1.00 86.94 1054 PRO A O 1
ATOM 7992 N N . THR A 1 1055 ? 15.102 0.218 -41.923 1.00 85.56 1055 THR A N 1
ATOM 7993 C CA . THR A 1 1055 ? 15.663 -0.255 -43.202 1.00 85.56 1055 THR A CA 1
ATOM 7994 C C . THR A 1 1055 ? 16.783 0.662 -43.692 1.00 85.56 1055 THR A C 1
ATOM 7996 O O . THR A 1 1055 ? 16.640 1.884 -43.606 1.00 85.56 1055 THR A O 1
ATOM 7999 N N . VAL A 1 1056 ? 17.855 0.117 -44.276 1.00 83.31 1056 VAL A N 1
ATOM 8000 C CA . VAL A 1 1056 ? 19.042 0.853 -44.761 1.00 83.31 1056 VAL A CA 1
ATOM 8001 C C . VAL A 1 1056 ? 18.639 1.976 -45.719 1.00 83.31 1056 VAL A C 1
ATOM 8003 O O . VAL A 1 1056 ? 19.056 3.123 -45.551 1.00 83.31 1056 VAL A O 1
ATOM 8006 N N . ALA A 1 1057 ? 17.741 1.681 -46.665 1.00 82.81 1057 ALA A N 1
ATOM 8007 C CA . ALA A 1 1057 ? 17.228 2.645 -47.643 1.00 82.81 1057 ALA A CA 1
ATOM 8008 C C . ALA A 1 1057 ? 16.450 3.828 -47.021 1.00 82.81 1057 ALA A C 1
ATOM 8010 O O . ALA A 1 1057 ? 16.270 4.857 -47.670 1.00 82.81 1057 ALA A O 1
ATOM 8011 N N . ALA A 1 1058 ? 16.004 3.699 -45.768 1.00 84.06 1058 ALA A N 1
ATOM 8012 C CA . ALA A 1 1058 ? 15.270 4.718 -45.017 1.00 84.06 1058 ALA A CA 1
ATOM 8013 C C . ALA A 1 1058 ? 16.126 5.441 -43.961 1.00 84.06 1058 ALA A C 1
ATOM 8015 O O . ALA A 1 1058 ? 15.632 6.364 -43.311 1.00 84.06 1058 ALA A O 1
ATOM 8016 N N . ALA A 1 1059 ? 17.388 5.045 -43.757 1.00 85.19 1059 ALA A N 1
ATOM 8017 C CA . ALA A 1 1059 ? 18.212 5.542 -42.652 1.00 85.19 1059 ALA A CA 1
ATOM 8018 C C . ALA A 1 1059 ? 18.417 7.070 -42.696 1.00 85.19 1059 ALA A C 1
ATOM 8020 O O . ALA A 1 1059 ? 18.399 7.733 -41.661 1.00 85.19 1059 ALA A O 1
ATOM 8021 N N . SER A 1 1060 ? 18.552 7.653 -43.891 1.00 84.88 1060 SER A N 1
ATOM 8022 C CA . SER A 1 1060 ? 18.760 9.094 -44.097 1.00 84.88 1060 SER A CA 1
ATOM 8023 C C . SER A 1 1060 ? 17.527 9.948 -43.763 1.00 84.88 1060 SER A C 1
ATOM 8025 O O . SER A 1 1060 ? 17.660 10.994 -43.124 1.00 84.88 1060 SER A O 1
ATOM 8027 N N . GLU A 1 1061 ? 16.328 9.509 -44.147 1.00 86.62 1061 GLU A N 1
ATOM 8028 C CA . GLU A 1 1061 ? 15.068 10.219 -43.873 1.00 86.62 1061 GLU A CA 1
ATOM 8029 C C . GLU A 1 1061 ? 14.518 9.901 -42.471 1.00 86.62 1061 GLU A C 1
ATOM 8031 O O . GLU A 1 1061 ? 13.944 10.770 -41.808 1.00 86.62 1061 GLU A O 1
ATOM 8036 N N . SER A 1 1062 ? 14.800 8.706 -41.942 1.00 89.81 1062 SER A N 1
ATOM 8037 C CA . SER A 1 1062 ? 14.601 8.387 -40.523 1.00 89.81 1062 SER A CA 1
ATOM 8038 C C . SER A 1 1062 ? 15.491 9.267 -39.639 1.00 89.81 1062 SER A C 1
ATOM 8040 O O . SER A 1 1062 ? 14.990 9.864 -38.692 1.00 89.81 1062 SER A O 1
ATOM 8042 N N . LEU A 1 1063 ? 16.765 9.483 -39.995 1.00 89.31 1063 LEU A N 1
ATOM 8043 C CA . LEU A 1 1063 ? 17.648 10.428 -39.295 1.00 89.31 1063 LEU A CA 1
ATOM 8044 C C . LEU A 1 1063 ? 17.124 11.874 -39.339 1.00 89.31 1063 LEU A C 1
ATOM 8046 O O . LEU A 1 1063 ? 17.235 12.600 -38.350 1.00 89.31 1063 LEU A O 1
ATOM 8050 N N . CYS A 1 1064 ? 16.522 12.300 -40.453 1.00 86.81 1064 CYS A N 1
ATOM 8051 C CA . CYS A 1 1064 ? 15.853 13.602 -40.530 1.00 86.81 1064 CYS A CA 1
ATOM 8052 C C . CYS A 1 1064 ? 14.636 13.669 -39.597 1.00 86.81 1064 CYS A C 1
ATOM 8054 O O . CYS A 1 1064 ? 14.464 14.660 -38.886 1.00 86.81 1064 CYS A O 1
ATOM 8056 N N . SER A 1 1065 ? 13.845 12.596 -39.550 1.00 90.38 1065 SER A N 1
ATOM 8057 C CA . SER A 1 1065 ? 12.657 12.482 -38.698 1.00 90.38 1065 SER A CA 1
ATOM 8058 C C . SER A 1 1065 ? 13.010 12.506 -37.207 1.00 90.38 1065 SER A C 1
ATOM 8060 O O . SER A 1 1065 ? 12.388 13.248 -36.451 1.00 90.38 1065 SER A O 1
ATOM 8062 N N . LEU A 1 1066 ? 14.051 11.774 -36.789 1.00 91.50 1066 LEU A N 1
ATOM 8063 C CA . LEU A 1 1066 ? 14.537 11.753 -35.402 1.00 91.50 1066 LEU A CA 1
ATOM 8064 C C . LEU A 1 1066 ? 15.132 13.099 -34.970 1.00 91.50 1066 LEU A C 1
ATOM 8066 O O . LEU A 1 1066 ? 14.869 13.555 -33.861 1.00 91.50 1066 LEU A O 1
ATOM 8070 N N . ARG A 1 1067 ? 15.876 13.785 -35.850 1.00 89.38 1067 ARG A N 1
ATOM 8071 C CA . ARG A 1 1067 ? 16.403 15.133 -35.565 1.00 89.38 1067 ARG A CA 1
ATOM 8072 C C . ARG A 1 1067 ? 15.299 16.178 -35.422 1.00 89.38 1067 ARG A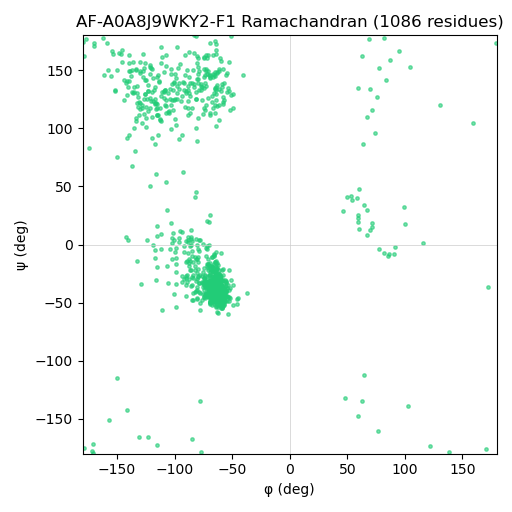 C 1
ATOM 8074 O O . ARG A 1 1067 ? 15.415 17.058 -34.574 1.00 89.38 1067 ARG A O 1
ATOM 8081 N N . PHE A 1 1068 ? 14.228 16.081 -36.213 1.00 87.25 1068 PHE A N 1
ATOM 8082 C CA . PHE A 1 1068 ? 13.055 16.931 -36.014 1.00 87.25 1068 PHE A CA 1
ATOM 8083 C C . PHE A 1 1068 ? 12.348 16.595 -34.694 1.00 87.25 1068 PHE A C 1
ATOM 8085 O O . PHE A 1 1068 ? 12.132 17.491 -33.885 1.00 87.25 1068 PHE A O 1
ATOM 8092 N N . ALA A 1 1069 ? 12.085 15.313 -34.430 1.00 90.19 1069 ALA A N 1
ATOM 8093 C CA . ALA A 1 1069 ? 11.466 14.841 -33.193 1.00 90.19 1069 ALA A CA 1
ATOM 8094 C C . ALA A 1 1069 ? 12.223 15.310 -31.937 1.00 90.19 1069 ALA A C 1
ATOM 8096 O O . ALA A 1 1069 ? 11.609 15.830 -31.012 1.00 90.19 1069 ALA A O 1
ATOM 8097 N N . ALA A 1 1070 ? 13.555 15.209 -31.927 1.00 87.31 1070 ALA A N 1
ATOM 8098 C CA . ALA A 1 1070 ? 14.385 15.667 -30.813 1.00 87.31 1070 ALA A CA 1
ATOM 8099 C C . ALA A 1 1070 ? 14.318 17.193 -30.618 1.00 87.31 1070 ALA A C 1
ATOM 8101 O O . ALA A 1 1070 ? 14.328 17.665 -29.484 1.00 87.31 1070 ALA A O 1
ATOM 8102 N N . LYS A 1 1071 ? 14.177 17.969 -31.705 1.00 84.12 1071 LYS A N 1
ATOM 8103 C CA . LYS A 1 1071 ? 13.934 19.415 -31.615 1.00 84.12 1071 LYS A CA 1
ATOM 8104 C C . LYS A 1 1071 ? 12.582 19.717 -30.966 1.00 84.12 1071 LYS A C 1
ATOM 8106 O O . LYS A 1 1071 ? 12.531 20.616 -30.141 1.00 84.12 1071 LYS A O 1
ATOM 8111 N N . VAL A 1 1072 ? 11.522 18.971 -31.299 1.00 85.44 1072 VAL A N 1
ATOM 8112 C CA . VAL A 1 1072 ? 10.201 19.107 -30.649 1.00 85.44 1072 VAL A CA 1
ATOM 8113 C C . VAL A 1 1072 ? 10.276 18.719 -29.166 1.00 85.44 1072 VAL A C 1
ATOM 8115 O O . VAL A 1 1072 ? 9.746 19.440 -28.325 1.00 85.44 1072 VAL A O 1
ATOM 8118 N N . ASN A 1 1073 ? 10.996 17.642 -28.838 1.00 84.00 1073 ASN A N 1
ATOM 8119 C CA . ASN A 1 1073 ? 11.149 17.135 -27.468 1.00 84.00 1073 ASN A CA 1
ATOM 8120 C C . ASN A 1 1073 ? 11.863 18.131 -26.533 1.00 84.00 1073 ASN A C 1
ATOM 8122 O O . ASN A 1 1073 ? 11.644 18.131 -25.329 1.00 84.00 1073 ASN A O 1
ATOM 8126 N N . ALA A 1 1074 ? 12.699 19.010 -27.092 1.00 79.19 1074 ALA A N 1
ATOM 8127 C CA . ALA A 1 1074 ? 13.389 20.070 -26.362 1.00 79.19 1074 ALA A CA 1
ATOM 8128 C C . ALA A 1 1074 ? 12.567 21.371 -26.203 1.00 79.19 1074 ALA A C 1
ATOM 8130 O O . ALA A 1 1074 ? 13.109 22.366 -25.720 1.00 79.19 1074 ALA A O 1
ATOM 8131 N N . THR A 1 1075 ? 11.295 21.414 -26.631 1.00 75.38 1075 THR A N 1
ATOM 8132 C CA . THR A 1 1075 ? 10.463 22.629 -26.534 1.00 75.38 1075 THR A CA 1
ATOM 8133 C C . THR A 1 1075 ? 9.535 22.619 -25.319 1.00 75.38 1075 THR A C 1
ATOM 8135 O O . THR A 1 1075 ? 8.732 21.711 -25.136 1.00 75.38 1075 THR A O 1
ATOM 8138 N N . ASP A 1 1076 ? 9.630 23.666 -24.497 1.00 66.44 1076 ASP A N 1
ATOM 8139 C CA . ASP A 1 1076 ? 8.756 23.904 -23.344 1.00 66.44 1076 ASP A CA 1
ATOM 8140 C C . ASP A 1 1076 ? 7.688 24.953 -23.687 1.00 66.44 1076 ASP A C 1
ATOM 8142 O O . ASP A 1 1076 ? 7.996 26.125 -23.929 1.00 66.44 1076 ASP A O 1
ATOM 8146 N N . ILE A 1 1077 ? 6.427 24.518 -23.672 1.00 61.03 1077 ILE A N 1
ATOM 8147 C CA . ILE A 1 1077 ? 5.238 25.359 -23.805 1.00 61.03 1077 ILE A CA 1
ATOM 8148 C C . ILE A 1 1077 ? 4.388 25.158 -22.543 1.00 61.03 1077 ILE A C 1
ATOM 8150 O O . ILE A 1 1077 ? 4.061 24.031 -22.161 1.00 61.03 1077 ILE A O 1
ATOM 8154 N N . GLY A 1 1078 ? 4.058 26.278 -21.892 1.00 55.00 1078 GLY A N 1
ATOM 8155 C CA . GLY A 1 1078 ? 3.496 26.321 -20.541 1.00 55.00 1078 GLY A CA 1
ATOM 8156 C C . GLY A 1 1078 ? 2.111 25.685 -20.358 1.00 55.00 1078 GLY A C 1
ATOM 8157 O O . GLY A 1 1078 ? 1.445 25.276 -21.305 1.00 55.00 1078 GLY A O 1
ATOM 8158 N N . THR A 1 1079 ? 1.699 25.605 -19.090 1.00 52.06 1079 THR A N 1
ATOM 8159 C CA . THR A 1 1079 ? 0.577 24.801 -18.576 1.00 52.06 1079 THR A CA 1
ATOM 8160 C C . THR A 1 1079 ? -0.755 24.987 -19.308 1.00 52.06 1079 THR A C 1
ATOM 8162 O O . THR A 1 1079 ? -1.400 26.030 -19.182 1.00 52.06 1079 THR A O 1
ATOM 8165 N N . ALA A 1 1080 ? -1.221 23.911 -19.953 1.00 51.72 1080 ALA A N 1
ATOM 8166 C CA . ALA A 1 1080 ? -2.480 23.870 -20.693 1.00 51.72 1080 ALA A CA 1
ATOM 8167 C C . ALA A 1 1080 ? -3.708 24.213 -19.826 1.00 51.72 1080 ALA A C 1
ATOM 8169 O O . ALA A 1 1080 ? -4.003 23.542 -18.828 1.00 51.72 1080 ALA A O 1
ATOM 8170 N N . ARG A 1 1081 ? -4.470 25.234 -20.238 1.00 49.84 1081 ARG A N 1
ATOM 8171 C CA . ARG A 1 1081 ? -5.702 25.666 -19.559 1.00 49.84 1081 ARG A CA 1
ATOM 8172 C C . ARG A 1 1081 ? -6.902 24.770 -19.892 1.00 49.84 1081 ARG A C 1
ATOM 8174 O O . ARG A 1 1081 ? -7.016 24.210 -20.980 1.00 49.84 1081 ARG A O 1
ATOM 8181 N N . ARG A 1 1082 ? -7.824 24.648 -18.934 1.00 57.16 1082 ARG A N 1
ATOM 8182 C CA . ARG A 1 1082 ? -9.068 23.864 -19.045 1.00 57.16 1082 ARG A CA 1
ATOM 8183 C C . ARG A 1 1082 ? -10.211 24.746 -19.552 1.00 57.16 1082 ARG A C 1
ATOM 8185 O O . ARG A 1 1082 ? -10.348 25.875 -19.087 1.00 57.16 1082 ARG A O 1
ATOM 8192 N N . SER A 1 1083 ? -11.061 24.235 -20.445 1.00 49.72 1083 SER A N 1
ATOM 8193 C CA . SER A 1 1083 ? -12.247 24.968 -20.912 1.00 49.72 1083 SER A CA 1
ATOM 8194 C C . SER A 1 1083 ? -13.491 24.557 -20.119 1.00 49.72 1083 SER A C 1
ATOM 8196 O O . SER A 1 1083 ? -14.188 23.601 -20.465 1.00 49.72 1083 SER A O 1
ATOM 8198 N N . THR A 1 1084 ? -13.750 25.284 -19.030 1.00 44.28 1084 THR A N 1
ATOM 8199 C CA . THR A 1 1084 ? -14.929 25.120 -18.164 1.00 44.28 1084 THR A CA 1
ATOM 8200 C C . T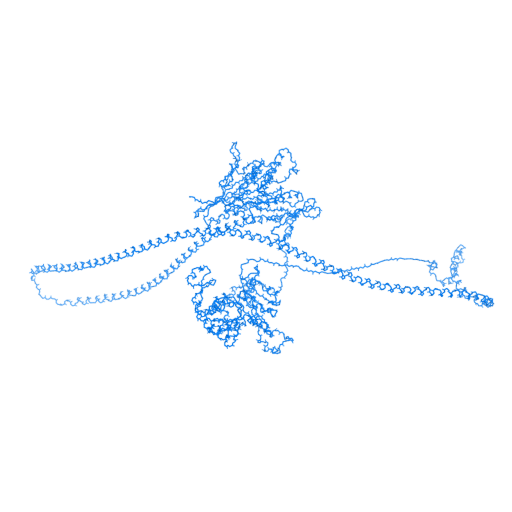HR A 1 1084 ? -15.765 26.387 -18.109 1.00 44.28 1084 THR A C 1
ATOM 8202 O O . THR A 1 1084 ? -15.242 27.458 -17.800 1.00 44.28 1084 THR A O 1
ATOM 8205 N N . SER A 1 1085 ? -17.070 26.235 -18.309 1.00 52.69 1085 SER A N 1
ATOM 8206 C CA . SER A 1 1085 ? -18.090 27.241 -18.013 1.00 52.69 1085 SER A CA 1
ATOM 8207 C C . SER A 1 1085 ? -19.077 26.695 -16.981 1.00 52.69 1085 SER A C 1
ATOM 8209 O O . SER A 1 1085 ? -19.314 25.489 -16.899 1.00 52.69 1085 SER A O 1
ATOM 8211 N N . PHE A 1 1086 ? -19.659 27.599 -16.199 1.00 50.84 1086 PHE A N 1
ATOM 8212 C CA . PHE A 1 1086 ? -20.882 27.340 -15.444 1.00 50.84 1086 PHE A CA 1
ATOM 8213 C C . PHE A 1 1086 ? -22.055 27.949 -16.213 1.00 50.84 1086 PHE A C 1
ATOM 8215 O O . PHE A 1 1086 ? -21.887 28.982 -16.873 1.00 50.84 1086 PHE A O 1
ATOM 8222 N N . ALA A 1 1087 ? -23.229 27.324 -16.138 1.00 40.91 1087 ALA A N 1
ATOM 8223 C CA . ALA A 1 1087 ? -24.458 27.948 -16.620 1.00 40.91 1087 ALA A CA 1
ATOM 8224 C C . ALA A 1 1087 ? -24.758 29.251 -15.844 1.00 40.91 1087 ALA A C 1
ATOM 8226 O O . ALA A 1 1087 ? -24.369 29.393 -14.683 1.00 40.91 1087 ALA A O 1
ATOM 8227 N N . LYS A 1 1088 ? -25.433 30.195 -16.509 1.00 33.97 1088 LYS A N 1
ATOM 8228 C CA . LYS A 1 1088 ? -26.003 31.411 -15.908 1.00 33.97 1088 LYS A CA 1
ATOM 8229 C C . LYS A 1 1088 ? -27.491 31.228 -15.642 1.00 33.97 1088 LYS A C 1
ATOM 8231 O O . LYS A 1 1088 ? -28.115 30.523 -16.465 1.00 33.97 1088 LYS A O 1
#

Solvent-accessible surface area (backbone atoms only — not comparable to full-atom values): 59843 Å² total; per-residue (Å²): 142,81,60,71,57,58,59,48,48,55,50,42,55,69,73,64,53,83,73,79,82,77,62,96,82,61,82,69,79,42,64,62,62,64,90,86,41,92,56,63,66,60,42,53,62,22,19,46,32,49,45,73,59,38,21,31,46,30,48,35,52,52,51,52,47,49,45,73,66,42,35,50,59,79,50,80,88,56,96,83,58,66,73,84,57,70,42,66,78,47,14,63,67,42,46,44,44,30,37,42,19,33,38,25,70,43,32,68,41,78,53,34,65,53,54,23,46,39,37,62,68,64,71,47,52,35,39,27,29,37,23,42,38,52,46,40,36,55,30,53,77,76,35,77,71,42,86,62,52,69,81,64,55,64,76,62,31,53,77,68,45,38,44,74,60,71,38,30,35,41,47,47,67,35,56,51,55,40,48,72,61,46,52,67,51,52,54,48,53,34,51,40,27,73,76,69,66,50,83,38,20,44,32,57,48,46,36,49,51,12,56,73,64,68,38,96,83,24,43,45,23,30,20,42,75,67,73,28,54,45,44,28,97,46,46,62,63,38,70,62,20,53,49,53,54,58,39,42,78,78,59,64,81,68,65,71,41,62,66,65,43,55,50,50,52,32,46,59,38,50,66,35,67,91,37,51,35,27,39,41,28,44,48,33,56,69,18,38,53,50,58,35,57,18,22,32,72,53,60,19,23,55,36,40,34,38,44,32,77,52,53,52,91,78,74,38,82,44,13,46,55,66,69,57,36,30,78,70,29,25,25,30,92,87,38,79,61,34,64,33,62,80,71,86,85,80,89,87,82,90,89,94,89,91,91,88,90,89,89,92,92,89,90,93,90,90,90,90,92,91,92,91,91,90,73,80,63,82,69,53,74,82,68,72,50,79,66,53,70,73,64,66,76,90,82,85,62,103,79,70,50,77,68,60,55,53,54,61,50,52,56,54,54,52,57,55,49,60,54,46,58,60,50,52,73,58,52,72,80,75,71,64,82,83,69,58,53,72,70,46,47,72,57,48,59,59,53,54,54,57,53,48,56,54,48,52,56,51,51,52,54,51,52,53,51,51,52,50,52,51,50,54,51,50,52,53,51,51,51,51,50,52,52,52,52,49,51,51,50,53,49,51,51,50,51,51,50,52,46,54,51,48,56,47,50,53,51,48,49,53,50,50,53,48,48,50,52,50,49,50,51,49,51,51,50,50,50,49,51,50,53,49,50,52,50,48,52,51,49,50,53,49,50,52,52,47,51,55,50,48,52,51,50,51,52,53,51,50,55,50,49,55,51,51,49,52,56,50,54,54,49,48,52,55,51,50,53,51,51,52,52,52,53,52,51,56,52,50,52,52,51,52,52,54,52,50,53,51,49,57,52,51,51,55,51,52,52,48,56,51,52,52,51,54,51,53,51,55,51,54,49,51,57,51,55,54,57,46,58,66,51,60,65,67,61,62,75,77,61,72,89,83,82,85,84,90,82,86,77,67,64,73,62,60,56,60,55,51,52,56,54,50,52,55,52,51,53,55,50,51,56,54,51,50,56,50,50,53,53,53,49,59,53,51,56,54,47,53,54,51,52,52,53,50,52,54,53,51,51,51,56,49,52,54,50,52,52,48,52,56,48,51,54,52,46,54,59,45,56,52,49,52,54,51,52,49,54,50,46,55,53,50,54,49,51,54,41,57,74,63,39,35,55,43,29,33,38,34,38,28,60,57,60,93,93,53,68,68,44,36,60,46,98,85,71,47,49,28,53,45,70,59,82,56,68,103,49,96,43,48,40,42,33,37,38,35,99,84,70,53,73,46,78,46,67,38,80,36,65,40,52,38,85,60,54,57,59,67,62,36,59,80,42,47,64,55,51,47,39,14,77,76,6,22,38,28,31,40,36,28,42,26,37,65,90,14,44,35,60,47,51,39,52,33,47,96,94,49,50,9,47,52,62,51,46,44,48,50,51,58,52,55,47,54,50,42,31,77,74,69,52,37,51,76,52,35,36,42,32,41,38,35,41,44,72,79,40,72,39,53,38,71,46,94,56,51,63,91,96,56,76,62,46,78,49,72,41,89,87,78,56,46,73,47,58,49,69,55,46,68,44,77,44,97,48,57,66,58,51,53,52,49,53,54,48,30,49,52,56,50,52,77,71,37,53,102,89,41,78,50,71,46,59,23,29,38,39,40,37,38,41,36,39,37,38,24,80,92,75,42,43,35,29,49,14,28,40,36,45,31,33,48,32,39,65,61,59,73,89,79,65,80,56,61,74,69,54,36,56,45,54,48,37,46,49,47,34,53,51,34,42,53,50,30,51,46,28,47,46,70,66,48,96,72,61,58,34,81,74,18,60,59,30,43,67,37,43,57,40,76,38,45,45,14,36,28,37,43,35,35,20,26,42,42,37,71,95,34,35,70,53,31,51,52,33,51,56,50,43,45,56,58,61,70,34,74,54,59,80,51,50,70,43,70,50,69,74,131

Radius of gyration: 60.69 Å; Cα contacts (8 Å, |Δi|>4): 1302; chains: 1; bounding box: 245×130×133 Å

Sequence (1088 aa):
MGDSSKGLEVASQAVLAPSESMPEDAETVAGWDFDSGRDLDGLLGSMLRTGFQATSFGRAVAEINRMIDWRLSDEPVGPNEDPKYNSPAVRGQVRSKIFLGFTSNLISSGVREHIRYLVQHKMVDVLVTTAGGIEEDLIKCLGPTYTGDFHLKGAELRKRGLNRVGNLLVPNSNYCAFEDWVMPILDALKKEQEVQGTKWTPSKVVARLGKEINNPSSVCYWAQRNNIPIFCPALTDGSLGDMIFFHTYKNPGLVIDLVEDIRLINDEALKAAPRKTGMIILGGGVAKHHVCNANLMKNGADFAVFVNTAQEFDGSDSGARPDEAVSWGKIRADAQPVKDVNVRKRKGMTSPQPKGGPAAKRPAASSGPSLAESVWDDYSAEGDTPEDCLNYKLTLKKKDSAATVKEVTLSYIKRLRALGWHLHFQCERVGMDRAALQSAYDTEVQGRADDKAASLSSAAALSSQIASLQAELAEQQEECRRQAAEVQSLTSELHSARKSEADARHTIQQLEEGAACAAEQIAELQKQVVSTNELHQSSTRYCAQLQEYNAVLQTDAQATSEQLKGLQEEKSKMSEDIAMLRGTVAALETQLAALRAACTAAEAVSARATAETLSLQSELEKVRNERSRLADALETAQKELKGYKEDVVQGFQSERAKASALESRTRAQAEVNTGLAEQLATAKESLLVAEQLAAVRSAECKELKRRLAEAEDARVASEARVTECELVRRKLHNTILTLKGNIRVFCRVKPLSPGSPHVETLESGQPVLAFPAAGDSMAVPLELTASNGNKNTFTFDQVFGPTASQEEVFEEVSLLVQSALDGYKVCIFAYGQTGSGKTHTMLGTPDQAGLIPRAVEQVFTAARQLEASQGWAFEMKASMLEIYNEEYKDLLGKGPPAGKKHTVSHDEKTGATSVSHLESVSCGDPATVKTLLERAARVRTVGATAANDRSSRSHMVFLLSIHGSNAATGQQLNGMLNLIDLAGSERLKVSGASGERLKETQAINKSLSALSDVIAALGSKEAHIPYRNSKLTWLLQSCLGGDAKMLMIANVAPTVAAASESLCSLRFAAKVNATDIGTARRSTSFAK

Foldseek 3Di:
DPPVVVVVVVVCCVVVVDDDDDDPPDQAADADDCVVHDDPVSRLCNLCRPDDLSVLSNVLVVLLVVQQQDFQLVDDDDPPDDVVCVDSVNRNVQGAAEEEFEELLCLLDPVLQVLLVCLLVVVHAAYEYAQSNLLSLLLCLVDNKAFAAQPPDPVVCVVVQWDDDHRIIDHVVSLVSVLVQCLVVLVVLQCCCVPVVDAAAPQNSLLSSLVSSCDSSGSSVSCNVVVHTYDHLNNLPDSSVVSVVVSCVVPNDRDHDSVVSLVVLLCSQCVCPVHAYEYEHEFFDPSQVSLLVSNVSVLAGQTYEAEYAADPPVVGRRRDDVVVSCVSSSHPPNYDYGYNHDDDDDDDDYDDDDDYDDDDDDDDDDDDYYDDYDPLVVPCVVPDDLVNLVPDDDDDDPDDDPVVVVVVVVVNVVSVVNSVVVVVVVPVVPPDPPPPVPVVVVVVVVVCVVVVVVVVVVVVVVVVVVVVVVVVVVVVVVVVVVVVVVVVVVVVVVVVVVVVVVVVVVVVVVVVVVVVVVVVVVVVVVVVVVVVVVVVVVVVVVVVVVVVVVVVVVVVVVVVVVVVVVVVVVVVVVVVVVVVVVVVVVVVVVVVVVVVVVVVVVVVVVVVVVVVVVVVVVVVVVVVVVVVVVVVVPPPVVDDDDDDDDDPDPPVVVVVVVVVVVVVVVVVVVVVVVVVVVVVVVVVVVVVVVVVVVVVVVVVVVVVVVVVVVVVVVVVVVLVVVVVVVVVVLVVLQVVLVVLALEFEEEAAAADDPPDDQFDAAPVRHFQWDFDDDDPDPWTKIWGQANVRDIDIFTGSYYHGNPDALVNVQVVVQSLLVVLLSFAEAAEEEAFAPPLCLCCQQQNDPVRGHNPLVSQQSSLVVQVVCCVSPVKDKKKKKFKWKQFLQFIDGLQDPADPPPDGWDWDADPVQRDIDIPPTDIDTDNGSVVVVVSVVSSVVSQVVPDDPVDPSLQQIKMKMKMWMWMAHPVQQKIGTGIYIYIRAHGQDDPVVPPDDDVVSSSRVLSNQQVVLVLQQLLCQQVVPPDRPQVSGSNSVSCVSDSAQQGRYYYYQRAYSYNVRSVRSVVSSVSSSSNRSGHHDHHDGRMDGDD

Mean predicted aligned error: 22.68 Å

Secondary structure (DSSP, 8-state):
--SHHHHHHHHHHHHSPPPPPPPTT-PPP----STT---HHHHHHHHHHH-HHHHHHHHHHHHHHHHHH-BGGGS---TTS-GGG-SHHHHTT-B-EEEEEE-HHHHHTTHHHHHHHHHHTT--SEEEE-THHHHHHHHTTTS--EE--TT--HHHHHHTTEEEETTEEEEHHHHHHHHHHHHHHHHHHHHHHHHH---B-HHHHHHHHHHHH--TT-HHHHHHHHT--EE-TTTTSSHHHHHHHHHHHHS----B-HHHHHHHHHHHHHTTTTS-EEEEEES-HHHHHHHHHHHHTTTSBSEEEEEE---GGG--TTT--HHHHHHTTSB-TT---EEEE---------------------------------STHHHHTT---HHHHHH------TT--HHHHHHHHHHHHHHHHHHHHHHHHHHTTTSSTTTSHHHHHHHHHHHHHHHHHHHHHHHHHHHHHHHHHHHHHHHHHHHHHHHHHHHHHHHHHHHHHHHHHHHHHHHHHHHHHHHHHHHHHHHHHHHHHHHHHHHHHHHHHHHHHHHHHHHHHHHHHHHHHHHHHHHHHHHHHHHHHHHHHHHHHHHHHHHHHHHHHHHHHHHHHHHHHHHHHHHHHHHHHHHHHHHHHHHHHHHGGG----------SSHHHHHHHHHHHHHHHHHHHHHHHHHHHHHHHHHHHHHHHHHHHHHHHHHHHHHHHHHHHHHHHHHHHHHHHHHHHHHHHHHHHHHHHHHT-SEEEEEEEPPPPTTS-SSPBPTTS-BSEE-PPP-S-SS-EEEEE-TTS-EEEEE-SEEE-TT--HHHHHHHHHHHHHHHHTT-EEEEEEESSTTSSHHHHHTB-SSSB-HHHHHHHHHHHHHHHHHHHH-EEEEEEEEEEEEETTEEEESSS--SSTT----EEEETTTTEEEETT---EE-SSHHHHHHHHHHHHHHHHHT--TT--SSTTSEEEEEEEEEEEETTTTEEEEEEEEEEEPPP---GGGS---THHHHHHHHHHHHHHHHHHHHHHHHTT-SS--GGGSHHHHHTHHHHSTTEEEEEEEEE--SGGGHHHHHHHHHHHHHHHT-----PPP-EEE--

Nearest PDB structures (foldseek):
  8a0e-assembly1_A  TM=9.216E-01  e=6.545E-41  Homo sapiens
  6pgr-assembly1_B-2  TM=9.086E-01  e=3.819E-40  Homo sapiens
  8a0e-assembly1_C  TM=9.273E-01  e=9.475E-40  Homo sapiens
  6pgr-assembly1_A  TM=9.095E-01  e=6.152E-39  Homo sapiens
  8pvu-assembly1_A  TM=9.172E-01  e=2.583E-36  Homo sapiens

pLDDT: mean 79.56, std 16.18, range [25.16, 98.81]